Protein 7F82 (pdb70)

B-factor: mean 25.56, std 9.59, range [8.21, 98.14]

Secondary structure (DSSP, 8-state):
---HHHHHHHHHHB-TTS-B-BTTSTT-BEEHHHHHHHHHHHHHTT-HHHHHHHHHHHHHHHSTT-TTTSPPPSEEEEEETTEEEEEE----HHHHHHHHHHHHHHHHHTT-HHHHHHHHHHHHHHHHHHEEEETTTEEEE-SSSSSSB-SSEEEE-GGGS-HHHHHHHGGG-TTHHHHHHHHHHHHHHT-TTS---SSEEEETTTEE--S--TTSEESTTTHHHHHHHHTS-TTSTTHHHHHHHHHHHHHHHHHHS--EEEEETTT--EEEE--HHHHHHTTTT--SHHHHHHHHHHHHHS---TT-HHHHHHHHHHHHHHTTSEEE-TTS-EEE--/---HHHHHHHHHHB-TTS-B--TTSTT--EEHHHHHHHHHHHHHTT-HHHHHHHHHHHHHHHSTT-TTTSPPPSEEEESSTT-EEEEE----HHHHHHHHHHHHHHHHHHT-HHHHHHHHHHHHHHHHHHEEEETTTEEEE-SSSSSSB-SSEEEE-GGGS-HHHHHHHGGG-TTHHHHHHHHHHHHHHT-TTS---SSEEEETTTEE--S--TT-EESTTTHHHHHHHHTS-TTSTTHHHHHHHTHHHHHHHHHHTS-EEEEETTT--EEEE--HHHHHHHTTT--SHHHHHHHHHHHHHS---TT-HHHHHHHHHHHHHHTTSEEE-TTS-EEE--/---HHHHHHHHHHB-TTS-B--TTSTT--EEHHHHHHHHHHHHHTT-HHHHHHHHHHHHHHHSTT-TTTSPPPSEEEEEETTEEEEEE----HHHHHHHHHHHHHHHHHHT-HHHHHHHHHHHHHHHHHHEEEETTTEEEE-SSSSSSB-SSEEEE-GGGS-HHHHHHHGGG-TTHHHHHHHHHHHHHHT-TTS---SSEEEETTTEE--S--TTSEE-TTTHHHHHHHHTS-TTSTTHHHHHHHHHHHHHHHHHHTS-EEEEETTT--EEEE--HHHHHHHTTT--SHHHHHHHHHHHHHS---TT-HHHHHHHHHHHHHHTTSEEE-TTS-EEE--/---HHHHHHHHHHB-TTS-B-BTTSTT-BEEHHHHHHHHHHHHHTT-HHHHHHHHHHHHHHHSTT-TTTSPPPSEEEEETTTEEEEEE----HHHHHHHHHHHHHHHHHTT-HHHHHHHHHHHHHHHHHHEEEETTTEEEE-SSSSSSB-SSEEEE-GGGS-HHHHHHHGGG-TTHHHHHHHHHHHHHHT-TTS---SSEEEETTTEE--S--TTSEESTTTHHHHHHHHTS-TTSTTHHHHHHHHHHHHHHHHHHTS-EEEEETTT--EEEE--HHHHHHTTTT--SHHHHHHHHHHHHHT---TT-HHHHHHHHHHHHHHTTSEEE-TTS-EEE--

Radius of gyration: 39.7 Å; Cα contacts (8 Å, |Δi|>4): 2795; chains: 4; bounding box: 101×57×107 Å

Solvent-accessible surface area: 53797 Å² total; per-residue (Å²): 176,82,11,83,16,0,56,53,1,35,168,40,5,15,32,152,46,0,21,3,42,34,39,86,29,89,98,83,15,0,22,0,32,2,0,0,2,1,0,0,0,0,0,2,21,70,20,76,107,32,0,43,45,0,1,72,25,0,39,94,48,7,0,139,36,56,0,7,102,67,4,0,5,90,13,27,0,52,128,77,136,149,55,110,43,45,39,56,81,22,4,14,0,12,0,0,0,2,0,0,0,0,0,8,0,0,4,111,40,34,186,35,75,128,2,52,95,23,0,50,40,0,1,94,41,0,24,100,44,0,17,42,101,1,60,77,38,19,31,6,18,8,2,0,67,72,73,36,49,128,146,66,31,18,92,2,6,2,5,32,6,0,11,5,0,2,65,5,0,43,82,69,29,115,31,8,54,33,3,16,102,19,10,27,152,12,2,58,69,0,0,56,102,0,4,0,0,16,71,3,98,24,40,88,123,143,18,38,47,43,73,92,48,151,104,10,17,3,2,86,14,0,2,23,2,0,0,4,0,0,1,4,37,115,149,9,98,48,10,72,45,1,34,106,79,2,105,44,2,23,64,42,0,53,161,180,10,44,6,7,48,71,0,19,0,18,72,34,114,45,95,48,106,20,46,28,0,2,4,0,0,0,0,3,3,5,110,87,203,113,9,26,45,68,1,89,121,66,0,69,100,121,76,9,36,75,105,29,16,42,11,1,1,0,0,1,0,0,33,1,42,39,77,97,63,0,58,2,17,58,132,0,28,2,101,39,73,124,172,82,11,86,16,1,42,66,1,33,141,29,4,16,33,148,45,0,22,3,42,31,39,92,30,88,31,81,15,0,21,0,34,2,0,0,1,1,0,0,0,0,0,2,24,70,19,78,107,32,0,50,46,0,5,77,26,0,47,94,50,6,0,141,33,56,0,5,81,68,5,0,5,81,1,26,0,43,57,13,71,139,56,104,45,56,21,46,80,24,4,14,0,7,0,0,0,2,0,0,0,0,0,7,0,0,4,108,38,35,182,25,74,178,13,51,93,24,0,46,39,0,0,93,39,0,23,116,35,0,17,49,106,0,69,58,18,19,24,5,18,8,3,0,61,75,73,36,52,130,156,55,31,19,72,1,7,2,2,25,5,0,11,4,0,3,81,6,0,33,114,68,28,115,35,7,58,37,3,12,104,12,10,26,89,10,5,36,74,0,0,70,104,2,4,0,0,15,54,3,90,15,34,95,110,147,16,37,46,49,72,87,42,159,54,5,16,3,2,88,15,0,2,12,2,0,0,4,0,0,1,3,28,111,151,14,103,51,10,74,46,1,35,115,97,2,122,52,3,22,61,23,0,54,164,108,19,40,4,8,45,61,0,30,0,19,71,31,120,38,125,45,108,10,46,25,0,2,2,0,0,0,4,3,3,4,110,86,167,107,9,31,40,71,1,73,119,57,0,69,97,117,75,9,36,68,112,32,16,45,10,0,0,0,2,2,0,0,32,1,46,42,76,97,68,0,46,1,10,38,135,0,21,2,83,44,76,118,179,83,10,81,18,0,50,58,1,37,170,40,4,15,34,147,46,0,23,3,42,35,38,85,31,99,97,85,15,1,21,0,32,2,0,0,2,0,0,1,0,0,0,2,22,72,20,76,106,30,0,50,45,0,6,81,26,0,45,92,48,6,0,134,32,54,0,5,95,44,4,0,4,90,14,28,0,62,129,76,131,68,54,104,48,51,53,58,77,26,4,14,0,11,0,0,0,2,0,0,0,0,0,8,0,0,4,106,40,34,186,28,74,184,14,54,91,23,0,52,39,0,1,92,44,0,25,65,50,0,16,51,99,1,61,76,37,19,30,6,18,7,2,0,72,72,64,34,44,114,143,55,39,20,89,2,7,2,4,29,6,0,12,4,0,3,80,6,0,33,77,70,28,116,31,7,56,33,3,14,101,18,11,27,146,11,3,57,66,0,0,57,103,0,4,0,0,16,71,3,100,26,40,85,126,142,20,38,46,45,73,93,58,162,80,10,21,3,2,88,14,0,1,22,1,0,0,4,0,0,1,3,36,115,150,14,102,47,10,72,45,1,36,103,77,1,102,43,3,23,63,28,0,55,174,70,18,38,6,2,43,67,0,20,0,17,72,34,113,36,98,44,104,18,48,28,0,1,5,0,0,0,1,4,4,6,116,87,171,108,9,26,38,65,1,73,121,59,1,67,98,124,76,9,35,74,105,29,18,42,11,0,0,0,0,2,0,0,32,1,41,38,76,98,62,0,59,2,15,59,128,0,29,2,101,40,73,126,173,78,10,84,16,0,39,78,1,32,178,39,4,16,30,150,41,0,7,3,42,35,41,88,34,85,97,80,16,1,20,0,32,2,0,0,1,1,0,0,0,0,0,2,21,71,18,80,106,31,0,48,45,0,4,78,10,0,45,65,15,6,0,117,33,52,0,8,80,62,4,0,5,88,12,7,0,69,104,97,147,21,39,32,45,53,42,56,75,22,4,13,0,7,0,0,0,2,0,0,0,0,0,7,0,0,5,103,41,34,180,24,73,180,13,50,94,24,0,43,39,0,1,97,44,0,23,105,23,0,17,52,106,1,52,61,16,19,23,4,19,8,3,0,64,93,75,36,44,136,164,64,44,18,93,1,6,1,2,26,5,0,9,4,0,3,119,6,1,24,112,73,28,114,32,7,60,39,2,20,103,6,10,26,89,10,5,52,68,0,0,50,98,0,3,0,0,16,71,3,108,16,38,100,109,132,20,35,43,44,75,94,56,175,91,10,19,3,2,90,14,0,1,12,2,0,0,4,0,0,2,3,29,114,149,19,104,64,12,72,49,1,36,117,81,2,126,47,2,22,60,26,0,56,168,118,18,39,4,8,44,67,0,22,0,14,57,28,115,47,98,47,105,17,46,30,0,2,4,0,0,0,1,3,3,6,114,86,166,107,10,27,40,69,1,73,123,70,1,68,100,122,76,9,36,74,108,30,17,44,10,1,1,0,0,2,1,0,32,1,40,40,75,99,64,0,54,1,7,38,129,0,22,3,90,46,74,124

Nearest PDB structures (foldseek):
  7f82-assembly3_C  TM=1.003E+00  e=8.032E-61  Enterobacter sp. CJF-002
  7f81-assembly4_D  TM=1.002E+00  e=9.723E-59  Enterobacter sp. CJF-002
  3qxf-assembly3_C  TM=9.961E-01  e=6.510E-50  Escherichia coli K-12
  3qxq-assembly3_C  TM=9.960E-01  e=1.016E-49  Escherichia coli K-12
  4q2b-assembly3_E  TM=9.745E-01  e=7.410E-37  Pseudomonas putida KT2440

Sequence (1352 aa):
CTWPAWEHFKRAYISDGGRVIDPSDARKITTSEGQSYALFFALAADDRPMFDNVLEWTKDNLAQGDPGEHLPAWLWGKKDENNWTVLDSNSASDADIWIAWSLLEAGRLWKEARYTTLGNALLNRIAKEEVVTVPGLGPMLLPGKVGFAEETVWRLNPSYLPPQIARRYLTRFGEPWTTLQETNHRLLLETAPKGFSPDWVRYEKSKGWQLAPDKTLISGYAAIRRVYLWVGMMNDHDAQKASLLERRLKPMAALTAKKGVVPEKVDVATAQPRGDGPVGFAAALLPFLQDRRDAQQAVQRQKVADHFPGDDAYFSYVLTLFGQGWDEHRFRFTPRGELQQPDWCTWPAWEHFKRAYISDGGRVIDPSSDARKITTSEGQSYALFFALAADDRPMFDNVLEWTKDNLAQGDPGEHLPAWLWGKKDENNWTVLDSNSASDADIWIAWSLLEAGRLWKEARYTTLGNALLNRIAKEEVVTVPGLGPMLLPGKVGFAEETVWRLNPSYLPPQIARRYLTRFGEPWTTLQETNHRLLLETAPKGFSPDWVRYEKSKGWQLAPDKTLISGYAAIRVYLWVGMMNDHDAQKASLLERLKPMAALTAKKGVVPEKVDVATAQQPRGDGPVGFAAALLPFLQDRRDAQQAVQRQKVADHFPGDDAYFSYVLTLFGQGWDEHRFRFTPRGELQPDWCTWPAWEHFKRAYISDGGRVIDPSDARKITTSEGQSYALFFALAADDRPMFDNVLEWTKDNLAQGDPGEHLPAWLWGKKDENNWTVLDSNSASDADIWIAWSLLEAGRLWKEARYTTLGNALLNRIAKEEVVTVPGLGPMLLPGKVGFAEETVWRLNPSYLPPQIARYLTRFGEPWTTLQETNHRLLLETAPKGFSPDWVRYEKSKGWQLAPDKTLISGYAAIRRVYLWVGMMNDHDAQKASLLERRLKPMAALTAKKGVVPEKVDVATAQPRGDGPVGFAAALLPFLQDRRDAQQAVQRQKVADHFPGDDAYFSYVLTLFGQGWDEHRFRFTPRGELQPDWCTWPAWEHFKRAYISDGGRVIDPSSDARKITTSEGQSYALFFALAADDRPMFDNVLEWTKDNLAQGDPGEHLPAWLWGKKDENNWTVLDSNSASDADIWIAWSLLEAGRLWKEARYTTLGNALLNRIAKEEVVTVPGLGPMLLPGKVGFAEETVWRLNPSYLPPQIARRYLTRFGEPWTTLQETNHRLLLETAPKGFSPDWVRYEKSKGWQLAPDKTLISGYAAIRRVYLWVGMMNDHDAQKASLLERRLKPMAALTAKKGVVPEKVDVATAQPRGDGPVGFAAALLPFLQDRRDAQQAVQRQKVADHFPGDDAYFSYVLTLFGQGWDEHRFRFTPRGELQPDW

Structure (mmCIF, N/CA/C/O backbone):
data_7F82
#
_entry.id   7F82
#
_cell.length_a   89.280
_cell.length_b   92.860
_cell.length_c   90.500
_cell.angle_alpha   90.000
_cell.angle_beta   98.410
_cell.angle_gamma   90.000
#
_symmetry.space_group_name_H-M   'P 1 21 1'
#
loop_
_entity.id
_entity.type
_entity.pdbx_description
1 polymer Glucanase
2 branched beta-D-glucopyranose-(1-4)-beta-D-glucopyranose
3 branched beta-D-glucopyranose-(1-4)-beta-D-glucopyranose-(1-4)-beta-D-glucopyranose
4 branched beta-D-glucopyranose-(1-4)-beta-D-glucopyranose-(1-4)-beta-D-glucopyranose-(1-4)-beta-D-glucopyranose
5 non-polymer 'S,R MESO-TARTARIC ACID'
6 water water
#
loop_
_atom_site.group_PDB
_atom_site.id
_atom_site.type_symbol
_atom_site.label_atom_id
_atom_site.label_alt_id
_atom_site.label_comp_id
_atom_site.label_asym_id
_atom_site.label_entity_id
_atom_site.label_seq_id
_atom_site.pdbx_PDB_ins_code
_atom_site.Cartn_x
_atom_site.Cartn_y
_atom_site.Cartn_z
_atom_site.occupancy
_atom_site.B_iso_or_equiv
_atom_site.auth_seq_id
_atom_site.auth_comp_id
_atom_site.auth_asym_id
_atom_site.auth_atom_id
_atom_site.pdbx_PDB_model_num
ATOM 1 N N . CYS A 1 6 ? -8.42639 23.18928 -44.68461 1.000 68.98300 22 CYS A N 1
ATOM 2 C CA . CYS A 1 6 ? -9.59950 22.62426 -44.03048 1.000 66.04660 22 CYS A CA 1
ATOM 3 C C . CYS A 1 6 ? -9.26124 21.32753 -43.26525 1.000 54.40584 22 CYS A C 1
ATOM 4 O O . CYS A 1 6 ? -8.89318 21.40165 -42.09280 1.000 58.80682 22 CYS A O 1
ATOM 7 N N . THR A 1 7 ? -9.32673 20.15283 -43.89957 1.000 36.51550 23 THR A N 1
ATOM 8 C CA . THR A 1 7 ? -9.17598 18.92687 -43.12773 1.000 27.36271 23 THR A CA 1
ATOM 9 C C . THR A 1 7 ? -7.78870 18.31073 -43.27740 1.000 23.55615 23 THR A C 1
ATOM 10 O O . THR A 1 7 ? -7.06183 18.53293 -44.26029 1.000 24.70405 23 THR A O 1
ATOM 14 N N . TRP A 1 8 ? -7.44259 17.50332 -42.26130 1.000 21.10096 24 TRP A N 1
ATOM 15 C CA . TRP A 1 8 ? -6.22442 16.71041 -42.28602 1.000 18.75990 24 TRP A CA 1
ATOM 16 C C . TRP A 1 8 ? -6.62964 15.24580 -42.44601 1.000 18.97559 24 TRP A C 1
ATOM 17 O O . TRP A 1 8 ? -7.11050 14.61580 -41.48186 1.000 17.95565 24 TRP A O 1
ATOM 28 N N . PRO A 1 9 ? -6.52368 14.67112 -43.65525 1.000 17.89324 25 PRO A N 1
ATOM 29 C CA . PRO A 1 9 ? -7.12604 13.34921 -43.89223 1.000 17.28067 25 PRO A CA 1
ATOM 30 C C . PRO A 1 9 ? -6.67739 12.26370 -42.93824 1.000 17.56255 25 PRO A C 1
ATOM 31 O O . PRO A 1 9 ? -7.50230 11.46520 -42.49815 1.000 18.63365 25 PRO A O 1
ATOM 35 N N . ALA A 1 10 ? -5.38584 12.19000 -42.64072 1.000 16.22278 26 ALA A N 1
ATOM 36 C CA . ALA A 1 10 ? -4.92795 11.11674 -41.74180 1.000 16.74421 26 ALA A CA 1
ATOM 37 C C . ALA A 1 10 ? -5.50630 11.26567 -40.34958 1.000 15.80689 26 ALA A C 1
ATOM 38 O O . ALA A 1 10 ? -5.75563 10.26818 -39.67590 1.000 16.01382 26 ALA A O 1
ATOM 40 N N . TRP A 1 11 ? -5.74955 12.50695 -39.91475 1.000 16.52872 27 TRP A N 1
ATOM 41 C CA . TRP A 1 11 ? -6.36661 12.73695 -38.59772 1.000 16.14960 27 TRP A CA 1
ATOM 42 C C . TRP A 1 11 ? -7.84046 12.37693 -38.65965 1.000 16.78946 27 TRP A C 1
ATOM 43 O O . TRP A 1 11 ? -8.37696 11.75520 -37.73186 1.000 17.77783 27 TRP A O 1
ATOM 54 N N . GLU A 1 12 ? -8.51199 12.76527 -39.75817 1.000 17.40539 28 GLU A N 1
ATOM 55 C CA . GLU A 1 12 ? -9.91715 12.38508 -39.90087 1.000 17.61637 28 GLU A CA 1
ATOM 56 C C . GLU A 1 12 ? -10.07474 10.86828 -39.83034 1.000 17.32935 28 GLU A C 1
ATOM 57 O O . GLU A 1 12 ? -10.99139 10.33843 -39.16487 1.000 19.05537 28 GLU A O 1
ATOM 63 N N . HIS A 1 13 ? -9.17458 10.13774 -40.50040 1.000 17.32913 29 HIS A N 1
ATOM 64 C CA . HIS A 1 13 ? -9.25564 8.68861 -40.43141 1.000 17.93316 29 HIS A CA 1
ATOM 65 C C . HIS A 1 13 ? -8.95960 8.17017 -39.02344 1.000 18.80070 29 HIS A C 1
ATOM 66 O O . HIS A 1 13 ? -9.59348 7.22213 -38.54810 1.000 18.50894 29 HIS A O 1
ATOM 73 N N . PHE A 1 14 ? -7.96308 8.75979 -38.35906 1.000 17.66350 30 PHE A N 1
ATOM 74 C CA . PHE A 1 14 ? -7.64317 8.34863 -36.98554 1.000 16.25967 30 PHE A CA 1
ATOM 75 C C . PHE A 1 14 ? -8.85041 8.49932 -36.07631 1.000 16.64262 30 PHE A C 1
ATOM 76 O O . PHE A 1 14 ? -9.14497 7.60067 -35.27099 1.000 18.08415 30 PHE A O 1
ATOM 84 N N . LYS A 1 15 ? -9.54774 9.63562 -36.17655 1.000 17.64447 31 LYS A N 1
ATOM 85 C CA . LYS A 1 15 ? -10.77125 9.81017 -35.37741 1.000 19.21664 31 LYS A CA 1
ATOM 86 C C . LYS A 1 15 ? -11.74785 8.67650 -35.62387 1.000 19.97403 31 LYS A C 1
ATOM 87 O O . LYS A 1 15 ? -12.31779 8.10169 -34.68094 1.000 22.59890 31 LYS A O 1
ATOM 93 N N . ARG A 1 16 ? -11.96975 8.35534 -36.88221 1.000 20.35297 32 ARG A N 1
ATOM 94 C CA . ARG A 1 16 ? -12.96537 7.32836 -37.19878 1.000 21.07640 32 ARG A CA 1
ATOM 95 C C . ARG A 1 16 ? -12.53139 5.94482 -36.72092 1.000 21.17118 32 ARG A C 1
ATOM 96 O O . ARG A 1 16 ? -13.35684 5.18287 -36.19624 1.000 22.83717 32 ARG A O 1
ATOM 104 N N . ALA A 1 17 ? -11.24297 5.59364 -36.88199 1.000 19.40246 33 ALA A N 1
ATOM 105 C CA . ALA A 1 17 ? -10.81605 4.22246 -36.67322 1.000 18.84115 33 ALA A CA 1
ATOM 106 C C . ALA A 1 17 ? -10.33900 3.95103 -35.24586 1.000 19.84645 33 ALA A C 1
ATOM 107 O O . ALA A 1 17 ? -10.40332 2.80423 -34.79427 1.000 22.20597 33 ALA A O 1
ATOM 109 N N . TYR A 1 18 ? -9.90263 4.98677 -34.50263 1.000 19.24220 34 TYR A N 1
ATOM 110 C CA . TYR A 1 18 ? -9.28617 4.78923 -33.19467 1.000 16.89343 34 TYR A CA 1
ATOM 111 C C . TYR A 1 18 ? -9.96388 5.50988 -32.04691 1.000 18.53988 34 TYR A C 1
ATOM 112 O O . TYR A 1 18 ? -9.60157 5.23795 -30.90630 1.000 20.70490 34 TYR A O 1
ATOM 121 N N . ILE A 1 19 ? -10.86350 6.45892 -32.27268 1.000 18.20251 35 ILE A N 1
ATOM 122 C CA . ILE A 1 19 ? -11.41558 7.22011 -31.15310 1.000 19.26650 35 ILE A CA 1
ATOM 123 C C . ILE A 1 19 ? -12.86873 6.82288 -30.97846 1.000 19.76011 35 ILE A C 1
ATOM 124 O O . ILE A 1 19 ? -13.64148 6.81677 -31.94667 1.000 21.15560 35 ILE A O 1
ATOM 129 N N . SER A 1 20 ? -13.24063 6.45843 -29.75442 1.000 19.26388 36 SER A N 1
ATOM 130 C CA . SER A 1 20 ? -14.61806 6.06161 -29.51070 1.000 20.61348 36 SER A CA 1
ATOM 131 C C . SER A 1 20 ? -15.51685 7.28427 -29.62042 1.000 22.39046 36 SER A C 1
ATOM 132 O O . SER A 1 20 ? -15.07906 8.43367 -29.52368 1.000 21.72307 36 SER A O 1
ATOM 135 N N . ASP A 1 21 ? -16.82276 7.01935 -29.77367 1.000 22.75106 37 ASP A N 1
ATOM 136 C CA . ASP A 1 21 ? -17.80045 8.11112 -29.79569 1.000 24.63300 37 ASP A CA 1
ATOM 137 C C . ASP A 1 21 ? -17.66746 8.99567 -28.55546 1.000 23.36428 37 ASP A C 1
ATOM 138 O O . ASP A 1 21 ? -17.78802 10.23094 -28.64482 1.000 26.40107 37 ASP A O 1
ATOM 143 N N . GLY A 1 22 ? -17.36231 8.38458 -27.39729 1.000 22.43966 38 GLY A N 1
ATOM 144 C CA . GLY A 1 22 ? -17.21998 9.09302 -26.13424 1.000 24.42605 38 GLY A CA 1
ATOM 145 C C . GLY A 1 22 ? -15.91037 9.83717 -25.92150 1.000 23.71133 38 GLY A C 1
ATOM 146 O O . GLY A 1 22 ? -15.75219 10.49555 -24.88595 1.000 23.93771 38 GLY A O 1
ATOM 147 N N . GLY A 1 23 ? -14.95369 9.70448 -26.83529 1.000 23.09571 39 GLY A N 1
ATOM 148 C CA . GLY A 1 23 ? -13.72620 10.48306 -26.79070 1.000 21.88124 39 GLY A CA 1
ATOM 149 C C . GLY A 1 23 ? -12.47781 9.77833 -26.28963 1.000 21.05884 39 GLY A C 1
ATOM 150 O O . GLY A 1 23 ? -11.52023 10.47105 -25.89856 1.000 21.54766 39 GLY A O 1
ATOM 151 N N . ARG A 1 24 ? -12.44384 8.44030 -26.27685 1.000 18.67146 40 ARG A N 1
ATOM 152 C CA . ARG A 1 24 ? -11.27236 7.70865 -25.82015 1.000 19.78138 40 ARG A CA 1
ATOM 153 C C . ARG A 1 24 ? -10.53991 7.10628 -27.00751 1.000 18.64821 40 ARG A C 1
ATOM 154 O O . ARG A 1 24 ? -11.14195 6.51586 -27.89939 1.000 19.73562 40 ARG A O 1
ATOM 162 N N . VAL A 1 25 ? -9.22884 7.28194 -26.99359 1.000 17.53007 41 VAL A N 1
ATOM 163 C CA . VAL A 1 25 ? -8.35500 6.66224 -28.00095 1.000 18.02539 41 VAL A CA 1
ATOM 164 C C . VAL A 1 25 ? -8.11813 5.21118 -27.60842 1.000 17.30276 41 VAL A C 1
ATOM 165 O O . VAL A 1 25 ? -7.62163 4.93727 -26.51903 1.000 18.00449 41 VAL A O 1
ATOM 169 N N . ILE A 1 26 ? -8.46773 4.26677 -28.48182 1.000 18.48699 42 ILE A N 1
ATOM 170 C CA . ILE A 1 26 ? -8.38287 2.84798 -28.15458 1.000 19.83222 42 ILE A CA 1
ATOM 171 C C . ILE A 1 26 ? -7.22833 2.20032 -28.89254 1.000 19.46301 42 ILE A C 1
ATOM 172 O O . ILE A 1 26 ? -7.13918 2.30848 -30.11116 1.000 19.18875 42 ILE A O 1
ATOM 177 N N . ASP A 1 27 ? -6.33861 1.53436 -28.17141 1.000 18.02698 43 ASP A N 1
ATOM 178 C CA . ASP A 1 27 ? -5.31577 0.70289 -28.80633 1.000 18.62511 43 ASP A CA 1
ATOM 179 C C . ASP A 1 27 ? -5.91905 -0.67438 -29.04810 1.000 19.07557 43 ASP A C 1
ATOM 180 O O . ASP A 1 27 ? -6.19655 -1.40503 -28.08405 1.000 20.75295 43 ASP A O 1
ATOM 185 N N . PRO A 1 28 ? -6.21843 -1.04393 -30.28484 1.000 20.30162 44 PRO A N 1
ATOM 186 C CA . PRO A 1 28 ? -6.93313 -2.30253 -30.50692 1.000 21.12544 44 PRO A CA 1
ATOM 187 C C . PRO A 1 28 ? -6.06527 -3.50052 -30.30028 1.000 20.19425 44 PRO A C 1
ATOM 188 O O . PRO A 1 28 ? -6.60573 -4.60927 -30.24115 1.000 24.60288 44 PRO A O 1
ATOM 192 N N . SER A 1 29 ? -4.75812 -3.34793 -30.23289 1.000 20.97854 45 SER A N 1
ATOM 193 C CA . SER A 1 29 ? -3.89017 -4.51263 -30.15414 1.000 23.52687 45 SER A CA 1
ATOM 194 C C . SER A 1 29 ? -3.79117 -5.08593 -28.76162 1.000 25.11703 45 SER A C 1
ATOM 195 O O . SER A 1 29 ? -2.98966 -5.99785 -28.54230 1.000 27.04302 45 SER A O 1
ATOM 198 N N . ASP A 1 30 ? -4.48368 -4.50986 -27.79047 1.000 21.00591 46 ASP A N 1
ATOM 199 C CA . ASP A 1 30 ? -4.46071 -5.03235 -26.43472 1.000 21.23067 46 ASP A CA 1
ATOM 200 C C . ASP A 1 30 ? -5.82594 -5.65958 -26.20245 1.000 21.36993 46 ASP A C 1
ATOM 201 O O . ASP A 1 30 ? -6.85441 -5.06343 -26.53759 1.000 22.21560 46 ASP A O 1
ATOM 206 N N . ALA A 1 31 ? -5.83999 -6.85847 -25.62787 1.000 19.41521 47 ALA A N 1
ATOM 207 C CA . ALA A 1 31 ? -7.10467 -7.55295 -25.42547 1.000 22.26439 47 ALA A CA 1
ATOM 208 C C . ALA A 1 31 ? -8.02213 -6.80662 -24.46258 1.000 21.60041 47 ALA A C 1
ATOM 209 O O . ALA A 1 31 ? -9.23610 -7.04131 -24.44421 1.000 24.99684 47 ALA A O 1
ATOM 211 N N . ARG A 1 32 ? -7.47134 -5.92285 -23.65448 1.000 21.06609 48 ARG A N 1
ATOM 212 C CA . ARG A 1 32 ? -8.24089 -5.09112 -22.74446 1.000 21.65249 48 ARG A CA 1
ATOM 213 C C . ARG A 1 32 ? -8.72472 -3.82055 -23.40723 1.000 19.95775 48 ARG A C 1
ATOM 214 O O . ARG A 1 32 ? -9.36634 -3.01295 -22.73202 1.000 20.06080 48 ARG A O 1
ATOM 222 N N . LYS A 1 33 ? -8.42125 -3.63531 -24.70928 1.000 19.61747 49 LYS A N 1
ATOM 223 C CA . LYS A 1 33 ? -8.88822 -2.47844 -25.50710 1.000 20.45032 49 LYS A CA 1
ATOM 224 C C . LYS A 1 33 ? -8.65181 -1.17029 -24.74594 1.000 18.87569 49 LYS A C 1
ATOM 225 O O . LYS A 1 33 ? -9.55607 -0.39358 -24.41837 1.000 21.90291 49 LYS A O 1
ATOM 231 N N . ILE A 1 34 ? -7.38089 -0.93670 -24.49674 1.000 21.08441 50 ILE A N 1
ATOM 232 C CA . ILE A 1 34 ? -6.94708 0.07787 -23.54189 1.000 19.10044 50 ILE A CA 1
ATOM 233 C C . ILE A 1 34 ? -7.00579 1.48481 -24.12038 1.000 17.78694 50 ILE A C 1
ATOM 234 O O . ILE A 1 34 ? -6.87603 1.71261 -25.32924 1.000 18.09385 50 ILE A O 1
ATOM 239 N N . THR A 1 35 ? -7.13547 2.45133 -23.20107 1.000 18.47523 51 THR A N 1
ATOM 240 C CA . THR A 1 35 ? -6.78590 3.84557 -23.43485 1.000 17.46006 51 THR A CA 1
ATOM 241 C C . THR A 1 35 ? -5.63333 4.18847 -22.51806 1.000 18.42138 51 THR A C 1
ATOM 242 O O . THR A 1 35 ? -5.59893 3.76320 -21.34644 1.000 18.25477 51 THR A O 1
ATOM 246 N N . THR A 1 36 ? -4.65467 4.91756 -23.03387 1.000 16.93827 52 THR A N 1
ATOM 247 C CA . THR A 1 36 ? -3.58181 5.45926 -22.22093 1.000 14.73222 52 THR A CA 1
ATOM 248 C C . THR A 1 36 ? -3.69425 6.97087 -22.12728 1.000 15.77520 52 THR A C 1
ATOM 249 O O . THR A 1 36 ? -4.22117 7.65052 -23.00550 1.000 16.79130 52 THR A O 1
ATOM 253 N N . SER A 1 37 ? -3.13187 7.51972 -21.04128 1.000 16.32288 53 SER A N 1
ATOM 254 C CA . SER A 1 37 ? -3.04875 8.97850 -21.00630 1.000 17.04262 53 SER A CA 1
ATOM 255 C C . SER A 1 37 ? -2.22343 9.51381 -22.17812 1.000 15.72005 53 SER A C 1
ATOM 256 O O . SER A 1 37 ? -2.48885 10.61182 -22.66966 1.000 16.98181 53 SER A O 1
ATOM 259 N N . GLU A 1 38 ? -1.21009 8.76017 -22.62193 1.000 15.63396 54 GLU A N 1
ATOM 260 C CA . GLU A 1 38 ? -0.44405 9.15941 -23.80952 1.000 15.97302 54 GLU A CA 1
ATOM 261 C C . GLU A 1 38 ? -1.35959 9.33936 -25.02226 1.000 16.04346 54 GLU A C 1
ATOM 262 O O . GLU A 1 38 ? -1.28611 10.34812 -25.73359 1.000 16.04298 54 GLU A O 1
ATOM 268 N N . GLY A 1 39 ? -2.16940 8.32608 -25.30291 1.000 16.15056 55 GLY A N 1
ATOM 269 C CA . GLY A 1 39 ? -3.05520 8.40155 -26.44277 1.000 15.94130 55 GLY A CA 1
ATOM 270 C C . GLY A 1 39 ? -3.99323 9.59049 -26.35787 1.000 15.59312 55 GLY A C 1
ATOM 271 O O . GLY A 1 39 ? -4.18986 10.31158 -27.34171 1.00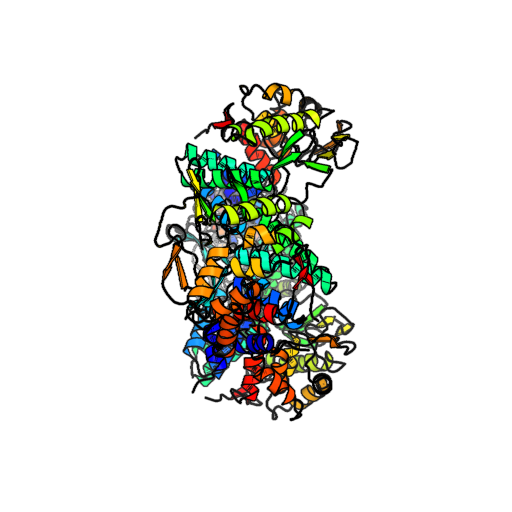0 16.43153 55 GLY A O 1
ATOM 272 N N . GLN A 1 40 ? -4.56605 9.82918 -25.17663 1.000 15.84352 56 GLN A N 1
ATOM 273 C CA . GLN A 1 40 ? -5.37446 11.01900 -25.00424 1.000 17.71967 56 GLN A CA 1
ATOM 274 C C . GLN A 1 40 ? -4.57371 12.28479 -25.29338 1.000 17.40578 56 GLN A C 1
ATOM 275 O O . GLN A 1 40 ? -5.08001 13.21117 -25.94266 1.000 17.06964 56 GLN A O 1
ATOM 281 N N . SER A 1 41 ? -3.33943 12.36250 -24.76185 1.000 15.69994 57 SER A N 1
ATOM 282 C CA . SER A 1 41 ? -2.54646 13.57840 -24.88403 1.000 16.04950 57 SER A CA 1
ATOM 283 C C . SER A 1 41 ? -2.20922 13.84096 -26.36141 1.000 15.14732 57 SER A C 1
ATOM 284 O O . SER A 1 41 ? -2.21613 14.99889 -26.81454 1.000 16.25188 57 SER A O 1
ATOM 287 N N . TYR A 1 42 ? -1.88970 12.78469 -27.11443 1.000 15.18949 58 TYR A N 1
ATOM 288 C CA . TYR A 1 42 ? -1.56457 12.96223 -28.53064 1.000 14.19072 58 TYR A CA 1
ATOM 289 C C . TYR A 1 42 ? -2.81084 13.37273 -29.30110 1.000 16.19959 58 TYR A C 1
ATOM 290 O O . TYR A 1 42 ? -2.73379 14.23641 -30.18520 1.000 15.82588 58 TYR A O 1
ATOM 299 N N . ALA A 1 43 ? -3.97297 12.78926 -28.97130 1.000 15.94730 59 ALA A N 1
ATOM 300 C CA . ALA A 1 43 ? -5.19018 13.24026 -29.62815 1.000 15.74453 59 ALA A CA 1
ATOM 301 C C . ALA A 1 43 ? -5.50320 14.69984 -29.34451 1.000 16.80403 59 ALA A C 1
ATOM 302 O O . ALA A 1 43 ? -6.01006 15.40741 -30.22757 1.000 18.00614 59 ALA A O 1
ATOM 304 N N . LEU A 1 44 ? -5.25610 15.18283 -28.11874 1.000 16.42212 60 LEU A N 1
ATOM 305 C CA . LEU A 1 44 ? -5.42612 16.61499 -27.89204 1.000 16.79068 60 LEU A CA 1
ATOM 306 C C . LEU A 1 44 ? -4.51355 17.42506 -28.79557 1.000 17.73065 60 LEU A C 1
ATOM 307 O O . LEU A 1 44 ? -4.91674 18.45353 -29.36644 1.000 18.10082 60 LEU A O 1
ATOM 312 N N . PHE A 1 45 ? -3.24202 17.02238 -28.86267 1.000 16.51138 61 PHE A N 1
ATOM 313 C CA . PHE A 1 45 ? -2.31419 17.75113 -29.70584 1.000 15.49794 61 PHE A CA 1
ATOM 314 C C . PHE A 1 45 ? -2.79064 17.76601 -31.14593 1.000 16.28837 61 PHE A C 1
ATOM 315 O O . PHE A 1 45 ? -2.80651 18.82426 -31.79197 1.000 16.91416 61 PHE A O 1
ATOM 323 N N . PHE A 1 46 ? -3.12524 16.59604 -31.68671 1.000 16.32405 62 PHE A N 1
ATOM 324 C CA . PHE A 1 46 ? -3.53942 16.55995 -33.09222 1.000 15.00233 62 PHE A CA 1
ATOM 325 C C . PHE A 1 46 ? -4.82823 17.34312 -33.32498 1.000 17.38797 62 PHE A C 1
ATOM 326 O O . PHE A 1 46 ? -4.96665 18.02287 -34.35268 1.000 17.73815 62 PHE A O 1
ATOM 334 N N . ALA A 1 47 ? -5.78810 17.25635 -32.39840 1.000 16.46414 63 ALA A N 1
ATOM 335 C CA . ALA A 1 47 ? -7.01669 18.01041 -32.56116 1.000 17.03990 63 ALA A CA 1
ATOM 336 C C . ALA A 1 47 ? -6.73833 19.50038 -32.57047 1.000 19.25037 63 ALA A C 1
ATOM 337 O O . ALA A 1 47 ? -7.30623 20.25543 -33.37244 1.000 19.55873 63 ALA A O 1
ATOM 339 N N . LEU A 1 48 ? -5.82662 19.95097 -31.70858 1.000 17.71082 64 LEU A N 1
ATOM 340 C CA . LEU A 1 48 ? -5.46373 21.35905 -31.73311 1.000 18.20813 64 LEU A CA 1
ATOM 341 C C . LEU A 1 48 ? -4.78190 21.70431 -33.05704 1.000 18.96865 64 LEU A C 1
ATOM 342 O O . LEU A 1 48 ? -5.11355 22.71593 -33.68338 1.000 19.87202 64 LEU A O 1
ATOM 347 N N . ALA A 1 49 ? -3.83946 20.87678 -33.49598 1.000 18.25983 65 ALA A N 1
ATOM 348 C CA . ALA A 1 49 ? -3.15089 21.17078 -34.74994 1.000 17.64934 65 ALA A CA 1
ATOM 349 C C . ALA A 1 49 ? -4.14270 21.25822 -35.90305 1.000 19.98844 65 ALA A C 1
ATOM 350 O O . ALA A 1 49 ? -3.99109 22.09873 -36.80868 1.000 19.21138 65 ALA A O 1
ATOM 352 N N . ALA A 1 50 ? -5.15133 20.39311 -35.88796 1.000 19.92272 66 ALA A N 1
ATOM 353 C CA . ALA A 1 50 ? -6.15836 20.35386 -36.95304 1.000 19.73540 66 ALA A CA 1
ATOM 354 C C . ALA A 1 50 ? -7.23788 21.41738 -36.78488 1.000 21.27123 66 ALA A C 1
ATOM 355 O O . ALA A 1 50 ? -8.15278 21.47173 -37.61896 1.000 21.63028 66 ALA A O 1
ATOM 357 N N . ASP A 1 51 ? -7.17160 22.28203 -35.77273 1.000 20.42192 67 ASP A N 1
ATOM 358 C CA . ASP A 1 51 ? -8.22259 23.25611 -35.50980 1.000 23.02282 67 ASP A CA 1
ATOM 359 C C . ASP A 1 51 ? -9.56713 22.55177 -35.34382 1.000 23.19764 67 ASP A C 1
ATOM 360 O O . ASP A 1 51 ? -10.59546 22.98406 -35.88144 1.000 24.51523 67 ASP A O 1
ATOM 365 N N . ASP A 1 52 ? -9.57279 21.47676 -34.55992 1.000 21.02693 68 ASP A N 1
ATOM 366 C CA . ASP A 1 52 ? -10.72638 20.58246 -34.37348 1.000 21.14881 68 ASP A CA 1
ATOM 367 C C . ASP A 1 52 ? -11.16900 20.67543 -32.91213 1.000 23.09843 68 ASP A C 1
ATOM 368 O O . ASP A 1 52 ? -10.93708 19.75415 -32.11358 1.000 22.13504 68 ASP A O 1
ATOM 373 N N . ARG A 1 53 ? -11.80932 21.79446 -32.55961 1.000 24.08532 69 ARG A N 1
ATOM 374 C CA . ARG A 1 53 ? -12.25282 21.98215 -31.18008 1.000 24.75626 69 ARG A CA 1
ATOM 375 C C . ARG A 1 53 ? -13.28170 20.94682 -30.73551 1.000 23.92072 69 ARG A C 1
ATOM 376 O O . ARG A 1 53 ? -13.20863 20.51462 -29.57208 1.000 22.35605 69 ARG A O 1
ATOM 384 N N . PRO A 1 54 ? -14.23142 20.49063 -31.56876 1.000 23.96536 70 PRO A N 1
ATOM 385 C CA . PRO A 1 54 ? -15.14762 19.43950 -31.07700 1.000 22.95270 70 PRO A CA 1
ATOM 386 C C . PRO A 1 54 ? -14.46057 18.16806 -30.61035 1.000 21.42824 70 PRO A C 1
ATOM 387 O O . PRO A 1 54 ? -14.74962 17.68151 -29.50452 1.000 24.24301 70 PRO A O 1
ATOM 391 N N . MET A 1 55 ? -13.50418 17.65154 -31.38351 1.000 21.80265 71 MET A N 1
ATOM 392 C CA . MET A 1 55 ? -12.80635 16.45445 -30.92408 1.000 21.57871 71 MET A CA 1
ATOM 393 C C . MET A 1 55 ? -11.87657 16.76456 -29.74989 1.000 20.53899 71 MET A C 1
ATOM 394 O O . MET A 1 55 ? -11.73982 15.94340 -28.84628 1.000 21.43157 71 MET A O 1
ATOM 399 N N . PHE A 1 56 ? -11.21274 17.93470 -29.75513 1.000 19.24776 72 PHE A N 1
ATOM 400 C CA . PHE A 1 56 ? -10.39819 18.34205 -28.59574 1.000 20.46234 72 PHE A CA 1
ATOM 401 C C . PHE A 1 56 ? -11.24212 18.24517 -27.33049 1.000 21.11639 72 PHE A C 1
ATOM 402 O O . PHE A 1 56 ? -10.84634 17.63249 -26.34114 1.000 20.58224 72 PHE A O 1
ATOM 410 N N . ASP A 1 57 ? -12.45340 18.82139 -27.36834 1.000 21.96039 73 ASP A N 1
ATOM 411 C CA . ASP A 1 57 ? -13.29201 18.80043 -26.16476 1.000 21.28462 73 ASP A CA 1
ATOM 412 C C . ASP A 1 57 ? -13.74788 17.38546 -25.82544 1.000 21.22798 73 ASP A C 1
ATOM 413 O O . ASP A 1 57 ? -13.83756 17.03809 -24.63516 1.000 21.77556 73 ASP A O 1
ATOM 418 N N . ASN A 1 58 ? -14.12361 16.58918 -26.83449 1.000 22.11856 74 ASN A N 1
ATOM 419 C CA . ASN A 1 58 ? -14.57455 15.21617 -26.60272 1.000 22.94428 74 ASN A CA 1
ATOM 420 C C . ASN A 1 58 ? -13.49699 14.39538 -25.89570 1.000 21.75779 74 ASN A C 1
ATOM 421 O O . ASN A 1 58 ? -13.74787 13.74516 -24.85948 1.000 22.34986 74 ASN A O 1
ATOM 426 N N . VAL A 1 59 ? -12.26824 14.47942 -26.40112 1.000 20.53904 75 VAL A N 1
ATOM 427 C CA . VAL A 1 59 ? -11.12092 13.79264 -25.79356 1.000 19.23021 75 VAL A CA 1
ATOM 428 C C . VAL A 1 59 ? -10.81806 14.35057 -24.39971 1.000 18.43204 75 VAL A C 1
ATOM 429 O O . VAL A 1 59 ? -10.56722 13.59543 -23.44784 1.000 20.21194 75 VAL A O 1
ATOM 433 N N . LEU A 1 60 ? -10.85066 15.68528 -24.24643 1.000 20.08314 76 LEU A N 1
ATOM 434 C CA . LEU A 1 60 ? -10.55918 16.29544 -22.94853 1.000 22.56266 76 LEU A CA 1
ATOM 435 C C . LEU A 1 60 ? -11.54123 15.83834 -21.88906 1.000 20.95953 76 LEU A C 1
ATOM 436 O O . LEU A 1 60 ? -11.14334 15.48935 -20.77312 1.000 20.89206 76 LEU A O 1
ATOM 441 N N . GLU A 1 61 ? -12.83458 15.86036 -22.21630 1.000 22.56708 77 GLU A N 1
ATOM 442 C CA . GLU A 1 61 ? -13.83356 15.47779 -21.23206 1.000 23.74264 77 GLU A CA 1
ATOM 443 C C . GLU A 1 61 ? -13.68288 14.01333 -20.86421 1.000 23.03606 77 GLU A C 1
ATOM 444 O O . GLU A 1 61 ? -13.82980 13.65237 -19.69459 1.000 22.75420 77 GLU A O 1
ATOM 450 N N . TRP A 1 62 ? -13.40961 13.14169 -21.84709 1.000 22.35446 78 TRP A N 1
ATOM 451 C CA . TRP A 1 62 ? -13.20695 11.73763 -21.48473 1.000 23.30795 78 TRP A CA 1
ATOM 452 C C . TRP A 1 62 ? -12.03200 11.57650 -20.52358 1.000 19.97679 78 TRP A C 1
ATOM 453 O O . TRP A 1 62 ? -12.10237 10.84088 -19.52284 1.000 20.96593 78 TRP A O 1
ATOM 464 N N . THR A 1 63 ? -10.93930 12.27268 -20.82931 1.000 21.07845 79 THR A N 1
ATOM 465 C CA . THR A 1 63 ? -9.73467 12.21703 -20.02370 1.000 20.81671 79 THR A CA 1
ATOM 466 C C . THR A 1 63 ? -10.02277 12.67783 -18.60168 1.000 21.16600 79 THR A C 1
ATOM 467 O O . THR A 1 63 ? -9.65480 12.01146 -17.61667 1.000 21.88309 79 THR A O 1
ATOM 471 N N . LYS A 1 64 ? -10.67287 13.83989 -18.47858 1.000 21.20506 80 LYS A N 1
ATOM 472 C CA . LYS A 1 64 ? -11.00276 14.36625 -17.15907 1.000 22.60706 80 LYS A CA 1
ATOM 473 C C . LYS A 1 64 ? -11.77977 13.33452 -16.36744 1.000 23.04441 80 LYS A C 1
ATOM 474 O O . LYS A 1 64 ? -11.43550 13.01635 -15.21229 1.000 25.41507 80 LYS A O 1
ATOM 480 N N . ASP A 1 65 ? -12.85585 12.81824 -16.96228 1.000 24.17430 81 ASP A N 1
ATOM 481 C CA . ASP A 1 65 ? -13.80522 12.03751 -16.17863 1.000 27.37808 81 ASP A CA 1
ATOM 482 C C . ASP A 1 65 ? -13.30558 10.64085 -15.87246 1.000 26.52776 81 ASP A C 1
ATOM 483 O O . ASP A 1 65 ? -13.60095 10.09962 -14.79359 1.000 26.71715 81 ASP A O 1
ATOM 488 N N . ASN A 1 66 ? -12.54127 10.04536 -16.78820 1.000 22.99393 82 ASN A N 1
ATOM 489 C CA . ASN A 1 66 ? -12.18850 8.64556 -16.65719 1.000 22.19802 82 ASN A CA 1
ATOM 490 C C . ASN A 1 66 ? -10.78390 8.42392 -16.14792 1.000 22.44333 82 ASN A C 1
ATOM 491 O O . ASN A 1 66 ? -10.51832 7.35829 -15.58273 1.000 23.47152 82 ASN A O 1
ATOM 496 N N . LEU A 1 67 ? -9.85715 9.36845 -16.36777 1.000 22.16753 83 LEU A N 1
ATOM 497 C CA . LEU A 1 67 ? -8.49292 9.22541 -15.87379 1.000 20.39693 83 LEU A CA 1
ATOM 498 C C . LEU A 1 67 ? -8.19407 10.12361 -14.68036 1.000 21.06211 83 LEU A C 1
ATOM 499 O O . LEU A 1 67 ? -7.26505 9.83335 -13.92151 1.000 22.22599 83 LEU A O 1
ATOM 504 N N . ALA A 1 68 ? -8.92276 11.22569 -14.51625 1.000 22.44412 84 ALA A N 1
ATOM 505 C CA . ALA A 1 68 ? -8.48876 12.22968 -13.54957 1.000 22.79960 84 ALA A CA 1
ATOM 506 C C . ALA A 1 68 ? -9.55035 12.55923 -12.51242 1.000 25.30875 84 ALA A C 1
ATOM 507 O O . ALA A 1 68 ? -9.53360 13.66004 -11.96419 1.000 24.76908 84 ALA A O 1
ATOM 509 N N . GLN A 1 69 ? -10.49392 11.65319 -12.28601 1.000 25.54905 85 GLN A N 1
ATOM 510 C CA . GLN A 1 69 ? -11.50233 11.83710 -11.23390 1.000 24.90233 85 GLN A CA 1
ATOM 511 C C . GLN A 1 69 ? -12.25520 13.14579 -11.40615 1.000 26.58563 85 GLN A C 1
ATOM 512 O O . GLN A 1 69 ? -12.70438 13.75459 -10.43223 1.000 27.76063 85 GLN A O 1
ATOM 518 N N . GLY A 1 70 ? -12.40817 13.57442 -12.64719 1.000 27.28883 86 GLY A N 1
ATOM 519 C CA . GLY A 1 70 ? -13.07969 14.80351 -13.01943 1.000 27.74887 86 GLY A CA 1
ATOM 520 C C . GLY A 1 70 ? -12.20748 16.02420 -13.20812 1.000 25.58480 86 GLY A C 1
ATOM 521 O O . GLY A 1 70 ? -12.69314 17.02042 -13.74720 1.000 28.41699 86 GLY A O 1
ATOM 522 N N . ASP A 1 71 ? -10.94067 16.00335 -12.77371 1.000 25.36409 87 ASP A N 1
ATOM 523 C CA . ASP A 1 71 ? -10.22093 17.27510 -12.77471 1.000 25.06623 87 ASP A CA 1
ATOM 524 C C . ASP A 1 71 ? -8.71370 17.03198 -12.75434 1.000 25.01296 87 ASP A C 1
ATOM 525 O O . ASP A 1 71 ? -8.14925 16.77655 -11.68083 1.000 23.49660 87 ASP A O 1
ATOM 530 N N . PRO A 1 72 ? -8.05257 17.07898 -13.91991 1.000 23.14089 88 PRO A N 1
ATOM 531 C CA . PRO A 1 72 ? -6.58566 16.90674 -13.97381 1.000 21.51248 88 PRO A CA 1
ATOM 532 C C . PRO A 1 72 ? -5.81582 17.91973 -13.16517 1.000 21.75358 88 PRO A C 1
ATOM 533 O O . PRO A 1 72 ? -4.64359 17.66433 -12.85508 1.000 23.64024 88 PRO A O 1
ATOM 537 N N . GLY A 1 73 ? -6.40090 19.06935 -12.81972 1.000 23.19544 89 GLY A N 1
ATOM 538 C CA . GLY A 1 73 ? -5.73943 19.99270 -11.92770 1.000 25.65357 89 GLY A CA 1
ATOM 539 C C . GLY A 1 73 ? -5.63020 19.48645 -10.50439 1.000 24.21011 89 GLY A C 1
ATOM 540 O O . GLY A 1 73 ? -4.67181 19.83230 -9.81758 1.000 25.93891 89 GLY A O 1
ATOM 541 N N . GLU A 1 74 ? -6.52456 18.58984 -10.09986 1.000 24.46797 90 GLU A N 1
ATOM 542 C CA . GLU A 1 74 ? -6.54051 18.00963 -8.75919 1.000 25.66143 90 GLU A CA 1
ATOM 543 C C . GLU A 1 74 ? -5.96602 16.60219 -8.70207 1.000 24.97003 90 GLU A C 1
ATOM 544 O O . GLU A 1 74 ? -5.58765 16.15305 -7.62695 1.000 27.11012 90 GLU A O 1
ATOM 550 N N . HIS A 1 75 ? -5.90645 15.88578 -9.83502 1.000 23.16730 91 HIS A N 1
ATOM 551 C CA . HIS A 1 75 ? -5.48314 14.48053 -9.87100 1.000 22.68574 91 HIS A CA 1
ATOM 552 C C . HIS A 1 75 ? -4.75117 14.27001 -11.18431 1.000 21.90660 91 HIS A C 1
ATOM 553 O O . HIS A 1 75 ? -5.35958 14.39830 -12.24780 1.000 22.38753 91 HIS A O 1
ATOM 560 N N . LEU A 1 76 ? -3.47517 13.90774 -11.12783 1.000 19.98660 92 LEU A N 1
ATOM 561 C CA . LEU A 1 76 ? -2.80965 13.60615 -12.38937 1.000 21.31132 92 LEU A CA 1
ATOM 562 C C . LEU A 1 76 ? -3.51931 12.43209 -13.05777 1.000 20.79813 92 LEU A C 1
ATOM 563 O O . LEU A 1 76 ? -3.91808 11.47734 -12.38631 1.000 21.89187 92 LEU A O 1
ATOM 568 N N . PRO A 1 77 ? -3.66628 12.45136 -14.37788 1.000 19.42796 93 PRO A N 1
ATOM 569 C CA . PRO A 1 77 ? -4.38204 11.35391 -15.03928 1.000 19.95378 93 PRO A CA 1
ATOM 570 C C . PRO A 1 77 ? -3.73156 10.00433 -14.81450 1.000 18.66658 93 PRO A C 1
ATOM 571 O O . PRO A 1 77 ? -2.51698 9.84890 -14.96481 1.000 20.21304 93 PRO A O 1
ATOM 575 N N . ALA A 1 78 ? -4.54641 9.01383 -14.45213 1.000 19.72283 94 ALA A N 1
ATOM 576 C CA . ALA A 1 78 ? -4.09235 7.63497 -14.47606 1.000 19.66523 94 ALA A CA 1
ATOM 577 C C . ALA A 1 78 ? -3.65156 7.29183 -15.89313 1.000 19.15836 94 ALA A C 1
ATOM 578 O O . ALA A 1 78 ? -4.27124 7.71862 -16.88021 1.000 19.29667 94 ALA A O 1
ATOM 580 N N . TRP A 1 79 ? -2.60597 6.48092 -16.00348 1.000 17.60454 95 TRP A N 1
ATOM 581 C CA . TRP A 1 79 ? -2.04175 6.28404 -17.33051 1.000 17.13698 95 TRP A CA 1
ATOM 582 C C . TRP A 1 79 ? -2.73376 5.19765 -18.15022 1.000 17.79691 95 TRP A C 1
ATOM 583 O O . TRP A 1 79 ? -2.56088 5.19913 -19.36691 1.000 17.35380 95 TRP A O 1
ATOM 594 N N . LEU A 1 80 ? -3.42743 4.26284 -17.50914 1.000 18.60610 96 LEU A N 1
ATOM 595 C CA . LEU A 1 80 ? -3.93266 3.08482 -18.19070 1.000 20.76227 96 LEU A CA 1
ATOM 596 C C . LEU A 1 80 ? -5.35890 2.76890 -17.77086 1.000 18.79974 96 LEU A C 1
ATOM 597 O O . LEU A 1 80 ? -5.64371 2.66046 -16.56592 1.000 19.70279 96 LEU A O 1
ATOM 602 N N . TRP A 1 81 ? -6.21833 2.58573 -18.77442 1.000 20.00131 97 TRP A N 1
ATOM 603 C CA . TRP A 1 81 ? -7.65263 2.34465 -18.58401 1.000 18.94943 97 TRP A CA 1
ATOM 604 C C . TRP A 1 81 ? -8.13081 1.28736 -19.57055 1.000 20.21749 97 TRP A C 1
ATOM 605 O O . TRP A 1 81 ? -7.63582 1.22441 -20.68903 1.000 19.96526 97 TRP A O 1
ATOM 616 N N . GLY A 1 82 ? -9.06277 0.42776 -19.16244 1.000 20.34561 98 GLY A N 1
ATOM 617 C CA . GLY A 1 82 ? -9.55027 -0.57820 -20.09953 1.000 22.21674 98 GLY A CA 1
ATOM 618 C C . GLY A 1 82 ? -10.35950 -1.64942 -19.38822 1.000 20.25631 98 GLY A C 1
ATOM 619 O O . GLY A 1 82 ? -10.86883 -1.42544 -18.29969 1.000 22.36644 98 GLY A O 1
ATOM 620 N N . LYS A 1 83 ? -10.43760 -2.82310 -20.02503 1.000 22.94491 99 LYS A N 1
ATOM 621 C CA . LYS A 1 83 ? -11.26774 -3.89656 -19.49085 1.000 23.20300 99 LYS A CA 1
ATOM 622 C C . LYS A 1 83 ? -10.49350 -4.60451 -18.38114 1.000 24.03076 99 LYS A C 1
ATOM 623 O O . LYS A 1 83 ? -9.59770 -5.40440 -18.65419 1.000 25.09609 99 LYS A O 1
ATOM 629 N N . LYS A 1 84 ? -10.93748 -4.43188 -17.15148 1.000 23.97905 100 LYS A N 1
ATOM 630 C CA . LYS A 1 84 ? -10.29433 -5.10561 -16.03942 1.000 25.04074 100 LYS A CA 1
ATOM 631 C C . LYS A 1 84 ? -10.86744 -6.49126 -15.84216 1.000 25.16941 100 LYS A C 1
ATOM 632 O O . LYS A 1 84 ? -10.11337 -7.45082 -15.62430 1.000 26.50147 100 LYS A O 1
ATOM 638 N N . ASP A 1 85 ? -12.18660 -6.62101 -15.98155 1.000 24.44492 101 ASP A N 1
ATOM 639 C CA . ASP A 1 85 ? -12.83765 -7.92818 -16.01660 1.000 27.81540 101 ASP A CA 1
ATOM 640 C C . ASP A 1 85 ? -14.04887 -7.80231 -16.93933 1.000 27.91513 101 ASP A C 1
ATOM 641 O O . ASP A 1 85 ? -14.38052 -6.70639 -17.39252 1.000 29.20901 101 ASP A O 1
ATOM 646 N N . GLU A 1 86 ? -14.73929 -8.92155 -17.19145 1.000 30.30578 102 GLU A N 1
ATOM 647 C CA . GLU A 1 86 ? -15.80776 -8.88189 -18.19149 1.000 35.66837 102 GLU A CA 1
ATOM 648 C C . GLU A 1 86 ? -16.92671 -7.89926 -17.85977 1.000 35.65049 102 GLU A C 1
ATOM 649 O O . GLU A 1 86 ? -17.65035 -7.47688 -18.77123 1.000 39.26260 102 GLU A O 1
ATOM 655 N N . ASN A 1 87 ? -17.07449 -7.49565 -16.60421 1.000 34.95297 103 ASN A N 1
ATOM 656 C CA . ASN A 1 87 ? -18.12416 -6.54911 -16.24789 1.000 40.76862 103 ASN A CA 1
ATOM 657 C C . ASN A 1 87 ? -17.57366 -5.23462 -15.71232 1.000 35.73345 103 ASN A C 1
ATOM 658 O O . ASN A 1 87 ? -18.30308 -4.48523 -15.05759 1.000 36.68094 103 ASN A O 1
ATOM 663 N N . ASN A 1 88 ? -16.30572 -4.91235 -15.99498 1.000 29.16256 104 ASN A N 1
ATOM 664 C CA . ASN A 1 88 ? -15.67391 -3.76529 -15.34889 1.000 28.00536 104 ASN A CA 1
ATOM 665 C C . ASN A 1 88 ? -14.63861 -3.10886 -16.26951 1.000 27.93603 104 ASN A C 1
ATOM 666 O O . ASN A 1 88 ? -13.53508 -3.63251 -16.39872 1.000 27.47761 104 ASN A O 1
ATOM 671 N N . TRP A 1 89 ? -14.99897 -1.98944 -16.89354 1.000 25.35432 105 TRP A N 1
ATOM 672 C CA . TRP A 1 89 ? -14.06797 -1.15438 -17.65126 1.000 24.28745 105 TRP A CA 1
ATOM 673 C C . TRP A 1 89 ? -13.70954 0.04073 -16.77053 1.000 24.37764 105 TRP A C 1
ATOM 674 O O . TRP A 1 89 ? -14.58775 0.80295 -16.34720 1.000 25.81582 105 TRP A O 1
ATOM 685 N N . THR A 1 90 ? -12.42506 0.19625 -16.45262 1.000 23.35536 106 THR A N 1
ATOM 686 C CA . THR A 1 90 ? -12.04771 1.11512 -15.38459 1.000 24.29398 106 THR A CA 1
ATOM 687 C C . THR A 1 90 ? -10.53996 1.37527 -15.46905 1.000 23.11788 106 THR A C 1
ATOM 688 O O . THR A 1 90 ? -9.84287 0.85913 -16.35492 1.000 23.08495 106 THR A O 1
ATOM 692 N N . VAL A 1 91 ? -10.04646 2.20356 -14.53668 1.000 23.89394 107 VAL A N 1
ATOM 693 C CA . VAL A 1 91 ? -8.61030 2.44649 -14.40834 1.000 21.94961 107 VAL A CA 1
ATOM 694 C C . VAL A 1 91 ? -7.88675 1.13984 -14.13262 1.000 22.20928 107 VAL A C 1
ATOM 695 O O . VAL A 1 91 ? -8.25877 0.39256 -13.21634 1.000 23.34780 107 VAL A O 1
ATOM 699 N N . LEU A 1 92 ? -6.85836 0.83912 -14.93159 1.000 21.20554 108 LEU A N 1
ATOM 700 C CA . LEU A 1 92 ? -6.06170 -0.34928 -14.70998 1.000 21.76482 108 LEU A CA 1
ATOM 701 C C . LEU A 1 92 ? -4.79275 -0.07005 -13.91470 1.000 23.68726 108 LEU A C 1
ATOM 702 O O . LEU A 1 92 ? -4.22964 -1.00129 -13.34508 1.000 24.52339 108 LEU A O 1
ATOM 707 N N . ASP A 1 93 ? -4.28724 1.16132 -13.96011 1.000 21.57841 109 ASP A N 1
ATOM 708 C CA . ASP A 1 93 ? -3.13754 1.55040 -13.14328 1.000 22.99354 109 ASP A CA 1
ATOM 709 C C . ASP A 1 93 ? -3.31734 3.03163 -12.87341 1.000 22.38810 109 ASP A C 1
ATOM 710 O O . ASP A 1 93 ? -3.39746 3.80886 -13.82520 1.000 22.02411 109 ASP A O 1
ATOM 715 N N . SER A 1 94 ? -3.44360 3.40628 -11.58826 1.000 22.37938 110 SER A N 1
ATOM 716 C CA . SER A 1 94 ? -3.71401 4.77684 -11.18833 1.000 22.97671 110 SER A CA 1
ATOM 717 C C . SER A 1 94 ? -2.48793 5.68296 -11.27759 1.000 20.94414 110 SER A C 1
ATOM 718 O O . SER A 1 94 ? -2.65480 6.90008 -11.24374 1.000 22.50397 110 SER A O 1
ATOM 721 N N . ASN A 1 95 ? -1.30593 5.12689 -11.48312 1.000 20.41552 111 ASN A N 1
ATOM 722 C CA . ASN A 1 95 ? -0.09596 5.93301 -11.55779 1.000 20.52809 111 ASN A CA 1
ATOM 723 C C . ASN A 1 95 ? -0.12421 6.78367 -12.83370 1.000 19.50159 111 ASN A C 1
ATOM 724 O O . ASN A 1 95 ? -0.80117 6.45221 -13.80897 1.000 19.16999 111 ASN A O 1
ATOM 729 N N . SER A 1 96 ? 0.58041 7.91448 -12.78289 1.000 19.12604 112 SER A N 1
ATOM 730 C CA . SER A 1 96 ? 0.66752 8.81849 -13.91907 1.000 18.90697 112 SER A CA 1
ATOM 731 C C . SER A 1 96 ? 1.84210 8.45950 -14.81719 1.000 18.70723 112 SER A C 1
ATOM 732 O O . SER A 1 96 ? 2.80149 7.82397 -14.39820 1.000 21.29204 112 SER A O 1
ATOM 735 N N . ALA A 1 97 ? 1.76256 8.93058 -16.06582 1.000 17.88091 113 ALA A N 1
ATOM 736 C CA . ALA A 1 97 ? 2.87621 8.95032 -17.01946 1.000 16.41063 113 ALA A CA 1
ATOM 737 C C . ALA A 1 97 ? 3.15666 10.41488 -17.35366 1.000 17.59909 113 ALA A C 1
ATOM 738 O O . ALA A 1 97 ? 2.31169 11.10335 -17.95687 1.000 17.24157 113 ALA A O 1
ATOM 740 N N . SER A 1 98 ? 4.33528 10.90995 -16.97982 1.000 16.08097 114 SER A N 1
ATOM 741 C CA . SER A 1 98 ? 4.50226 12.36499 -17.04126 1.000 17.93380 114 SER A CA 1
ATOM 742 C C . SER A 1 98 ? 4.63780 12.87822 -18.46473 1.000 16.49717 114 SER A C 1
ATOM 743 O O . SER A 1 98 ? 4.42140 14.07004 -18.69159 1.000 16.45399 114 SER A O 1
ATOM 746 N N . ASP A 1 99 ? 5.04024 12.04166 -19.42500 1.000 14.84957 115 ASP A N 1
ATOM 747 C CA . ASP A 1 99 ? 5.03886 12.52542 -20.80775 1.000 13.98291 115 ASP A CA 1
ATOM 748 C C . ASP A 1 99 ? 3.63785 12.93329 -21.24768 1.000 14.45724 115 ASP A C 1
ATOM 749 O O . ASP A 1 99 ? 3.45872 13.98340 -21.88608 1.000 14.80933 115 ASP A O 1
ATOM 754 N N . ALA A 1 100 ? 2.64137 12.12061 -20.88054 1.000 15.22153 116 ALA A N 1
ATOM 755 C CA . ALA A 1 100 ? 1.27113 12.44461 -21.21177 1.000 15.25583 116 ALA A CA 1
ATOM 756 C C . ALA A 1 100 ? 0.83037 13.67121 -20.44616 1.000 16.90636 116 ALA A C 1
ATOM 757 O O . ALA A 1 100 ? 0.14374 14.54859 -20.98775 1.000 16.17461 116 ALA A O 1
ATOM 759 N N . ASP A 1 101 ? 1.18215 13.73048 -19.14629 1.000 15.26867 117 ASP A N 1
ATOM 760 C CA . ASP A 1 101 ? 0.76850 14.88203 -18.34264 1.000 16.89065 117 ASP A CA 1
ATOM 761 C C . ASP A 1 101 ? 1.27836 16.17189 -18.96745 1.000 16.84695 117 ASP A C 1
ATOM 762 O O . ASP A 1 101 ? 0.54545 17.17002 -19.06395 1.000 17.15521 117 ASP A O 1
ATOM 767 N N . ILE A 1 102 ? 2.54470 16.15450 -19.39314 1.000 16.24510 118 ILE A N 1
ATOM 768 C CA . ILE A 1 102 ? 3.15753 17.32443 -20.03175 1.000 16.59857 118 ILE A CA 1
ATOM 769 C C . ILE A 1 102 ? 2.43771 17.66812 -21.34247 1.000 15.54765 118 ILE A C 1
ATOM 770 O O . ILE A 1 102 ? 2.14925 18.83556 -21.62830 1.000 17.11677 118 ILE A O 1
ATOM 775 N N . TRP A 1 103 ? 2.20798 16.66672 -22.21491 1.000 15.55191 119 TRP A N 1
ATOM 776 C CA . TRP A 1 103 ? 1.51225 16.97296 -23.48314 1.000 14.42337 119 TRP A CA 1
ATOM 777 C C . TRP A 1 103 ? 0.08968 17.49030 -23.26048 1.000 16.45338 119 TRP A C 1
ATOM 778 O O . TRP A 1 103 ? -0.38600 18.36465 -23.99376 1.000 17.86181 119 TRP A O 1
ATOM 789 N N . ILE A 1 104 ? -0.60245 16.97320 -22.23211 1.000 16.15737 120 ILE A N 1
ATOM 790 C CA . ILE A 1 104 ? -1.92792 17.49779 -21.90783 1.000 16.38393 120 ILE A CA 1
ATOM 791 C C . ILE A 1 104 ? -1.81097 18.94685 -21.45998 1.000 17.33328 120 ILE A C 1
ATOM 792 O O . ILE A 1 104 ? -2.58495 19.81069 -21.91109 1.000 18.19292 120 ILE A O 1
ATOM 797 N N . ALA A 1 105 ? -0.85261 19.23832 -20.54516 1.000 16.23470 121 ALA A N 1
ATOM 798 C CA . ALA A 1 105 ? -0.70522 20.61117 -20.04789 1.000 18.79396 121 ALA A CA 1
ATOM 799 C C . ALA A 1 105 ? -0.39095 21.57974 -21.18475 1.000 18.70724 121 ALA A C 1
ATOM 800 O O . ALA A 1 105 ? -1.02009 22.64387 -21.30354 1.000 18.44817 121 ALA A O 1
ATOM 802 N N . TRP A 1 106 ? 0.56951 21.20687 -22.04984 1.000 17.72231 122 TRP A N 1
ATOM 803 C CA . TRP A 1 106 ? 0.95163 22.08184 -23.14755 1.000 17.56171 122 TRP A CA 1
ATOM 804 C C . TRP A 1 106 ? -0.20560 22.29149 -24.09876 1.000 17.46875 122 TRP A C 1
ATOM 805 O O . TRP A 1 106 ? -0.47368 23.42788 -24.50437 1.000 18.69755 122 TRP A O 1
ATOM 816 N N . SER A 1 107 ? -0.93807 21.21933 -24.39208 1.000 18.51095 123 SER A N 1
ATOM 817 C CA . SER A 1 107 ? -2.04156 21.33912 -25.33225 1.000 19.16633 123 SER A CA 1
ATOM 818 C C . SER A 1 107 ? -3.15454 22.20873 -24.77045 1.000 20.10835 123 SER A C 1
ATOM 819 O O . SER A 1 107 ? -3.77464 22.98695 -25.50031 1.000 19.13427 123 SER A O 1
ATOM 822 N N . LEU A 1 108 ? -3.41089 22.11814 -23.45891 1.000 18.48538 124 LEU A N 1
ATOM 823 C CA . LEU A 1 108 ? -4.43204 22.97347 -22.83875 1.000 18.83166 124 LEU A CA 1
ATOM 824 C C . LEU A 1 108 ? -4.00215 24.42596 -22.86984 1.000 18.32290 124 LEU A C 1
ATOM 825 O O . LEU A 1 108 ? -4.81937 25.32415 -23.13108 1.000 22.15500 124 LEU A O 1
ATOM 830 N N . LEU A 1 109 ? -2.73365 24.67900 -22.56353 1.000 19.23774 125 LEU A N 1
ATOM 831 C CA . LEU A 1 109 ? -2.25718 26.04804 -22.53273 1.000 20.81063 125 LEU A CA 1
ATOM 832 C C . LEU A 1 109 ? -2.28672 26.67268 -23.92687 1.000 19.47674 125 LEU A C 1
ATOM 833 O O . LEU A 1 109 ? -2.72984 27.81749 -24.09449 1.000 22.20574 125 LEU A O 1
ATOM 838 N N . GLU A 1 110 ? -1.87395 25.91532 -24.94678 1.000 20.02162 126 GLU A N 1
ATOM 839 C CA . GLU A 1 110 ? -1.89933 26.43731 -26.31426 1.000 18.81139 126 GLU A CA 1
ATOM 840 C C . GLU A 1 110 ? -3.33403 26.52546 -26.84636 1.000 20.84083 126 GLU A C 1
ATOM 841 O O . GLU A 1 110 ? -3.66940 27.46414 -27.58083 1.000 20.83070 126 GLU A O 1
ATOM 847 N N . ALA A 1 111 ? -4.21200 25.57920 -26.49900 1.000 19.72847 127 ALA A N 1
ATOM 848 C CA . ALA A 1 111 ? -5.61698 25.73185 -26.87022 1.000 22.57452 127 ALA A CA 1
ATOM 849 C C . ALA A 1 111 ? -6.22383 26.96348 -26.21656 1.000 23.16090 127 ALA A C 1
ATOM 850 O O . ALA A 1 111 ? -7.01381 27.69856 -26.83622 1.000 24.35215 127 ALA A O 1
ATOM 852 N N . GLY A 1 112 ? -5.91415 27.20288 -24.94169 1.000 22.44981 128 GLY A N 1
ATOM 853 C CA . GLY A 1 112 ? -6.47862 28.37127 -24.29388 1.000 23.54697 128 GLY A CA 1
ATOM 854 C C . GLY A 1 112 ? -6.02223 29.65770 -24.95311 1.000 23.68107 128 GLY A C 1
ATOM 855 O O . GLY A 1 112 ? -6.82841 30.56735 -25.18791 1.000 25.75639 128 GLY A O 1
ATOM 856 N N . ARG A 1 113 ? -4.74254 29.71193 -25.33271 1.000 24.05586 129 ARG A N 1
ATOM 857 C CA . ARG A 1 113 ? -4.19232 30.89451 -25.99299 1.000 24.48991 129 ARG A CA 1
ATOM 858 C C . ARG A 1 113 ? -4.75901 31.08831 -27.40171 1.000 26.65837 129 ARG A C 1
ATOM 859 O O . ARG A 1 113 ? -5.17807 32.19970 -27.75181 1.000 27.52523 129 ARG A O 1
ATOM 867 N N . LEU A 1 114 ? -4.77693 30.02602 -28.22792 1.000 24.81814 130 LEU A N 1
ATOM 868 C CA . LEU A 1 114 ? -5.14842 30.14208 -29.63708 1.000 24.18271 130 LEU A CA 1
ATOM 869 C C . LEU A 1 114 ? -6.65081 30.18829 -29.84803 1.000 26.41467 130 LEU A C 1
ATOM 870 O O . LEU A 1 114 ? -7.11081 30.85947 -30.77537 1.000 29.65294 130 LEU A O 1
ATOM 875 N N . TRP A 1 115 ? -7.43119 29.48659 -29.03293 1.000 25.04013 131 TRP A N 1
ATOM 876 C CA . TRP A 1 115 ? -8.87823 29.53348 -29.15530 1.000 25.99819 131 TRP A CA 1
ATOM 877 C C . TRP A 1 115 ? -9.47706 30.56324 -28.21857 1.000 28.37388 131 TRP A C 1
ATOM 878 O O . TRP A 1 115 ? -10.71087 30.67479 -28.13088 1.000 31.02692 131 TRP A O 1
ATOM 889 N N . LYS A 1 116 ? -8.63172 31.28160 -27.48471 1.000 28.76287 132 LYS A N 1
ATOM 890 C CA . LYS A 1 116 ? -9.08708 32.32723 -26.57252 1.000 29.84649 132 LYS A CA 1
ATOM 891 C C . LYS A 1 116 ? -10.15340 31.79854 -25.60774 1.000 31.16046 132 LYS A C 1
ATOM 892 O O . LYS A 1 116 ? -11.26716 32.32790 -25.50090 1.000 33.30275 132 LYS A O 1
ATOM 898 N N . GLU A 1 117 ? -9.77442 30.74907 -24.87566 1.000 30.76249 133 GLU A N 1
ATOM 899 C CA . GLU A 1 117 ? -10.66256 30.04639 -23.95414 1.000 31.10118 133 GLU A CA 1
ATOM 900 C C . GLU A 1 117 ? -9.97364 29.92988 -22.60248 1.000 30.37342 133 GLU A C 1
ATOM 901 O O . GLU A 1 117 ? -9.18170 29.00769 -22.38059 1.000 26.96910 133 GLU A O 1
ATOM 907 N N . ALA A 1 118 ? -10.33142 30.83106 -21.67917 1.000 30.22278 134 ALA A N 1
ATOM 908 C CA . ALA A 1 118 ? -9.67247 30.86201 -20.37788 1.000 27.83533 134 ALA A CA 1
ATOM 909 C C . ALA A 1 118 ? -9.83358 29.55814 -19.60115 1.000 27.28286 134 ALA A C 1
ATOM 910 O O . ALA A 1 118 ? -8.98216 29.24505 -18.76023 1.000 27.89809 134 ALA A O 1
ATOM 912 N N . ARG A 1 119 ? -10.92483 28.81045 -19.81410 1.000 27.70473 135 ARG A N 1
ATOM 913 C CA . ARG A 1 119 ? -11.11452 27.54096 -19.10109 1.000 29.50721 135 ARG A CA 1
ATOM 914 C C . ARG A 1 119 ? -9.94322 26.58426 -19.35325 1.000 27.55029 135 ARG A C 1
ATOM 915 O O . ARG A 1 119 ? -9.47594 25.88972 -18.43245 1.000 25.87428 135 ARG A O 1
ATOM 923 N N . TYR A 1 120 ? -9.47516 26.51982 -20.60246 1.000 25.54243 136 TYR A N 1
ATOM 924 C CA . TYR A 1 120 ? -8.35641 25.64087 -20.92807 1.000 22.91087 136 TYR A CA 1
ATOM 925 C C . TYR A 1 120 ? -7.08691 26.13447 -20.26655 1.000 24.85526 136 TYR A C 1
ATOM 926 O O . TYR A 1 120 ? -6.28961 25.33166 -19.77184 1.000 22.75665 136 TYR A O 1
ATOM 935 N N . THR A 1 121 ? -6.85528 27.44718 -20.29671 1.000 25.30223 137 THR A N 1
ATOM 936 C CA . THR A 1 121 ? -5.67986 28.01718 -19.63214 1.000 23.46384 137 THR A CA 1
ATOM 937 C C . THR A 1 121 ? -5.68080 27.71224 -18.14388 1.000 23.74158 137 THR A C 1
ATOM 938 O O . THR A 1 121 ? -4.64967 27.33146 -17.57827 1.000 25.24817 137 THR A O 1
ATOM 942 N N . THR A 1 122 ? -6.82786 27.90605 -17.48558 1.000 24.12396 138 THR A N 1
ATOM 943 C CA . THR A 1 122 ? -6.88900 27.66088 -16.05222 1.000 25.68408 138 THR A CA 1
ATOM 944 C C . THR A 1 122 ? -6.59235 26.20066 -15.73151 1.000 25.08941 138 THR A C 1
ATOM 945 O O . THR A 1 122 ? -5.81932 25.89721 -14.80049 1.000 26.55900 138 THR A O 1
ATOM 949 N N . LEU A 1 123 ? -7.16633 25.27682 -16.51713 1.000 25.15959 139 LEU A N 1
ATOM 950 C CA . LEU A 1 123 ? -6.90761 23.86708 -16.26290 1.000 24.62208 139 LEU A CA 1
ATOM 951 C C . LEU A 1 123 ? -5.45506 23.50683 -16.56511 1.000 23.25581 139 LEU A C 1
ATOM 952 O O . LEU A 1 123 ? -4.81968 22.75539 -15.80416 1.000 22.20797 139 LEU A O 1
ATOM 957 N N . GLY A 1 124 ? -4.91019 24.04758 -17.64780 1.000 22.04249 140 GLY A N 1
ATOM 958 C CA . GLY A 1 124 ? -3.51771 23.77730 -17.96793 1.000 21.97898 140 GLY A CA 1
ATOM 959 C C . GLY A 1 124 ? -2.58387 24.25280 -16.87507 1.000 21.47480 140 GLY A C 1
ATOM 960 O O . GLY A 1 124 ? -1.62545 23.56163 -16.54384 1.000 22.73711 140 GLY A O 1
ATOM 961 N N . ASN A 1 125 ? -2.85535 25.42548 -16.30504 1.000 21.76409 141 ASN A N 1
ATOM 962 C CA . ASN A 1 125 ? -1.99442 25.93100 -15.26050 1.000 22.70639 141 ASN A CA 1
ATOM 963 C C . ASN A 1 125 ? -2.07296 25.04595 -14.02591 1.000 23.28179 141 ASN A C 1
ATOM 964 O O . ASN A 1 125 ? -1.03543 24.74024 -13.40497 1.000 22.60525 141 ASN A O 1
ATOM 969 N N . ALA A 1 126 ? -3.29627 24.61487 -13.65604 1.000 22.52645 142 ALA A N 1
ATOM 970 C CA . ALA A 1 126 ? -3.42434 23.78299 -12.46395 1.000 22.94953 142 ALA A CA 1
ATOM 971 C C . ALA A 1 126 ? -2.73960 22.43786 -12.67398 1.000 21.82454 142 ALA A C 1
ATOM 972 O O . ALA A 1 126 ? -2.02186 21.93879 -11.79456 1.000 21.90825 142 ALA A O 1
ATOM 974 N N . LEU A 1 127 ? -2.89210 21.86467 -13.86861 1.000 21.94260 143 LEU A N 1
ATOM 975 C CA . LEU A 1 127 ? -2.23592 20.59741 -14.14927 1.000 18.80187 143 LEU A CA 1
ATOM 976 C C . LEU A 1 127 ? -0.72127 20.76877 -14.15792 1.000 19.75454 143 LEU A C 1
ATOM 977 O O . LEU A 1 127 ? 0.00207 19.95872 -13.56097 1.000 20.54430 143 LEU A O 1
ATOM 982 N N . LEU A 1 128 ? -0.22169 21.84814 -14.76852 1.000 19.53968 144 LEU A N 1
ATOM 983 C CA . LEU A 1 128 ? 1.22634 22.06835 -14.76607 1.000 20.19207 144 LEU A CA 1
ATOM 984 C C . LEU A 1 128 ? 1.77139 22.16103 -13.35253 1.000 20.30923 144 LEU A C 1
ATOM 985 O O . LEU A 1 128 ? 2.81468 21.56059 -13.01315 1.000 20.85784 144 LEU A O 1
ATOM 990 N N . ASN A 1 129 ? 1.03212 22.86076 -12.49028 1.000 20.57201 145 ASN A N 1
ATOM 991 C CA . ASN A 1 129 ? 1.47702 23.00340 -11.10448 1.000 22.20075 145 ASN A CA 1
ATOM 992 C C . ASN A 1 129 ? 1.48338 21.66577 -10.39847 1.000 20.51926 145 ASN A C 1
ATOM 993 O O . ASN A 1 129 ? 2.38760 21.38441 -9.58616 1.000 22.84917 145 ASN A O 1
ATOM 998 N N . ARG A 1 130 ? 0.49518 20.82085 -10.68982 1.000 19.49498 146 ARG A N 1
ATOM 999 C CA . ARG A 1 130 ? 0.43914 19.49882 -10.08389 1.000 21.24859 146 ARG A CA 1
ATOM 1000 C C . ARG A 1 130 ? 1.55987 18.60038 -10.57609 1.000 19.56411 146 ARG A C 1
ATOM 1001 O O . ARG A 1 130 ? 2.09296 17.77785 -9.80162 1.000 21.79007 146 ARG A O 1
ATOM 1009 N N . ILE A 1 131 ? 1.92200 18.70569 -11.87368 1.000 18.28175 147 ILE A N 1
ATOM 1010 C CA . ILE A 1 131 ? 3.10536 17.99431 -12.37694 1.000 18.38717 147 ILE A CA 1
ATOM 1011 C C . ILE A 1 131 ? 4.34392 18.39076 -11.59972 1.000 18.95192 147 ILE A C 1
ATOM 1012 O O . ILE A 1 131 ? 5.10865 17.53571 -11.11947 1.000 19.88526 147 ILE A O 1
ATOM 1017 N N . ALA A 1 132 ? 4.55175 19.70027 -11.43602 1.000 19.49542 148 ALA A N 1
ATOM 1018 C CA . ALA A 1 132 ? 5.71103 20.15306 -10.65415 1.000 21.65462 148 ALA A CA 1
ATOM 1019 C C . ALA A 1 132 ? 5.68523 19.60435 -9.22549 1.000 22.32676 148 ALA A C 1
ATOM 1020 O O . ALA A 1 132 ? 6.72382 19.19900 -8.67318 1.000 23.60513 148 ALA A O 1
ATOM 1022 N N . LYS A 1 133 ? 4.49687 19.54727 -8.61493 1.000 21.74555 149 LYS A N 1
ATOM 1023 C CA . LYS A 1 133 ? 4.41821 19.13354 -7.20529 1.000 22.13533 149 LYS A CA 1
ATOM 1024 C C . LYS A 1 133 ? 4.66128 17.63635 -7.04822 1.000 22.13157 149 LYS A C 1
ATOM 1025 O O . LYS A 1 133 ? 5.33209 17.19063 -6.08784 1.000 24.04458 149 LYS A O 1
ATOM 1031 N N . GLU A 1 134 ? 4.14290 16.83707 -7.97950 1.000 20.66957 150 GLU A N 1
ATOM 1032 C CA . GLU A 1 134 ? 4.06377 15.40725 -7.76259 1.000 19.71527 150 GLU A CA 1
ATOM 1033 C C . GLU A 1 134 ? 5.04687 14.58313 -8.56033 1.000 20.53653 150 GLU A C 1
ATOM 1034 O O . GLU A 1 134 ? 5.22607 13.41159 -8.24521 1.000 21.76909 150 GLU A O 1
ATOM 1040 N N . GLU A 1 135 ? 5.59541 15.10796 -9.66667 1.000 19.35344 151 GLU A N 1
ATOM 1041 C CA . GLU A 1 135 ? 6.52453 14.28281 -10.43118 1.000 19.63899 151 GLU A CA 1
ATOM 1042 C C . GLU A 1 135 ? 7.74598 15.05838 -10.89625 1.000 19.72619 151 GLU A C 1
ATOM 1043 O O . GLU A 1 135 ? 8.44569 14.59605 -11.79685 1.000 20.43931 151 GLU A O 1
ATOM 1049 N N . VAL A 1 136 ? 8.07291 16.17592 -10.25698 1.000 21.55651 152 VAL A N 1
ATOM 1050 C CA . VAL A 1 136 ? 9.37007 16.83352 -10.40210 1.000 19.62210 152 VAL A CA 1
ATOM 1051 C C . VAL A 1 136 ? 10.05676 16.76029 -9.03708 1.000 21.78901 152 VAL A C 1
ATOM 1052 O O . VAL A 1 136 ? 9.45137 17.09456 -8.00328 1.000 22.76916 152 VAL A O 1
ATOM 1056 N N . VAL A 1 137 ? 11.31739 16.31550 -8.99471 1.000 22.80776 153 VAL A N 1
ATOM 1057 C CA . VAL A 1 137 ? 12.06422 16.25489 -7.74124 1.000 23.05706 153 VAL A CA 1
ATOM 1058 C C . VAL A 1 137 ? 13.47536 16.74450 -7.99906 1.000 22.44898 153 VAL A C 1
ATOM 1059 O O . VAL A 1 137 ? 14.00769 16.62820 -9.10231 1.000 22.84195 153 VAL A O 1
ATOM 1063 N N . THR A 1 138 ? 14.10963 17.25042 -6.94598 1.000 24.55968 154 THR A N 1
ATOM 1064 C CA . THR A 1 138 ? 15.51421 17.62137 -7.03254 1.000 24.98543 154 THR A CA 1
ATOM 1065 C C . THR A 1 138 ? 16.33758 16.37452 -6.72545 1.000 25.91063 154 THR A C 1
ATOM 1066 O O . THR A 1 138 ? 16.27857 15.83072 -5.61404 1.000 28.72292 154 THR A O 1
ATOM 1070 N N . VAL A 1 139 ? 17.09002 15.91763 -7.71379 1.000 24.64851 155 VAL A N 1
ATOM 1071 C CA . VAL A 1 139 ? 17.91761 14.72028 -7.59963 1.000 23.55312 155 VAL A CA 1
ATOM 1072 C C . VAL A 1 139 ? 19.31477 15.17894 -7.19947 1.000 25.08006 155 VAL A C 1
ATOM 1073 O O . VAL A 1 139 ? 19.89452 16.05189 -7.87645 1.000 25.84780 155 VAL A O 1
ATOM 1077 N N . PRO A 1 140 ? 19.89463 14.65150 -6.12391 1.000 25.22960 156 PRO A N 1
ATOM 1078 C CA . PRO A 1 140 ? 21.24738 15.08715 -5.74391 1.000 25.27963 156 PRO A CA 1
ATOM 1079 C C . PRO A 1 140 ? 22.24008 14.83389 -6.86654 1.000 27.58027 156 PRO A C 1
ATOM 1080 O O . PRO A 1 140 ? 22.32790 13.73342 -7.40100 1.000 27.35350 156 PRO A O 1
ATOM 1084 N N . GLY A 1 141 ? 23.00144 15.86938 -7.19962 1.000 25.76513 157 GLY A N 1
ATOM 1085 C CA . GLY A 1 141 ? 23.93074 15.81904 -8.31851 1.000 24.83264 157 GLY A CA 1
ATOM 1086 C C . GLY A 1 141 ? 23.40128 16.36617 -9.63273 1.000 28.55381 157 GLY A C 1
ATOM 1087 O O . GLY A 1 141 ? 24.16240 16.91856 -10.41436 1.000 27.81648 157 GLY A O 1
ATOM 1088 N N . LEU A 1 142 ? 22.09702 16.26763 -9.88318 1.000 25.91308 158 LEU A N 1
ATOM 1089 C CA . LEU A 1 142 ? 21.50030 16.70096 -11.13897 1.000 25.71503 158 LEU A CA 1
ATOM 1090 C C . LEU A 1 142 ? 20.72580 17.99776 -11.02206 1.000 28.79514 158 LEU A C 1
ATOM 1091 O O . LEU A 1 142 ? 20.65107 18.75403 -12.00458 1.000 29.83901 158 LEU A O 1
ATOM 1096 N N . GLY A 1 143 ? 20.03241 18.18917 -9.91791 1.000 27.75220 159 GLY A N 1
ATOM 1097 C CA . GLY A 1 143 ? 19.08993 19.27693 -9.79249 1.000 29.92228 159 GLY A CA 1
ATOM 1098 C C . GLY A 1 143 ? 17.68861 18.77767 -10.09760 1.000 24.87365 159 GLY A C 1
ATOM 1099 O O . GLY A 1 143 ? 17.43131 17.57273 -10.08691 1.000 24.07610 159 GLY A O 1
ATOM 1100 N N . PRO A 1 144 ? 16.76431 19.70737 -10.33764 1.000 26.31498 160 PRO A N 1
ATOM 1101 C CA . PRO A 1 144 ? 15.38636 19.32994 -10.68141 1.000 24.42379 160 PRO A CA 1
ATOM 1102 C C . PRO A 1 144 ? 15.35002 18.43851 -11.91292 1.000 21.18933 160 PRO A C 1
ATOM 1103 O O . PRO A 1 144 ? 16.01092 18.70341 -12.89974 1.000 22.54312 160 PRO A O 1
ATOM 1107 N N . MET A 1 145 ? 14.55148 17.36727 -11.82260 1.000 20.35198 161 MET A N 1
ATOM 1108 C CA . MET A 1 145 ? 14.33883 16.43672 -12.92409 1.000 18.92193 161 MET A CA 1
ATOM 1109 C C . MET A 1 145 ? 12.86418 16.02730 -12.95957 1.000 18.59710 161 MET A C 1
ATOM 1110 O O . MET A 1 145 ? 12.16782 16.01841 -11.93308 1.000 19.80106 161 MET A O 1
ATOM 1115 N N . LEU A 1 146 ? 12.40195 15.69716 -14.15023 1.000 18.14788 162 LEU A N 1
ATOM 1116 C CA . LEU A 1 146 ? 11.05510 15.17890 -14.35976 1.000 16.60691 162 LEU A CA 1
ATOM 1117 C C . LEU A 1 146 ? 11.06174 13.66282 -14.21980 1.000 18.45603 162 LEU A C 1
ATOM 1118 O O . LEU A 1 146 ? 11.66942 12.94470 -15.03223 1.000 18.42682 162 LEU A O 1
ATOM 1123 N N . LEU A 1 147 ? 10.36432 13.16111 -13.21519 1.000 18.43477 163 LEU A N 1
ATOM 1124 C CA . LEU A 1 147 ? 10.22357 11.71948 -13.08624 1.000 17.97275 163 LEU A CA 1
ATOM 1125 C C . LEU A 1 147 ? 9.22888 11.21271 -14.13360 1.000 16.55603 163 LEU A C 1
ATOM 1126 O O . LEU A 1 147 ? 8.27141 11.91908 -14.47055 1.000 17.48618 163 LEU A O 1
ATOM 1131 N N . PRO A 1 148 ? 9.38319 9.97063 -14.58634 1.000 17.02962 164 PRO A N 1
ATOM 1132 C CA . PRO A 1 148 ? 8.40593 9.39994 -15.54453 1.000 17.17651 164 PRO A CA 1
ATOM 1133 C C . PRO A 1 148 ? 7.01354 9.18459 -14.99187 1.000 17.03797 164 PRO A C 1
ATOM 1134 O O . PRO A 1 148 ? 6.08586 8.91682 -15.77684 1.000 17.44835 164 PRO A O 1
ATOM 1138 N N . GLY A 1 149 ? 6.83448 9.26479 -13.66971 1.000 18.58625 165 GLY A N 1
ATOM 1139 C CA . GLY A 1 149 ? 5.51446 9.05247 -13.10270 1.000 18.26654 165 GLY A CA 1
ATOM 1140 C C . GLY A 1 149 ? 5.60734 9.43190 -11.65001 1.000 19.43961 165 GLY A C 1
ATOM 1141 O O . GLY A 1 149 ? 6.70576 9.57556 -11.10786 1.000 19.42328 165 GLY A O 1
ATOM 1142 N N . LYS A 1 150 ? 4.43320 9.59385 -11.00746 1.000 19.90396 166 LYS A N 1
ATOM 1143 C CA . LYS A 1 150 ? 4.42718 10.09022 -9.63616 1.000 22.39231 166 LYS A CA 1
ATOM 1144 C C . LYS A 1 150 ? 4.87856 9.04711 -8.64478 1.000 20.84503 166 LYS A C 1
ATOM 1145 O O . LYS A 1 150 ? 5.35829 9.43655 -7.57717 1.000 23.54190 166 LYS A O 1
ATOM 1151 N N . VAL A 1 151 ? 4.79805 7.75851 -8.97234 1.000 20.56246 167 VAL A N 1
ATOM 1152 C CA . VAL A 1 151 ? 5.39908 6.69001 -8.17963 1.000 23.25445 167 VAL A CA 1
ATOM 1153 C C . VAL A 1 151 ? 6.20181 5.76814 -9.07486 1.000 23.16715 167 VAL A C 1
ATOM 1154 O O . VAL A 1 151 ? 5.94701 5.67637 -10.28411 1.000 22.02782 167 VAL A O 1
ATOM 1158 N N . GLY A 1 152 ? 7.18491 5.09920 -8.48569 1.000 24.37747 168 GLY A N 1
ATOM 1159 C CA . GLY A 1 152 ? 7.86123 3.98554 -9.10352 1.000 27.67826 168 GLY A CA 1
ATOM 1160 C C . GLY A 1 152 ? 9.18688 4.30355 -9.74489 1.000 26.51076 168 GLY A C 1
ATOM 1161 O O . GLY A 1 152 ? 9.84920 3.37999 -10.23459 1.000 30.19530 168 GLY A O 1
ATOM 1162 N N . PHE A 1 153 ? 9.61421 5.56403 -9.73128 1.000 22.66887 169 PHE A N 1
ATOM 1163 C CA . PHE A 1 153 ? 10.82832 5.90929 -10.46013 1.000 21.03835 169 PHE A CA 1
ATOM 1164 C C . PHE A 1 153 ? 11.88677 6.55648 -9.60536 1.000 23.75242 169 PHE A C 1
ATOM 1165 O O . PHE A 1 153 ? 12.95941 6.90464 -10.10508 1.000 23.03392 169 PHE A O 1
ATOM 1173 N N . ALA A 1 154 ? 11.62174 6.71494 -8.31658 1.000 22.43260 170 ALA A N 1
ATOM 1174 C CA . ALA A 1 154 ? 12.54087 7.37536 -7.39539 1.000 23.34689 170 ALA A CA 1
ATOM 1175 C C . ALA A 1 154 ? 12.72509 6.49730 -6.16824 1.000 25.04400 170 ALA A C 1
ATOM 1176 O O . ALA A 1 154 ? 11.73243 6.09895 -5.54465 1.000 28.22335 170 ALA A O 1
ATOM 1178 N N . GLU A 1 155 ? 13.97805 6.18612 -5.84654 1.000 24.45688 171 GLU A N 1
ATOM 1179 C CA . GLU A 1 155 ? 14.31988 5.54625 -4.56914 1.000 28.76120 171 GLU A CA 1
ATOM 1180 C C . GLU A 1 155 ? 15.39186 6.37698 -3.89520 1.000 29.18232 171 GLU A C 1
ATOM 1181 O O . GLU A 1 155 ? 15.81372 7.41525 -4.39739 1.000 28.29174 171 GLU A O 1
ATOM 1187 N N . GLU A 1 156 ? 15.80644 5.94867 -2.69748 1.000 29.30426 172 GLU A N 1
ATOM 1188 C CA . GLU A 1 156 ? 16.71767 6.79153 -1.93689 1.000 30.17362 172 GLU A CA 1
ATOM 1189 C C . GLU A 1 156 ? 17.99961 7.09391 -2.69925 1.000 29.10866 172 GLU A C 1
ATOM 1190 O O . GLU A 1 156 ? 18.50550 8.21566 -2.63654 1.000 29.99788 172 GLU A O 1
ATOM 1196 N N . THR A 1 157 ? 18.52990 6.11793 -3.45019 1.000 28.95717 173 THR A N 1
ATOM 1197 C CA . THR A 1 157 ? 19.82343 6.29572 -4.09269 1.000 27.25754 173 THR A CA 1
ATOM 1198 C C . THR A 1 157 ? 19.80230 6.12029 -5.60649 1.000 27.10985 173 THR A C 1
ATOM 1199 O O . THR A 1 157 ? 20.87646 6.10198 -6.20015 1.000 28.85772 173 THR A O 1
ATOM 1203 N N . VAL A 1 158 ? 18.64886 5.88039 -6.23298 1.000 24.06390 174 VAL A N 1
ATOM 1204 C CA . VAL A 1 158 ? 18.61627 5.65808 -7.67764 1.000 23.41730 174 VAL A CA 1
ATOM 1205 C C . VAL A 1 158 ? 17.32433 6.23517 -8.22307 1.000 24.01511 174 VAL A C 1
ATOM 1206 O O . VAL A 1 158 ? 16.26779 6.15617 -7.59073 1.000 25.49288 174 VAL A O 1
ATOM 1210 N N . TRP A 1 159 ? 17.40705 6.80134 -9.42525 1.000 21.62455 175 TRP A N 1
ATOM 1211 C CA . TRP A 1 159 ? 16.25654 7.34356 -10.15129 1.000 20.19602 175 TRP A CA 1
ATOM 1212 C C . TRP A 1 159 ? 16.30552 6.82715 -11.57747 1.000 21.54834 175 TRP A C 1
ATOM 1213 O O . TRP A 1 159 ? 17.38218 6.56213 -12.12401 1.000 20.83398 175 TRP A O 1
ATOM 1224 N N . ARG A 1 160 ? 15.13070 6.66080 -12.17217 1.000 19.13743 176 ARG A N 1
ATOM 1225 C CA . ARG A 1 160 ? 15.03144 6.21935 -13.56442 1.000 19.17290 176 ARG A CA 1
ATOM 1226 C C . ARG A 1 160 ? 14.25139 7.25136 -14.36754 1.000 18.81985 176 ARG A C 1
ATOM 1227 O O . ARG A 1 160 ? 13.17457 7.68847 -13.94505 1.000 19.56251 176 ARG A O 1
ATOM 1235 N N . LEU A 1 161 ? 14.82297 7.67733 -15.51781 1.000 18.11574 177 LEU A N 1
ATOM 1236 C CA . LEU A 1 161 ? 14.27776 8.72925 -16.37082 1.000 16.92347 177 LEU A CA 1
ATOM 1237 C C . LEU A 1 161 ? 14.07258 8.18678 -17.78281 1.000 17.54582 177 LEU A C 1
ATOM 1238 O O . LEU A 1 161 ? 14.59311 7.14154 -18.17393 1.000 17.63625 177 LEU A O 1
ATOM 1243 N N . ASN A 1 162 ? 13.23371 8.89877 -18.52784 1.000 16.45153 178 ASN A N 1
ATOM 1244 C CA . ASN A 1 162 ? 12.89819 8.54784 -19.90323 1.000 15.90768 178 ASN A CA 1
ATOM 1245 C C . ASN A 1 162 ? 13.14931 9.77813 -20.76215 1.000 15.35796 178 ASN A C 1
ATOM 1246 O O . ASN A 1 162 ? 12.35090 10.74424 -20.73586 1.000 16.30879 178 ASN A O 1
ATOM 1251 N N . PRO A 1 163 ? 14.25695 9.77336 -21.52245 1.000 16.05707 179 PRO A N 1
ATOM 1252 C CA . PRO A 1 163 ? 14.61644 10.94845 -22.31769 1.000 14.65560 179 PRO A CA 1
ATOM 1253 C C . PRO A 1 163 ? 13.56482 11.44097 -23.29543 1.000 14.51666 179 PRO A C 1
ATOM 1254 O O . PRO A 1 163 ? 13.60264 12.62290 -23.64152 1.000 15.72858 179 PRO A O 1
ATOM 1258 N N . SER A 1 164 ? 12.65439 10.59055 -23.74030 1.000 14.26629 180 SER A N 1
ATOM 1259 C CA . SER A 1 164 ? 11.57950 11.02277 -24.65538 1.000 15.03249 180 SER A CA 1
ATOM 1260 C C . SER A 1 164 ? 10.50085 11.86232 -23.95866 1.000 14.47954 180 SER A C 1
ATOM 1261 O O . SER A 1 164 ? 9.58960 12.34650 -24.64919 1.000 14.63529 180 SER A O 1
ATOM 1264 N N . TYR A 1 165 ? 10.51923 11.98253 -22.61643 1.000 14.46078 181 TYR A N 1
ATOM 1265 C CA . TYR A 1 165 ? 9.32637 12.48227 -21.92512 1.000 14.55667 181 TYR A CA 1
ATOM 1266 C C . TYR A 1 165 ? 9.19572 13.98612 -21.92661 1.000 16.03637 181 TYR A C 1
ATOM 1267 O O . TYR A 1 165 ? 8.06633 14.47487 -21.68167 1.000 18.31337 181 TYR A O 1
ATOM 1276 N N . LEU A 1 166 ? 10.26077 14.77243 -22.14229 1.000 14.99342 182 LEU A N 1
ATOM 1277 C CA . LEU A 1 166 ? 10.11684 16.22553 -22.18688 1.000 14.38037 182 LEU A CA 1
ATOM 1278 C C . LEU A 1 166 ? 10.69223 16.72828 -23.50461 1.000 15.75958 182 LEU A C 1
ATOM 1279 O O . LEU A 1 166 ? 11.92540 16.92765 -23.61291 1.000 15.69407 182 LEU A O 1
ATOM 1284 N N . PRO A 1 167 ? 9.85305 16.92532 -24.51815 1.000 14.58266 183 PRO A N 1
ATOM 1285 C CA . PRO A 1 167 ? 10.36360 17.39718 -25.81810 1.000 15.71600 183 PRO A CA 1
ATOM 1286 C C . PRO A 1 167 ? 11.07992 18.72175 -25.60615 1.000 16.31265 183 PRO A C 1
ATOM 1287 O O . PRO A 1 167 ? 10.58322 19.58952 -24.86293 1.000 15.64258 183 PRO A O 1
ATOM 1291 N N . PRO A 1 168 ? 12.23832 18.95190 -26.23631 1.000 15.14145 184 PRO A N 1
ATOM 1292 C CA . PRO A 1 168 ? 12.95436 20.21447 -25.98635 1.000 15.39955 184 PRO A CA 1
ATOM 1293 C C . PRO A 1 168 ? 12.15647 21.46989 -26.26631 1.000 16.67356 184 PRO A C 1
ATOM 1294 O O . PRO A 1 168 ? 12.29344 22.47176 -25.55455 1.000 16.95402 184 PRO A O 1
ATOM 1298 N N . GLN A 1 169 ? 11.29946 21.44738 -27.30189 1.000 15.66756 185 GLN A N 1
ATOM 1299 C CA . GLN A 1 169 ? 10.48475 22.62580 -27.59060 1.000 14.92382 185 GLN A CA 1
ATOM 1300 C C . GLN A 1 169 ? 9.44447 22.86221 -26.50828 1.000 16.11198 185 GLN A C 1
ATOM 1301 O O . GLN A 1 169 ? 9.08550 24.01635 -26.22989 1.000 16.86089 185 GLN A O 1
ATOM 1307 N N . ILE A 1 170 ? 8.91545 21.78543 -25.93334 1.000 15.59873 186 ILE A N 1
ATOM 1308 C CA . ILE A 1 170 ? 7.96560 21.94702 -24.83389 1.000 15.89423 186 ILE A CA 1
ATOM 1309 C C . ILE A 1 170 ? 8.67712 22.45200 -23.59350 1.000 16.65531 186 ILE A C 1
ATOM 1310 O O . ILE A 1 170 ? 8.15504 23.31402 -22.87787 1.000 17.74009 186 ILE A O 1
ATOM 1315 N N . ALA A 1 171 ? 9.87755 21.95002 -23.30583 1.000 15.41632 187 ALA A N 1
ATOM 1316 C CA . ALA A 1 171 ? 10.65079 22.49601 -22.19060 1.000 15.47885 187 ALA A CA 1
ATOM 1317 C C . ALA A 1 171 ? 10.90147 23.98580 -22.37942 1.000 16.90660 187 ALA A C 1
ATOM 1318 O O . ALA A 1 171 ? 10.70936 24.79437 -21.44959 1.000 18.34967 187 ALA A O 1
ATOM 1320 N N . ARG A 1 172 ? 11.22516 24.38678 -23.60027 1.000 17.77847 188 ARG A N 1
ATOM 1321 C CA A ARG A 1 172 ? 11.42664 25.80016 -23.90847 0.401 18.40585 188 ARG A CA 1
ATOM 1322 C CA B ARG A 1 172 ? 11.45423 25.80186 -23.84012 0.599 17.83032 188 ARG A CA 1
ATOM 1323 C C . ARG A 1 172 ? 10.16097 26.59646 -23.62606 1.000 19.64386 188 ARG A C 1
ATOM 1324 O O . ARG A 1 172 ? 10.18116 27.65068 -22.97677 1.000 20.17390 188 ARG A O 1
ATOM 1339 N N . TYR A 1 173 ? 9.02092 26.10735 -24.12139 1.000 18.25593 189 TYR A N 1
ATOM 1340 C CA . TYR A 1 173 ? 7.75228 26.79944 -23.91488 1.000 19.35891 189 TYR A CA 1
ATOM 1341 C C . TYR A 1 173 ? 7.47662 26.99212 -22.43759 1.000 19.25849 189 TYR A C 1
ATOM 1342 O O . TYR A 1 173 ? 7.07139 28.08420 -22.00833 1.000 20.40797 189 TYR A O 1
ATOM 1351 N N . LEU A 1 174 ? 7.70328 25.94238 -21.64296 1.000 18.28936 190 LEU A N 1
ATOM 1352 C CA . LEU A 1 174 ? 7.26420 25.96707 -20.24603 1.000 18.32504 190 LEU A CA 1
ATOM 1353 C C . LEU A 1 174 ? 8.11683 26.87606 -19.39266 1.000 19.00640 190 LEU A C 1
ATOM 1354 O O . LEU A 1 174 ? 7.66294 27.25156 -18.29235 1.000 20.80138 190 LEU A O 1
ATOM 1359 N N . THR A 1 175 ? 9.32899 27.24359 -19.83808 1.000 19.93756 191 THR A N 1
ATOM 1360 C CA . THR A 1 175 ? 10.09870 28.23772 -19.07781 1.000 21.75531 191 THR A CA 1
ATOM 1361 C C . THR A 1 175 ? 9.35082 29.55278 -18.85529 1.000 22.83834 191 THR A C 1
ATOM 1362 O O . THR A 1 175 ? 9.71183 30.27231 -17.90754 1.000 24.12756 191 THR A O 1
ATOM 1366 N N . ARG A 1 176 ? 8.32919 29.88183 -19.64228 1.000 21.95896 192 ARG A N 1
ATOM 1367 C CA . ARG A 1 176 ? 7.57417 31.10757 -19.40158 1.000 23.58687 192 ARG A CA 1
ATOM 1368 C C . ARG A 1 176 ? 6.88841 31.09086 -18.04272 1.000 25.29543 192 ARG A C 1
ATOM 1369 O O . ARG A 1 176 ? 6.51275 32.16331 -17.54392 1.000 27.67012 192 ARG A O 1
ATOM 1377 N N . PHE A 1 177 ? 6.72451 29.91588 -17.43134 1.000 22.15115 193 PHE A N 1
ATOM 1378 C CA . PHE A 1 177 ? 6.04760 29.74746 -16.14045 1.000 23.03217 193 PHE A CA 1
ATOM 1379 C C . PHE A 1 177 ? 7.00831 29.76144 -14.96498 1.000 23.51265 193 PHE A C 1
ATOM 1380 O O . PHE A 1 177 ? 6.56740 29.62257 -13.80479 1.000 25.96662 193 PHE A O 1
ATOM 1388 N N . GLY A 1 178 ? 8.26741 30.05945 -15.19778 1.000 23.81310 194 GLY A N 1
ATOM 1389 C CA . GLY A 1 178 ? 9.22641 30.18277 -14.08963 1.000 24.47167 194 GLY A CA 1
ATOM 1390 C C . GLY A 1 178 ? 9.65793 28.83175 -13.54871 1.000 26.31796 194 GLY A C 1
ATOM 1391 O O . GLY A 1 178 ? 9.56989 27.79807 -14.24014 1.000 27.28002 194 GLY A O 1
ATOM 1392 N N . GLU A 1 179 ? 10.18549 28.83871 -12.33091 1.000 25.35816 195 GLU A N 1
ATOM 1393 C CA . GLU A 1 179 ? 10.67401 27.59767 -11.75195 1.000 24.25838 195 GLU A CA 1
ATOM 1394 C C . GLU A 1 179 ? 9.51107 26.66377 -11.41023 1.000 24.40238 195 GLU A C 1
ATOM 1395 O O . GLU A 1 179 ? 8.39877 27.11889 -11.08525 1.000 26.34721 195 GLU A O 1
ATOM 1401 N N . PRO A 1 180 ? 9.71207 25.34244 -11.49360 1.000 23.10102 196 PRO A N 1
ATOM 1402 C CA . PRO A 1 180 ? 10.98172 24.68154 -11.81078 1.000 22.99038 196 PRO A CA 1
ATOM 1403 C C . PRO A 1 180 ? 11.25991 24.57702 -13.31687 1.000 20.94631 196 PRO A C 1
ATOM 1404 O O . PRO A 1 180 ? 12.30751 24.04967 -13.64713 1.000 21.00080 196 PRO A O 1
ATOM 1408 N N . TRP A 1 181 ? 10.35686 25.04968 -14.17770 1.000 20.23252 197 TRP A N 1
ATOM 1409 C CA . TRP A 1 181 ? 10.48526 24.84387 -15.63084 1.000 18.62858 197 TRP A CA 1
ATOM 1410 C C . TRP A 1 181 ? 11.73988 25.49783 -16.18907 1.000 20.61524 197 TRP A C 1
ATOM 1411 O O . TRP A 1 181 ? 12.37723 24.94652 -17.09594 1.000 19.21913 197 TRP A O 1
ATOM 1422 N N . THR A 1 182 ? 12.12053 26.66778 -15.67708 1.000 20.99246 198 THR A N 1
ATOM 1423 C CA . THR A 1 182 ? 13.35299 27.31836 -16.10755 1.000 20.50919 198 THR A CA 1
ATOM 1424 C C . THR A 1 182 ? 14.54123 26.39770 -15.93268 1.000 20.45093 198 THR A C 1
ATOM 1425 O O . THR A 1 182 ? 15.31282 26.18267 -16.87491 1.000 21.96034 198 THR A O 1
ATOM 1429 N N . THR A 1 183 ? 14.69561 25.80007 -14.76917 1.000 21.08048 199 THR A N 1
ATOM 1430 C CA . THR A 1 183 ? 15.83029 24.90578 -14.55761 1.000 20.71887 199 THR A CA 1
ATOM 1431 C C . THR A 1 183 ? 15.63699 23.55865 -15.24154 1.000 20.16246 199 THR A C 1
ATOM 1432 O O . THR A 1 183 ? 16.61274 22.98629 -15.76697 1.000 19.89788 199 THR A O 1
ATOM 1436 N N . LEU A 1 184 ? 14.38840 23.05888 -15.29145 1.000 19.37586 200 LEU A N 1
ATOM 1437 C CA . LEU A 1 184 ? 14.15594 21.78596 -15.96279 1.000 20.07197 200 LEU A CA 1
ATOM 1438 C C . LEU A 1 184 ? 14.56263 21.84106 -17.42666 1.000 19.25460 200 LEU A C 1
ATOM 1439 O O . LEU A 1 184 ? 14.97773 20.81682 -17.97730 1.000 19.78409 200 LEU A O 1
ATOM 1444 N N . GLN A 1 185 ? 14.39653 22.98770 -18.08008 1.000 18.07167 201 GLN A N 1
ATOM 1445 C CA . GLN A 1 185 ? 14.79018 23.05046 -19.49089 1.000 18.09913 201 GLN A CA 1
ATOM 1446 C C . GLN A 1 185 ? 16.29543 22.80856 -19.59428 1.000 18.06317 201 GLN A C 1
ATOM 1447 O O . GLN A 1 185 ? 16.77376 22.10868 -20.51495 1.000 19.27140 201 GLN A O 1
ATOM 1453 N N . GLU A 1 186 ? 17.06750 23.33894 -18.64275 1.000 19.76075 202 GLU A N 1
ATOM 1454 C CA . GLU A 1 186 ? 18.53309 23.13868 -18.66147 1.000 20.52079 202 GLU A CA 1
ATOM 1455 C C . GLU A 1 186 ? 18.91513 21.70693 -18.29912 1.000 19.10666 202 GLU A C 1
ATOM 1456 O O . GLU A 1 186 ? 19.78926 21.09584 -18.94607 1.000 21.11247 202 GLU A O 1
ATOM 1462 N N . THR A 1 187 ? 18.28308 21.14129 -17.26385 1.000 18.00850 203 THR A N 1
ATOM 1463 C CA . THR A 1 187 ? 18.62437 19.77558 -16.89929 1.000 18.06908 203 THR A CA 1
ATOM 1464 C C . THR A 1 187 ? 18.16841 18.79465 -17.96156 1.000 18.85334 203 THR A C 1
ATOM 1465 O O . THR A 1 187 ? 18.79762 17.74829 -18.14386 1.000 18.39277 203 THR A O 1
ATOM 1469 N N . ASN A 1 188 ? 17.05610 19.09164 -18.64832 1.000 16.93702 204 ASN A N 1
ATOM 1470 C CA . ASN A 1 188 ? 16.60372 18.21059 -19.71619 1.000 16.46150 204 ASN A CA 1
ATOM 1471 C C . ASN A 1 188 ? 17.58880 18.21035 -20.87318 1.000 16.56398 204 ASN A C 1
ATOM 1472 O O . ASN A 1 188 ? 17.85520 17.15244 -21.48451 1.000 16.34431 204 ASN A O 1
ATOM 1477 N N . HIS A 1 189 ? 18.06902 19.40877 -21.23661 1.000 17.44414 205 HIS A N 1
ATOM 1478 C CA . HIS A 1 189 ? 19.05472 19.49181 -22.32799 1.000 17.21063 205 HIS A CA 1
ATOM 1479 C C . HIS A 1 189 ? 20.30754 18.68980 -21.99559 1.000 18.40247 205 HIS A C 1
ATOM 1480 O O . HIS A 1 189 ? 20.83056 17.93965 -22.83667 1.000 17.81433 205 HIS A O 1
ATOM 1487 N N . ARG A 1 190 ? 20.77403 18.80812 -20.74790 1.000 18.29214 206 ARG A N 1
ATOM 1488 C CA . ARG A 1 190 ? 21.93823 18.01657 -20.34659 1.000 18.45895 206 ARG A CA 1
ATOM 1489 C C . ARG A 1 190 ? 21.63590 16.52729 -20.30545 1.000 18.84882 206 ARG A C 1
ATOM 1490 O O . ARG A 1 190 ? 22.49956 15.70560 -20.64020 1.000 20.47153 206 ARG A O 1
ATOM 1498 N N . LEU A 1 191 ? 20.43141 16.14368 -19.86015 1.000 18.03897 207 LEU A N 1
ATOM 1499 C CA . LEU A 1 191 ? 20.02711 14.73712 -19.88633 1.000 17.17086 207 LEU A CA 1
ATOM 1500 C C . LEU A 1 191 ? 20.19914 14.16015 -21.30228 1.000 18.10803 207 LEU A C 1
ATOM 1501 O O . LEU A 1 191 ? 20.78196 13.08512 -21.49294 1.000 17.55628 207 LEU A O 1
ATOM 1506 N N . LEU A 1 192 ? 19.68846 14.87803 -22.30035 1.000 15.78307 208 LEU A N 1
ATOM 1507 C CA . LEU A 1 192 ? 19.75281 14.38784 -23.67981 1.000 16.12377 208 LEU A CA 1
ATOM 1508 C C . LEU A 1 192 ? 21.19242 14.27771 -24.17501 1.000 16.63302 208 LEU A C 1
ATOM 1509 O O . LEU A 1 192 ? 21.54953 13.28851 -24.82072 1.000 17.80224 208 LEU A O 1
ATOM 1514 N N . LEU A 1 193 ? 22.03701 15.28410 -23.86162 1.000 16.60718 209 LEU A N 1
ATOM 1515 C CA . LEU A 1 193 ? 23.43271 15.25063 -24.34020 1.000 16.88480 209 LEU A CA 1
ATOM 1516 C C . LEU A 1 193 ? 24.24549 14.19141 -23.59250 1.000 19.34553 209 LEU A C 1
ATOM 1517 O O . LEU A 1 193 ? 25.06412 13.48051 -24.19270 1.000 19.84735 209 LEU A O 1
ATOM 1522 N N . GLU A 1 194 ? 24.05108 14.07215 -22.29949 1.000 18.07566 210 GLU A N 1
ATOM 1523 C CA . GLU A 1 194 ? 24.93994 13.24990 -21.47946 1.000 19.12509 210 GLU A CA 1
ATOM 1524 C C . GLU A 1 194 ? 24.61319 11.77444 -21.53420 1.000 17.50173 210 GLU A C 1
ATOM 1525 O O . GLU A 1 194 ? 25.45236 10.94232 -21.16562 1.000 20.66081 210 GLU A O 1
ATOM 1531 N N . THR A 1 195 ? 23.39911 11.39279 -21.95987 1.000 16.67278 211 THR A N 1
ATOM 1532 C CA . THR A 1 195 ? 23.03612 9.98601 -21.88603 1.000 17.15056 211 THR A CA 1
ATOM 1533 C C . THR A 1 195 ? 23.01897 9.31866 -23.25922 1.000 16.24902 211 THR A C 1
ATOM 1534 O O . THR A 1 195 ? 22.58113 8.17258 -23.35810 1.000 16.96391 211 THR A O 1
ATOM 1538 N N . ALA A 1 196 ? 23.58957 9.96724 -24.28200 1.000 17.05191 212 ALA A N 1
ATOM 1539 C CA . ALA A 1 196 ? 23.69899 9.40323 -25.63119 1.000 15.99074 212 ALA A CA 1
ATOM 1540 C C . ALA A 1 196 ? 25.18296 9.29885 -26.00618 1.000 18.66592 212 ALA A C 1
ATOM 1541 O O . ALA A 1 196 ? 25.64438 9.95987 -26.95307 1.000 18.57623 212 ALA A O 1
ATOM 1543 N N . PRO A 1 197 ? 25.96044 8.47245 -25.29953 1.000 17.83361 213 PRO A N 1
ATOM 1544 C CA . PRO A 1 197 ? 27.40708 8.46062 -25.53584 1.000 18.29099 213 PRO A CA 1
ATOM 1545 C C . PRO A 1 197 ? 27.84971 8.00755 -26.90897 1.000 20.06807 213 PRO A C 1
ATOM 1546 O O . PRO A 1 197 ? 28.99748 8.31671 -27.28500 1.000 21.54717 213 PRO A O 1
ATOM 1550 N N . LYS A 1 198 ? 27.01308 7.28318 -27.66151 1.000 17.42377 214 LYS A N 1
ATOM 1551 C CA . LYS A 1 198 ? 27.32118 6.88881 -29.01968 1.000 17.70677 214 LYS A CA 1
ATOM 1552 C C . LYS A 1 198 ? 26.37021 7.55661 -29.99104 1.000 17.41305 214 LYS A C 1
ATOM 1553 O O . LYS A 1 198 ? 26.32860 7.18547 -31.15966 1.000 18.42774 214 LYS A O 1
ATOM 1559 N N . GLY A 1 199 ? 25.62169 8.57125 -29.53098 1.000 17.47425 215 GLY A N 1
ATOM 1560 C CA . GLY A 1 199 ? 24.70703 9.26707 -30.42125 1.000 17.36811 215 GLY A CA 1
ATOM 1561 C C . GLY A 1 199 ? 23.33407 8.67794 -30.45115 1.000 16.87234 215 GLY A C 1
ATOM 1562 O O . GLY A 1 199 ? 22.51205 9.14481 -31.25151 1.000 17.16355 215 GLY A O 1
ATOM 1563 N N . PHE A 1 200 ? 23.04372 7.69541 -29.60658 1.000 15.85247 216 PHE A N 1
ATOM 1564 C CA . PHE A 1 200 ? 21.72554 7.07754 -29.52620 1.000 15.82023 216 PHE A CA 1
ATOM 1565 C C . PHE A 1 200 ? 21.17010 7.32064 -28.13291 1.000 15.34506 216 PHE A C 1
ATOM 1566 O O . PHE A 1 200 ? 21.83565 7.03160 -27.11671 1.000 16.25573 216 PHE A O 1
ATOM 1574 N N . SER A 1 201 ? 19.95778 7.84656 -28.05898 1.000 15.25748 217 SER A N 1
ATOM 1575 C CA . SER A 1 201 ? 19.33392 8.15683 -26.77074 1.000 15.22427 217 SER A CA 1
ATOM 1576 C C . SER A 1 201 ? 18.65632 6.90206 -26.20983 1.000 16.36015 217 SER A C 1
ATOM 1577 O O . SER A 1 201 ? 18.09210 6.12923 -26.97954 1.000 17.57943 217 SER A O 1
ATOM 1580 N N . PRO A 1 202 ? 18.73672 6.65123 -24.90354 1.000 15.39926 218 PRO A N 1
ATOM 1581 C CA . PRO A 1 202 ? 18.11431 5.43995 -24.35308 1.000 16.65197 218 PRO A CA 1
ATOM 1582 C C . PRO A 1 202 ? 16.60721 5.62235 -24.12355 1.000 16.26430 218 PRO A C 1
ATOM 1583 O O . PRO A 1 202 ? 16.12631 6.72729 -23.81324 1.000 16.67802 218 PRO A O 1
ATOM 1587 N N . ASP A 1 203 ? 15.88890 4.48470 -24.18074 1.000 16.36635 219 ASP A N 1
ATOM 1588 C CA . ASP A 1 203 ? 14.46554 4.47027 -23.76777 1.000 16.61570 219 ASP A CA 1
ATOM 1589 C C . ASP A 1 203 ? 14.33617 4.91512 -22.30876 1.000 16.47264 219 ASP A C 1
ATOM 1590 O O . ASP A 1 203 ? 13.49043 5.76096 -21.95562 1.000 17.76219 219 ASP A O 1
ATOM 1595 N N . TRP A 1 204 ? 15.19085 4.35586 -21.44928 1.000 17.00387 220 TRP A N 1
ATOM 1596 C CA . TRP A 1 204 ? 15.15251 4.57111 -20.01052 1.000 16.34549 220 TRP A CA 1
ATOM 1597 C C . TRP A 1 204 ? 16.60410 4.60686 -19.53324 1.000 17.39295 220 TRP A C 1
ATOM 1598 O O . TRP A 1 204 ? 17.45578 3.87952 -20.05339 1.000 19.37603 220 TRP A O 1
ATOM 1609 N N . VAL A 1 205 ? 16.89375 5.40900 -18.51824 1.000 17.42228 221 VAL A N 1
ATOM 1610 C CA . VAL A 1 205 ? 18.28518 5.50372 -18.04465 1.000 17.96282 221 VAL A CA 1
ATOM 1611 C C . VAL A 1 205 ? 18.25305 5.86277 -16.57833 1.000 19.76029 221 VAL A C 1
ATOM 1612 O O . VAL A 1 205 ? 17.43986 6.68416 -16.14373 1.000 20.31381 221 VAL A O 1
ATOM 1616 N N . ARG A 1 206 ? 19.15432 5.25463 -15.80962 1.000 19.35832 222 ARG A N 1
ATOM 1617 C CA . ARG A 1 206 ? 19.18140 5.44609 -14.36598 1.000 20.87295 222 ARG A CA 1
ATOM 1618 C C . ARG A 1 206 ? 20.32833 6.35631 -13.97058 1.000 21.78880 222 ARG A C 1
ATOM 1619 O O . ARG A 1 206 ? 21.41060 6.33941 -14.57157 1.000 21.19520 222 ARG A O 1
ATOM 1627 N N . TYR A 1 207 ? 20.10371 7.10744 -12.89720 1.000 21.07595 223 TYR A N 1
ATOM 1628 C CA . TYR A 1 207 ? 21.13245 7.91053 -12.24622 1.000 20.30925 223 TYR A CA 1
ATOM 1629 C C . TYR A 1 207 ? 21.25875 7.39688 -10.81424 1.000 21.75870 223 TYR A C 1
ATOM 1630 O O . TYR A 1 207 ? 20.24792 7.20989 -10.13073 1.000 22.64143 223 TYR A O 1
ATOM 1639 N N . GLU A 1 208 ? 22.48685 7.13288 -10.38028 1.000 23.02151 224 GLU A N 1
ATOM 1640 C CA . GLU A 1 208 ? 22.71990 6.57071 -9.05292 1.000 23.96172 224 GLU A CA 1
ATOM 1641 C C . GLU A 1 208 ? 23.51968 7.56242 -8.22833 1.000 24.16131 224 GLU A C 1
ATOM 1642 O O . GLU A 1 208 ? 24.54991 8.08033 -8.66796 1.000 24.58276 224 GLU A O 1
ATOM 1648 N N . LYS A 1 209 ? 23.07043 7.77020 -6.98891 1.000 27.01852 225 LYS A N 1
ATOM 1649 C CA . LYS A 1 209 ? 23.75234 8.67853 -6.08505 1.000 31.34361 225 LYS A CA 1
ATOM 1650 C C . LYS A 1 209 ? 25.21990 8.26104 -5.93543 1.000 29.57925 225 LYS A C 1
ATOM 1651 O O . LYS A 1 209 ? 25.53041 7.06705 -5.80428 1.000 30.91580 225 LYS A O 1
ATOM 1657 N N . SER A 1 210 ? 26.12739 9.23640 -6.01047 1.000 29.55456 226 SER A N 1
ATOM 1658 C CA . SER A 1 210 ? 27.57874 9.08540 -5.89458 1.000 29.79483 226 SER A CA 1
ATOM 1659 C C . SER A 1 210 ? 28.25421 8.39536 -7.06148 1.000 35.76024 226 SER A C 1
ATOM 1660 O O . SER A 1 210 ? 29.48262 8.24674 -7.07755 1.000 40.67937 226 SER A O 1
ATOM 1663 N N . LYS A 1 211 ? 27.49508 7.99596 -8.07064 1.000 26.72964 227 LYS A N 1
ATOM 1664 C CA . LYS A 1 211 ? 27.99854 7.22453 -9.17253 1.000 28.91929 227 LYS A CA 1
ATOM 1665 C C . LYS A 1 211 ? 27.67732 7.86860 -10.52512 1.000 28.31275 227 LYS A C 1
ATOM 1666 O O . LYS A 1 211 ? 28.43860 7.70017 -11.46704 1.000 32.67729 227 LYS A O 1
ATOM 1672 N N . GLY A 1 212 ? 26.57150 8.63099 -10.63124 1.000 25.82759 228 GLY A N 1
ATOM 1673 C CA . GLY A 1 212 ? 26.18849 9.27242 -11.89891 1.000 23.56188 228 GLY A CA 1
ATOM 1674 C C . GLY A 1 212 ? 25.34721 8.39185 -12.79997 1.000 23.20384 228 GLY A C 1
ATOM 1675 O O . GLY A 1 212 ? 24.72422 7.39746 -12.39771 1.000 22.94813 228 GLY A O 1
ATOM 1676 N N . TRP A 1 213 ? 25.33209 8.79459 -14.07808 1.000 22.44172 229 TRP A N 1
ATOM 1677 C CA . TRP A 1 213 ? 24.52084 8.09836 -15.07843 1.000 21.79552 229 TRP A CA 1
ATOM 1678 C C . TRP A 1 213 ? 25.00990 6.66955 -15.26619 1.000 22.27615 229 TRP A C 1
ATOM 1679 O O . TRP A 1 213 ? 26.21673 6.41637 -15.32369 1.000 26.66896 229 TRP A O 1
ATOM 1690 N N . GLN A 1 214 ? 24.08773 5.71803 -15.34308 1.000 21.63384 230 GLN A N 1
ATOM 1691 C CA . GLN A 1 214 ? 24.43376 4.30357 -15.45103 1.000 22.38618 230 GLN A CA 1
ATOM 1692 C C . GLN A 1 214 ? 24.37549 3.92698 -16.92209 1.000 23.09035 230 GLN A C 1
ATOM 1693 O O . GLN A 1 214 ? 23.34256 3.48752 -17.42037 1.000 23.77272 230 GLN A O 1
ATOM 1699 N N . LEU A 1 215 ? 25.49648 4.09099 -17.60752 1.000 22.03832 231 LEU A N 1
ATOM 1700 C CA . LEU A 1 215 ? 25.58251 3.92198 -19.05583 1.000 22.58326 231 LEU A CA 1
ATOM 1701 C C . LEU A 1 215 ? 26.37450 2.68319 -19.47009 1.000 22.98495 231 LEU A C 1
ATOM 1702 O O . LEU A 1 215 ? 26.70949 2.52962 -20.65258 1.000 23.67511 231 LEU A O 1
ATOM 1707 N N . ALA A 1 216 ? 26.65778 1.77429 -18.55193 1.000 23.90792 232 ALA A N 1
ATOM 1708 C CA . ALA A 1 216 ? 27.37681 0.60056 -18.97844 1.000 25.20386 232 ALA A CA 1
ATOM 1709 C C . ALA A 1 216 ? 26.53733 -0.24474 -19.93917 1.000 25.81094 232 ALA A C 1
ATOM 1710 O O . ALA A 1 216 ? 25.28991 -0.20708 -19.90985 1.000 24.68545 232 ALA A O 1
ATOM 1712 N N . PRO A 1 217 ? 27.18583 -0.98970 -20.83464 1.000 26.45984 233 PRO A N 1
ATOM 1713 C CA . PRO A 1 217 ? 26.42159 -1.79289 -21.78153 1.000 28.60223 233 PRO A CA 1
ATOM 1714 C C . PRO A 1 217 ? 25.44397 -2.68810 -21.05365 1.000 29.10841 233 PRO A C 1
ATOM 1715 O O . PRO A 1 217 ? 25.77767 -3.34432 -20.05734 1.000 30.43197 233 PRO A O 1
ATOM 1719 N N . ASP A 1 218 ? 24.22677 -2.71759 -21.57221 1.000 27.24042 234 ASP A N 1
ATOM 1720 C CA . ASP A 1 218 ? 23.14814 -3.48496 -20.99307 1.000 27.35550 234 ASP A CA 1
ATOM 1721 C C . ASP A 1 218 ? 22.12790 -3.70816 -22.09290 1.000 32.78915 234 ASP A C 1
ATOM 1722 O O . ASP A 1 218 ? 21.78002 -2.77961 -22.81833 1.000 29.69752 234 ASP A O 1
ATOM 1727 N N . LYS A 1 219 ? 21.60895 -4.93116 -22.18289 1.000 34.32787 235 LYS A N 1
ATOM 1728 C CA . LYS A 1 219 ? 20.65669 -5.24347 -23.24811 1.000 38.76766 235 LYS A CA 1
ATOM 1729 C C . LYS A 1 219 ? 19.38795 -4.40547 -23.13392 1.000 33.55957 235 LYS A C 1
ATOM 1730 O O . LYS A 1 219 ? 18.66232 -4.25931 -24.13820 1.000 33.76678 235 LYS A O 1
ATOM 1736 N N . THR A 1 220 ? 19.14086 -3.80769 -21.94661 1.000 31.80373 236 THR A N 1
ATOM 1737 C CA . THR A 1 220 ? 18.00560 -2.93148 -21.66107 1.000 31.76014 236 THR A CA 1
ATOM 1738 C C . THR A 1 220 ? 18.32879 -1.43732 -21.78618 1.000 30.88009 236 THR A C 1
ATOM 1739 O O . THR A 1 220 ? 17.42453 -0.61551 -21.62867 1.000 29.70350 236 THR A O 1
ATOM 1743 N N . LEU A 1 221 ? 19.58267 -1.05779 -22.05448 1.000 24.36488 237 LEU A N 1
ATOM 1744 C CA . LEU A 1 221 ? 19.94821 0.34159 -22.32345 1.000 19.75674 237 LEU A CA 1
ATOM 1745 C C . LEU A 1 221 ? 20.01191 0.47939 -23.85473 1.000 19.17925 237 LEU A C 1
ATOM 1746 O O . LEU A 1 221 ? 21.03763 0.24195 -24.49149 1.000 20.77525 237 LEU A O 1
ATOM 1751 N N . ILE A 1 222 ? 18.87249 0.81607 -24.44759 1.000 17.84265 238 ILE A N 1
ATOM 1752 C CA . ILE A 1 222 ? 18.69105 0.75247 -25.89586 1.000 18.84442 238 ILE A CA 1
ATOM 1753 C C . ILE A 1 222 ? 17.90185 1.96109 -26.34785 1.000 17.63758 238 ILE A C 1
ATOM 1754 O O . ILE A 1 222 ? 17.01038 2.44950 -25.63372 1.000 18.91899 238 ILE A O 1
ATOM 1759 N N . SER A 1 223 ? 18.16021 2.39543 -27.57457 1.000 17.11737 239 SER A N 1
ATOM 1760 C CA . SER A 1 223 ? 17.23064 3.28655 -28.25744 1.000 16.21611 239 SER A CA 1
ATOM 1761 C C . SER A 1 223 ? 16.20044 2.43396 -28.98674 1.000 16.05277 239 SER A C 1
ATOM 1762 O O . SER A 1 223 ? 16.53851 1.75218 -29.96638 1.000 17.11500 239 SER A O 1
ATOM 1765 N N . GLY A 1 224 ? 14.94918 2.47993 -28.52557 1.000 16.77205 240 GLY A N 1
ATOM 1766 C CA . GLY A 1 224 ? 13.87928 1.65996 -29.05207 1.000 16.93996 240 GLY A CA 1
ATOM 1767 C C . GLY A 1 224 ? 12.59978 2.45739 -29.24131 1.000 15.90498 240 GLY A C 1
ATOM 1768 O O . GLY A 1 224 ? 12.62104 3.58267 -29.75901 1.000 16.31078 240 GLY A O 1
ATOM 1769 N N . TYR A 1 225 ? 11.49425 1.88878 -28.73707 1.000 16.96807 241 TYR A N 1
ATOM 1770 C CA . TYR A 1 225 ? 10.15806 2.43991 -28.95990 1.000 16.70519 241 TYR A CA 1
ATOM 1771 C C . TYR A 1 225 ? 9.84816 3.66938 -28.11248 1.000 16.14335 241 TYR A C 1
ATOM 1772 O O . TYR A 1 225 ? 8.92116 4.40483 -28.47684 1.000 17.77161 241 TYR A O 1
ATOM 1781 N N . ALA A 1 226 ? 10.61707 3.92642 -27.03254 1.000 16.88727 242 ALA A N 1
ATOM 1782 C CA . ALA A 1 226 ? 10.45892 5.21679 -26.35284 1.000 15.71725 242 ALA A CA 1
ATOM 1783 C C . ALA A 1 226 ? 11.32993 6.27668 -27.02323 1.000 15.50773 242 ALA A C 1
ATOM 1784 O O . ALA A 1 226 ? 10.85417 7.35190 -27.42013 1.000 15.09527 242 ALA A O 1
ATOM 1786 N N . ALA A 1 227 ? 12.62725 5.95092 -27.16109 1.000 14.98108 243 ALA A N 1
ATOM 1787 C CA . ALA A 1 227 ? 13.61545 6.93488 -27.56733 1.000 14.23552 243 ALA A CA 1
ATOM 1788 C C . ALA A 1 227 ? 13.46973 7.33001 -29.01862 1.000 13.80126 243 ALA A C 1
ATOM 1789 O O . ALA A 1 227 ? 13.98872 8.39091 -29.40330 1.000 14.35544 243 ALA A O 1
ATOM 1791 N N . ILE A 1 228 ? 12.74570 6.54454 -29.85097 1.000 13.69158 244 ILE A N 1
ATOM 1792 C CA . ILE A 1 228 ? 12.55990 6.99602 -31.22550 1.000 13.89974 244 ILE A CA 1
ATOM 1793 C C . ILE A 1 228 ? 11.94149 8.39319 -31.23453 1.000 13.34112 244 ILE A C 1
ATOM 1794 O O . ILE A 1 228 ? 12.18410 9.20243 -32.14383 1.000 13.75289 244 ILE A O 1
ATOM 1799 N N A ARG A 1 229 ? 11.12484 8.70923 -30.21910 0.452 13.48090 245 ARG A N 1
ATOM 1800 N N B ARG A 1 229 ? 11.14336 8.69997 -30.20441 0.548 13.47813 245 ARG A N 1
ATOM 1801 C CA A ARG A 1 229 ? 10.52689 10.03556 -30.16381 0.452 14.21012 245 ARG A CA 1
ATOM 1802 C CA B ARG A 1 229 ? 10.51623 10.00419 -30.09315 0.548 14.17143 245 ARG A CA 1
ATOM 1803 C C A ARG A 1 229 ? 11.51010 11.14861 -29.83264 0.452 13.13546 245 ARG A C 1
ATOM 1804 C C B ARG A 1 229 ? 11.49511 11.13569 -29.81321 0.548 13.12151 245 ARG A C 1
ATOM 1805 O O A ARG A 1 229 ? 11.21851 12.30240 -30.15805 0.452 13.56016 245 ARG A O 1
ATOM 1806 O O B ARG A 1 229 ? 11.18926 12.28529 -30.13933 0.548 12.84382 245 ARG A O 1
ATOM 1821 N N . VAL A 1 230 ? 12.63967 10.85117 -29.17024 1.000 13.39205 246 VAL A N 1
ATOM 1822 C CA . VAL A 1 230 ? 13.64618 11.89826 -28.97748 1.000 14.16651 246 VAL A CA 1
ATOM 1823 C C . VAL A 1 230 ? 14.04677 12.51082 -30.32092 1.000 12.95819 246 VAL A C 1
ATOM 1824 O O . VAL A 1 230 ? 14.06641 13.75218 -30.47292 1.000 13.20546 246 VAL A O 1
ATOM 1828 N N . TYR A 1 231 ? 14.36138 11.63855 -31.30038 1.000 12.65090 247 TYR A N 1
ATOM 1829 C CA . TYR A 1 231 ? 14.81728 12.15894 -32.58614 1.000 13.56714 247 TYR A CA 1
ATOM 1830 C C . TYR A 1 231 ? 13.70748 12.95650 -33.26160 1.000 12.56580 247 TYR A C 1
ATOM 1831 O O . TYR A 1 231 ? 13.96489 14.02865 -33.85976 1.000 13.43579 247 TYR A O 1
ATOM 1840 N N . LEU A 1 232 ? 12.46022 12.48027 -33.09871 1.000 12.91190 248 LEU A N 1
ATOM 1841 C CA . LEU A 1 232 ? 11.30881 13.16251 -33.66395 1.000 13.45028 248 LEU A CA 1
ATOM 1842 C C . LEU A 1 232 ? 11.13507 14.54636 -33.04649 1.000 13.37997 248 LEU A C 1
ATOM 1843 O O . LEU A 1 232 ? 10.99798 15.56315 -33.75415 1.000 13.63939 248 LEU A O 1
ATOM 1848 N N . TRP A 1 233 ? 11.21293 14.63302 -31.71322 1.000 12.86662 249 TRP A N 1
ATOM 1849 C CA . TRP A 1 233 ? 11.03377 15.95525 -31.12240 1.000 13.41576 249 TRP A CA 1
ATOM 1850 C C . TRP A 1 233 ? 12.12953 16.89860 -31.59848 1.000 12.96172 249 TRP A C 1
ATOM 1851 O O . TRP A 1 233 ? 11.87872 18.07416 -31.89258 1.000 13.47614 249 TRP A O 1
ATOM 1862 N N . VAL A 1 234 ? 13.38818 16.41191 -31.60014 1.000 12.63581 250 VAL A N 1
ATOM 1863 C CA . VAL A 1 234 ? 14.49375 17.28552 -31.99698 1.000 13.73971 250 VAL A CA 1
ATOM 1864 C C . VAL A 1 234 ? 14.29041 17.76610 -33.43324 1.000 12.33012 250 VAL A C 1
ATOM 1865 O O . VAL A 1 234 ? 14.44571 18.96628 -33.72215 1.000 14.05940 250 VAL A O 1
ATOM 1869 N N . GLY A 1 235 ? 13.91229 16.85499 -34.31934 1.000 12.80265 251 GLY A N 1
ATOM 1870 C CA . GLY A 1 235 ? 13.67953 17.23891 -35.70467 1.000 13.53639 251 GLY A CA 1
ATOM 1871 C C . GLY A 1 235 ? 12.60766 18.28373 -35.87531 1.000 14.22960 251 GLY A C 1
ATOM 1872 O O . GLY A 1 235 ? 12.67430 19.10326 -36.80629 1.000 14.43091 251 GLY A O 1
ATOM 1873 N N . MET A 1 236 ? 11.60108 18.26297 -35.02881 1.000 13.74283 252 MET A N 1
ATOM 1874 C CA . MET A 1 236 ? 10.49362 19.21700 -35.10028 1.000 13.90706 252 MET A CA 1
ATOM 1875 C C . MET A 1 236 ? 10.74641 20.52228 -34.34966 1.000 13.23177 252 MET A C 1
ATOM 1876 O O . MET A 1 236 ? 9.89862 21.40741 -34.34675 1.000 15.12126 252 MET A O 1
ATOM 1881 N N . MET A 1 237 ? 11.91549 20.68539 -33.72188 1.000 13.92243 253 MET A N 1
ATOM 1882 C CA . MET A 1 237 ? 12.25997 21.97873 -33.13675 1.000 15.13825 253 MET A CA 1
ATOM 1883 C C . MET A 1 237 ? 12.37438 23.01235 -34.25119 1.000 14.84269 253 MET A C 1
ATOM 1884 O O . MET A 1 237 ? 12.77457 22.69858 -35.37225 1.000 15.55281 253 MET A O 1
ATOM 1889 N N . ASN A 1 238 ? 11.97603 24.23719 -33.96647 1.000 16.49816 254 ASN A N 1
ATOM 1890 C CA . ASN A 1 238 ? 12.22994 25.32759 -34.90800 1.000 17.44779 254 ASN A CA 1
ATOM 1891 C C . ASN A 1 238 ? 13.74690 25.53742 -35.10015 1.000 19.01651 254 ASN A C 1
ATOM 1892 O O . ASN A 1 238 ? 14.53557 25.46173 -34.13812 1.000 18.77663 254 ASN A O 1
ATOM 1897 N N . ASP A 1 239 ? 14.16952 25.77577 -36.36368 1.000 20.44262 255 ASP A N 1
ATOM 1898 C CA . ASP A 1 239 ? 15.59352 25.98845 -36.64302 1.000 21.97899 255 ASP A CA 1
ATOM 1899 C C . ASP A 1 239 ? 16.17919 27.16549 -35.86605 1.000 26.56084 255 ASP A C 1
ATOM 1900 O O . ASP A 1 239 ? 17.40441 27.20972 -35.66108 1.000 27.24734 255 ASP A O 1
ATOM 1905 N N . HIS A 1 240 ? 15.35674 28.12619 -35.45715 1.000 25.93912 256 HIS A N 1
ATOM 1906 C CA . HIS A 1 240 ? 15.84914 29.28341 -34.71817 1.000 30.14803 256 HIS A CA 1
ATOM 1907 C C . HIS A 1 240 ? 15.95002 29.02460 -33.23731 1.000 30.88228 256 HIS A C 1
ATOM 1908 O O . HIS A 1 240 ? 16.34787 29.93952 -32.49816 1.000 35.69203 256 HIS A O 1
ATOM 1915 N N . ASP A 1 241 ? 15.59247 27.82666 -32.76766 1.000 25.99681 257 ASP A N 1
ATOM 1916 C CA . ASP A 1 241 ? 15.90883 27.47575 -31.38553 1.000 26.24764 257 ASP A CA 1
ATOM 1917 C C . ASP A 1 241 ? 17.39121 27.19645 -31.34688 1.000 26.54572 257 ASP A C 1
ATOM 1918 O O . ASP A 1 241 ? 17.87178 26.26074 -32.00034 1.000 23.66775 257 ASP A O 1
ATOM 1923 N N . ALA A 1 242 ? 18.09053 27.99565 -30.53094 1.000 32.67260 258 ALA A N 1
ATOM 1924 C CA . ALA A 1 242 ? 19.54978 27.99404 -30.48844 1.000 34.26443 258 ALA A CA 1
ATOM 1925 C C . ALA A 1 242 ? 20.15411 26.65285 -30.08833 1.000 31.29562 258 ALA A C 1
ATOM 1926 O O . ALA A 1 242 ? 21.33156 26.41477 -30.37539 1.000 35.83002 258 ALA A O 1
ATOM 1928 N N . GLN A 1 243 ? 19.39932 25.78120 -29.44112 1.000 23.44696 259 GLN A N 1
ATOM 1929 C CA . GLN A 1 243 ? 19.88297 24.47920 -28.99547 1.000 24.20467 259 GLN A CA 1
ATOM 1930 C C . GLN A 1 243 ? 19.57261 23.32224 -29.93075 1.000 21.41412 259 GLN A C 1
ATOM 1931 O O . GLN A 1 243 ? 20.05998 22.21247 -29.71532 1.000 19.18934 259 GLN A O 1
ATOM 1937 N N . LYS A 1 244 ? 18.77262 23.53650 -30.98220 1.000 19.09917 260 LYS A N 1
ATOM 1938 C CA . LYS A 1 244 ? 18.47173 22.43325 -31.89575 1.000 17.83493 260 LYS A CA 1
ATOM 1939 C C . LYS A 1 244 ? 19.75682 21.88115 -32.50405 1.000 17.49556 260 LYS A C 1
ATOM 1940 O O . LYS A 1 244 ? 19.92798 20.66103 -32.60013 1.000 17.69826 260 LYS A O 1
ATOM 1946 N N . ALA A 1 245 ? 20.66302 22.76310 -32.93709 1.000 17.77055 261 ALA A N 1
ATOM 1947 C CA . ALA A 1 245 ? 21.86930 22.26750 -33.61090 1.000 18.27494 261 ALA A CA 1
ATOM 1948 C C . ALA A 1 245 ? 22.69554 21.33048 -32.70513 1.000 17.56523 261 ALA A C 1
ATOM 1949 O O . ALA A 1 245 ? 23.21553 20.30527 -33.18996 1.000 17.72338 261 ALA A O 1
ATOM 1951 N N . SER A 1 246 ? 22.80281 21.64706 -31.41755 1.000 17.29816 262 SER A N 1
ATOM 1952 C CA . SER A 1 246 ? 23.61995 20.82828 -30.51764 1.000 17.40770 262 SER A CA 1
ATOM 1953 C C . SER A 1 246 ? 23.00656 19.45718 -30.35365 1.000 16.10523 262 SER A C 1
ATOM 1954 O O . SER A 1 246 ? 23.71176 18.44582 -30.27346 1.000 16.19300 262 SER A O 1
ATOM 1957 N N . LEU A 1 247 ? 21.65043 19.38339 -30.36681 1.000 16.01180 263 LEU A N 1
ATOM 1958 C CA . LEU A 1 247 ? 21.00221 18.09193 -30.23494 1.000 16.23877 263 LEU A CA 1
ATOM 1959 C C . LEU A 1 247 ? 21.09078 17.28091 -31.51700 1.000 14.46205 263 LEU A C 1
ATOM 1960 O O . LEU A 1 247 ? 21.35365 16.07857 -31.46118 1.000 15.37642 263 LEU A O 1
ATOM 1965 N N . LEU A 1 248 ? 20.89418 17.91598 -32.67530 1.000 15.90758 264 LEU A N 1
ATOM 1966 C CA . LEU A 1 248 ? 21.12617 17.20733 -33.93139 1.000 16.30107 264 LEU A CA 1
ATOM 1967 C C . LEU A 1 248 ? 22.53876 16.67208 -34.00190 1.000 14.64061 264 LEU A C 1
ATOM 1968 O O . LEU A 1 248 ? 22.76507 15.55565 -34.49690 1.000 16.53363 264 LEU A O 1
ATOM 1973 N N . GLU A 1 249 ? 23.52464 17.46460 -33.55858 1.000 14.90658 265 GLU A N 1
ATOM 1974 C CA . GLU A 1 249 ? 24.89552 16.99872 -33.68377 1.000 16.65837 265 GLU A CA 1
ATOM 1975 C C . GLU A 1 249 ? 25.14045 15.80706 -32.78114 1.000 16.41808 265 GLU A C 1
ATOM 1976 O O . GLU A 1 249 ? 25.80465 14.84152 -33.20039 1.000 17.06455 265 GLU A O 1
ATOM 1982 N N . ARG A 1 250 ? 24.60972 15.83316 -31.55477 1.000 15.02951 266 ARG A N 1
ATOM 1983 C CA A ARG A 1 250 ? 24.85498 14.66783 -30.71824 0.590 16.40498 266 ARG A CA 1
ATOM 1984 C CA C ARG A 1 250 ? 24.77866 14.69140 -30.65336 0.410 16.09507 266 ARG A CA 1
ATOM 1985 C C . ARG A 1 250 ? 24.17715 13.42369 -31.24886 1.000 14.45126 266 ARG A C 1
ATOM 1986 O O . ARG A 1 250 ? 24.73303 12.32660 -31.13521 1.000 15.87373 266 ARG A O 1
ATOM 2001 N N . LEU A 1 251 ? 22.98453 13.56166 -31.85674 1.000 13.90031 267 LEU A N 1
ATOM 2002 C CA . LEU A 1 251 ? 22.19105 12.41408 -32.30122 1.000 14.49615 267 LEU A CA 1
ATOM 2003 C C . LEU A 1 251 ? 22.44701 12.03372 -33.75963 1.000 14.99731 267 LEU A C 1
ATOM 2004 O O . LEU A 1 251 ? 21.80125 11.10597 -34.24984 1.000 14.49216 267 LEU A O 1
ATOM 2009 N N . LYS A 1 252 ? 23.42787 12.68236 -34.40149 1.000 14.15252 268 LYS A N 1
ATOM 2010 C CA . LYS A 1 252 ? 23.70569 12.42251 -35.81395 1.000 15.11159 268 LYS A CA 1
ATOM 2011 C C . LYS A 1 252 ? 23.96613 10.96124 -36.11187 1.000 14.33390 268 LYS A C 1
ATOM 2012 O O . LYS A 1 252 ? 23.58759 10.52947 -37.22105 1.000 14.75920 268 LYS A O 1
ATOM 2018 N N . PRO A 1 253 ? 24.55624 10.14256 -35.24100 1.000 15.08597 269 PRO A N 1
ATOM 2019 C CA . PRO A 1 253 ? 24.75160 8.73708 -35.59837 1.000 14.28097 269 PRO A CA 1
ATOM 2020 C C . PRO A 1 253 ? 23.46200 7.99775 -35.96655 1.000 14.98090 269 PRO A C 1
ATOM 2021 O O . PRO A 1 253 ? 23.52582 7.07466 -36.77110 1.000 15.65007 269 PRO A O 1
ATOM 2025 N N . MET A 1 254 ? 22.31876 8.38244 -35.40458 1.000 15.03782 270 MET A N 1
ATOM 2026 C CA . MET A 1 254 ? 21.05463 7.74505 -35.79786 1.000 14.23409 270 MET A CA 1
ATOM 2027 C C . MET A 1 254 ? 20.70305 8.09414 -37.24341 1.000 14.70073 270 MET A C 1
ATOM 2028 O O . MET A 1 254 ? 20.19508 7.23729 -37.98147 1.000 15.22823 270 MET A O 1
ATOM 2033 N N . ALA A 1 255 ? 20.99843 9.32647 -37.65573 1.000 13.51690 271 ALA A N 1
ATOM 2034 C CA . ALA A 1 255 ? 20.75856 9.70849 -39.04707 1.000 13.50357 271 ALA A CA 1
ATOM 2035 C C . ALA A 1 255 ? 21.69669 8.96451 -39.96032 1.000 16.16636 271 ALA A C 1
ATOM 2036 O O . ALA A 1 255 ? 21.28753 8.51163 -41.04698 1.000 16.37871 271 ALA A O 1
ATOM 2038 N N . ALA A 1 256 ? 22.98933 8.86429 -39.57983 1.000 16.05589 272 ALA A N 1
ATOM 2039 C CA . ALA A 1 256 ? 23.95794 8.19100 -40.45472 1.000 16.13601 272 ALA A CA 1
ATOM 2040 C C . ALA A 1 256 ? 23.62733 6.70909 -40.60122 1.000 16.66587 272 ALA A C 1
ATOM 2041 O O . ALA A 1 256 ? 23.73131 6.13816 -41.70690 1.000 17.51245 272 ALA A O 1
ATOM 2043 N N . LEU A 1 257 ? 23.20253 6.06729 -39.50812 1.000 16.27605 273 LEU A N 1
ATOM 2044 C CA . LEU A 1 257 ? 22.88534 4.65056 -39.53668 1.000 16.91686 273 LEU A CA 1
ATOM 2045 C C . LEU A 1 257 ? 21.62809 4.39454 -40.35766 1.000 17.44452 273 LEU A C 1
ATOM 2046 O O . LEU A 1 257 ? 21.60525 3.46762 -41.17252 1.000 18.44049 273 LEU A O 1
ATOM 2051 N N . THR A 1 258 ? 20.56704 5.19789 -40.15622 1.000 15.80800 274 THR A N 1
ATOM 2052 C CA . THR A 1 258 ? 19.36544 5.05656 -40.98689 1.000 15.05105 274 THR A CA 1
ATOM 2053 C C . THR A 1 258 ? 19.70066 5.24807 -42.46788 1.000 16.55584 274 THR A C 1
ATOM 2054 O O . THR A 1 258 ? 19.22600 4.47479 -43.31954 1.000 16.93117 274 THR A O 1
ATOM 2058 N N . ALA A 1 259 ? 20.50288 6.27766 -42.80217 1.000 16.55426 275 ALA A N 1
ATOM 2059 C CA . ALA A 1 259 ? 20.80431 6.50290 -44.22571 1.000 17.10907 275 ALA A CA 1
ATOM 2060 C C . ALA A 1 259 ? 21.56527 5.34946 -44.81354 1.000 19.44491 275 ALA A C 1
ATOM 2061 O O . ALA A 1 259 ? 21.37936 5.05738 -46.01810 1.000 20.96075 275 ALA A O 1
ATOM 2063 N N . LYS A 1 260 ? 22.43109 4.70102 -44.03320 1.000 18.65981 276 LYS A N 1
ATOM 2064 C CA . LYS A 1 260 ? 23.31679 3.67827 -44.57666 1.000 19.84374 276 LYS A CA 1
ATOM 2065 C C . LYS A 1 260 ? 22.54613 2.53613 -45.21750 1.000 26.68154 276 LYS A C 1
ATOM 2066 O O . LYS A 1 260 ? 22.85084 2.17536 -46.34907 1.000 29.62448 276 LYS A O 1
ATOM 2072 N N . LYS A 1 261 ? 21.58327 1.89847 -44.52139 1.000 33.65993 277 LYS A N 1
ATOM 2073 C CA . LYS A 1 261 ? 20.92540 0.89129 -45.34422 1.000 39.81570 277 LYS A CA 1
ATOM 2074 C C . LYS A 1 261 ? 19.50671 1.36639 -45.71189 1.000 31.06990 277 LYS A C 1
ATOM 2075 O O . LYS A 1 261 ? 18.77079 0.64305 -46.40369 1.000 34.44182 277 LYS A O 1
ATOM 2081 N N . GLY A 1 262 ? 19.06873 2.53658 -45.22798 1.000 20.79420 278 GLY A N 1
ATOM 2082 C CA . GLY A 1 262 ? 17.71620 2.94269 -45.54737 1.000 20.04108 278 GLY A CA 1
ATOM 2083 C C . GLY A 1 262 ? 16.66425 2.37227 -44.64103 1.000 19.96523 278 GLY A C 1
ATOM 2084 O O . GLY A 1 262 ? 15.47871 2.42627 -44.99236 1.000 23.81522 278 GLY A O 1
ATOM 2085 N N . VAL A 1 263 ? 17.03820 1.86628 -43.46859 1.000 20.07263 279 VAL A N 1
ATOM 2086 C CA . VAL A 1 263 ? 16.13682 1.18517 -42.56420 1.000 23.51738 279 VAL A CA 1
ATOM 2087 C C . VAL A 1 263 ? 16.39063 1.79349 -41.18880 1.000 18.54223 279 VAL A C 1
ATOM 2088 O O . VAL A 1 263 ? 17.51587 1.71141 -40.67077 1.000 21.37881 279 VAL A O 1
ATOM 2092 N N . VAL A 1 264 ? 15.36327 2.37169 -40.58090 1.000 17.72578 280 VAL A N 1
ATOM 2093 C CA . VAL A 1 264 ? 15.51816 2.78424 -39.16601 1.000 17.19101 280 VAL A CA 1
ATOM 2094 C C . VAL A 1 264 ? 15.61150 1.53852 -38.29839 1.000 17.17370 280 VAL A C 1
ATOM 2095 O O . VAL A 1 264 ? 14.76145 0.65301 -38.37566 1.000 17.99689 280 VAL A O 1
ATOM 2099 N N . PRO A 1 265 ? 16.60669 1.43065 -37.43546 1.000 17.14030 281 PRO A N 1
ATOM 2100 C CA . PRO A 1 265 ? 16.72810 0.22002 -36.62379 1.000 18.49621 281 PRO A CA 1
ATOM 2101 C C . PRO A 1 265 ? 15.62040 0.13196 -35.58491 1.000 17.76123 281 PRO A C 1
ATOM 2102 O O . PRO A 1 265 ? 15.10882 1.14851 -35.11892 1.000 19.26530 281 PRO A O 1
ATOM 2106 N N . GLU A 1 266 ? 15.26143 -1.10333 -35.21874 1.000 18.90153 282 GLU A N 1
ATOM 2107 C CA . GLU A 1 266 ? 14.28425 -1.28765 -34.14411 1.000 20.55644 282 GLU A CA 1
ATOM 2108 C C . GLU A 1 266 ? 14.88317 -0.93732 -32.78641 1.000 19.22202 282 GLU A C 1
ATOM 2109 O O . GLU A 1 266 ? 14.25390 -0.25270 -31.97460 1.000 20.02291 282 GLU A O 1
ATOM 2115 N N . LYS A 1 267 ? 16.10052 -1.41139 -32.52514 1.000 18.91684 283 LYS A N 1
ATOM 2116 C CA . LYS A 1 267 ? 16.76920 -1.16906 -31.26080 1.000 19.29866 283 LYS A CA 1
ATOM 2117 C C . LYS A 1 267 ? 18.23766 -0.88091 -31.53206 1.000 18.13200 283 LYS A C 1
ATOM 2118 O O . LYS A 1 267 ? 18.84309 -1.50729 -32.41962 1.000 21.88499 283 LYS A O 1
ATOM 2124 N N . VAL A 1 268 ? 18.80889 0.07835 -30.83780 1.000 18.10009 284 VAL A N 1
ATOM 2125 C CA . VAL A 1 268 ? 20.24497 0.31189 -30.92006 1.000 18.03367 284 VAL A CA 1
ATOM 2126 C C . VAL A 1 268 ? 20.82323 0.27855 -29.50964 1.000 19.29677 284 VAL A C 1
ATOM 2127 O O . VAL A 1 268 ? 20.35644 0.99533 -28.61172 1.000 18.37419 284 VAL A O 1
ATOM 2131 N N . ASP A 1 269 ? 21.87692 -0.50040 -29.32657 1.000 18.13789 285 ASP A N 1
ATOM 2132 C CA . ASP A 1 269 ? 22.56247 -0.53035 -28.03277 1.000 17.85385 285 ASP A CA 1
ATOM 2133 C C . ASP A 1 269 ? 23.18483 0.84211 -27.76472 1.000 17.50646 285 ASP A C 1
ATOM 2134 O O . ASP A 1 269 ? 23.98018 1.33743 -28.56542 1.000 18.45594 285 ASP A O 1
ATOM 2139 N N . VAL A 1 270 ? 22.79678 1.46908 -26.65778 1.000 17.77468 286 VAL A N 1
ATOM 2140 C CA . VAL A 1 270 ? 23.23894 2.83070 -26.38729 1.000 17.10175 286 VAL A CA 1
ATOM 2141 C C . VAL A 1 270 ? 24.73889 2.89484 -26.12647 1.000 19.26496 286 VAL A C 1
ATOM 2142 O O . VAL A 1 270 ? 25.38694 3.89360 -26.44014 1.000 19.67514 286 VAL A O 1
ATOM 2146 N N . ALA A 1 271 ? 25.30723 1.86042 -25.48654 1.000 20.68333 287 ALA A N 1
ATOM 2147 C CA . ALA A 1 271 ? 26.72798 1.91445 -25.12786 1.000 19.99773 287 ALA A CA 1
ATOM 2148 C C . ALA A 1 271 ? 27.62504 1.52469 -26.27508 1.000 23.24839 287 ALA A C 1
ATOM 2149 O O . ALA A 1 271 ? 28.77306 1.97456 -26.31700 1.000 22.93916 287 ALA A O 1
ATOM 2151 N N . THR A 1 272 ? 27.15913 0.67805 -27.17966 1.000 20.69056 288 THR A N 1
ATOM 2152 C CA . THR A 1 272 ? 28.05229 0.16435 -28.22175 1.000 21.98141 288 THR A CA 1
ATOM 2153 C C . THR A 1 272 ? 27.68508 0.61462 -29.62891 1.000 20.74439 288 THR A C 1
ATOM 2154 O O . THR A 1 272 ? 28.46154 0.37911 -30.56074 1.000 22.34630 288 THR A O 1
ATOM 2158 N N . ALA A 1 273 ? 26.51115 1.20086 -29.81142 1.000 19.77602 289 ALA A N 1
ATOM 2159 C CA . ALA A 1 273 ? 25.94524 1.60627 -31.09942 1.000 20.27850 289 ALA A CA 1
ATOM 2160 C C . ALA A 1 273 ? 25.53402 0.44035 -31.98268 1.000 20.68703 289 ALA A C 1
ATOM 2161 O O . ALA A 1 273 ? 25.18699 0.67187 -33.13951 1.000 21.35941 289 ALA A O 1
ATOM 2163 N N . GLN A 1 274 ? 25.47105 -0.79401 -31.46727 1.000 22.58833 290 GLN A N 1
ATOM 2164 C CA . GLN A 1 274 ? 25.11399 -1.95212 -32.29763 1.000 21.15419 290 GLN A CA 1
ATOM 2165 C C . GLN A 1 274 ? 23.60395 -2.01770 -32.51914 1.000 20.71994 290 GLN A C 1
ATOM 2166 O O . GLN A 1 274 ? 22.84569 -2.08577 -31.54259 1.000 22.11909 290 GLN A O 1
ATOM 2172 N N . PRO A 1 275 ? 23.13225 -1.99787 -33.76398 1.000 19.87833 291 PRO A N 1
ATOM 2173 C CA . PRO A 1 275 ? 21.69224 -2.05196 -34.02974 1.000 20.95144 291 PRO A CA 1
ATOM 2174 C C . PRO A 1 275 ? 21.18407 -3.47602 -34.19099 1.000 24.20261 291 PRO A C 1
ATOM 2175 O O . PRO A 1 275 ? 21.91179 -4.39124 -34.59318 1.000 26.72762 291 PRO A O 1
ATOM 2179 N N . ARG A 1 276 ? 19.89214 -3.64341 -33.92322 1.000 24.63445 292 ARG A N 1
ATOM 2180 C CA . ARG A 1 276 ? 19.27040 -4.93701 -34.16925 1.000 27.51530 292 ARG A CA 1
ATOM 2181 C C . ARG A 1 276 ? 17.81621 -4.72022 -34.57028 1.000 29.78925 292 ARG A C 1
ATOM 2182 O O . ARG A 1 276 ? 17.10985 -3.94509 -33.90775 1.000 29.32726 292 ARG A O 1
ATOM 2190 N N . GLY A 1 277 ? 17.38420 -5.40539 -35.63653 1.000 29.28688 293 GLY A N 1
ATOM 2191 C CA . GLY A 1 277 ? 15.99809 -5.37631 -36.08291 1.000 29.05581 293 GLY A CA 1
ATOM 2192 C C . GLY A 1 277 ? 15.65375 -4.18039 -36.95708 1.000 29.48134 293 GLY A C 1
ATOM 2193 O O . GLY A 1 277 ? 16.39038 -3.20522 -37.06666 1.000 28.23745 293 GLY A O 1
ATOM 2194 N N . ASP A 1 278 ? 14.49434 -4.25951 -37.60152 1.000 26.95087 294 ASP A N 1
ATOM 2195 C CA . ASP A 1 278 ? 13.98671 -3.19494 -38.45833 1.000 26.55191 294 ASP A CA 1
ATOM 2196 C C . ASP A 1 278 ? 12.78580 -2.55419 -37.77108 1.000 23.52143 294 ASP A C 1
ATOM 2197 O O . ASP A 1 278 ? 11.85068 -3.25929 -37.36940 1.000 27.36640 294 ASP A O 1
ATOM 2202 N N . GLY A 1 279 ? 12.81150 -1.22944 -37.61619 1.000 21.94732 295 GLY A N 1
ATOM 2203 C CA . GLY A 1 279 ? 11.70210 -0.55777 -36.95372 1.000 19.89033 295 GLY A CA 1
ATOM 2204 C C . GLY A 1 279 ? 10.45171 -0.60110 -37.82101 1.000 18.62976 295 GLY A C 1
ATOM 2205 O O . GLY A 1 279 ? 10.52303 -0.75169 -39.04684 1.000 20.08512 295 GLY A O 1
ATOM 2206 N N . PRO A 1 280 ? 9.30750 -0.43473 -37.18533 1.000 18.42952 296 PRO A N 1
ATOM 2207 C CA . PRO A 1 280 ? 8.03318 -0.36456 -37.93148 1.000 18.02340 296 PRO A CA 1
ATOM 2208 C C . PRO A 1 280 ? 7.90646 0.93104 -38.71824 1.000 17.22465 296 PRO A C 1
ATOM 2209 O O . PRO A 1 280 ? 8.75784 1.83680 -38.60140 1.000 17.55047 296 PRO A O 1
ATOM 2213 N N . VAL A 1 281 ? 6.84150 1.05542 -39.50238 1.000 17.27430 297 VAL A N 1
ATOM 2214 C CA . VAL A 1 281 ? 6.67962 2.21907 -40.34449 1.000 16.45444 297 VAL A CA 1
ATOM 2215 C C . VAL A 1 281 ? 6.66491 3.49116 -39.51287 1.000 16.01352 297 VAL A C 1
ATOM 2216 O O . VAL A 1 281 ? 7.07932 4.56067 -39.97205 1.000 15.58059 297 VAL A O 1
ATOM 2220 N N . GLY A 1 282 ? 6.14214 3.41703 -38.27395 1.000 14.90125 298 GLY A N 1
ATOM 2221 C CA . GLY A 1 282 ? 6.12621 4.60931 -37.44917 1.000 16.26425 298 GLY A CA 1
ATOM 2222 C C . GLY A 1 282 ? 7.50949 5.16423 -37.17908 1.000 14.30852 298 GLY A C 1
ATOM 2223 O O . GLY A 1 282 ? 7.64329 6.36330 -37.00293 1.000 15.17844 298 GLY A O 1
ATOM 2224 N N . PHE A 1 283 ? 8.53302 4.29122 -37.12359 1.000 14.57393 299 PHE A N 1
ATOM 2225 C CA . PHE A 1 283 ? 9.90056 4.79188 -36.92178 1.000 13.95363 299 PHE A CA 1
ATOM 2226 C C . PHE A 1 283 ? 10.37666 5.55263 -38.16239 1.000 14.52911 299 PHE A C 1
ATOM 2227 O O . PHE A 1 283 ? 11.05851 6.57742 -38.03673 1.000 14.39917 299 PHE A O 1
ATOM 2235 N N . ALA A 1 284 ? 10.01516 5.07791 -39.36219 1.000 14.24427 300 ALA A N 1
ATOM 2236 C CA . ALA A 1 284 ? 10.31647 5.81691 -40.58962 1.000 14.54968 300 ALA A CA 1
ATOM 2237 C C . ALA A 1 284 ? 9.69137 7.19429 -40.54291 1.000 13.61274 300 ALA A C 1
ATOM 2238 O O . ALA A 1 284 ? 10.33857 8.20065 -40.87837 1.000 14.56146 300 ALA A O 1
ATOM 2240 N N . ALA A 1 285 ? 8.39294 7.27290 -40.15405 1.000 14.13314 301 ALA A N 1
ATOM 2241 C CA . ALA A 1 285 ? 7.77320 8.58668 -40.11577 1.000 14.38106 301 ALA A CA 1
ATOM 2242 C C . ALA A 1 285 ? 8.39297 9.46819 -39.03978 1.000 13.30027 301 ALA A C 1
ATOM 2243 O O . ALA A 1 285 ? 8.51330 10.67835 -39.20956 1.000 13.57123 301 ALA A O 1
ATOM 2245 N N . ALA A 1 286 ? 8.70389 8.87150 -37.87594 1.000 13.01804 302 ALA A N 1
ATOM 2246 C CA . ALA A 1 286 ? 9.23910 9.65431 -36.76046 1.000 13.59135 302 ALA A CA 1
ATOM 2247 C C . ALA A 1 286 ? 10.55331 10.32044 -37.13074 1.000 14.41962 302 ALA A C 1
ATOM 2248 O O . ALA A 1 286 ? 10.88006 11.38458 -36.59871 1.000 13.83647 302 ALA A O 1
ATOM 2250 N N . LEU A 1 287 ? 11.32193 9.69392 -38.05951 1.000 13.38078 303 LEU A N 1
ATOM 2251 C CA . LEU A 1 287 ? 12.56035 10.32538 -38.46497 1.000 13.71803 303 LEU A CA 1
ATOM 2252 C C . LEU A 1 287 ? 12.42283 11.31050 -39.61946 1.000 12.91284 303 LEU A C 1
ATOM 2253 O O . LEU A 1 287 ? 13.40834 11.99293 -39.92827 1.000 13.87923 303 LEU A O 1
ATOM 2258 N N . LEU A 1 288 ? 11.23003 11.48237 -40.16997 1.000 13.19327 304 LEU A N 1
ATOM 2259 C CA . LEU A 1 288 ? 11.12721 12.46958 -41.25009 1.000 13.76773 304 LEU A CA 1
ATOM 2260 C C . LEU A 1 288 ? 11.58861 13.84846 -40.82120 1.000 13.41974 304 LEU A C 1
ATOM 2261 O O . LEU A 1 288 ? 12.36420 14.47634 -41.54877 1.000 13.05581 304 LEU A O 1
ATOM 2266 N N . PRO A 1 289 ? 11.16223 14.38838 -39.69362 1.000 13.14711 305 PRO A N 1
ATOM 2267 C CA . PRO A 1 289 ? 11.62367 15.73393 -39.33889 1.000 12.62418 305 PRO A CA 1
ATOM 2268 C C . PRO A 1 289 ? 13.08181 15.76968 -38.93326 1.000 12.66972 305 PRO A C 1
ATOM 2269 O O . PRO A 1 289 ? 13.73701 16.81793 -39.05881 1.000 13.92148 305 PRO A O 1
ATOM 2273 N N . PHE A 1 290 ? 13.58008 14.64446 -38.41540 1.000 13.19051 306 PHE A N 1
ATOM 2274 C CA . PHE A 1 290 ? 14.94071 14.54878 -37.88720 1.000 12.88634 306 PHE A CA 1
ATOM 2275 C C . PHE A 1 290 ? 15.97207 14.53064 -39.00572 1.000 12.87994 306 PHE A C 1
ATOM 2276 O O . PHE A 1 290 ? 17.03454 15.17414 -38.88634 1.000 13.35067 306 PHE A O 1
ATOM 2284 N N . LEU A 1 291 ? 15.72584 13.75430 -40.08526 1.000 13.39180 307 LEU A N 1
ATOM 2285 C CA . LEU A 1 291 ? 16.72163 13.57866 -41.14921 1.000 14.05384 307 LEU A CA 1
ATOM 2286 C C . LEU A 1 291 ? 16.83254 14.86094 -41.96009 1.000 13.74660 307 LEU A C 1
ATOM 2287 O O . LEU A 1 291 ? 15.85345 15.31603 -42.56456 1.000 15.66629 307 LEU A O 1
ATOM 2292 N N . GLN A 1 292 ? 18.02413 15.44771 -41.97872 1.000 15.37942 308 GLN A N 1
ATOM 2293 C CA . GLN A 1 292 ? 18.26035 16.69734 -42.68214 1.000 16.50999 308 GLN A CA 1
ATOM 2294 C C . GLN A 1 292 ? 18.61650 16.47224 -44.14702 1.000 16.19040 308 GLN A C 1
ATOM 2295 O O . GLN A 1 292 ? 18.42880 17.38158 -44.97081 1.000 19.02080 308 GLN A O 1
ATOM 2301 N N . ASP A 1 293 ? 19.15169 15.30193 -44.49796 1.000 15.12084 309 ASP A N 1
ATOM 2302 C CA . ASP A 1 293 ? 19.56966 15.02607 -45.86457 1.000 14.86445 309 ASP A CA 1
ATOM 2303 C C . ASP A 1 293 ? 18.32838 14.71807 -46.70644 1.000 15.39634 309 ASP A C 1
ATOM 2304 O O . ASP A 1 293 ? 17.50579 13.87140 -46.32859 1.000 15.72133 309 ASP A O 1
ATOM 2309 N N . ARG A 1 294 ? 18.23389 15.35782 -47.87210 1.000 14.42020 310 ARG A N 1
ATOM 2310 C CA A ARG A 1 294 ? 17.00715 15.20337 -48.62972 0.532 15.18238 310 ARG A CA 1
ATOM 2311 C CA B ARG A 1 294 ? 17.05987 15.21703 -48.74903 0.468 14.86370 310 ARG A CA 1
ATOM 2312 C C . ARG A 1 294 ? 16.84323 13.77168 -49.14056 1.000 14.12153 310 ARG A C 1
ATOM 2313 O O . ARG A 1 294 ? 15.71269 13.25327 -49.12928 1.000 14.71356 310 ARG A O 1
ATOM 2328 N N . ASP A 1 295 ? 17.91235 13.10577 -49.58302 1.000 13.73901 311 ASP A N 1
ATOM 2329 C CA . ASP A 1 295 ? 17.74555 11.74558 -50.07979 1.000 16.49678 311 ASP A CA 1
ATOM 2330 C C . ASP A 1 295 ? 17.36665 10.79117 -48.96168 1.000 15.70671 311 ASP A C 1
ATOM 2331 O O . ASP A 1 295 ? 16.48716 9.94645 -49.12262 1.000 15.01038 311 ASP A O 1
ATOM 2336 N N . ALA A 1 296 ? 18.03209 10.88418 -47.79208 1.000 16.27601 312 ALA A N 1
ATOM 2337 C CA . ALA A 1 296 ? 17.68953 9.95290 -46.71449 1.000 15.07318 312 ALA A CA 1
ATOM 2338 C C . ALA A 1 296 ? 16.25217 10.14576 -46.24866 1.000 13.27471 312 ALA A C 1
ATOM 2339 O O . ALA A 1 296 ? 15.52754 9.17346 -45.96306 1.000 14.55886 312 ALA A O 1
ATOM 2341 N N A GLN A 1 297 ? 15.83340 11.36955 -46.19194 0.500 14.46275 313 GLN A N 1
ATOM 2342 N N B GLN A 1 297 ? 15.78475 11.41236 -46.14158 0.500 14.67597 313 GLN A N 1
ATOM 2343 C CA A GLN A 1 297 ? 14.48129 11.62208 -45.79537 0.500 16.02197 313 GLN A CA 1
ATOM 2344 C CA B GLN A 1 297 ? 14.36049 11.68102 -45.85510 0.500 15.99856 313 GLN A CA 1
ATOM 2345 C C A GLN A 1 297 ? 13.47714 11.12582 -46.84982 0.500 14.20098 313 GLN A C 1
ATOM 2346 C C B GLN A 1 297 ? 13.49087 10.99219 -46.87641 0.500 14.90819 313 GLN A C 1
ATOM 2347 O O A GLN A 1 297 ? 12.42172 10.59063 -46.50496 0.500 16.14080 313 GLN A O 1
ATOM 2348 O O B GLN A 1 297 ? 12.47227 10.37509 -46.55511 0.500 14.38225 313 GLN A O 1
ATOM 2359 N N . ALA A 1 298 ? 13.82622 11.18357 -48.14914 1.000 13.74668 314 ALA A N 1
ATOM 2360 C CA . ALA A 1 298 ? 12.92666 10.70528 -49.20254 1.000 14.16868 314 ALA A CA 1
ATOM 2361 C C . ALA A 1 298 ? 12.79558 9.18589 -49.18080 1.000 13.33670 314 ALA A C 1
ATOM 2362 O O . ALA A 1 298 ? 11.71678 8.64570 -49.45818 1.000 13.97682 314 ALA A O 1
ATOM 2364 N N . VAL A 1 299 ? 13.85815 8.46334 -48.77409 1.000 14.09885 315 VAL A N 1
ATOM 2365 C CA . VAL A 1 299 ? 13.77517 7.00847 -48.64141 1.000 13.41370 315 VAL A CA 1
ATOM 2366 C C . VAL A 1 299 ? 12.73956 6.65273 -47.58303 1.000 15.53986 315 VAL A C 1
ATOM 2367 O O . VAL A 1 299 ? 11.89001 5.74852 -47.74812 1.000 15.58451 315 VAL A O 1
ATOM 2371 N N . GLN A 1 300 ? 12.81817 7.34570 -46.43569 1.000 13.56143 316 GLN A N 1
ATOM 2372 C CA . GLN A 1 300 ? 11.82605 7.05408 -45.39277 1.000 14.24787 316 GLN A CA 1
ATOM 2373 C C . GLN A 1 300 ? 10.42032 7.48832 -45.82016 1.000 14.34731 316 GLN A C 1
ATOM 2374 O O . GLN A 1 300 ? 9.43658 6.80740 -45.48858 1.000 14.31643 316 GLN A O 1
ATOM 2380 N N . ARG A 1 301 ? 10.32874 8.59960 -46.55987 1.000 14.03963 317 ARG A N 1
ATOM 2381 C CA . ARG A 1 301 ? 9.01391 9.07432 -47.04122 1.000 13.61021 317 ARG A CA 1
ATOM 2382 C C . ARG A 1 301 ? 8.34286 8.02843 -47.90486 1.000 14.95735 317 ARG A C 1
ATOM 2383 O O . ARG A 1 301 ? 7.12391 7.82933 -47.81044 1.000 15.33775 317 ARG A O 1
ATOM 2391 N N . GLN A 1 302 ? 9.11341 7.33772 -48.73548 1.000 14.64163 318 GLN A N 1
ATOM 2392 C CA . GLN A 1 302 ? 8.54708 6.29002 -49.58092 1.000 15.48411 318 GLN A CA 1
ATOM 2393 C C . GLN A 1 302 ? 7.97449 5.18174 -48.72608 1.000 15.06857 318 GLN A C 1
ATOM 2394 O O . GLN A 1 302 ? 6.90983 4.62994 -49.04657 1.000 16.17254 318 GLN A O 1
ATOM 2400 N N . LYS A 1 303 ? 8.68942 4.82169 -47.63716 1.000 16.02128 319 LYS A N 1
ATOM 2401 C CA . LYS A 1 303 ? 8.18745 3.73853 -46.79201 1.000 17.33776 319 LYS A CA 1
ATOM 2402 C C . LYS A 1 303 ? 6.87663 4.11362 -46.14192 1.000 15.89538 319 LYS A C 1
ATOM 2403 O O . LYS A 1 303 ? 5.93894 3.28977 -46.07798 1.000 18.17921 319 LYS A O 1
ATOM 2409 N N . VAL A 1 304 ? 6.75660 5.35606 -45.67097 1.000 15.64388 320 VAL A N 1
ATOM 2410 C CA . VAL A 1 304 ? 5.51419 5.78316 -45.02965 1.000 17.26052 320 VAL A CA 1
ATOM 2411 C C . VAL A 1 304 ? 4.38856 5.81450 -46.04838 1.000 16.92592 320 VAL A C 1
ATOM 2412 O O . VAL A 1 304 ? 3.23464 5.43462 -45.76423 1.000 20.52249 320 VAL A O 1
ATOM 2416 N N . ALA A 1 305 ? 4.69179 6.23445 -47.26727 1.000 16.72029 321 ALA A N 1
ATOM 2417 C CA . ALA A 1 305 ? 3.69272 6.30538 -48.33100 1.000 18.24182 321 ALA A CA 1
ATOM 2418 C C . ALA A 1 305 ? 3.17069 4.91604 -48.66429 1.000 18.12387 321 ALA A C 1
ATOM 2419 O O . ALA A 1 305 ? 1.95368 4.73647 -48.87845 1.000 22.53198 321 ALA A O 1
ATOM 2421 N N . ASP A 1 306 ? 4.03797 3.92661 -48.74071 1.000 16.60033 322 ASP A N 1
ATOM 2422 C CA . ASP A 1 306 ? 3.65679 2.61438 -49.24404 1.000 19.64552 322 ASP A CA 1
ATOM 2423 C C . ASP A 1 306 ? 3.22541 1.65883 -48.15077 1.000 20.30521 322 ASP A C 1
ATOM 2424 O O . ASP A 1 306 ? 2.58437 0.65188 -48.43969 1.000 21.48004 322 ASP A O 1
ATOM 2429 N N . HIS A 1 307 ? 3.52369 1.95733 -46.89890 1.000 18.54776 323 HIS A N 1
ATOM 2430 C CA . HIS A 1 307 ? 3.19215 1.08553 -45.78574 1.000 19.99927 323 HIS A CA 1
ATOM 2431 C C . HIS A 1 307 ? 2.46460 1.87142 -44.72521 1.000 18.54564 323 HIS A C 1
ATOM 2432 O O . HIS A 1 307 ? 2.64845 1.63155 -43.52872 1.000 18.48341 323 HIS A O 1
ATOM 2439 N N . PHE A 1 308 ? 1.62384 2.80972 -45.13053 1.000 19.26031 324 PHE A N 1
ATOM 2440 C CA . PHE A 1 308 ? 0.92726 3.66349 -44.17459 1.000 18.51407 324 PHE A CA 1
ATOM 2441 C C . PHE A 1 308 ? 0.20134 2.80674 -43.13372 1.000 18.75377 324 PHE A C 1
ATOM 2442 O O . PHE A 1 308 ? -0.40380 1.78597 -43.47566 1.000 19.95723 324 PHE A O 1
ATOM 2450 N N . PRO A 1 309 ? 0.28530 3.15026 -41.85301 1.000 17.45943 325 PRO A N 1
ATOM 2451 C CA . PRO A 1 309 ? -0.28263 2.26244 -40.82980 1.000 17.88571 325 PRO A CA 1
ATOM 2452 C C . PRO A 1 309 ? -1.77453 2.03012 -40.99444 1.000 18.95964 325 PRO A C 1
ATOM 2453 O O . PRO A 1 309 ? -2.53632 2.92940 -41.33697 1.000 18.50301 325 PRO A O 1
ATOM 2457 N N . GLY A 1 310 ? -2.17002 0.78848 -40.71709 1.000 20.24285 326 GLY A N 1
ATOM 2458 C CA . GLY A 1 310 ? -3.55638 0.36955 -40.74409 1.000 21.25622 326 GLY A CA 1
ATOM 2459 C C . GLY A 1 310 ? -4.25910 0.75828 -39.45890 1.000 20.88925 326 GLY A C 1
ATOM 2460 O O . GLY A 1 310 ? -3.79428 1.59622 -38.67487 1.000 21.12179 326 GLY A O 1
ATOM 2461 N N . ASP A 1 311 ? -5.39349 0.10000 -39.24598 1.000 19.82205 327 ASP A N 1
ATOM 2462 C CA . ASP A 1 311 ? -6.25967 0.37915 -38.11547 1.000 18.97690 327 ASP A CA 1
ATOM 2463 C C . ASP A 1 311 ? -5.92672 -0.47360 -36.90099 1.000 18.74903 327 ASP A C 1
ATOM 2464 O O . ASP A 1 311 ? -6.61511 -0.35153 -35.87905 1.000 20.93122 327 ASP A O 1
ATOM 2469 N N . ASP A 1 312 ? -4.91156 -1.33350 -37.01144 1.000 19.47256 328 ASP A N 1
ATOM 2470 C CA . ASP A 1 312 ? -4.45021 -2.22985 -35.95848 1.000 20.73307 328 ASP A CA 1
ATOM 2471 C C . ASP A 1 312 ? -3.05769 -1.85813 -35.46761 1.000 18.69606 328 ASP A C 1
ATOM 2472 O O . ASP A 1 312 ? -2.27499 -2.72802 -35.09744 1.000 20.01726 328 ASP A O 1
ATOM 2477 N N . ALA A 1 313 ? -2.71152 -0.56887 -35.52776 1.000 18.38490 329 ALA A N 1
ATOM 2478 C CA . ALA A 1 313 ? -1.31627 -0.14199 -35.34951 1.000 18.12233 329 ALA A CA 1
ATOM 2479 C C . ALA A 1 313 ? -1.33895 1.25378 -34.74005 1.000 18.65538 329 ALA A C 1
ATOM 2480 O O . ALA A 1 313 ? -0.85955 2.22273 -35.32642 1.000 18.24905 329 ALA A O 1
ATOM 2482 N N . TYR A 1 314 ? -1.84367 1.34066 -33.49705 1.000 16.63967 330 TYR A N 1
ATOM 2483 C CA . TYR A 1 314 ? -1.96739 2.61808 -32.81050 1.000 15.18159 330 TYR A CA 1
ATOM 2484 C C . TYR A 1 314 ? -0.62242 3.36036 -32.76324 1.000 14.77541 330 TYR A C 1
ATOM 2485 O O . TYR A 1 314 ? -0.56165 4.56949 -33.03686 1.000 15.50724 330 TYR A O 1
ATOM 2494 N N . PHE A 1 315 ? 0.45440 2.68237 -32.34314 1.000 15.82837 331 PHE A N 1
ATOM 2495 C CA . PHE A 1 315 ? 1.67120 3.44811 -32.09507 1.000 15.58702 331 PHE A CA 1
ATOM 2496 C C . PHE A 1 315 ? 2.29810 3.95148 -33.39810 1.000 13.81706 331 PHE A C 1
ATOM 2497 O O . PHE A 1 315 ? 2.70414 5.12417 -33.48033 1.000 15.62177 331 PHE A O 1
ATOM 2505 N N . SER A 1 316 ? 2.35189 3.09237 -34.41451 1.000 14.63454 332 SER A N 1
ATOM 2506 C CA . SER A 1 316 ? 2.85619 3.61243 -35.68368 1.000 15.01166 332 SER A CA 1
ATOM 2507 C C . SER A 1 316 ? 1.95875 4.70198 -36.21607 1.000 16.01331 332 SER A C 1
ATOM 2508 O O . SER A 1 316 ? 2.43597 5.65638 -36.85664 1.000 15.29540 332 SER A O 1
ATOM 2511 N N . TYR A 1 317 ? 0.64269 4.61801 -35.95991 1.000 14.54774 333 TYR A N 1
ATOM 2512 C CA . TYR A 1 317 ? -0.23625 5.66827 -36.46793 1.000 14.97456 333 TYR A CA 1
ATOM 2513 C C . TYR A 1 317 ? 0.07252 7.00500 -35.80135 1.000 13.89512 333 TYR A C 1
ATOM 2514 O O . TYR A 1 317 ? 0.17867 8.03721 -36.46045 1.000 14.84094 333 TYR A O 1
ATOM 2523 N N . VAL A 1 318 ? 0.19886 7.02593 -34.46882 1.000 14.07730 334 VAL A N 1
ATOM 2524 C CA . VAL A 1 318 ? 0.46930 8.33915 -33.83537 1.000 14.64098 334 VAL A CA 1
ATOM 2525 C C . VAL A 1 318 ? 1.85898 8.87631 -34.21167 1.000 14.00038 334 VAL A C 1
ATOM 2526 O O . VAL A 1 318 ? 2.03133 10.09139 -34.37624 1.000 14.30974 334 VAL A O 1
ATOM 2530 N N . LEU A 1 319 ? 2.85886 7.98513 -34.31550 1.000 12.92259 335 LEU A N 1
ATOM 2531 C CA . LEU A 1 319 ? 4.18451 8.45640 -34.77708 1.000 14.36209 335 LEU A CA 1
ATOM 2532 C C . LEU A 1 319 ? 4.08869 9.03801 -36.17516 1.000 14.48770 335 LEU A C 1
ATOM 2533 O O . LEU A 1 319 ? 4.78302 10.00052 -36.50001 1.000 15.22119 335 LEU A O 1
ATOM 2538 N N . THR A 1 320 ? 3.20326 8.48078 -37.03051 1.000 13.40919 336 THR A N 1
ATOM 2539 C CA . THR A 1 320 ? 3.00219 8.97545 -38.39159 1.000 14.28673 336 THR A CA 1
ATOM 2540 C C . THR A 1 320 ? 2.27090 10.30057 -38.39041 1.000 15.04442 336 THR A C 1
ATOM 2541 O O . THR A 1 320 ? 2.63121 11.21591 -39.13964 1.000 13.97181 336 THR A O 1
ATOM 2545 N N . LEU A 1 321 ? 1.24317 10.46024 -37.54085 1.000 13.76937 337 LEU A N 1
ATOM 2546 C CA . LEU A 1 321 ? 0.60197 11.76672 -37.45978 1.000 14.26469 337 LEU A CA 1
ATOM 2547 C C . LEU A 1 321 ? 1.60310 12.84634 -37.06776 1.000 14.68593 337 LEU A C 1
ATOM 2548 O O . LEU A 1 321 ? 1.60960 13.93272 -37.64804 1.000 14.45013 337 LEU A O 1
ATOM 2553 N N . PHE A 1 322 ? 2.49137 12.57809 -36.09348 1.000 12.79050 338 PHE A N 1
ATOM 2554 C CA . PHE A 1 322 ? 3.54843 13.55831 -35.80304 1.000 13.63922 338 PHE A CA 1
ATOM 2555 C C . PHE A 1 322 ? 4.51293 13.74237 -36.98918 1.000 12.80989 338 PHE A C 1
ATOM 2556 O O . PHE A 1 322 ? 4.74434 14.88187 -37.42157 1.000 13.32755 338 PHE A O 1
ATOM 2564 N N . GLY A 1 323 ? 5.12732 12.65428 -37.45791 1.000 13.59485 339 GLY A N 1
ATOM 2565 C CA . GLY A 1 323 ? 6.26405 12.73631 -38.37782 1.000 12.91373 339 GLY A CA 1
ATOM 2566 C C . GLY A 1 323 ? 5.85617 13.06325 -39.81120 1.000 14.30785 339 GLY A C 1
ATOM 2567 O O . GLY A 1 323 ? 6.37876 14.03114 -40.41360 1.000 14.72610 339 GLY A O 1
ATOM 2568 N N . GLN A 1 324 ? 4.84681 12.34965 -40.32942 1.000 12.97097 340 GLN A N 1
ATOM 2569 C CA . GLN A 1 324 ? 4.28493 12.72813 -41.61811 1.000 14.15661 340 GLN A CA 1
ATOM 2570 C C . GLN A 1 324 ? 3.55086 14.03162 -41.50206 1.000 14.53564 340 GLN A C 1
ATOM 2571 O O . GLN A 1 324 ? 3.58622 14.84347 -42.42993 1.000 14.73184 340 GLN A O 1
ATOM 2577 N N . GLY A 1 325 ? 2.85533 14.28389 -40.36582 1.000 14.03813 341 GLY A N 1
ATOM 2578 C CA . GLY A 1 325 ? 2.21403 15.56188 -40.22894 1.000 15.63236 341 GLY A CA 1
ATOM 2579 C C . GLY A 1 325 ? 3.17352 16.71199 -40.36098 1.000 14.64239 341 GLY A C 1
ATOM 2580 O O . GLY A 1 325 ? 2.94823 17.64330 -41.13501 1.000 14.80151 341 GLY A O 1
ATOM 2581 N N . TRP A 1 326 ? 4.30625 16.63728 -39.66484 1.000 13.13825 342 TRP A N 1
ATOM 2582 C CA . TRP A 1 326 ? 5.26691 17.71184 -39.76799 1.000 12.53536 342 TRP A CA 1
ATOM 2583 C C . TRP A 1 326 ? 5.83961 17.78851 -41.19621 1.000 13.30123 342 TRP A C 1
ATOM 2584 O O . TRP A 1 326 ? 6.03772 18.89216 -41.73762 1.000 13.92703 342 TRP A O 1
ATOM 2595 N N . ASP A 1 327 ? 6.09580 16.61876 -41.79455 1.000 13.79815 343 ASP A N 1
ATOM 2596 C CA . ASP A 1 327 ? 6.60075 16.56008 -43.18252 1.000 12.82671 343 ASP A CA 1
ATOM 2597 C C . ASP A 1 327 ? 5.64822 17.23332 -44.16479 1.000 14.39978 343 ASP A C 1
ATOM 2598 O O . ASP A 1 327 ? 6.08426 17.67159 -45.24631 1.000 14.07644 343 ASP A O 1
ATOM 2603 N N . GLU A 1 328 ? 4.35048 17.30040 -43.83403 1.000 14.04933 344 GLU A N 1
ATOM 2604 C CA . GLU A 1 328 ? 3.31987 17.92100 -44.66656 1.000 13.47555 344 GLU A CA 1
ATOM 2605 C C . GLU A 1 328 ? 2.92492 19.29064 -44.13411 1.000 13.64668 344 GLU A C 1
ATOM 2606 O O . GLU A 1 328 ? 1.88546 19.80835 -44.51362 1.000 15.51250 344 GLU A O 1
ATOM 2612 N N . HIS A 1 329 ? 3.70425 19.88896 -43.23803 1.000 14.90494 345 HIS A N 1
ATOM 2613 C CA . HIS A 1 329 ? 3.38684 21.21767 -42.73721 1.000 14.98296 345 HIS A CA 1
ATOM 2614 C C . HIS A 1 329 ? 2.02815 21.27272 -42.07148 1.000 15.08093 345 HIS A C 1
ATOM 2615 O O . HIS A 1 329 ? 1.36955 22.30247 -42.16161 1.000 16.21997 345 HIS A O 1
ATOM 2622 N N . ARG A 1 330 ? 1.63187 20.18727 -41.38371 1.000 14.37185 346 ARG A N 1
ATOM 2623 C CA . ARG A 1 330 ? 0.31947 20.22552 -40.69385 1.000 15.26342 346 ARG A CA 1
ATOM 2624 C C . ARG A 1 330 ? 0.38590 21.06428 -39.42566 1.000 16.61946 346 ARG A C 1
ATOM 2625 O O . ARG A 1 330 ? -0.66430 21.49208 -38.92376 1.000 17.04728 346 ARG A O 1
ATOM 2633 N N . PHE A 1 331 ? 1.60717 21.32521 -38.94720 1.000 15.37833 347 PHE A N 1
ATOM 2634 C CA . PHE A 1 331 ? 1.81587 22.15462 -37.76144 1.000 14.47769 347 PHE A CA 1
ATOM 2635 C C . PHE A 1 331 ? 3.29755 22.48063 -37.74017 1.000 15.69118 347 PHE A C 1
ATOM 2636 O O . PHE A 1 331 ? 4.11025 21.78143 -38.37954 1.000 15.68513 347 PHE A O 1
ATOM 2644 N N . ARG A 1 332 ? 3.65863 23.54611 -37.00513 1.000 16.25012 348 ARG A N 1
ATOM 2645 C CA . ARG A 1 332 ? 5.05874 23.88828 -36.74337 1.000 15.99611 348 ARG A CA 1
ATOM 2646 C C . ARG A 1 332 ? 5.16072 24.35801 -35.30510 1.000 14.99788 348 ARG A C 1
ATOM 2647 O O . ARG A 1 332 ? 4.12458 24.68526 -34.69500 1.000 17.44937 348 ARG A O 1
ATOM 2655 N N . PHE A 1 333 ? 6.37994 24.37647 -34.78774 1.000 15.84460 349 PHE A N 1
ATOM 2656 C CA . PHE A 1 333 ? 6.63783 24.98383 -33.49095 1.000 15.95754 349 PHE A CA 1
ATOM 2657 C C . PHE A 1 333 ? 7.38390 26.28849 -33.70614 1.000 18.23607 349 PHE A C 1
ATOM 2658 O O . PHE A 1 333 ? 8.25552 26.38208 -34.58684 1.000 17.30703 349 PHE A O 1
ATOM 2666 N N . THR A 1 334 ? 7.04775 27.31532 -32.89818 1.000 18.40048 350 THR A N 1
ATOM 2667 C CA . THR A 1 334 ? 7.80985 28.55430 -32.96142 1.000 20.27217 350 THR A CA 1
ATOM 2668 C C . THR A 1 334 ? 9.14113 28.36295 -32.25378 1.000 19.59169 350 THR A C 1
ATOM 2669 O O . THR A 1 334 ? 9.38249 27.35149 -31.58771 1.000 18.04779 350 THR A O 1
ATOM 2673 N N . PRO A 1 335 ? 10.04940 29.33717 -32.35018 1.000 21.55131 351 PRO A N 1
ATOM 2674 C CA . PRO A 1 335 ? 11.30226 29.20690 -31.58777 1.000 22.27760 351 PRO A CA 1
ATOM 2675 C C . PRO A 1 335 ? 11.11087 29.09424 -30.07602 1.000 23.33461 351 PRO A C 1
ATOM 2676 O O . PRO A 1 335 ? 11.92953 28.46740 -29.41541 1.000 22.63513 351 PRO A O 1
ATOM 2680 N N . ARG A 1 336 ? 10.01968 29.61901 -29.52196 1.000 21.10877 352 ARG A N 1
ATOM 2681 C CA . ARG A 1 336 ? 9.73554 29.48427 -28.10050 1.000 20.88295 352 ARG A CA 1
ATOM 2682 C C . ARG A 1 336 ? 8.93586 28.22121 -27.76972 1.000 19.30539 352 ARG A C 1
ATOM 2683 O O . ARG A 1 336 ? 8.58646 28.00468 -26.60401 1.000 21.41354 352 ARG A O 1
ATOM 2691 N N . GLY A 1 337 ? 8.63174 27.36817 -28.75370 1.000 19.02751 353 GLY A N 1
ATOM 2692 C CA . GLY A 1 337 ? 7.88203 26.16482 -28.45791 1.000 19.03274 353 GLY A CA 1
ATOM 2693 C C . GLY A 1 337 ? 6.37744 26.32271 -28.45895 1.000 17.57148 353 GLY A C 1
ATOM 2694 O O . GLY A 1 337 ? 5.68405 25.39958 -28.00004 1.000 18.63028 353 GLY A O 1
ATOM 2695 N N . GLU A 1 338 ? 5.86375 27.44759 -28.96098 1.000 20.53082 354 GLU A N 1
ATOM 2696 C CA . GLU A 1 338 ? 4.43426 27.61487 -29.16253 1.000 20.57946 354 GLU A CA 1
ATOM 2697 C C . GLU A 1 338 ? 4.02191 26.84989 -30.41421 1.000 17.43184 354 GLU A C 1
ATOM 2698 O O . GLU A 1 338 ? 4.82781 26.60724 -31.32415 1.000 18.84673 354 GLU A O 1
ATOM 2704 N N . LEU A 1 339 ? 2.75296 26.50704 -30.50258 1.000 18.46729 355 LEU A N 1
ATOM 2705 C CA . LEU A 1 339 ? 2.21881 26.03714 -31.77571 1.000 19.14095 355 LEU A CA 1
ATOM 2706 C C . LEU A 1 339 ? 2.18569 27.20148 -32.74694 1.000 20.07692 355 LEU A C 1
ATOM 2707 O O . LEU A 1 339 ? 1.66204 28.28341 -32.43576 1.000 22.59812 355 LEU A O 1
ATOM 2712 N N . GLN A 1 340 ? 2.74775 26.99368 -33.93653 1.000 17.81198 356 GLN A N 1
ATOM 2713 C CA A GLN A 1 340 ? 2.54198 27.87410 -35.07136 0.537 20.40879 356 GLN A CA 1
ATOM 2714 C CA B GLN A 1 340 ? 2.56920 27.86891 -35.09198 0.463 20.40124 356 GLN A CA 1
ATOM 2715 C C . GLN A 1 340 ? 1.55182 27.15124 -35.98259 1.000 21.33773 356 GLN A C 1
ATOM 2716 O O . GLN A 1 340 ? 1.95100 26.24079 -36.74764 1.000 19.58712 356 GLN A O 1
ATOM 2727 N N . PRO A 1 341 ? 0.24797 27.45161 -35.90452 1.000 20.15383 357 PRO A N 1
ATOM 2728 C CA . PRO A 1 341 ? -0.74860 26.58472 -36.53824 1.000 19.67552 357 PRO A CA 1
ATOM 2729 C C . PRO A 1 341 ? -0.78382 26.76256 -38.04645 1.000 21.20947 357 PRO A C 1
ATOM 2730 O O . PRO A 1 341 ? -0.44630 27.81560 -38.58190 1.000 24.34620 357 PRO A O 1
ATOM 2734 N N . ASP A 1 342 ? -1.15777 25.68943 -38.72782 1.000 20.80617 358 ASP A N 1
ATOM 2735 C CA . ASP A 1 342 ? -1.43615 25.70463 -40.17993 1.000 22.62784 358 ASP A CA 1
ATOM 2736 C C . ASP A 1 342 ? -2.94021 25.54906 -40.28437 1.000 28.32934 358 ASP A C 1
ATOM 2737 O O . ASP A 1 342 ? -3.44888 24.44859 -40.52070 1.000 35.54755 358 ASP A O 1
ATOM 2742 N N . TRP A 1 343 ? -3.64062 26.62143 -39.95364 1.000 29.07998 359 TRP A N 1
ATOM 2743 C CA . TRP A 1 343 ? -5.09968 26.59172 -39.99066 1.000 33.21769 359 TRP A CA 1
ATOM 2744 C C . TRP A 1 343 ? -5.60141 27.30294 -41.24696 1.000 42.28097 359 TRP A C 1
ATOM 2745 O O . TRP A 1 343 ? -5.26048 28.46724 -41.45649 1.000 46.06522 359 TRP A O 1
ATOM 2756 N N . CYS B 1 6 ? -4.20073 -3.05783 35.17302 1.000 57.45578 22 CYS B N 1
ATOM 2757 C CA . CYS B 1 6 ? -5.22556 -3.80759 34.46083 1.000 54.49174 22 CYS B CA 1
ATOM 2758 C C . CYS B 1 6 ? -5.84591 -2.96145 33.33690 1.000 46.68177 22 CYS B C 1
ATOM 2759 O O . CYS B 1 6 ? -5.28702 -2.86994 32.24353 1.000 48.24040 22 CYS B O 1
ATOM 2762 N N . THR B 1 7 ? -6.99021 -2.34313 33.59961 1.000 37.85498 23 THR B N 1
ATOM 2763 C CA . THR B 1 7 ? -7.64787 -1.50980 32.60616 1.000 27.87215 23 THR B CA 1
ATOM 2764 C C . THR B 1 7 ? -7.64661 -0.04589 33.04300 1.000 24.82861 23 THR B C 1
ATOM 2765 O O . THR B 1 7 ? -7.37692 0.30486 34.21036 1.000 25.34245 23 THR B O 1
ATOM 2769 N N . TRP B 1 8 ? -7.97815 0.80354 32.07393 1.000 21.52339 24 TRP B N 1
ATOM 2770 C CA . TRP B 1 8 ? -8.11301 2.24061 32.27987 1.000 20.13867 24 TRP B CA 1
ATOM 2771 C C . TRP B 1 8 ? -9.60298 2.50651 32.11303 1.000 19.14778 24 TRP B C 1
ATOM 2772 O O . TRP B 1 8 ? -10.12705 2.49311 30.98063 1.000 19.79457 24 TRP B O 1
ATOM 2783 N N . PRO B 1 9 ? -10.33659 2.72754 33.19884 1.000 19.55075 25 PRO B N 1
ATOM 2784 C CA . PRO B 1 9 ? -11.81471 2.73534 33.09279 1.000 20.05122 25 PRO B CA 1
ATOM 2785 C C . PRO B 1 9 ? -12.39171 3.77510 32.13462 1.000 20.42142 25 PRO B C 1
ATOM 2786 O O . PRO B 1 9 ? -13.31498 3.45369 31.36470 1.000 20.41584 25 PRO B O 1
ATOM 2790 N N . ALA B 1 10 ? -11.83119 4.99315 32.09963 1.000 19.46271 26 ALA B N 1
ATOM 2791 C CA . ALA B 1 10 ? -12.36311 6.01301 31.21030 1.000 19.53671 26 ALA B CA 1
ATOM 2792 C C . ALA B 1 10 ? -12.13776 5.61570 29.75906 1.000 19.91225 26 ALA B C 1
ATOM 2793 O O . ALA B 1 10 ? -12.92629 5.97462 28.87786 1.000 19.50905 26 ALA B O 1
ATOM 2795 N N . TRP B 1 11 ? -11.02945 4.94610 29.45376 1.000 18.02073 27 TRP B N 1
ATOM 2796 C CA . TRP B 1 11 ? -10.80636 4.46825 28.08377 1.000 18.32320 27 TRP B CA 1
ATOM 2797 C C . TRP B 1 11 ? -11.78037 3.35013 27.75049 1.000 20.72276 27 TRP B C 1
ATOM 2798 O O . TRP B 1 11 ? -12.30902 3.29108 26.63028 1.000 19.55386 27 TRP B O 1
ATOM 2809 N N . GLU B 1 12 ? -11.95573 2.40000 28.66849 1.000 20.77654 28 GLU B N 1
ATOM 2810 C CA . GLU B 1 12 ? -12.92596 1.32940 28.40498 1.000 21.11476 28 GLU B CA 1
ATOM 2811 C C . GLU B 1 12 ? -14.30293 1.92187 28.07557 1.000 22.20218 28 GLU B C 1
ATOM 2812 O O . GLU B 1 12 ? -15.01517 1.46933 27.15136 1.000 21.59867 28 GLU B O 1
ATOM 2818 N N . HIS B 1 13 ? -14.70362 2.95308 28.82530 1.000 21.62348 29 HIS B N 1
ATOM 2819 C CA . HIS B 1 13 ? -16.01078 3.52458 28.55088 1.000 22.84787 29 HIS B CA 1
ATOM 2820 C C . HIS B 1 13 ? -16.01193 4.24628 27.19983 1.000 20.35300 29 HIS B C 1
ATOM 2821 O O . HIS B 1 13 ? -17.00213 4.18313 26.46250 1.000 21.60359 29 HIS B O 1
ATOM 2828 N N . PHE B 1 14 ? -14.91335 4.96270 26.89010 1.000 19.66888 30 PHE B N 1
ATOM 2829 C CA . PHE B 1 14 ? -14.82856 5.65655 25.59951 1.000 20.12271 30 PHE B CA 1
ATOM 2830 C C . PHE B 1 14 ? -14.97078 4.68831 24.43546 1.000 20.58141 30 PHE B C 1
ATOM 2831 O O . PHE B 1 14 ? -15.67115 4.98910 23.45380 1.000 21.39473 30 PHE B O 1
ATOM 2839 N N . LYS B 1 15 ? -14.31013 3.52641 24.50703 1.000 20.94566 31 LYS B N 1
ATOM 2840 C CA . LYS B 1 15 ? -14.46476 2.50361 23.45783 1.000 23.16072 31 LYS B CA 1
ATOM 2841 C C . LYS B 1 15 ? -15.92812 2.11882 23.28560 1.000 22.27084 31 LYS B C 1
ATOM 2842 O O . LYS B 1 15 ? -16.41446 1.98320 22.14601 1.000 22.92846 31 LYS B O 1
ATOM 2848 N N . ARG B 1 16 ? -16.63007 1.88862 24.40448 1.000 23.14036 32 ARG B N 1
ATOM 2849 C CA . ARG B 1 16 ? -18.02037 1.44131 24.28606 1.000 24.24365 32 ARG B CA 1
ATOM 2850 C C . ARG B 1 16 ? -18.93474 2.53850 23.76962 1.000 23.35293 32 ARG B C 1
ATOM 2851 O O . ARG B 1 16 ? -19.92231 2.23892 23.06441 1.000 24.90490 32 ARG B O 1
ATOM 2859 N N . ALA B 1 17 ? -18.70023 3.78971 24.15232 1.000 23.34707 33 ALA B N 1
ATOM 2860 C CA . ALA B 1 17 ? -19.65175 4.85826 23.87385 1.000 24.22185 33 ALA B CA 1
ATOM 2861 C C . ALA B 1 17 ? -19.33435 5.64862 22.60926 1.000 24.75166 33 ALA B C 1
ATOM 2862 O O . ALA B 1 17 ? -20.23864 6.26116 22.04711 1.000 25.54083 33 ALA B O 1
ATOM 2864 N N . TYR B 1 18 ? -18.06964 5.67392 22.16105 1.000 22.86979 34 TYR B N 1
ATOM 2865 C CA . TYR B 1 18 ? -17.67621 6.50846 21.04597 1.000 23.88711 34 TYR B CA 1
ATOM 2866 C C . TYR B 1 18 ? -17.04112 5.78397 19.87690 1.000 26.02434 34 TYR B C 1
ATOM 2867 O O . TYR B 1 18 ? -16.87987 6.41913 18.83981 1.000 26.32137 34 TYR B O 1
ATOM 2876 N N . ILE B 1 19 ? -16.69781 4.50467 19.97799 1.000 21.72885 35 ILE B N 1
ATOM 2877 C CA . ILE B 1 19 ? -16.02693 3.81857 18.86330 1.000 21.54218 35 ILE B CA 1
ATOM 2878 C C . ILE B 1 19 ? -16.97501 2.75598 18.31544 1.000 23.93742 35 ILE B C 1
ATOM 2879 O O . ILE B 1 19 ? -17.49342 1.91879 19.06132 1.000 25.68035 35 ILE B O 1
ATOM 2884 N N . SER B 1 20 ? -17.18730 2.77732 16.99356 1.000 23.09166 36 SER B N 1
ATOM 2885 C CA . SER B 1 20 ? -18.02028 1.77215 16.35089 1.000 24.75058 36 SER B CA 1
ATOM 2886 C C . SER B 1 20 ? -17.33846 0.40379 16.39760 1.000 24.55521 36 SER B C 1
ATOM 2887 O O . SER B 1 20 ? -16.12327 0.27829 16.59258 1.000 26.62832 36 SER B O 1
ATOM 2890 N N . ASP B 1 21 ? -18.14472 -0.65326 16.19947 1.000 28.45144 37 ASP B N 1
ATOM 2891 C CA . ASP B 1 21 ? -17.55482 -1.99620 16.17090 1.000 30.99623 37 ASP B CA 1
ATOM 2892 C C . ASP B 1 21 ? -16.46450 -2.09322 15.11080 1.000 30.28164 37 ASP B C 1
ATOM 2893 O O . ASP B 1 21 ? -15.45829 -2.78622 15.31012 1.000 32.33591 37 ASP B O 1
ATOM 2898 N N . GLY B 1 22 ? -16.61950 -1.36824 14.00567 1.000 29.69068 38 GLY B N 1
ATOM 2899 C CA . GLY B 1 22 ? -15.63995 -1.39498 12.93513 1.000 30.48709 38 GLY B CA 1
ATOM 2900 C C . GLY B 1 22 ? -14.44972 -0.48013 13.11725 1.000 29.03164 38 GLY B C 1
ATOM 2901 O O . GLY B 1 22 ? -13.57034 -0.44263 12.25526 1.000 31.08447 38 GLY B O 1
ATOM 2902 N N . GLY B 1 23 ? -14.36469 0.24450 14.23280 1.000 27.53573 39 GLY B N 1
ATOM 2903 C CA . GLY B 1 23 ? -13.13199 0.94274 14.59587 1.000 26.42202 39 GLY B CA 1
ATOM 2904 C C . GLY B 1 23 ? -13.10031 2.42539 14.27707 1.000 24.92165 39 GLY B C 1
ATOM 2905 O O . GLY B 1 23 ? -12.01895 3.00153 14.24749 1.000 24.14835 39 GLY B O 1
ATOM 2906 N N . ARG B 1 24 ? -14.24865 3.06299 14.05290 1.000 23.46948 40 ARG B N 1
ATOM 2907 C CA . ARG B 1 24 ? -14.27807 4.50245 13.80015 1.000 23.34534 40 ARG B CA 1
ATOM 2908 C C . ARG B 1 24 ? -14.75779 5.26393 15.03534 1.000 23.74019 40 ARG B C 1
ATOM 2909 O O . ARG B 1 24 ? -15.77506 4.88887 15.65175 1.000 23.69318 40 ARG B O 1
ATOM 2917 N N . VAL B 1 25 ? -14.01779 6.31828 15.38130 1.000 21.51254 41 VAL B N 1
ATOM 2918 C CA . VAL B 1 25 ? -14.41077 7.20550 16.48209 1.000 21.06137 41 VAL B CA 1
ATOM 2919 C C . VAL B 1 25 ? -15.50584 8.12764 15.95895 1.000 22.79496 41 VAL B C 1
ATOM 2920 O O . VAL B 1 25 ? -15.30367 8.83821 14.96247 1.000 22.20421 41 VAL B O 1
ATOM 2924 N N . ILE B 1 26 ? -16.67221 8.12821 16.61787 1.000 21.91251 42 ILE B N 1
ATOM 2925 C CA . ILE B 1 26 ? -17.83018 8.89044 16.15192 1.000 23.91264 42 ILE B CA 1
ATOM 2926 C C . ILE B 1 26 ? -18.04680 10.10765 17.03872 1.000 23.05938 42 ILE B C 1
ATOM 2927 O O . ILE B 1 26 ? -18.19767 9.98658 18.26610 1.000 24.59207 42 ILE B O 1
ATOM 2932 N N . ASP B 1 27 ? -18.06576 11.27651 16.41839 1.000 24.32113 43 ASP B N 1
ATOM 2933 C CA . ASP B 1 27 ? -18.48645 12.48509 17.10619 1.000 25.75223 43 ASP B CA 1
ATOM 2934 C C . ASP B 1 27 ? -20.00766 12.55799 17.02038 1.000 26.22747 43 ASP B C 1
ATOM 2935 O O . ASP B 1 27 ? -20.57414 12.76929 15.93169 1.000 27.01409 43 ASP B O 1
ATOM 2940 N N . PRO B 1 28 ? -20.72512 12.38138 18.12916 1.000 23.73367 44 PRO B N 1
ATOM 2941 C CA . PRO B 1 28 ? -22.17891 12.21875 18.07464 1.000 25.87828 44 PRO B CA 1
ATOM 2942 C C . PRO B 1 28 ? -22.88406 13.53775 18.00578 1.000 28.29753 44 PRO B C 1
ATOM 2943 O O . PRO B 1 28 ? -24.11585 13.54411 17.85506 1.000 32.35441 44 PRO B O 1
ATOM 2947 N N . SER B 1 29 ? -22.19951 14.65510 18.06474 1.000 28.93283 45 SER B N 1
ATOM 2948 C CA A SER B 1 29 ? -22.87231 15.94203 18.16970 0.401 32.61174 45 SER B CA 1
ATOM 2949 C CA B SER B 1 29 ? -22.94126 15.89786 18.17651 0.599 32.85725 45 SER B CA 1
ATOM 2950 C C . SER B 1 29 ? -23.24436 16.47808 16.81209 1.000 32.69865 45 SER B C 1
ATOM 2951 O O . SER B 1 29 ? -24.03930 17.42677 16.73018 1.000 33.38092 45 SER B O 1
ATOM 2956 N N . ASP B 1 30 ? -22.66135 15.87550 15.78099 1.000 37.32436 46 ASP B N 1
ATOM 2957 C CA . ASP B 1 30 ? -22.80073 16.23558 14.38901 1.000 37.97797 46 ASP B CA 1
ATOM 2958 C C . ASP B 1 30 ? -23.86452 15.33431 13.75359 1.000 39.43434 46 ASP B C 1
ATOM 2959 O O . ASP B 1 30 ? -23.82798 14.10833 13.90067 1.000 36.46372 46 ASP B O 1
ATOM 2964 N N . ALA B 1 31 ? -24.83055 15.94375 13.07339 1.000 40.00986 47 ALA B N 1
ATOM 2965 C CA . ALA B 1 31 ? -25.88673 15.15185 12.44365 1.000 35.80855 47 ALA B CA 1
ATOM 2966 C C . ALA B 1 31 ? -25.32618 14.20572 11.37558 1.000 33.11035 47 ALA B C 1
ATOM 2967 O O . ALA B 1 31 ? -25.93141 13.16531 11.08818 1.000 34.36403 47 ALA B O 1
ATOM 2969 N N . ARG B 1 32 ? -24.13874 14.50531 10.84649 1.000 31.31412 48 ARG B N 1
ATOM 2970 C CA . ARG B 1 32 ? -23.43526 13.62751 9.92741 1.000 33.20822 48 ARG B CA 1
ATOM 2971 C C . ARG B 1 32 ? -22.69482 12.48767 10.61509 1.000 29.07257 48 ARG B C 1
ATOM 2972 O O . ARG B 1 32 ? -22.12774 11.63927 9.89287 1.000 29.94336 48 ARG B O 1
ATOM 2980 N N . LYS B 1 33 ? -22.71921 12.43403 11.95041 1.000 26.15564 49 LYS B N 1
ATOM 2981 C CA . LYS B 1 33 ? -22.03283 11.38593 12.72571 1.000 29.34639 49 LYS B CA 1
ATOM 2982 C C . LYS B 1 33 ? -20.60929 11.13402 12.20437 1.000 28.73816 49 LYS B C 1
ATOM 2983 O O . LYS B 1 33 ? -20.25645 10.03807 11.76961 1.000 29.16515 49 LYS B O 1
ATOM 2989 N N . ILE B 1 34 ? -19.83808 12.21462 12.20792 1.000 26.02096 50 ILE B N 1
ATOM 2990 C CA . ILE B 1 34 ? -18.52800 12.25349 11.54958 1.000 25.34438 50 ILE B CA 1
ATOM 2991 C C . ILE B 1 34 ? -17.46249 11.46510 12.30853 1.000 22.95421 50 ILE B C 1
ATOM 2992 O O . ILE B 1 34 ? -17.50646 11.30114 13.53210 1.000 24.58162 50 ILE B O 1
ATOM 2997 N N . THR B 1 35 ? -16.51829 10.96139 11.54383 1.000 22.92791 51 THR B N 1
ATOM 2998 C CA . THR B 1 35 ? -15.19064 10.60388 12.03945 1.000 21.78578 51 THR B CA 1
ATOM 2999 C C . THR B 1 35 ? -14.17903 11.58248 11.45771 1.000 21.51720 51 THR B C 1
ATOM 3000 O O . THR B 1 35 ? -14.23885 11.92135 10.25833 1.000 22.25585 51 THR B O 1
ATOM 3004 N N . THR B 1 36 ? -13.19053 11.96216 12.27041 1.000 22.12218 52 THR B N 1
ATOM 3005 C CA . THR B 1 36 ? -12.07230 12.77165 11.78778 1.000 21.08556 52 THR B CA 1
ATOM 3006 C C . THR B 1 36 ? -10.78979 11.97113 11.87308 1.000 20.10519 52 THR B C 1
ATOM 3007 O O . THR B 1 36 ? -10.64020 11.06772 12.71580 1.000 20.21634 52 THR B O 1
ATOM 3011 N N . SER B 1 37 ? -9.81953 12.33047 11.04234 1.000 20.34947 53 SER B N 1
ATOM 3012 C CA . SER B 1 37 ? -8.49937 11.72422 11.24680 1.000 19.72241 53 SER B CA 1
ATOM 3013 C C . SER B 1 37 ? -7.96980 12.01946 12.65822 1.000 20.02382 53 SER B C 1
ATOM 3014 O O . SER B 1 37 ? -7.22312 11.19205 13.18686 1.000 20.02007 53 SER B O 1
ATOM 3017 N N . GLU B 1 38 ? -8.29248 13.19743 13.21846 1.000 18.54937 54 GLU B N 1
ATOM 3018 C CA . GLU B 1 38 ? -7.86811 13.53361 14.58456 1.000 17.96765 54 GLU B CA 1
ATOM 3019 C C . GLU B 1 38 ? -8.40207 12.51140 15.57519 1.000 19.18335 54 GLU B C 1
ATOM 3020 O O . GLU B 1 38 ? -7.65197 12.00824 16.42383 1.000 18.18353 54 GLU B O 1
ATOM 3026 N N . GLY B 1 39 ? -9.71961 12.22318 15.50690 1.000 19.45049 55 GLY B N 1
ATOM 3027 C CA . GLY B 1 39 ? -10.32200 11.22159 16.38742 1.000 19.72530 55 GLY B CA 1
ATOM 3028 C C . GLY B 1 39 ? -9.68380 9.84680 16.29154 1.000 18.69825 55 GLY B C 1
ATOM 3029 O O . GLY B 1 39 ? -9.36900 9.22298 17.32460 1.000 19.04379 55 GLY B O 1
ATOM 3030 N N . GLN B 1 40 ? -9.39381 9.40059 15.06149 1.000 18.84095 56 GLN B N 1
ATOM 3031 C CA . GLN B 1 40 ? -8.70257 8.14245 14.87945 1.000 17.74999 56 GLN B CA 1
ATOM 3032 C C . GLN B 1 40 ? -7.31014 8.21053 15.52782 1.000 19.20405 56 GLN B C 1
ATOM 3033 O O . GLN B 1 40 ? -6.87033 7.25160 16.17996 1.000 19.19364 56 GLN B O 1
ATOM 3039 N N . SER B 1 41 ? -6.59241 9.33488 15.35574 1.000 18.14956 57 SER B N 1
ATOM 3040 C CA . SER B 1 41 ? -5.22437 9.44524 15.86406 1.000 16.65935 57 SER B CA 1
ATOM 3041 C C . SER B 1 41 ? -5.21584 9.37095 17.38276 1.000 17.62995 57 SER B C 1
ATOM 3042 O O . SER B 1 41 ? -4.31205 8.74774 17.98031 1.000 17.93181 57 SER B O 1
ATOM 3045 N N . TYR B 1 42 ? -6.19734 10.02424 18.02200 1.000 16.88380 58 TYR B N 1
ATOM 3046 C CA . TYR B 1 42 ? -6.22086 10.01691 19.48324 1.000 17.14892 58 TYR B CA 1
ATOM 3047 C C . TYR B 1 42 ? -6.55313 8.61697 19.97468 1.000 17.89145 58 TYR B C 1
ATOM 3048 O O . TYR B 1 42 ? -6.01133 8.15198 20.98053 1.000 17.44367 58 TYR B O 1
ATOM 3057 N N . ALA B 1 43 ? -7.48369 7.93987 19.31856 1.000 19.00153 59 ALA B N 1
ATOM 3058 C CA . ALA B 1 43 ? -7.78147 6.57312 19.72245 1.000 17.58559 59 ALA B CA 1
ATOM 3059 C C . ALA B 1 43 ? -6.59091 5.63926 19.58324 1.000 19.01959 59 ALA B C 1
ATOM 3060 O O . ALA B 1 43 ? -6.40927 4.73683 20.42640 1.000 18.99738 59 ALA B O 1
ATOM 3062 N N . LEU B 1 44 ? -5.77334 5.81951 18.53498 1.000 19.57294 60 LEU B N 1
ATOM 3063 C CA . LEU B 1 44 ? -4.54074 5.05263 18.42826 1.000 20.06479 60 LEU B CA 1
ATOM 3064 C C . LEU B 1 44 ? -3.65151 5.32311 19.62337 1.000 18.39773 60 LEU B C 1
ATOM 3065 O O . LEU B 1 44 ? -3.14287 4.38611 20.23076 1.000 19.15675 60 LEU B O 1
ATOM 3070 N N . PHE B 1 45 ? -3.45598 6.60415 19.96110 1.000 17.11116 61 PHE B N 1
ATOM 3071 C CA . PHE B 1 45 ? -2.61985 6.92882 21.11177 1.000 16.71891 61 PHE B CA 1
ATOM 3072 C C . PHE B 1 45 ? -3.16635 6.28507 22.38480 1.000 17.29406 61 PHE B C 1
ATOM 3073 O O . PHE B 1 45 ? -2.41668 5.66488 23.16232 1.000 17.01932 61 PHE B O 1
ATOM 3081 N N . PHE B 1 46 ? -4.45420 6.50457 22.68764 1.000 17.24869 62 PHE B N 1
ATOM 3082 C CA . PHE B 1 46 ? -4.97769 5.95891 23.95502 1.000 16.81402 62 PHE B CA 1
ATOM 3083 C C . PHE B 1 46 ? -4.95540 4.43171 23.97217 1.000 18.50539 62 PHE B C 1
ATOM 3084 O O . PHE B 1 46 ? -4.65526 3.83397 25.03578 1.000 18.62832 62 PHE B O 1
ATOM 3092 N N . ALA B 1 47 ? -5.22507 3.77291 22.82113 1.000 18.07626 63 ALA B N 1
ATOM 3093 C CA . ALA B 1 47 ? -5.12105 2.32977 22.78635 1.000 17.71741 63 ALA B CA 1
ATOM 3094 C C . ALA B 1 47 ? -3.70964 1.85936 23.10731 1.000 20.49920 63 ALA B C 1
ATOM 3095 O O . ALA B 1 47 ? -3.52022 0.88718 23.86380 1.000 19.58471 63 ALA B O 1
ATOM 3097 N N . LEU B 1 48 ? -2.69853 2.55040 22.56189 1.000 18.41573 64 LEU B N 1
ATOM 3098 C CA . LEU B 1 48 ? -1.32017 2.18565 22.88412 1.000 18.51756 64 LEU B CA 1
ATOM 3099 C C . LEU B 1 48 ? -1.05304 2.40272 24.37012 1.000 18.72682 64 LEU B C 1
ATOM 3100 O O . LEU B 1 48 ? -0.44513 1.54968 25.04798 1.000 18.95099 64 LEU B O 1
ATOM 3105 N N . ALA B 1 49 ? -1.43156 3.57161 24.87067 1.000 17.24284 65 ALA B N 1
ATOM 3106 C CA . ALA B 1 49 ? -1.23724 3.85967 26.27926 1.000 16.08549 65 ALA B CA 1
ATOM 3107 C C . ALA B 1 49 ? -1.85735 2.78244 27.13718 1.000 19.80683 65 ALA B C 1
ATOM 3108 O O . ALA B 1 49 ? -1.28728 2.41374 28.19430 1.000 19.42674 65 ALA B O 1
ATOM 3110 N N . ALA B 1 50 ? -3.04877 2.32425 26.76792 1.000 18.64118 66 ALA B N 1
ATOM 3111 C CA . ALA B 1 50 ? -3.74425 1.31869 27.54475 1.000 18.71006 66 ALA B CA 1
ATOM 3112 C C . ALA B 1 50 ? -3.25406 -0.09416 27.30810 1.000 20.67080 66 ALA B C 1
ATOM 3113 O O . ALA B 1 50 ? -3.82096 -1.04030 27.88590 1.000 23.17201 66 ALA B O 1
ATOM 3115 N N . ASP B 1 51 ? -2.22692 -0.29503 26.46589 1.000 19.71607 67 ASP B N 1
ATOM 3116 C CA . ASP B 1 51 ? -1.78120 -1.64345 26.12352 1.000 22.55068 67 ASP B CA 1
ATOM 3117 C C . ASP B 1 51 ? -2.94363 -2.44056 25.55156 1.000 21.11290 67 ASP B C 1
ATOM 3118 O O . ASP B 1 51 ? -3.14509 -3.61234 25.88073 1.000 24.33508 67 ASP B O 1
ATOM 3123 N N . ASP B 1 52 ? -3.69327 -1.80343 24.64994 1.000 21.50052 68 ASP B N 1
ATOM 3124 C CA . ASP B 1 52 ? -4.90513 -2.37056 24.05663 1.000 21.70602 68 ASP B CA 1
ATOM 3125 C C . ASP B 1 52 ? -4.66376 -2.58557 22.56576 1.000 23.15209 68 ASP B C 1
ATOM 3126 O O . ASP B 1 52 ? -5.12815 -1.82404 21.71418 1.000 23.57290 68 ASP B O 1
ATOM 3131 N N . ARG B 1 53 ? -3.91069 -3.62945 22.26079 1.000 22.94100 69 ARG B N 1
ATOM 3132 C CA . ARG B 1 53 ? -3.57767 -3.91018 20.87467 1.000 24.15672 69 ARG B CA 1
ATOM 3133 C C . ARG B 1 53 ? -4.80852 -4.21913 20.02773 1.000 23.19021 69 ARG B C 1
ATOM 3134 O O . ARG B 1 53 ? -4.83863 -3.79381 18.85892 1.000 23.51032 69 ARG B O 1
ATOM 3142 N N . PRO B 1 54 ? -5.81004 -4.97140 20.49654 1.000 24.67386 70 PRO B N 1
ATOM 3143 C CA . PRO B 1 54 ? -6.97725 -5.21571 19.61624 1.000 26.92456 70 PRO B CA 1
ATOM 3144 C C . PRO B 1 54 ? -7.66774 -3.93147 19.18653 1.000 24.75378 70 PRO B C 1
ATOM 3145 O O . PRO B 1 54 ? -8.01183 -3.76927 18.00724 1.000 25.64726 70 PRO B O 1
ATOM 3149 N N . MET B 1 55 ? -7.84973 -2.97216 20.09123 1.000 24.40341 71 MET B N 1
ATOM 3150 C CA . MET B 1 55 ? -8.49304 -1.74288 19.64690 1.000 23.16871 71 MET B CA 1
ATOM 3151 C C . MET B 1 55 ? -7.56433 -0.89671 18.77755 1.000 23.03153 71 MET B C 1
ATOM 3152 O O . MET B 1 55 ? -8.01447 -0.27577 17.80295 1.000 23.85936 71 MET B O 1
ATOM 3157 N N . PHE B 1 56 ? -6.26684 -0.85219 19.09798 1.000 23.87085 72 PHE B N 1
ATOM 3158 C CA . PHE B 1 56 ? -5.31652 -0.18581 18.21335 1.000 21.70932 72 PHE B CA 1
ATOM 3159 C C . PHE B 1 56 ? -5.47602 -0.67803 16.77300 1.000 21.59359 72 PHE B C 1
ATOM 3160 O O . PHE B 1 56 ? -5.59121 0.11870 15.83938 1.000 22.10742 72 PHE B O 1
ATOM 3168 N N . ASP B 1 57 ? -5.45928 -1.99886 16.58667 1.000 23.00796 73 ASP B N 1
ATOM 3169 C CA . ASP B 1 57 ? -5.55241 -2.58978 15.25113 1.000 23.59194 73 ASP B CA 1
ATOM 3170 C C . ASP B 1 57 ? -6.89174 -2.28247 14.60298 1.000 23.43804 73 ASP B C 1
ATOM 3171 O O . ASP B 1 57 ? -6.95998 -2.01160 13.39582 1.000 24.93512 73 ASP B O 1
ATOM 3176 N N . ASN B 1 58 ? -7.97084 -2.30000 15.38226 1.000 25.43573 74 ASN B N 1
ATOM 3177 C CA . ASN B 1 58 ? -9.29850 -2.01743 14.82789 1.000 23.90664 74 ASN B CA 1
ATOM 3178 C C . ASN B 1 58 ? -9.38856 -0.57967 14.28791 1.000 26.54711 74 ASN B C 1
ATOM 3179 O O . ASN B 1 58 ? -9.82638 -0.31562 13.14497 1.000 25.69228 74 ASN B O 1
ATOM 3184 N N . VAL B 1 59 ? -8.96281 0.37195 15.09918 1.000 23.25205 75 VAL B N 1
ATOM 3185 C CA . VAL B 1 59 ? -8.90710 1.77249 14.70485 1.000 22.86496 75 VAL B CA 1
ATOM 3186 C C . VAL B 1 59 ? -7.96257 1.98555 13.52398 1.000 23.06371 75 VAL B C 1
ATOM 3187 O O . VAL B 1 59 ? -8.29231 2.70503 12.55626 1.000 22.86041 75 VAL B O 1
ATOM 3191 N N . LEU B 1 60 ? -6.77777 1.35320 13.55829 1.000 22.60652 76 LEU B N 1
ATOM 3192 C CA . LEU B 1 60 ? -5.82808 1.51317 12.47017 1.000 21.51582 76 LEU B CA 1
ATOM 3193 C C . LEU B 1 60 ? -6.40388 1.01962 11.15565 1.000 24.08399 76 LEU B C 1
ATOM 3194 O O . LEU B 1 60 ? -6.25718 1.68003 10.13112 1.000 23.51808 76 LEU B O 1
ATOM 3199 N N . GLU B 1 61 ? -6.98188 -0.18229 11.15632 1.000 24.09302 77 GLU B N 1
ATOM 3200 C CA . GLU B 1 61 ? -7.52051 -0.72281 9.91752 1.000 25.27993 77 GLU B CA 1
ATOM 3201 C C . GLU B 1 61 ? -8.63308 0.16541 9.37819 1.000 23.62036 77 GLU B C 1
ATOM 3202 O O . GLU B 1 61 ? -8.70480 0.39531 8.16380 1.000 25.63439 77 GLU B O 1
ATOM 3208 N N . TRP B 1 62 ? -9.51342 0.68226 10.24269 1.000 24.55463 78 TRP B N 1
ATOM 3209 C CA . TRP B 1 62 ? -10.57677 1.55299 9.72252 1.000 25.31027 78 TRP B CA 1
ATOM 3210 C C . TRP B 1 62 ? -9.97148 2.80160 9.09041 1.000 23.62267 78 TRP B C 1
ATOM 3211 O O . TRP B 1 62 ? -10.36699 3.22627 7.99368 1.000 24.65348 78 TRP B O 1
ATOM 3222 N N . THR B 1 63 ? -8.96575 3.37804 9.75319 1.000 23.44789 79 THR B N 1
ATOM 3223 C CA . THR B 1 63 ? -8.29149 4.56659 9.25712 1.000 24.29333 79 THR B CA 1
ATOM 3224 C C . THR B 1 63 ? -7.66559 4.30142 7.89401 1.000 23.46850 79 THR B C 1
ATOM 3225 O O . THR B 1 63 ? -7.85405 5.06826 6.93456 1.000 25.15331 79 THR B O 1
ATOM 3229 N N . LYS B 1 64 ? -6.93341 3.19215 7.78107 1.000 26.78227 80 LYS B N 1
ATOM 3230 C CA . LYS B 1 64 ? -6.28821 2.86068 6.51425 1.000 25.80938 80 LYS B CA 1
ATOM 3231 C C . LYS B 1 64 ? -7.32003 2.77236 5.40751 1.000 27.98928 80 LYS B C 1
ATOM 3232 O O . LYS B 1 64 ? -7.16987 3.39075 4.34300 1.000 28.04293 80 LYS B O 1
ATOM 3238 N N . ASP B 1 65 ? -8.37942 1.99001 5.64098 1.000 26.52351 81 ASP B N 1
ATOM 3239 C CA . ASP B 1 65 ? -9.30896 1.64336 4.56920 1.000 28.69322 81 ASP B CA 1
ATOM 3240 C C . ASP B 1 65 ? -10.24296 2.79240 4.20346 1.000 28.50607 81 ASP B C 1
ATOM 3241 O O . ASP B 1 65 ? -10.70317 2.88333 3.05783 1.000 30.52411 81 ASP B O 1
ATOM 3246 N N . ASN B 1 66 ? -10.59828 3.64905 5.13880 1.000 26.23271 82 ASN B N 1
ATOM 3247 C CA . ASN B 1 66 ? -11.62407 4.64097 4.84703 1.000 25.43346 82 ASN B CA 1
ATOM 3248 C C . ASN B 1 66 ? -11.07730 6.04344 4.67917 1.000 26.18315 82 ASN B C 1
ATOM 3249 O O . ASN B 1 66 ? -11.72203 6.87105 4.01877 1.000 27.15117 82 ASN B O 1
ATOM 3254 N N . LEU B 1 67 ? -9.91068 6.36597 5.26072 1.000 25.63575 83 LEU B N 1
ATOM 3255 C CA . LEU B 1 67 ? -9.36179 7.69824 5.08424 1.000 24.64439 83 LEU B CA 1
ATOM 3256 C C . LEU B 1 67 ? -8.14052 7.73840 4.18403 1.000 24.36430 83 LEU B C 1
ATOM 3257 O O . LEU B 1 67 ? -7.82411 8.80565 3.65553 1.000 25.70680 83 LEU B O 1
ATOM 3262 N N . ALA B 1 68 ? -7.44437 6.62153 4.01636 1.000 24.39883 84 ALA B N 1
ATOM 3263 C CA . ALA B 1 68 ? -6.13502 6.64558 3.36025 1.000 25.37803 84 ALA B CA 1
ATOM 3264 C C . ALA B 1 68 ? -6.02709 5.71745 2.16857 1.000 27.36636 84 ALA B C 1
ATOM 3265 O O . ALA B 1 68 ? -4.90048 5.36812 1.77885 1.000 27.95946 84 ALA B O 1
ATOM 3267 N N . GLN B 1 69 ? -7.15455 5.29735 1.61016 1.000 26.42715 85 GLN B N 1
ATOM 3268 C CA . GLN B 1 69 ? -7.14236 4.49628 0.39012 1.000 28.65910 85 GLN B CA 1
ATOM 3269 C C . GLN B 1 69 ? -6.37510 3.19875 0.58171 1.000 29.78941 85 GLN B C 1
ATOM 3270 O O . GLN B 1 69 ? -5.77765 2.67548 -0.37785 1.000 34.68595 85 GLN B O 1
ATOM 3276 N N . GLY B 1 70 ? -6.37764 2.65921 1.79812 1.000 30.70804 86 GLY B N 1
ATOM 3277 C CA . GLY B 1 70 ? -5.70220 1.42378 2.10266 1.000 31.73714 86 GLY B CA 1
ATOM 3278 C C . GLY B 1 70 ? -4.29772 1.57196 2.66041 1.000 32.88712 86 GLY B C 1
ATOM 3279 O O . GLY B 1 70 ? -3.76570 0.60521 3.20937 1.000 35.32012 86 GLY B O 1
ATOM 3280 N N . ASP B 1 71 ? -3.66795 2.74061 2.51919 1.000 29.66266 87 ASP B N 1
ATOM 3281 C CA . ASP B 1 71 ? -2.25234 2.82877 2.87012 1.000 28.53281 87 ASP B CA 1
ATOM 3282 C C . ASP B 1 71 ? -1.83262 4.26150 3.19195 1.000 28.65517 87 ASP B C 1
ATOM 3283 O O . ASP B 1 71 ? -1.54574 5.05133 2.26822 1.000 27.22935 87 ASP B O 1
ATOM 3288 N N . PRO B 1 72 ? -1.78913 4.62161 4.49216 1.000 26.78485 88 PRO B N 1
ATOM 3289 C CA . PRO B 1 72 ? -1.34730 5.97270 4.88871 1.000 26.72544 88 PRO B CA 1
ATOM 3290 C C . PRO B 1 72 ? 0.08746 6.29564 4.50112 1.000 27.24815 88 PRO B C 1
ATOM 3291 O O . PRO B 1 72 ? 0.44321 7.47665 4.44240 1.000 28.26561 88 PRO B O 1
ATOM 3295 N N . GLY B 1 73 ? 0.91891 5.29138 4.22263 1.000 28.00662 89 GLY B N 1
ATOM 3296 C CA . GLY B 1 73 ? 2.25688 5.54646 3.67253 1.000 29.75161 89 GLY B CA 1
ATOM 3297 C C . GLY B 1 73 ? 2.22882 6.14935 2.28044 1.000 28.35829 89 GLY B C 1
ATOM 3298 O O . GLY B 1 73 ? 3.13961 6.89367 1.90918 1.000 30.86700 89 GLY B O 1
ATOM 3299 N N . GLU B 1 74 ? 1.16380 5.90985 1.52839 1.000 27.55223 90 GLU B N 1
ATOM 3300 C CA . GLU B 1 74 ? 1.05067 6.40538 0.16465 1.000 28.53868 90 GLU B CA 1
ATOM 3301 C C . GLU B 1 74 ? 0.07524 7.56780 0.02909 1.000 27.58168 90 GLU B C 1
ATOM 3302 O O . GLU B 1 74 ? 0.14444 8.31100 -0.95445 1.000 30.93545 90 GLU B O 1
ATOM 3308 N N . HIS B 1 75 ? -0.82314 7.74800 1.00727 1.000 26.36723 91 HIS B N 1
ATOM 3309 C CA . HIS B 1 75 ? -1.87685 8.75315 0.92454 1.000 27.22929 91 HIS B CA 1
ATOM 3310 C C . HIS B 1 75 ? -2.12769 9.30818 2.30689 1.000 26.50462 91 HIS B C 1
ATOM 3311 O O . HIS B 1 75 ? -2.50242 8.55499 3.21114 1.000 26.38846 91 HIS B O 1
ATOM 3318 N N . LEU B 1 76 ? -1.94141 10.60632 2.48752 1.000 25.58375 92 LEU B N 1
ATOM 3319 C CA . LEU B 1 76 ? -2.20800 11.14931 3.82411 1.000 23.84023 92 LEU B CA 1
ATOM 3320 C C . LEU B 1 76 ? -3.70142 11.00188 4.12241 1.000 23.00935 92 LEU B C 1
ATOM 3321 O O . LEU B 1 76 ? -4.52712 11.18113 3.23373 1.000 24.71347 92 LEU B O 1
ATOM 3326 N N . PRO B 1 77 ? -4.09099 10.62897 5.33042 1.000 21.66495 93 PRO B N 1
ATOM 3327 C CA . PRO B 1 77 ? -5.51932 10.40358 5.61188 1.000 24.02169 93 PRO B CA 1
ATOM 3328 C C . PRO B 1 77 ? -6.36250 11.63797 5.32489 1.000 23.53580 93 PRO B C 1
ATOM 3329 O O . PRO B 1 77 ? -6.03460 12.75041 5.72906 1.000 23.57442 93 PRO B O 1
ATOM 3333 N N . ALA B 1 78 ? -7.48906 11.43703 4.61871 1.000 22.66895 94 ALA B N 1
ATOM 3334 C CA . ALA B 1 78 ? -8.54196 12.45485 4.58294 1.000 23.12764 94 ALA B CA 1
ATOM 3335 C C . ALA B 1 78 ? -8.97107 12.80791 5.99278 1.000 22.26694 94 ALA B C 1
ATOM 3336 O O . ALA B 1 78 ? -9.11149 11.93378 6.84819 1.000 24.04576 94 ALA B O 1
ATOM 3338 N N . TRP B 1 79 ? -9.26075 14.09199 6.21556 1.000 22.69218 95 TRP B N 1
ATOM 3339 C CA . TRP B 1 79 ? -9.50534 14.48191 7.60015 1.000 22.01024 95 TRP B CA 1
ATOM 3340 C C . TRP B 1 79 ? -10.93238 14.26596 8.04281 1.000 21.30173 95 TRP B C 1
ATOM 3341 O O . TRP B 1 79 ? -11.17829 14.22591 9.26195 1.000 20.85925 95 TRP B O 1
ATOM 3352 N N . LEU B 1 80 ? -11.88010 14.18395 7.09374 1.000 21.97406 96 LEU B N 1
ATOM 3353 C CA . LEU B 1 80 ? -13.28127 14.23191 7.46194 1.000 23.87839 96 LEU B CA 1
ATOM 3354 C C . LEU B 1 80 ? -14.07319 13.20788 6.67764 1.000 23.40963 96 LEU B C 1
ATOM 3355 O O . LEU B 1 80 ? -14.03838 13.23183 5.43240 1.000 24.11157 96 LEU B O 1
ATOM 3360 N N . TRP B 1 81 ? -14.84810 12.37791 7.41917 1.000 23.02861 97 TRP B N 1
ATOM 3361 C CA . TRP B 1 81 ? -15.66443 11.28792 6.87394 1.000 25.80409 97 TRP B CA 1
ATOM 3362 C C . TRP B 1 81 ? -17.01339 11.23245 7.57310 1.000 23.80188 97 TRP B C 1
ATOM 3363 O O . TRP B 1 81 ? -17.10741 11.46709 8.76923 1.000 23.67879 97 TRP B O 1
ATOM 3374 N N . GLY B 1 82 ? -18.07831 10.95777 6.81634 1.000 26.09092 98 GLY B N 1
ATOM 3375 C CA . GLY B 1 82 ? -19.37983 10.85937 7.45634 1.000 25.37215 98 GLY B CA 1
ATOM 3376 C C . GLY B 1 82 ? -20.49451 10.82038 6.42191 1.000 25.98941 98 GLY B C 1
ATOM 3377 O O . GLY B 1 82 ? -20.25448 10.54691 5.25650 1.000 26.82429 98 GLY B O 1
ATOM 3378 N N . LYS B 1 83 ? -21.71143 11.12186 6.87186 1.000 28.07690 99 LYS B N 1
ATOM 3379 C CA . LYS B 1 83 ? -22.89036 11.03556 5.99905 1.000 28.59370 99 LYS B CA 1
ATOM 3380 C C . LYS B 1 83 ? -22.92557 12.23171 5.06258 1.000 28.71393 99 LYS B C 1
ATOM 3381 O O . LYS B 1 83 ? -22.80793 13.37915 5.51642 1.000 29.77024 99 LYS B O 1
ATOM 3387 N N . LYS B 1 84 ? -23.15066 11.96208 3.76098 1.000 28.85618 100 LYS B N 1
ATOM 3388 C CA . LYS B 1 84 ? -23.52770 12.99238 2.80294 1.000 33.90064 100 LYS B CA 1
ATOM 3389 C C . LYS B 1 84 ? -25.03757 12.89892 2.65737 1.000 33.18001 100 LYS B C 1
ATOM 3390 O O . LYS B 1 84 ? -25.74522 13.33656 3.57608 1.000 33.64260 100 LYS B O 1
ATOM 3396 N N . ASP B 1 85 ? -25.55887 12.34182 1.54638 1.000 36.01489 101 ASP B N 1
ATOM 3397 C CA . ASP B 1 85 ? -26.99005 12.02995 1.60782 1.000 35.79381 101 ASP B CA 1
ATOM 3398 C C . ASP B 1 85 ? -27.22378 10.74578 2.40306 1.000 31.94329 101 ASP B C 1
ATOM 3399 O O . ASP B 1 85 ? -26.27050 10.04736 2.81196 1.000 32.68937 101 ASP B O 1
ATOM 3404 N N . GLU B 1 86 ? -28.49550 10.46428 2.69001 1.000 34.70846 102 GLU B N 1
ATOM 3405 C CA . GLU B 1 86 ? -28.84728 9.29914 3.49628 1.000 36.32878 102 GLU B CA 1
ATOM 3406 C C . GLU B 1 86 ? -28.23246 8.04020 2.90129 1.000 36.53862 102 GLU B C 1
ATOM 3407 O O . GLU B 1 86 ? -28.16835 7.87389 1.68544 1.000 39.17173 102 GLU B O 1
ATOM 3413 N N . ASN B 1 87 ? -27.63844 7.22116 3.77384 1.000 38.31308 103 ASN B N 1
ATOM 3414 C CA . ASN B 1 87 ? -26.99964 5.95854 3.40887 1.000 44.61022 103 ASN B CA 1
ATOM 3415 C C . ASN B 1 87 ? -25.78143 6.11546 2.49922 1.000 40.63572 103 ASN B C 1
ATOM 3416 O O . ASN B 1 87 ? -25.36938 5.14299 1.85952 1.000 46.79018 103 ASN B O 1
ATOM 3421 N N . ASN B 1 88 ? -25.21139 7.31344 2.40183 1.000 34.06619 104 ASN B N 1
ATOM 3422 C CA . ASN B 1 88 ? -23.98433 7.54862 1.63579 1.000 34.95613 104 ASN B CA 1
ATOM 3423 C C . ASN B 1 88 ? -22.96852 8.05273 2.63911 1.000 34.57010 104 ASN B C 1
ATOM 3424 O O . ASN B 1 88 ? -22.91803 9.24209 2.97059 1.000 34.42044 104 ASN B O 1
ATOM 3429 N N . TRP B 1 89 ? -22.17648 7.12177 3.14328 1.000 33.21615 105 TRP B N 1
ATOM 3430 C CA . TRP B 1 89 ? -21.16286 7.41371 4.14499 1.000 31.07387 105 TRP B CA 1
ATOM 3431 C C . TRP B 1 89 ? -19.80982 7.40040 3.45760 1.000 31.15006 105 TRP B C 1
ATOM 3432 O O . TRP B 1 89 ? -19.43616 6.38202 2.87331 1.000 34.92801 105 TRP B O 1
ATOM 3443 N N . THR B 1 90 ? -19.09762 8.53577 3.48785 1.000 29.41101 106 THR B N 1
ATOM 3444 C CA . THR B 1 90 ? -17.99598 8.73609 2.54050 1.000 28.07012 106 THR B CA 1
ATOM 3445 C C . THR B 1 90 ? -17.02989 9.79693 3.09176 1.000 26.95370 106 THR B C 1
ATOM 3446 O O . THR B 1 90 ? -17.36186 10.53796 4.00110 1.000 27.30925 106 THR B O 1
ATOM 3450 N N . VAL B 1 91 ? -15.88706 9.94271 2.42218 1.000 28.12138 107 VAL B N 1
ATOM 3451 C CA . VAL B 1 91 ? -15.00566 11.08173 2.65826 1.000 26.31978 107 VAL B CA 1
ATOM 3452 C C . VAL B 1 91 ? -15.70954 12.37402 2.27590 1.000 26.75782 107 VAL B C 1
ATOM 3453 O O . VAL B 1 91 ? -16.24237 12.50966 1.16345 1.000 28.28449 107 VAL B O 1
ATOM 3457 N N . LEU B 1 92 ? -15.77938 13.30225 3.19153 1.000 25.31172 108 LEU B N 1
ATOM 3458 C CA . LEU B 1 92 ? -16.38645 14.60644 3.00839 1.000 27.69733 108 LEU B CA 1
ATOM 3459 C C . LEU B 1 92 ? -15.38592 15.67821 2.66367 1.000 29.00325 108 LEU B C 1
ATOM 3460 O O . LEU B 1 92 ? -15.76706 16.72650 2.11474 1.000 28.55184 108 LEU B O 1
ATOM 3465 N N . ASP B 1 93 ? -14.11454 15.45556 3.00788 1.000 27.43848 109 ASP B N 1
ATOM 3466 C CA . ASP B 1 93 ? -13.06084 16.37964 2.58349 1.000 28.42946 109 ASP B CA 1
ATOM 3467 C C . ASP B 1 93 ? -11.77961 15.56661 2.48588 1.000 25.60474 109 ASP B C 1
ATOM 3468 O O . ASP B 1 93 ? -11.33759 14.98664 3.49153 1.000 26.17737 109 ASP B O 1
ATOM 3473 N N . SER B 1 94 ? -11.18744 15.52460 1.29095 1.000 27.56367 110 SER B N 1
ATOM 3474 C CA . SER B 1 94 ? -10.00962 14.70615 1.05798 1.000 27.37109 110 SER B CA 1
ATOM 3475 C C . SER B 1 94 ? -8.71795 15.30872 1.61804 1.000 27.68447 110 SER B C 1
ATOM 3476 O O . SER B 1 94 ? -7.69264 14.61584 1.63199 1.000 27.90444 110 SER B O 1
ATOM 3479 N N . ASN B 1 95 ? -8.71930 16.58723 1.98317 1.000 24.33162 111 ASN B N 1
ATOM 3480 C CA . ASN B 1 95 ? -7.52501 17.23217 2.52675 1.000 23.74188 111 ASN B CA 1
ATOM 3481 C C . ASN B 1 95 ? -7.14476 16.61556 3.86544 1.000 21.65496 111 ASN B C 1
ATOM 3482 O O . ASN B 1 95 ? -7.97867 16.05945 4.59837 1.000 23.29059 111 ASN B O 1
ATOM 3487 N N . SER B 1 96 ? -5.85427 16.67048 4.15575 1.000 22.00745 112 SER B N 1
ATOM 3488 C CA . SER B 1 96 ? -5.34397 16.13114 5.40875 1.000 20.21762 112 SER B CA 1
ATOM 3489 C C . SER B 1 96 ? -5.34685 17.19466 6.48225 1.000 21.08031 112 SER B C 1
ATOM 3490 O O . SER B 1 96 ? -5.38527 18.39971 6.21410 1.000 22.34753 112 SER B O 1
ATOM 3493 N N . ALA B 1 97 ? -5.29835 16.72010 7.75735 1.000 19.96997 113 ALA B N 1
ATOM 3494 C CA . ALA B 1 97 ? -5.05724 17.54214 8.93532 1.000 19.09922 113 ALA B CA 1
ATOM 3495 C C . ALA B 1 97 ? -3.74157 17.06889 9.53988 1.000 19.00544 113 ALA B C 1
ATOM 3496 O O . ALA B 1 97 ? -3.63652 15.91798 9.98038 1.000 19.88299 113 ALA B O 1
ATOM 3498 N N . SER B 1 98 ? -2.72469 17.91922 9.51278 1.000 18.71102 114 SER B N 1
ATOM 3499 C CA . SER B 1 98 ? -1.39013 17.38672 9.83115 1.000 18.02038 114 SER B CA 1
ATOM 3500 C C . SER B 1 98 ? -1.21305 16.99919 11.29727 1.000 18.31320 114 SER B C 1
ATOM 3501 O O . SER B 1 98 ? -0.33150 16.18730 11.59010 1.000 18.85402 114 SER B O 1
ATOM 3504 N N . ASP B 1 99 ? -2.00480 17.54792 12.23002 1.000 18.11057 115 ASP B N 1
ATOM 3505 C CA . ASP B 1 99 ? -1.88125 17.09889 13.61208 1.000 16.82898 115 ASP B CA 1
ATOM 3506 C C . ASP B 1 99 ? -2.24969 15.62672 13.71765 1.000 18.37599 115 ASP B C 1
ATOM 3507 O O . ASP B 1 99 ? -1.58193 14.85451 14.43864 1.000 18.26744 115 ASP B O 1
ATOM 3512 N N . ALA B 1 100 ? -3.31381 15.21492 13.00228 1.000 18.33690 116 ALA B N 1
ATOM 3513 C CA . ALA B 1 100 ? -3.68798 13.81029 13.01718 1.000 18.06416 116 ALA B CA 1
ATOM 3514 C C . ALA B 1 100 ? -2.61047 12.98253 12.36733 1.000 19.06571 116 ALA B C 1
ATOM 3515 O O . ALA B 1 100 ? -2.27204 11.89282 12.84924 1.000 19.39225 116 ALA B O 1
ATOM 3517 N N . ASP B 1 101 ? -2.07412 13.45893 11.23443 1.000 18.56920 117 ASP B N 1
ATOM 3518 C CA . ASP B 1 101 ? -1.03925 12.69977 10.53414 1.000 18.72249 117 ASP B CA 1
ATOM 3519 C C . ASP B 1 101 ? 0.15294 12.43999 11.46371 1.000 19.20544 117 ASP B C 1
ATOM 3520 O O . ASP B 1 101 ? 0.67130 11.31687 11.52530 1.000 18.97057 117 ASP B O 1
ATOM 3525 N N . ILE B 1 102 ? 0.55492 13.46970 12.20898 1.000 18.24085 118 ILE B N 1
ATOM 3526 C CA . ILE B 1 102 ? 1.66806 13.36413 13.15367 1.000 16.98253 118 ILE B CA 1
ATOM 3527 C C . ILE B 1 102 ? 1.33107 12.37983 14.28381 1.000 18.03737 118 ILE B C 1
ATOM 3528 O O . ILE B 1 102 ? 2.14308 11.52349 14.64260 1.000 17.45323 118 ILE B O 1
ATOM 3533 N N . TRP B 1 103 ? 0.15358 12.50193 14.90277 1.000 17.38321 119 TRP B N 1
ATOM 3534 C CA . TRP B 1 103 ? -0.18449 11.57633 15.98013 1.000 17.02490 119 TRP B CA 1
ATOM 3535 C C . TRP B 1 103 ? -0.28184 10.14463 15.48955 1.000 19.01958 119 TRP B C 1
ATOM 3536 O O . TRP B 1 103 ? 0.10452 9.22075 16.21366 1.000 17.38803 119 TRP B O 1
ATOM 3547 N N . ILE B 1 104 ? -0.79319 9.92407 14.25423 1.000 17.69693 120 ILE B N 1
ATOM 3548 C CA . ILE B 1 104 ? -0.81583 8.56834 13.73308 1.000 18.27719 120 ILE B CA 1
ATOM 3549 C C . ILE B 1 104 ? 0.60769 8.05009 13.54028 1.000 19.09929 120 ILE B C 1
ATOM 3550 O O . ILE B 1 104 ? 0.92447 6.91134 13.89048 1.000 19.37762 120 ILE B O 1
ATOM 3555 N N . ALA B 1 105 ? 1.46379 8.85744 12.91542 1.000 18.39865 121 ALA B N 1
ATOM 3556 C CA . ALA B 1 105 ? 2.83573 8.41117 12.65943 1.000 19.60575 121 ALA B CA 1
ATOM 3557 C C . ALA B 1 105 ? 3.56055 8.07189 13.96274 1.000 18.24250 121 ALA B C 1
ATOM 3558 O O . ALA B 1 105 ? 4.16495 6.99350 14.07598 1.000 18.39709 121 ALA B O 1
ATOM 3560 N N . TRP B 1 106 ? 3.49138 8.97436 14.95088 1.000 17.51454 122 TRP B N 1
ATOM 3561 C CA . TRP B 1 106 ? 4.17858 8.73816 16.21296 1.000 16.58380 122 TRP B CA 1
ATOM 3562 C C . TRP B 1 106 ? 3.60228 7.52515 16.91496 1.000 18.80905 122 TRP B C 1
ATOM 3563 O O . TRP B 1 106 ? 4.35521 6.69986 17.45848 1.000 18.07530 122 TRP B O 1
ATOM 3574 N N . SER B 1 107 ? 2.26673 7.38164 16.91534 1.000 17.74281 123 SER B N 1
ATOM 3575 C CA . SER B 1 107 ? 1.69269 6.23281 17.58323 1.000 19.25488 123 SER B CA 1
ATOM 3576 C C . SER B 1 107 ? 2.09435 4.94487 16.90693 1.000 18.32493 123 SER B C 1
ATOM 3577 O O . SER B 1 107 ? 2.33253 3.94624 17.58920 1.000 19.48225 123 SER B O 1
ATOM 3580 N N . LEU B 1 108 ? 2.19115 4.94841 15.56936 1.000 18.29348 124 LEU B N 1
ATOM 3581 C CA . LEU B 1 108 ? 2.65392 3.76388 14.86232 1.000 19.17128 124 LEU B CA 1
ATOM 3582 C C . LEU B 1 108 ? 4.10804 3.43424 15.18726 1.000 20.09434 124 LEU B C 1
ATOM 3583 O O . LEU B 1 108 ? 4.46772 2.26880 15.39103 1.000 20.57300 124 LEU B O 1
ATOM 3588 N N . LEU B 1 109 ? 4.96814 4.44684 15.20617 1.000 18.40880 125 LEU B N 1
ATOM 3589 C CA . LEU B 1 109 ? 6.37893 4.22855 15.52046 1.000 19.46448 125 LEU B CA 1
ATOM 3590 C C . LEU B 1 109 ? 6.55821 3.68698 16.95104 1.000 18.92509 125 LEU B C 1
ATOM 3591 O O . LEU B 1 109 ? 7.34916 2.74962 17.18319 1.000 20.15174 125 LEU B O 1
ATOM 3596 N N . GLU B 1 110 ? 5.81321 4.22844 17.92052 1.000 17.82286 126 GLU B N 1
ATOM 3597 C CA . GLU B 1 110 ? 5.92285 3.77529 19.30584 1.000 17.21012 126 GLU B CA 1
ATOM 3598 C C . GLU B 1 110 ? 5.24546 2.42596 19.49260 1.000 21.75967 126 GLU B C 1
ATOM 3599 O O . GLU B 1 110 ? 5.76530 1.61194 20.25820 1.000 21.06519 126 GLU B O 1
ATOM 3605 N N . ALA B 1 111 ? 4.15743 2.14463 18.76491 1.000 20.02271 127 ALA B N 1
ATOM 3606 C CA . ALA B 1 111 ? 3.57109 0.81345 18.82249 1.000 20.33759 127 ALA B CA 1
ATOM 3607 C C . ALA B 1 111 ? 4.53366 -0.20593 18.25261 1.000 23.72927 127 ALA B C 1
ATOM 3608 O O . ALA B 1 111 ? 4.70150 -1.29685 18.80684 1.000 23.75098 127 ALA B O 1
ATOM 3610 N N . GLY B 1 112 ? 5.15583 0.11995 17.11763 1.000 20.54840 128 GLY B N 1
ATOM 3611 C CA . GLY B 1 112 ? 6.13913 -0.78636 16.54996 1.000 22.56330 128 GLY B CA 1
ATOM 3612 C C . GLY B 1 112 ? 7.29053 -1.06422 17.50873 1.000 22.51704 128 GLY B C 1
ATOM 3613 O O . GLY B 1 112 ? 7.72790 -2.21177 17.65890 1.000 23.84716 128 GLY B O 1
ATOM 3614 N N . ARG B 1 113 ? 7.78249 -0.02801 18.18476 1.000 21.32758 129 ARG B N 1
ATOM 3615 C CA . ARG B 1 113 ? 8.87879 -0.21224 19.13692 1.000 22.27526 129 ARG B CA 1
ATOM 3616 C C . ARG B 1 113 ? 8.43686 -1.01883 20.36112 1.000 23.85187 129 ARG B C 1
ATOM 3617 O O . ARG B 1 113 ? 9.09340 -1.99948 20.73957 1.000 25.45445 129 ARG B O 1
ATOM 3625 N N . LEU B 1 114 ? 7.30271 -0.64726 20.97090 1.000 22.77726 130 LEU B N 1
ATOM 3626 C CA . LEU B 1 114 ? 6.91243 -1.22471 22.25860 1.000 21.54681 130 LEU B CA 1
ATOM 3627 C C . LEU B 1 114 ? 6.27053 -2.59778 22.13517 1.000 25.75463 130 LEU B C 1
ATOM 3628 O O . LEU B 1 114 ? 6.50243 -3.45312 22.99402 1.000 26.92719 130 LEU B O 1
ATOM 3633 N N . TRP B 1 115 ? 5.51164 -2.86176 21.06401 1.000 23.75232 131 TRP B N 1
ATOM 3634 C CA . TRP B 1 115 ? 4.93332 -4.17909 20.85528 1.000 24.15764 131 TRP B CA 1
ATOM 3635 C C . TRP B 1 115 ? 5.80184 -5.04870 19.96467 1.000 25.35231 131 TRP B C 1
ATOM 3636 O O . TRP B 1 115 ? 5.41782 -6.18276 19.68525 1.000 29.32745 131 TRP B O 1
ATOM 3647 N N . LYS B 1 116 ? 6.93903 -4.51542 19.51412 1.000 25.08629 132 LYS B N 1
ATOM 3648 C CA . LYS B 1 116 ? 7.90929 -5.27274 18.72992 1.000 26.72566 132 LYS B CA 1
ATOM 3649 C C . LYS B 1 116 ? 7.28815 -5.76835 17.43825 1.000 28.16507 132 LYS B C 1
ATOM 3650 O O . LYS B 1 116 ? 7.30928 -6.95906 17.12584 1.000 33.15603 132 LYS B O 1
ATOM 3656 N N . GLU B 1 117 ? 6.68940 -4.84335 16.69873 1.000 27.16713 133 GLU B N 1
ATOM 3657 C CA . GLU B 1 117 ? 5.93146 -5.17953 15.49128 1.000 30.03652 133 GLU B CA 1
ATOM 3658 C C . GLU B 1 117 ? 6.44575 -4.29863 14.36286 1.000 28.17678 133 GLU B C 1
ATOM 3659 O O . GLU B 1 117 ? 6.04934 -3.13524 14.26359 1.000 27.17273 133 GLU B O 1
ATOM 3665 N N . ALA B 1 118 ? 7.28148 -4.88832 13.49055 1.000 30.05263 134 ALA B N 1
ATOM 3666 C CA . ALA B 1 118 ? 7.92107 -4.13945 12.41346 1.000 28.21993 134 ALA B CA 1
ATOM 3667 C C . ALA B 1 118 ? 6.90177 -3.56645 11.43621 1.000 27.05543 134 ALA B C 1
ATOM 3668 O O . ALA B 1 118 ? 7.16941 -2.54517 10.80067 1.000 29.20581 134 ALA B O 1
ATOM 3670 N N . ARG B 1 119 ? 5.73929 -4.18741 11.30478 1.000 26.83584 135 ARG B N 1
ATOM 3671 C CA . ARG B 1 119 ? 4.74696 -3.66109 10.36420 1.000 30.86512 135 ARG B CA 1
ATOM 3672 C C . ARG B 1 119 ? 4.29526 -2.25112 10.75019 1.000 27.45711 135 ARG B C 1
ATOM 3673 O O . ARG B 1 119 ? 4.08629 -1.38910 9.87753 1.000 27.61755 135 ARG B O 1
ATOM 3681 N N . TYR B 1 120 ? 4.14816 -1.98394 12.05964 1.000 25.43176 136 TYR B N 1
ATOM 3682 C CA . TYR B 1 120 ? 3.76598 -0.64786 12.49269 1.000 23.72131 136 TYR B CA 1
ATOM 3683 C C . TYR B 1 120 ? 4.89605 0.32441 12.23774 1.000 22.40880 136 TYR B C 1
ATOM 3684 O O . TYR B 1 120 ? 4.65529 1.44317 11.78905 1.000 25.05582 136 TYR B O 1
ATOM 3693 N N . THR B 1 121 ? 6.14606 -0.10165 12.47599 1.000 23.79677 137 THR B N 1
ATOM 3694 C CA . THR B 1 121 ? 7.28751 0.77876 12.25025 1.000 23.62988 137 THR B CA 1
ATOM 3695 C C . THR B 1 121 ? 7.40732 1.13870 10.77136 1.000 24.83633 137 THR B C 1
ATOM 3696 O O . THR B 1 121 ? 7.60085 2.30927 10.41082 1.000 25.36564 137 THR B O 1
ATOM 3700 N N . THR B 1 122 ? 7.24788 0.14901 9.90786 1.000 24.94440 138 THR B N 1
ATOM 3701 C CA . THR B 1 122 ? 7.31980 0.39553 8.46630 1.000 24.92511 138 THR B CA 1
ATOM 3702 C C . THR B 1 122 ? 6.25230 1.38953 8.02044 1.000 25.18751 138 THR B C 1
ATOM 3703 O O . THR B 1 122 ? 6.53446 2.35662 7.27412 1.000 26.28935 138 THR B O 1
ATOM 3707 N N . LEU B 1 123 ? 5.00824 1.18742 8.49251 1.000 25.18965 139 LEU B N 1
ATOM 3708 C CA . LEU B 1 123 ? 3.94598 2.11545 8.10837 1.000 25.41151 139 LEU B CA 1
ATOM 3709 C C . LEU B 1 123 ? 4.19175 3.50512 8.68921 1.000 23.92350 139 LEU B C 1
ATOM 3710 O O . LEU B 1 123 ? 4.00842 4.52319 8.01250 1.000 24.03813 139 LEU B O 1
ATOM 3715 N N . GLY B 1 124 ? 4.59825 3.57749 9.95842 1.000 22.31373 140 GLY B N 1
ATOM 3716 C CA . GLY B 1 124 ? 4.83932 4.87511 10.55888 1.000 23.64833 140 GLY B CA 1
ATOM 3717 C C . GLY B 1 124 ? 5.94109 5.64186 9.85732 1.000 21.34672 140 GLY B C 1
ATOM 3718 O O . GLY B 1 124 ? 5.83681 6.85373 9.67501 1.000 23.18763 140 GLY B O 1
ATOM 3719 N N . ASN B 1 125 ? 7.01908 4.94999 9.43940 1.000 23.14599 141 ASN B N 1
ATOM 3720 C CA . ASN B 1 125 ? 8.07545 5.65757 8.75745 1.000 24.58339 141 ASN B CA 1
ATOM 3721 C C . ASN B 1 125 ? 7.62112 6.14701 7.38465 1.000 25.19070 141 ASN B C 1
ATOM 3722 O O . ASN B 1 125 ? 7.95962 7.26717 6.97121 1.000 26.19161 141 ASN B O 1
ATOM 3727 N N . ALA B 1 126 ? 6.86091 5.32074 6.64940 1.000 24.54937 142 ALA B N 1
ATOM 3728 C CA . ALA B 1 126 ? 6.36537 5.78162 5.35460 1.000 26.40509 142 ALA B CA 1
ATOM 3729 C C . ALA B 1 126 ? 5.40256 6.96601 5.50389 1.000 25.04471 142 ALA B C 1
ATOM 3730 O O . ALA B 1 126 ? 5.49911 7.94807 4.75248 1.000 23.32706 142 ALA B O 1
ATOM 3732 N N . LEU B 1 127 ? 4.49928 6.92359 6.50029 1.000 22.59907 143 LEU B N 1
ATOM 3733 C CA . LEU B 1 127 ? 3.61360 8.06669 6.71059 1.000 21.92008 143 LEU B CA 1
ATOM 3734 C C . LEU B 1 127 ? 4.44211 9.30732 7.06048 1.000 20.90218 143 LEU B C 1
ATOM 3735 O O . LEU B 1 127 ? 4.18689 10.39113 6.53311 1.000 22.23751 143 LEU B O 1
ATOM 3740 N N . LEU B 1 128 ? 5.43146 9.17994 7.96980 1.000 20.81195 144 LEU B N 1
ATOM 3741 C CA . LEU B 1 128 ? 6.20056 10.36136 8.37275 1.000 21.87917 144 LEU B CA 1
ATOM 3742 C C . LEU B 1 128 ? 6.91982 10.97801 7.17644 1.000 20.65456 144 LEU B C 1
ATOM 3743 O O . LEU B 1 128 ? 6.95784 12.21303 6.99949 1.000 21.61478 144 LEU B O 1
ATOM 3748 N N . ASN B 1 129 ? 7.47071 10.12897 6.31446 1.000 22.09871 145 ASN B N 1
ATOM 3749 C CA . ASN B 1 129 ? 8.12639 10.65928 5.12067 1.000 23.48814 145 ASN B CA 1
ATOM 3750 C C . ASN B 1 129 ? 7.13722 11.36759 4.20559 1.000 25.51090 145 ASN B C 1
ATOM 3751 O O . ASN B 1 129 ? 7.46171 12.39899 3.60217 1.000 25.29106 145 ASN B O 1
ATOM 3756 N N . ARG B 1 130 ? 5.92458 10.83963 4.10061 1.000 23.62645 146 ARG B N 1
ATOM 3757 C CA . ARG B 1 130 ? 4.91964 11.52894 3.29303 1.000 25.84133 146 ARG B CA 1
ATOM 3758 C C . ARG B 1 130 ? 4.47723 12.86290 3.92327 1.000 23.88748 146 ARG B C 1
ATOM 3759 O O . ARG B 1 130 ? 4.17095 13.83252 3.20105 1.000 23.92194 146 ARG B O 1
ATOM 3767 N N . ILE B 1 131 ? 4.42234 12.95367 5.25621 1.000 21.79499 147 ILE B N 1
ATOM 3768 C CA . ILE B 1 131 ? 4.15071 14.24537 5.86991 1.000 21.11169 147 ILE B CA 1
ATOM 3769 C C . ILE B 1 131 ? 5.23112 15.24965 5.48246 1.000 22.52344 147 ILE B C 1
ATOM 3770 O O . ILE B 1 131 ? 4.93513 16.40191 5.12369 1.000 23.20947 147 ILE B O 1
ATOM 3775 N N . ALA B 1 132 ? 6.50812 14.85663 5.60390 1.000 21.79904 148 ALA B N 1
ATOM 3776 C CA . ALA B 1 132 ? 7.54880 15.80472 5.23599 1.000 21.82610 148 ALA B CA 1
ATOM 3777 C C . ALA B 1 132 ? 7.45678 16.19899 3.75569 1.000 25.38626 148 ALA B C 1
ATOM 3778 O O . ALA B 1 132 ? 7.72245 17.35541 3.39742 1.000 26.32299 148 ALA B O 1
ATOM 3780 N N . LYS B 1 133 ? 7.05428 15.26217 2.90209 1.000 23.73023 149 LYS B N 1
ATOM 3781 C CA . LYS B 1 133 ? 7.00627 15.56206 1.47840 1.000 24.24737 149 LYS B CA 1
ATOM 3782 C C . LYS B 1 133 ? 5.85294 16.49237 1.13825 1.000 27.30526 149 LYS B C 1
ATOM 3783 O O . LYS B 1 133 ? 6.02116 17.43452 0.36847 1.000 30.45792 149 LYS B O 1
ATOM 3789 N N . GLU B 1 134 ? 4.67642 16.27491 1.74012 1.000 23.81453 150 GLU B N 1
ATOM 3790 C CA . GLU B 1 134 ? 3.45310 16.89703 1.27602 1.000 27.73790 150 GLU B CA 1
ATOM 3791 C C . GLU B 1 134 ? 2.98561 18.04173 2.15559 1.000 26.18119 150 GLU B C 1
ATOM 3792 O O . GLU B 1 134 ? 2.19485 18.86693 1.69653 1.000 26.99389 150 GLU B O 1
ATOM 3798 N N . GLU B 1 135 ? 3.42205 18.10995 3.41048 1.000 24.54950 151 GLU B N 1
ATOM 3799 C CA . GLU B 1 135 ? 2.88270 19.17473 4.25595 1.000 24.19202 151 GLU B CA 1
ATOM 3800 C C . GLU B 1 135 ? 3.93691 19.86225 5.12107 1.000 23.29686 151 GLU B C 1
ATOM 3801 O O . GLU B 1 135 ? 3.60194 20.48707 6.13849 1.000 25.25529 151 GLU B O 1
ATOM 3807 N N . VAL B 1 136 ? 5.20841 19.78175 4.74404 1.000 25.70857 152 VAL B N 1
ATOM 3808 C CA . VAL B 1 136 ? 6.26898 20.57365 5.34638 1.000 24.75384 152 VAL B CA 1
ATOM 3809 C C . VAL B 1 136 ? 6.86103 21.39196 4.21607 1.000 26.02150 152 VAL B C 1
ATOM 3810 O O . VAL B 1 136 ? 7.14425 20.84586 3.13519 1.000 28.47173 152 VAL B O 1
ATOM 3814 N N . VAL B 1 137 ? 7.01638 22.69426 4.42301 1.000 25.52566 153 VAL B N 1
ATOM 3815 C CA . VAL B 1 137 ? 7.57417 23.55358 3.38398 1.000 27.09468 153 VAL B CA 1
ATOM 3816 C C . VAL B 1 137 ? 8.57571 24.50683 4.01114 1.000 27.62581 153 VAL B C 1
ATOM 3817 O O . VAL B 1 137 ? 8.52516 24.78331 5.21680 1.000 26.19950 153 VAL B O 1
ATOM 3821 N N . THR B 1 138 ? 9.50812 24.99912 3.18974 1.000 26.86338 154 THR B N 1
ATOM 3822 C CA . THR B 1 138 ? 10.47784 25.96988 3.66755 1.000 26.76125 154 THR B CA 1
ATOM 3823 C C . THR B 1 138 ? 9.89391 27.35827 3.47962 1.000 29.58203 154 THR B C 1
ATOM 3824 O O . THR B 1 138 ? 9.49969 27.73220 2.36125 1.000 32.34712 154 THR B O 1
ATOM 3828 N N . VAL B 1 139 ? 9.78230 28.09710 4.57485 1.000 28.18571 155 VAL B N 1
ATOM 3829 C CA . VAL B 1 139 ? 9.17496 29.42081 4.58520 1.000 29.15955 155 VAL B CA 1
ATOM 3830 C C . VAL B 1 139 ? 10.29383 30.43629 4.75120 1.000 29.27716 155 VAL B C 1
ATOM 3831 O O . VAL B 1 139 ? 11.03562 30.37001 5.74266 1.000 28.63686 155 VAL B O 1
ATOM 3835 N N . PRO B 1 140 ? 10.47545 31.36671 3.81443 1.000 32.42499 156 PRO B N 1
ATOM 3836 C CA . PRO B 1 140 ? 11.59192 32.30635 3.94509 1.000 34.65999 156 PRO B CA 1
ATOM 3837 C C . PRO B 1 140 ? 11.43997 33.13465 5.20996 1.000 35.23335 156 PRO B C 1
ATOM 3838 O O . PRO B 1 140 ? 10.36327 33.68339 5.49153 1.000 35.92315 156 PRO B O 1
ATOM 3842 N N . GLY B 1 141 ? 12.51730 33.17845 5.99734 1.000 31.86624 157 GLY B N 1
ATOM 3843 C CA . GLY B 1 141 ? 12.52814 33.86542 7.26181 1.000 29.63564 157 GLY B CA 1
ATOM 3844 C C . GLY B 1 141 ? 12.36569 32.95345 8.45945 1.000 29.98701 157 GLY B C 1
ATOM 3845 O O . GLY B 1 141 ? 12.68550 33.36258 9.58812 1.000 29.08731 157 GLY B O 1
ATOM 3846 N N . LEU B 1 142 ? 11.86773 31.73405 8.23868 1.000 29.13226 158 LEU B N 1
ATOM 3847 C CA . LEU B 1 142 ? 11.63342 30.75188 9.28958 1.000 27.26989 158 LEU B CA 1
ATOM 3848 C C . LEU B 1 142 ? 12.40012 29.46077 9.06051 1.000 27.59108 158 LEU B C 1
ATOM 3849 O O . LEU B 1 142 ? 13.03874 28.95408 9.98995 1.000 28.03675 158 LEU B O 1
ATOM 3854 N N . GLY B 1 143 ? 12.39336 28.93961 7.83085 1.000 28.66142 159 GLY B N 1
ATOM 3855 C CA . GLY B 1 143 ? 12.89887 27.60584 7.60995 1.000 29.61936 159 GLY B CA 1
ATOM 3856 C C . GLY B 1 143 ? 11.75223 26.63897 7.41539 1.000 26.98239 159 GLY B C 1
ATOM 3857 O O . GLY B 1 143 ? 10.63422 27.05162 7.07973 1.000 26.72891 159 GLY B O 1
ATOM 3858 N N . PRO B 1 144 ? 11.99484 25.34374 7.63624 1.000 28.37789 160 PRO B N 1
ATOM 3859 C CA . PRO B 1 144 ? 10.92660 24.35312 7.46618 1.000 28.41712 160 PRO B CA 1
ATOM 3860 C C . PRO B 1 144 ? 9.83260 24.61166 8.47853 1.000 24.38182 160 PRO B C 1
ATOM 3861 O O . PRO B 1 144 ? 10.08741 24.91765 9.64658 1.000 24.63349 160 PRO B O 1
ATOM 3865 N N . MET B 1 145 ? 8.58918 24.50325 7.98364 1.000 22.88012 161 MET B N 1
ATOM 3866 C CA . MET B 1 145 ? 7.41218 24.60853 8.84790 1.000 22.04039 161 MET B CA 1
ATOM 3867 C C . MET B 1 145 ? 6.41967 23.51121 8.48160 1.000 20.83299 161 MET B C 1
ATOM 3868 O O . MET B 1 145 ? 6.29576 23.11993 7.32867 1.000 22.75283 161 MET B O 1
ATOM 3873 N N . LEU B 1 146 ? 5.64442 23.08890 9.46594 1.000 21.91694 162 LEU B N 1
ATOM 3874 C CA . LEU B 1 146 ? 4.56290 22.13166 9.29040 1.000 20.33952 162 LEU B CA 1
ATOM 3875 C C . LEU B 1 146 ? 3.28770 22.88614 8.92002 1.000 19.96902 162 LEU B C 1
ATOM 3876 O O . LEU B 1 146 ? 2.79320 23.69802 9.71244 1.000 20.96697 162 LEU B O 1
ATOM 3881 N N . LEU B 1 147 ? 2.74463 22.64633 7.72994 1.000 20.82509 163 LEU B N 1
ATOM 3882 C CA . LEU B 1 147 ? 1.45887 23.23219 7.36850 1.000 19.97573 163 LEU B CA 1
ATOM 3883 C C . LEU B 1 147 ? 0.35233 22.43079 8.01819 1.000 19.91388 163 LEU B C 1
ATOM 3884 O O . LEU B 1 147 ? 0.48192 21.21248 8.18700 1.000 21.56393 163 LEU B O 1
ATOM 3889 N N . PRO B 1 148 ? -0.77901 23.08266 8.30513 1.000 20.36009 164 PRO B N 1
ATOM 3890 C CA . PRO B 1 148 ? -1.90983 22.37566 8.88952 1.000 19.50495 164 PRO B CA 1
ATOM 3891 C C . PRO B 1 148 ? -2.55672 21.37749 7.98586 1.000 19.56789 164 PRO B C 1
ATOM 3892 O O . PRO B 1 148 ? -3.37904 20.58736 8.46776 1.000 20.04732 164 PRO B O 1
ATOM 3896 N N . GLY B 1 149 ? -2.21580 21.36346 6.70803 1.000 21.42980 165 GLY B N 1
ATOM 3897 C CA . GLY B 1 149 ? -2.78617 20.37632 5.81294 1.000 22.40573 165 GLY B CA 1
ATOM 3898 C C . GLY B 1 149 ? -2.09142 20.52211 4.47932 1.000 21.58513 165 GLY B C 1
ATOM 3899 O O . GLY B 1 149 ? -1.35792 21.48961 4.23195 1.000 23.72057 165 GLY B O 1
ATOM 3900 N N . LYS B 1 150 ? -2.26908 19.50860 3.63273 1.000 22.88225 166 LYS B N 1
ATOM 3901 C CA . LYS B 1 150 ? -1.47429 19.48303 2.40303 1.000 25.65774 166 LYS B CA 1
ATOM 3902 C C . LYS B 1 150 ? -1.93910 20.52605 1.38300 1.000 25.59643 166 LYS B C 1
ATOM 3903 O O . LYS B 1 150 ? -1.14813 20.91102 0.49295 1.000 27.61439 166 LYS B O 1
ATOM 3909 N N . VAL B 1 151 ? -3.17539 21.01948 1.50510 1.000 25.12279 167 VAL B N 1
ATOM 3910 C CA . VAL B 1 151 ? -3.60856 22.16338 0.70875 1.000 27.04098 167 VAL B CA 1
ATOM 3911 C C . VAL B 1 151 ? -4.33975 23.15907 1.57691 1.000 26.01381 167 VAL B C 1
ATOM 3912 O O . VAL B 1 151 ? -4.86468 22.82623 2.64882 1.000 26.54717 167 VAL B O 1
ATOM 3916 N N . GLY B 1 152 ? -4.31839 24.40172 1.13239 1.000 26.69171 168 GLY B N 1
ATOM 3917 C CA . GLY B 1 152 ? -5.18371 25.40670 1.70338 1.000 30.39454 168 GLY B CA 1
ATOM 3918 C C . GLY B 1 152 ? -4.53385 26.30836 2.71888 1.000 27.91609 168 GLY B C 1
ATOM 3919 O O . GLY B 1 152 ? -5.20285 27.20862 3.22919 1.000 29.99041 168 GLY B O 1
ATOM 3920 N N . PHE B 1 153 ? -3.24362 26.09801 3.03429 1.000 25.59687 169 PHE B N 1
ATOM 3921 C CA . PHE B 1 153 ? -2.58785 26.88318 4.08436 1.000 24.57723 169 PHE B CA 1
ATOM 3922 C C . PHE B 1 153 ? -1.33794 27.60172 3.61252 1.000 26.61767 169 PHE B C 1
ATOM 3923 O O . PHE B 1 153 ? -0.66234 28.22017 4.43757 1.000 27.37401 169 PHE B O 1
ATOM 3931 N N . ALA B 1 154 ? -0.99735 27.54730 2.32186 1.000 26.56501 170 ALA B N 1
ATOM 3932 C CA . ALA B 1 154 ? 0.19647 28.20907 1.81871 1.000 29.59776 170 ALA B CA 1
ATOM 3933 C C . ALA B 1 154 ? -0.20787 29.00608 0.58938 1.000 33.17114 170 ALA B C 1
ATOM 3934 O O . ALA B 1 154 ? -0.85203 28.46689 -0.32333 1.000 34.23938 170 ALA B O 1
ATOM 3936 N N . GLU B 1 155 ? 0.16220 30.28289 0.57108 1.000 31.49524 171 GLU B N 1
ATOM 3937 C CA . GLU B 1 155 ? 0.08521 31.12137 -0.63127 1.000 33.64091 171 GLU B CA 1
ATOM 3938 C C . GLU B 1 155 ? 1.48558 31.60831 -0.93132 1.000 31.91744 171 GLU B C 1
ATOM 3939 O O . GLU B 1 155 ? 2.45127 31.21338 -0.27165 1.000 34.32138 171 GLU B O 1
ATOM 3945 N N . GLU B 1 156 ? 1.63143 32.43770 -1.98266 1.000 33.02244 172 GLU B N 1
ATOM 3946 C CA . GLU B 1 156 ? 2.99011 32.79628 -2.37138 1.000 35.66278 172 GLU B CA 1
ATOM 3947 C C . GLU B 1 156 ? 3.75253 33.55309 -1.27988 1.000 35.12710 172 GLU B C 1
ATOM 3948 O O . GLU B 1 156 ? 4.96525 33.36403 -1.13131 1.000 35.51436 172 GLU B O 1
ATOM 3954 N N . THR B 1 157 ? 3.08097 34.44376 -0.53609 1.000 34.71331 173 THR B N 1
ATOM 3955 C CA . THR B 1 157 ? 3.78053 35.26395 0.44316 1.000 36.43957 173 THR B CA 1
ATOM 3956 C C . THR B 1 157 ? 3.22858 35.14181 1.85956 1.000 31.44095 173 THR B C 1
ATOM 3957 O O . THR B 1 157 ? 3.71410 35.85274 2.74143 1.000 32.47498 173 THR B O 1
ATOM 3961 N N . VAL B 1 158 ? 2.18893 34.33392 2.07287 1.000 27.62309 174 VAL B N 1
ATOM 3962 C CA . VAL B 1 158 ? 1.57709 34.16719 3.39236 1.000 26.35555 174 VAL B CA 1
ATOM 3963 C C . VAL B 1 158 ? 1.32365 32.68509 3.63440 1.000 27.50065 174 VAL B C 1
ATOM 3964 O O . VAL B 1 158 ? 0.88812 31.95028 2.73713 1.000 27.28088 174 VAL B O 1
ATOM 3968 N N . TRP B 1 159 ? 1.52184 32.26612 4.88793 1.000 24.79634 175 TRP B N 1
ATOM 3969 C CA . TRP B 1 159 ? 1.28194 30.90413 5.35865 1.000 24.75964 175 TRP B CA 1
ATOM 3970 C C . TRP B 1 159 ? 0.46050 30.98056 6.63423 1.000 24.28016 175 TRP B C 1
ATOM 3971 O O . TRP B 1 159 ? 0.55432 31.95702 7.38354 1.000 26.89436 175 TRP B O 1
ATOM 3982 N N . ARG B 1 160 ? -0.37380 29.97895 6.85136 1.000 22.47802 176 ARG B N 1
ATOM 3983 C CA . ARG B 1 160 ? -1.15374 29.89609 8.09448 1.000 21.36245 176 ARG B CA 1
ATOM 3984 C C . ARG B 1 160 ? -0.83459 28.61188 8.83565 1.000 21.73060 176 ARG B C 1
ATOM 3985 O O . ARG B 1 160 ? -0.79770 27.53148 8.23230 1.000 22.55796 176 ARG B O 1
ATOM 3993 N N . LEU B 1 161 ? -0.56004 28.72751 10.15459 1.000 19.80602 177 LEU B N 1
ATOM 3994 C CA . LEU B 1 161 ? -0.11812 27.60616 10.99774 1.000 20.78425 177 LEU B CA 1
ATOM 3995 C C . LEU B 1 161 ? -1.08610 27.43034 12.15367 1.000 18.66342 177 LEU B C 1
ATOM 3996 O O . LEU B 1 161 ? -1.85521 28.32605 12.50174 1.000 19.54396 177 LEU B O 1
ATOM 4001 N N . ASN B 1 162 ? -0.94969 26.28114 12.80850 1.000 19.38685 178 ASN B N 1
ATOM 4002 C CA . ASN B 1 162 ? -1.80414 25.92857 13.94214 1.000 18.77819 178 ASN B CA 1
ATOM 4003 C C . ASN B 1 162 ? -0.85836 25.46865 15.06142 1.000 18.35139 178 ASN B C 1
ATOM 4004 O O . ASN B 1 162 ? -0.35042 24.33320 15.02081 1.000 17.48900 178 ASN B O 1
ATOM 4009 N N . PRO B 1 163 ? -0.58688 26.32968 16.06210 1.000 17.02194 179 PRO B N 1
ATOM 4010 C CA . PRO B 1 163 ? 0.38055 25.98715 17.10835 1.000 17.86278 179 PRO B CA 1
ATOM 4011 C C . PRO B 1 163 ? 0.12603 24.68298 17.86259 1.000 16.15598 179 PRO B C 1
ATOM 4012 O O . PRO B 1 163 ? 1.09168 24.10743 18.38928 1.000 17.36953 179 PRO B O 1
ATOM 4016 N N . SER B 1 164 ? -1.10777 24.23246 17.96735 1.000 16.13934 180 SER B N 1
ATOM 4017 C CA . SER B 1 164 ? -1.43051 22.96969 18.63074 1.000 17.13032 180 SER B CA 1
ATOM 4018 C C . SER B 1 164 ? -0.97819 21.74295 17.86367 1.000 16.70292 180 SER B C 1
ATOM 4019 O O . SER B 1 164 ? -1.12025 20.62291 18.36584 1.000 16.35643 180 SER B O 1
ATOM 4022 N N . TYR B 1 165 ? -0.53053 21.86627 16.59973 1.000 16.88884 181 TYR B N 1
ATOM 4023 C CA . TYR B 1 165 ? -0.41856 20.69274 15.75695 1.000 17.11049 181 TYR B CA 1
ATOM 4024 C C . TYR B 1 165 ? 0.79928 19.80417 15.99028 1.000 18.71420 181 TYR B C 1
ATOM 4025 O O . TYR B 1 165 ? 0.74152 18.60070 15.68342 1.000 20.94218 181 TYR B O 1
ATOM 4034 N N . LEU B 1 166 ? 1.92852 20.33482 16.50138 1.000 16.55451 182 LEU B N 1
ATOM 4035 C CA . LEU B 1 166 ? 3.12595 19.51602 16.70438 1.000 16.92328 182 LEU B CA 1
ATOM 4036 C C . LEU B 1 166 ? 3.46477 19.60082 18.18571 1.000 16.89934 182 LEU B C 1
ATOM 4037 O O . LEU B 1 166 ? 4.10045 20.57340 18.62436 1.000 17.46680 182 LEU B O 1
ATOM 4042 N N . PRO B 1 167 ? 3.06700 18.62888 18.98548 1.000 15.85498 183 PRO B N 1
ATOM 4043 C CA . PRO B 1 167 ? 3.44310 18.64280 20.43916 1.000 14.77458 183 PRO B CA 1
ATOM 4044 C C . PRO B 1 167 ? 4.94480 18.67113 20.56613 1.000 15.92565 183 PRO B C 1
ATOM 4045 O O . PRO B 1 167 ? 5.63934 17.92971 19.85475 1.000 15.97757 183 PRO B O 1
ATOM 4049 N N . PRO B 1 168 ? 5.51423 19.47881 21.48006 1.000 14.71089 184 PRO B N 1
ATOM 4050 C CA . PRO B 1 168 ? 6.98058 19.54976 21.57090 1.000 15.44992 184 PRO B CA 1
ATOM 4051 C C . PRO B 1 168 ? 7.61506 18.20655 21.84583 1.000 15.18356 184 PRO B C 1
ATOM 4052 O O . PRO B 1 168 ? 8.72444 17.92881 21.35058 1.000 16.53684 184 PRO B O 1
ATOM 4056 N N . GLN B 1 169 ? 6.99183 17.33937 22.64174 1.000 14.73151 185 GLN B N 1
ATOM 4057 C CA . GLN B 1 169 ? 7.57604 16.02846 22.90244 1.000 15.91397 185 GLN B CA 1
ATOM 4058 C C . GLN B 1 169 ? 7.60643 15.12981 21.65674 1.000 15.03204 185 GLN B C 1
ATOM 4059 O O . GLN B 1 169 ? 8.57570 14.36166 21.46978 1.000 15.91084 185 GLN B O 1
ATOM 4065 N N . ILE B 1 170 ? 6.55971 15.19791 20.83033 1.000 15.38413 186 ILE B N 1
ATOM 4066 C CA . ILE B 1 170 ? 6.62275 14.48375 19.54829 1.000 15.09998 186 ILE B CA 1
ATOM 4067 C C . ILE B 1 170 ? 7.69020 15.07048 18.64403 1.000 16.28393 186 ILE B C 1
ATOM 4068 O O . ILE B 1 170 ? 8.43982 14.31138 18.00274 1.000 16.36693 186 ILE B O 1
ATOM 4073 N N . ALA B 1 171 ? 7.77426 16.40170 18.56067 1.000 15.51164 187 ALA B N 1
ATOM 4074 C CA . ALA B 1 171 ? 8.83742 16.98991 17.75424 1.000 16.74492 187 ALA B CA 1
ATOM 4075 C C . ALA B 1 171 ? 10.20447 16.49312 18.19092 1.000 17.52563 187 ALA B C 1
ATOM 4076 O O . ALA B 1 171 ? 11.05788 16.16693 17.34292 1.000 17.87940 187 ALA B O 1
ATOM 4078 N N . ARG B 1 172 ? 10.44784 16.43233 19.51277 1.000 16.78326 188 ARG B N 1
ATOM 4079 C CA A ARG B 1 172 ? 11.73736 15.91662 19.96944 0.552 15.49248 188 ARG B CA 1
ATOM 4080 C CA B ARG B 1 172 ? 11.74418 15.90512 19.96996 0.448 15.59690 188 ARG B CA 1
ATOM 4081 C C . ARG B 1 172 ? 11.92215 14.46349 19.53616 1.000 17.01330 188 ARG B C 1
ATOM 4082 O O . ARG B 1 172 ? 13.00763 14.06926 19.07126 1.000 17.19967 188 ARG B O 1
ATOM 4097 N N . TYR B 1 173 ? 10.88494 13.63795 19.66514 1.000 16.58700 189 TYR B N 1
ATOM 4098 C CA . TYR B 1 173 ? 11.03966 12.24890 19.27099 1.000 16.45375 189 TYR B CA 1
ATOM 4099 C C . TYR B 1 173 ? 11.43793 12.13644 17.80285 1.000 18.06119 189 TYR B C 1
ATOM 4100 O O . TYR B 1 173 ? 12.34492 11.36191 17.44743 1.000 17.28760 189 TYR B O 1
ATOM 4109 N N . LEU B 1 174 ? 10.76336 12.90669 16.94188 1.000 16.60122 190 LEU B N 1
ATOM 4110 C CA . LEU B 1 174 ? 10.92907 12.75435 15.49620 1.000 16.21787 190 LEU B CA 1
ATOM 4111 C C . LEU B 1 174 ? 12.29710 13.21179 15.03583 1.000 17.45676 190 LEU B C 1
ATOM 4112 O O . LEU B 1 174 ? 12.70821 12.83286 13.91233 1.000 17.62881 190 LEU B O 1
ATOM 4117 N N . THR B 1 175 ? 13.03975 13.97832 15.83398 1.000 16.81635 191 THR B N 1
ATOM 4118 C CA . THR B 1 175 ? 14.38755 14.36261 15.42800 1.000 17.74472 191 THR B CA 1
ATOM 4119 C C . THR B 1 175 ? 15.27724 13.14643 15.16303 1.000 18.66317 191 THR B C 1
ATOM 4120 O O . THR B 1 175 ? 16.23056 13.25753 14.38806 1.000 19.12520 191 THR B O 1
ATOM 4124 N N . ARG B 1 176 ? 14.94484 11.97015 15.68324 1.000 18.65504 192 ARG B N 1
ATOM 4125 C CA . ARG B 1 176 ? 15.74978 10.78569 15.41238 1.000 19.49000 192 ARG B CA 1
ATOM 4126 C C . ARG B 1 176 ? 15.78426 10.44715 13.92173 1.000 19.92017 192 ARG B C 1
ATOM 4127 O O . ARG B 1 176 ? 16.69553 9.72103 13.48675 1.000 20.42910 192 ARG B O 1
ATOM 4135 N N . PHE B 1 177 ? 14.80996 10.92710 13.14025 1.000 18.48938 193 PHE B N 1
ATOM 4136 C CA . PHE B 1 177 ? 14.74721 10.67121 11.70243 1.000 19.78263 193 PHE B CA 1
ATOM 4137 C C . PHE B 1 177 ? 15.45761 11.73191 10.91709 1.000 20.09298 193 PHE B C 1
ATOM 4138 O O . PHE B 1 177 ? 15.46351 11.65307 9.67190 1.000 22.24712 193 PHE B O 1
ATOM 4146 N N . GLY B 1 178 ? 16.14682 12.63668 11.54703 1.000 21.92224 194 GLY B N 1
ATOM 4147 C CA . GLY B 1 178 ? 16.92380 13.61620 10.80806 1.000 21.34033 194 GLY B CA 1
ATOM 4148 C C . GLY B 1 178 ? 16.07806 14.71396 10.19541 1.000 20.22779 194 GLY B C 1
ATOM 4149 O O . GLY B 1 178 ? 14.92053 14.92963 10.57449 1.000 20.68157 194 GLY B O 1
ATOM 4150 N N . GLU B 1 179 ? 16.63952 15.40396 9.21578 1.000 22.57247 195 GLU B N 1
ATOM 4151 C CA . GLU B 1 179 ? 15.91591 16.49824 8.58170 1.000 23.95056 195 GLU B CA 1
ATOM 4152 C C . GLU B 1 179 ? 14.71466 15.96230 7.79030 1.000 23.38438 195 GLU B C 1
ATOM 4153 O O . GLU B 1 179 ? 14.76474 14.85375 7.23884 1.000 24.22025 195 GLU B O 1
ATOM 4159 N N . PRO B 1 180 ? 13.59512 16.71074 7.74388 1.000 21.88370 196 PRO B N 1
ATOM 4160 C CA . PRO B 1 180 ? 13.42138 18.07005 8.28022 1.000 22.79403 196 PRO B CA 1
ATOM 4161 C C . PRO B 1 180 ? 13.05091 18.13067 9.75463 1.000 20.85500 196 PRO B C 1
ATOM 4162 O O . PRO B 1 180 ? 12.95470 19.23751 10.28104 1.000 21.97622 196 PRO B O 1
ATOM 4166 N N . TRP B 1 181 ? 12.95728 16.97514 10.39831 1.000 19.92088 197 TRP B N 1
ATOM 4167 C CA . TRP B 1 181 ? 12.45477 16.94184 11.77614 1.000 19.86653 197 TRP B CA 1
ATOM 4168 C C . TRP B 1 181 ? 13.40766 17.62184 12.73994 1.000 20.33932 197 TRP B C 1
ATOM 4169 O O . TRP B 1 181 ? 12.97157 18.28732 13.68450 1.000 19.91087 197 TRP B O 1
ATOM 4180 N N . THR B 1 182 ? 14.72220 17.50267 12.50717 1.000 20.73248 198 THR B N 1
ATOM 4181 C CA . THR B 1 182 ? 15.68262 18.16979 13.38213 1.000 21.05458 198 THR B CA 1
ATOM 4182 C C . THR B 1 182 ? 15.39393 19.66021 13.46117 1.000 21.33456 198 THR B C 1
ATOM 4183 O O . THR B 1 182 ? 15.28432 20.23019 14.56377 1.000 23.04728 198 THR B O 1
ATOM 4187 N N . THR B 1 183 ? 15.27865 20.31487 12.31317 1.000 21.17666 199 THR B N 1
ATOM 4188 C CA . THR B 1 183 ? 15.05523 21.75225 12.35424 1.000 23.73294 199 THR B CA 1
ATOM 4189 C C . THR B 1 183 ? 13.58930 22.11387 12.63766 1.000 24.13127 199 THR B C 1
ATOM 4190 O O . THR B 1 183 ? 13.34563 23.13706 13.27536 1.000 24.60211 199 THR B O 1
ATOM 4194 N N . LEU B 1 184 ? 12.63349 21.30984 12.16983 1.000 21.98751 200 LEU B N 1
ATOM 4195 C CA . LEU B 1 184 ? 11.23896 21.53161 12.57862 1.000 22.14048 200 LEU B CA 1
ATOM 4196 C C . LEU B 1 184 ? 11.08868 21.61203 14.08833 1.000 24.14032 200 LEU B C 1
ATOM 4197 O O . LEU B 1 184 ? 10.26270 22.38624 14.58246 1.000 23.15102 200 LEU B O 1
ATOM 4202 N N . GLN B 1 185 ? 11.83566 20.83515 14.86170 1.000 23.08375 201 GLN B N 1
ATOM 4203 C CA . GLN B 1 185 ? 11.71634 20.98773 16.29926 1.000 20.86848 201 GLN B CA 1
ATOM 4204 C C . GLN B 1 185 ? 12.03781 22.42670 16.72508 1.000 21.64403 201 GLN B C 1
ATOM 4205 O O . GLN B 1 185 ? 11.36530 23.01541 17.59817 1.000 21.70315 201 GLN B O 1
ATOM 4211 N N . GLU B 1 186 ? 13.02295 23.05065 16.05287 1.000 21.78849 202 GLU B N 1
ATOM 4212 C CA . GLU B 1 186 ? 13.41197 24.40064 16.43349 1.000 22.59497 202 GLU B CA 1
ATOM 4213 C C . GLU B 1 186 ? 12.39007 25.41102 15.92703 1.000 20.47876 202 GLU B C 1
ATOM 4214 O O . GLU B 1 186 ? 12.04773 26.35368 16.64710 1.000 21.03806 202 GLU B O 1
ATOM 4220 N N . THR B 1 187 ? 11.93311 25.24292 14.70889 1.000 20.51298 203 THR B N 1
ATOM 4221 C CA . THR B 1 187 ? 10.99087 26.23686 14.19993 1.000 20.08673 203 THR B CA 1
ATOM 4222 C C . THR B 1 187 ? 9.63872 26.11101 14.88613 1.000 19.57103 203 THR B C 1
ATOM 4223 O O . THR B 1 187 ? 8.93686 27.11253 15.03328 1.000 20.12444 203 THR B O 1
ATOM 4227 N N . ASN B 1 188 ? 9.30293 24.90296 15.35168 1.000 19.37657 204 ASN B N 1
ATOM 4228 C CA . ASN B 1 188 ? 8.08463 24.71475 16.13730 1.000 19.60305 204 ASN B CA 1
ATOM 4229 C C . ASN B 1 188 ? 8.21490 25.42483 17.46510 1.000 18.98967 204 ASN B C 1
ATOM 4230 O O . ASN B 1 188 ? 7.28554 26.10785 17.89069 1.000 18.19560 204 ASN B O 1
ATOM 4235 N N . HIS B 1 189 ? 9.39104 25.31587 18.12006 1.000 19.12501 205 HIS B N 1
ATOM 4236 C CA . HIS B 1 189 ? 9.58576 26.02270 19.37184 1.000 18.53507 205 HIS B CA 1
ATOM 4237 C C . HIS B 1 189 ? 9.48937 27.53623 19.16288 1.000 17.95063 205 HIS B C 1
ATOM 4238 O O . HIS B 1 189 ? 8.87387 28.25951 19.97536 1.000 18.75590 205 HIS B O 1
ATOM 4245 N N . ARG B 1 190 ? 10.07116 28.03375 18.04779 1.000 19.30378 206 ARG B N 1
ATOM 4246 C CA . ARG B 1 190 ? 9.95428 29.44895 17.73119 1.000 19.67398 206 ARG B CA 1
ATOM 4247 C C . ARG B 1 190 ? 8.48789 29.85737 17.54316 1.000 19.25813 206 ARG B C 1
ATOM 4248 O O . ARG B 1 190 ? 8.06397 30.92001 18.02044 1.000 19.16811 206 ARG B O 1
ATOM 4256 N N . LEU B 1 191 ? 7.72535 29.06570 16.79862 1.000 18.52476 207 LEU B N 1
ATOM 4257 C CA . LEU B 1 191 ? 6.30252 29.35017 16.57284 1.000 18.26192 207 LEU B CA 1
ATOM 4258 C C . LEU B 1 191 ? 5.58886 29.47311 17.90798 1.000 18.28256 207 LEU B C 1
ATOM 4259 O O . LEU B 1 191 ? 4.82623 30.41496 18.13164 1.000 18.30250 207 LEU B O 1
ATOM 4264 N N . LEU B 1 192 ? 5.80092 28.50221 18.79243 1.000 16.88812 208 LEU B N 1
ATOM 4265 C CA . LEU B 1 192 ? 5.10353 28.51117 20.07199 1.000 18.04486 208 LEU B CA 1
ATOM 4266 C C . LEU B 1 192 ? 5.44483 29.74884 20.88155 1.000 18.30859 208 LEU B C 1
ATOM 4267 O O . LEU B 1 192 ? 4.56147 30.38126 21.47112 1.000 18.95836 208 LEU B O 1
ATOM 4272 N N . LEU B 1 193 ? 6.73804 30.07336 20.97836 1.000 18.48366 209 LEU B N 1
ATOM 4273 C CA . LEU B 1 193 ? 7.14557 31.20880 21.82098 1.000 19.31418 209 LEU B CA 1
ATOM 4274 C C . LEU B 1 193 ? 6.73745 32.54757 21.23084 1.000 19.51926 209 LEU B C 1
ATOM 4275 O O . LEU B 1 193 ? 6.20226 33.41735 21.92988 1.000 20.48847 209 LEU B O 1
ATOM 4280 N N . GLU B 1 194 ? 6.93486 32.73529 19.93021 1.000 18.95404 210 GLU B N 1
ATOM 4281 C CA . GLU B 1 194 ? 6.82383 34.06650 19.35999 1.000 19.45860 210 GLU B CA 1
ATOM 4282 C C . GLU B 1 194 ? 5.39784 34.46354 19.05223 1.000 20.80121 210 GLU B C 1
ATOM 4283 O O . GLU B 1 194 ? 5.11931 35.66105 18.99135 1.000 21.53468 210 GLU B O 1
ATOM 4289 N N . THR B 1 195 ? 4.47474 33.51048 18.94533 1.000 18.89433 211 THR B N 1
ATOM 4290 C CA . THR B 1 195 ? 3.08843 33.85224 18.61800 1.000 19.27729 211 THR B CA 1
ATOM 4291 C C . THR B 1 195 ? 2.20045 33.91057 19.84303 1.000 18.97551 211 THR B C 1
ATOM 4292 O O . THR B 1 195 ? 0.98020 34.05717 19.67974 1.000 19.34793 211 THR B O 1
ATOM 4296 N N . ALA B 1 196 ? 2.78714 33.85223 21.05618 1.000 18.25205 212 ALA B N 1
ATOM 4297 C CA . ALA B 1 196 ? 2.05832 34.01670 22.30995 1.000 19.09198 212 ALA B CA 1
ATOM 4298 C C . ALA B 1 196 ? 2.58483 35.24825 23.04694 1.000 19.46170 212 ALA B C 1
ATOM 4299 O O . ALA B 1 196 ? 3.02999 35.14727 24.18740 1.000 19.45389 212 ALA B O 1
ATOM 4301 N N . PRO B 1 197 ? 2.46598 36.44127 22.46279 1.000 20.25766 213 PRO B N 1
ATOM 4302 C CA . PRO B 1 197 ? 3.09773 37.61388 23.08914 1.000 21.67872 213 PRO B CA 1
ATOM 4303 C C . PRO B 1 197 ? 2.52647 37.98853 24.44795 1.000 20.53566 213 PRO B C 1
ATOM 4304 O O . PRO B 1 197 ? 3.29882 38.50321 25.26748 1.000 21.08157 213 PRO B O 1
ATOM 4308 N N . LYS B 1 198 ? 1.24584 37.73994 24.67781 1.000 19.70668 214 LYS B N 1
ATOM 4309 C CA . LYS B 1 198 ? 0.63197 38.00558 25.97206 1.000 18.89334 214 LYS B CA 1
ATOM 4310 C C . LYS B 1 198 ? 0.50920 36.73754 26.81107 1.000 21.06213 214 LYS B C 1
ATOM 4311 O O . LYS B 1 198 ? -0.13800 36.75687 27.86767 1.000 20.38836 214 LYS B O 1
ATOM 4317 N N . GLY B 1 199 ? 1.20382 35.65505 26.42144 1.000 19.37058 215 GLY B N 1
ATOM 4318 C CA . GLY B 1 199 ? 1.15982 34.41599 27.16804 1.000 19.28261 215 GLY B CA 1
ATOM 4319 C C . GLY B 1 199 ? 0.05357 33.47284 26.75358 1.000 17.10008 215 GLY B C 1
ATOM 4320 O O . GLY B 1 199 ? -0.11087 32.43448 27.39520 1.000 17.65704 215 GLY B O 1
ATOM 4321 N N . PHE B 1 200 ? -0.66361 33.78069 25.66859 1.000 17.35565 216 PHE B N 1
ATOM 4322 C CA . PHE B 1 200 ? -1.77107 32.97012 25.15916 1.000 16.91487 216 PHE B CA 1
ATOM 4323 C C . PHE B 1 200 ? -1.45452 32.57408 23.72615 1.000 17.20822 216 PHE B C 1
ATOM 4324 O O . PHE B 1 200 ? -1.12167 33.43220 22.90750 1.000 17.94287 216 PHE B O 1
ATOM 4332 N N . SER B 1 201 ? -1.51985 31.26790 23.45141 1.000 15.81160 217 SER B N 1
ATOM 4333 C CA . SER B 1 201 ? -1.19399 30.76401 22.09628 1.000 16.04504 217 SER B CA 1
ATOM 4334 C C . SER B 1 201 ? -2.44946 30.82969 21.21364 1.000 17.66656 217 SER B C 1
ATOM 4335 O O . SER B 1 201 ? -3.56122 30.56089 21.68946 1.000 18.49032 217 SER B O 1
ATOM 4338 N N . PRO B 1 202 ? -2.30572 31.16908 19.93383 1.000 17.69867 218 PRO B N 1
ATOM 4339 C CA . PRO B 1 202 ? -3.49156 31.27473 19.07421 1.000 18.40903 218 PRO B CA 1
ATOM 4340 C C . PRO B 1 202 ? -3.87661 29.92749 18.48779 1.000 18.27154 218 PRO B C 1
ATOM 4341 O O . PRO B 1 202 ? -3.04157 29.06602 18.23912 1.000 18.52866 218 PRO B O 1
ATOM 4345 N N . ASP B 1 203 ? -5.17315 29.76926 18.21932 1.000 18.97154 219 ASP B N 1
ATOM 4346 C CA . ASP B 1 203 ? -5.65499 28.61606 17.45285 1.000 20.10595 219 ASP B CA 1
ATOM 4347 C C . ASP B 1 203 ? -4.97301 28.53790 16.09418 1.000 19.51418 219 ASP B C 1
ATOM 4348 O O . ASP B 1 203 ? -4.53549 27.46692 15.67588 1.000 18.98921 219 ASP B O 1
ATOM 4353 N N . TRP B 1 204 ? -4.90360 29.67065 15.40598 1.000 19.21255 220 TRP B N 1
ATOM 4354 C CA . TRP B 1 204 ? -4.33897 29.80041 14.07379 1.000 19.86172 220 TRP B CA 1
ATOM 4355 C C . TRP B 1 204 ? -3.53794 31.09024 14.01718 1.000 20.52096 220 TRP B C 1
ATOM 4356 O O . TRP B 1 204 ? -3.91460 32.09952 14.63060 1.000 21.62178 220 TRP B O 1
ATOM 4367 N N . VAL B 1 205 ? -2.47653 31.09947 13.21454 1.000 20.58917 221 VAL B N 1
ATOM 4368 C CA . VAL B 1 205 ? -1.68689 32.31721 13.08979 1.000 19.65876 221 VAL B CA 1
ATOM 4369 C C . VAL B 1 205 ? -1.02395 32.33669 11.72853 1.000 22.87087 221 VAL B C 1
ATOM 4370 O O . VAL B 1 205 ? -0.51267 31.31717 11.25842 1.000 22.39088 221 VAL B O 1
ATOM 4374 N N . ARG B 1 206 ? -0.97116 33.51862 11.12150 1.000 22.24764 222 ARG B N 1
ATOM 4375 C CA . ARG B 1 206 ? -0.33912 33.69149 9.81784 1.000 23.99881 222 ARG B CA 1
ATOM 4376 C C . ARG B 1 206 ? 1.05527 34.27582 9.95768 1.000 23.92005 222 ARG B C 1
ATOM 4377 O O . ARG B 1 206 ? 1.35606 35.03152 10.89341 1.000 24.45321 222 ARG B O 1
ATOM 4385 N N . TYR B 1 207 ? 1.87980 33.96102 8.96018 1.000 24.68509 223 TYR B N 1
ATOM 4386 C CA . TYR B 1 207 ? 3.19269 34.54199 8.77434 1.000 23.91806 223 TYR B CA 1
ATOM 4387 C C . TYR B 1 207 ? 3.23031 35.06797 7.35121 1.000 27.30383 223 TYR B C 1
ATOM 4388 O O . TYR B 1 207 ? 2.83286 34.36164 6.40841 1.000 25.87871 223 TYR B O 1
ATOM 4397 N N . GLU B 1 208 ? 3.66541 36.30338 7.18841 1.000 25.48422 224 GLU B N 1
ATOM 4398 C CA . GLU B 1 208 ? 3.78379 36.89743 5.86338 1.000 26.75981 224 GLU B CA 1
ATOM 4399 C C . GLU B 1 208 ? 5.24806 37.16396 5.56236 1.000 28.82004 224 GLU B C 1
ATOM 4400 O O . GLU B 1 208 ? 5.99011 37.67451 6.40460 1.000 29.51230 224 GLU B O 1
ATOM 4406 N N . LYS B 1 209 ? 5.65323 36.83868 4.32587 1.000 30.73875 225 LYS B N 1
ATOM 4407 C CA . LYS B 1 209 ? 7.02908 37.04302 3.90836 1.000 34.56561 225 LYS B CA 1
ATOM 4408 C C . LYS B 1 209 ? 7.44857 38.47953 4.18074 1.000 34.97453 225 LYS B C 1
ATOM 4409 O O . LYS B 1 209 ? 6.71337 39.42198 3.86910 1.000 37.27174 225 LYS B O 1
ATOM 4415 N N . SER B 1 210 ? 8.60498 38.62451 4.82671 1.000 36.43216 226 SER B N 1
ATOM 4416 C CA . SER B 1 210 ? 9.19689 39.91346 5.18120 1.000 45.56668 226 SER B CA 1
ATOM 4417 C C . SER B 1 210 ? 8.47799 40.63092 6.32231 1.000 46.67114 226 SER B C 1
ATOM 4418 O O . SER B 1 210 ? 9.12656 41.26088 7.16446 1.000 51.86531 226 SER B O 1
ATOM 4421 N N . LYS B 1 211 ? 7.15238 40.53103 6.39138 1.000 39.14760 227 LYS B N 1
ATOM 4422 C CA . LYS B 1 211 ? 6.44400 41.27889 7.42615 1.000 34.82892 227 LYS B CA 1
ATOM 4423 C C . LYS B 1 211 ? 6.41616 40.54719 8.76110 1.000 31.80482 227 LYS B C 1
ATOM 4424 O O . LYS B 1 211 ? 6.42442 41.19250 9.80930 1.000 32.03836 227 LYS B O 1
ATOM 4430 N N . GLY B 1 212 ? 6.37160 39.23012 8.74620 1.000 29.85458 228 GLY B N 1
ATOM 4431 C CA . GLY B 1 212 ? 6.46960 38.46353 9.95088 1.000 26.94553 228 GLY B CA 1
ATOM 4432 C C . GLY B 1 212 ? 5.14325 37.90698 10.41905 1.000 27.20482 228 GLY B C 1
ATOM 4433 O O . GLY B 1 212 ? 4.16737 37.79471 9.67569 1.000 26.39527 228 GLY B O 1
ATOM 4434 N N . TRP B 1 213 ? 5.13197 37.52238 11.69356 1.000 25.73672 229 TRP B N 1
ATOM 4435 C CA . TRP B 1 213 ? 3.91508 37.01741 12.31459 1.000 23.41310 229 TRP B CA 1
ATOM 4436 C C . TRP B 1 213 ? 2.83636 38.09106 12.27794 1.000 26.47488 229 TRP B C 1
ATOM 4437 O O . TRP B 1 213 ? 3.09984 39.27411 12.49222 1.000 27.14927 229 TRP B O 1
ATOM 4448 N N . GLN B 1 214 ? 1.60880 37.67389 12.05344 1.000 23.95898 230 GLN B N 1
ATOM 4449 C CA . GLN B 1 214 ? 0.47772 38.59694 11.95306 1.000 24.93344 230 GLN B CA 1
ATOM 4450 C C . GLN B 1 214 ? -0.27471 38.51786 13.26982 1.000 26.42093 230 GLN B C 1
ATOM 4451 O O . GLN B 1 214 ? -1.18734 37.71434 13.45752 1.000 27.13509 230 GLN B O 1
ATOM 4457 N N . LEU B 1 215 ? 0.13251 39.37215 14.19684 1.000 25.27103 231 LEU B N 1
ATOM 4458 C CA . LEU B 1 215 ? -0.35182 39.29230 15.56386 1.000 24.65686 231 LEU B CA 1
ATOM 4459 C C . LEU B 1 215 ? -1.38369 40.37500 15.90583 1.000 27.59441 231 LEU B C 1
ATOM 4460 O O . LEU B 1 215 ? -1.68021 40.58814 17.07937 1.000 26.97413 231 LEU B O 1
ATOM 4465 N N . ALA B 1 216 ? -1.96606 41.04653 14.90295 1.000 29.64918 232 ALA B N 1
ATOM 4466 C CA . ALA B 1 216 ? -3.06246 41.95565 15.18951 1.000 30.43619 232 ALA B CA 1
ATOM 4467 C C . ALA B 1 216 ? -4.32570 41.16364 15.57235 1.000 29.93596 232 ALA B C 1
ATOM 4468 O O . ALA B 1 216 ? -4.49149 40.01708 15.15491 1.000 34.19815 232 ALA B O 1
ATOM 4470 N N . PRO B 1 217 ? -5.28303 41.79033 16.26641 1.000 33.43987 233 PRO B N 1
ATOM 4471 C CA . PRO B 1 217 ? -6.54862 41.09890 16.57993 1.000 34.98837 233 PRO B CA 1
ATOM 4472 C C . PRO B 1 217 ? -7.23787 40.50582 15.34928 1.000 36.94716 233 PRO B C 1
ATOM 4473 O O . PRO B 1 217 ? -7.27123 41.10805 14.26984 1.000 36.58258 233 PRO B O 1
ATOM 4477 N N . ASP B 1 218 ? -7.78133 39.30189 15.51447 1.000 40.78767 234 ASP B N 1
ATOM 4478 C CA . ASP B 1 218 ? -8.43972 38.59592 14.42307 1.000 44.89622 234 ASP B CA 1
ATOM 4479 C C . ASP B 1 218 ? -9.24560 37.42327 14.97838 1.000 44.29390 234 ASP B C 1
ATOM 4480 O O . ASP B 1 218 ? -8.91851 36.85026 16.02303 1.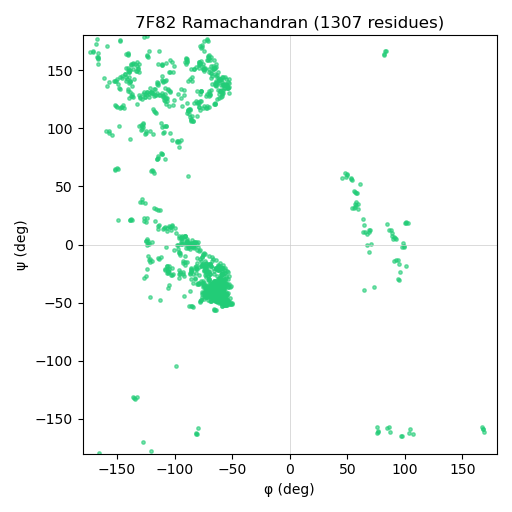000 39.32538 234 ASP B O 1
ATOM 4485 N N . LYS B 1 219 ? -10.26491 37.04357 14.19999 1.000 43.51909 235 LYS B N 1
ATOM 4486 C CA . LYS B 1 219 ? -11.27671 36.06802 14.59796 1.000 43.18176 235 LYS B CA 1
ATOM 4487 C C . LYS B 1 219 ? -10.67866 34.74124 15.03741 1.000 32.60273 235 LYS B C 1
ATOM 4488 O O . LYS B 1 219 ? -11.21263 34.09975 15.95469 1.000 31.98984 235 LYS B O 1
ATOM 4494 N N . THR B 1 220 ? -9.65238 34.26678 14.33796 1.000 33.41457 236 THR B N 1
ATOM 4495 C CA . THR B 1 220 ? -8.98181 33.02690 14.69670 1.000 32.14741 236 THR B CA 1
ATOM 4496 C C . THR B 1 220 ? -7.70191 33.24199 15.52256 1.000 27.84514 236 THR B C 1
ATOM 4497 O O . THR B 1 220 ? -7.04489 32.24756 15.90155 1.000 29.58466 236 THR B O 1
ATOM 4501 N N . LEU B 1 221 ? -7.33613 34.50540 15.82250 1.000 28.69419 237 LEU B N 1
ATOM 4502 C CA . LEU B 1 221 ? -6.17407 34.78196 16.70920 1.000 25.40971 237 LEU B CA 1
ATOM 4503 C C . LEU B 1 221 ? -6.58646 34.82021 18.18309 1.000 22.44314 237 LEU B C 1
ATOM 4504 O O . LEU B 1 221 ? -6.54326 35.84170 18.85274 1.000 23.56804 237 LEU B O 1
ATOM 4509 N N . ILE B 1 222 ? -7.13166 33.70450 18.60912 1.000 21.80520 238 ILE B N 1
ATOM 4510 C CA . ILE B 1 222 ? -7.64573 33.53279 19.95545 1.000 20.76411 238 ILE B CA 1
ATOM 4511 C C . ILE B 1 222 ? -7.13065 32.20255 20.45008 1.000 22.16756 238 ILE B C 1
ATOM 4512 O O . ILE B 1 222 ? -6.94010 31.26677 19.66143 1.000 19.96142 238 ILE B O 1
ATOM 4517 N N . SER B 1 223 ? -6.93076 32.11655 21.77007 1.000 18.80822 239 SER B N 1
ATOM 4518 C CA . SER B 1 223 ? -6.64962 30.83498 22.37536 1.000 19.07773 239 SER B CA 1
ATOM 4519 C C . SER B 1 223 ? -8.01268 30.21132 22.65645 1.000 17.71563 239 SER B C 1
ATOM 4520 O O . SER B 1 223 ? -8.73869 30.66451 23.57869 1.000 18.86584 239 SER B O 1
ATOM 4523 N N . GLY B 1 224 ? -8.38451 29.20206 21.86839 1.000 18.87218 240 GLY B N 1
ATOM 4524 C CA . GLY B 1 224 ? -9.69315 28.58436 21.96154 1.000 19.34875 240 GLY B CA 1
ATOM 4525 C C . GLY B 1 224 ? -9.59222 27.08087 21.94778 1.000 17.33820 240 GLY B C 1
ATOM 4526 O O . GLY B 1 224 ? -8.74377 26.50495 22.67233 1.000 17.59245 240 GLY B O 1
ATOM 4527 N N . TYR B 1 225 ? -10.41558 26.42278 21.13284 1.000 18.43943 241 TYR B N 1
ATOM 4528 C CA . TYR B 1 225 ? -10.56846 24.98053 21.14168 1.000 17.94089 241 TYR B CA 1
ATOM 4529 C C . TYR B 1 225 ? -9.41586 24.25462 20.44212 1.000 19.09736 241 TYR B C 1
ATOM 4530 O O . TYR B 1 225 ? -9.31126 23.04363 20.59127 1.000 20.24178 241 TYR B O 1
ATOM 4539 N N . ALA B 1 226 ? -8.63460 24.94372 19.60610 1.000 17.41096 242 ALA B N 1
ATOM 4540 C CA . ALA B 1 226 ? -7.39738 24.33837 19.12243 1.000 16.35636 242 ALA B CA 1
ATOM 4541 C C . ALA B 1 226 ? -6.25588 24.54360 20.12219 1.000 16.82369 242 ALA B C 1
ATOM 4542 O O . ALA B 1 226 ? -5.60848 23.57647 20.56337 1.000 16.96570 242 ALA B O 1
ATOM 4544 N N . ALA B 1 227 ? -6.03656 25.81236 20.49881 1.000 16.87269 243 ALA B N 1
ATOM 4545 C CA . ALA B 1 227 ? -4.87990 26.18912 21.29746 1.000 16.53967 243 ALA B CA 1
ATOM 4546 C C . ALA B 1 227 ? -4.93369 25.65152 22.71260 1.000 14.92224 243 ALA B C 1
ATOM 4547 O O . ALA B 1 227 ? -3.88109 25.57226 23.34460 1.000 15.37980 243 ALA B O 1
ATOM 4549 N N . ILE B 1 228 ? -6.09199 25.24534 23.24333 1.000 15.87710 244 ILE B N 1
ATOM 4550 C CA . ILE B 1 228 ? -6.13419 24.64657 24.57352 1.000 14.30296 244 ILE B CA 1
ATOM 4551 C C . ILE B 1 228 ? -5.16315 23.48331 24.63350 1.000 14.77858 244 ILE B C 1
ATOM 4552 O O . ILE B 1 228 ? -4.53831 23.23249 25.67849 1.000 14.82438 244 ILE B O 1
ATOM 4557 N N . ARG B 1 229 ? -4.92244 22.82206 23.51574 1.000 15.51231 245 ARG B N 1
ATOM 4558 C CA . ARG B 1 229 ? -4.03025 21.68692 23.49821 1.000 15.11465 245 ARG B CA 1
ATOM 4559 C C . ARG B 1 229 ? -2.56625 22.07212 23.60068 1.000 14.37641 245 ARG B C 1
ATOM 4560 O O . ARG B 1 229 ? -1.78791 21.20395 24.01697 1.000 14.97996 245 ARG B O 1
ATOM 4568 N N . VAL B 1 230 ? -2.17923 23.30969 23.24271 1.000 14.96981 246 VAL B N 1
ATOM 4569 C CA . VAL B 1 230 ? -0.77782 23.71654 23.42234 1.000 14.94306 246 VAL B CA 1
ATOM 4570 C C . VAL B 1 230 ? -0.39079 23.58394 24.88185 1.000 14.79921 246 VAL B C 1
ATOM 4571 O O . VAL B 1 230 ? 0.65873 23.00814 25.21619 1.000 14.89946 246 VAL B O 1
ATOM 4575 N N . TYR B 1 231 ? -1.23274 24.11084 25.77532 1.000 14.80434 247 TYR B N 1
ATOM 4576 C CA . TYR B 1 231 ? -0.90365 24.09483 27.20902 1.000 14.10173 247 TYR B CA 1
ATOM 4577 C C . TYR B 1 231 ? -0.83800 22.66668 27.68108 1.000 14.10610 247 TYR B C 1
ATOM 4578 O O . TYR B 1 231 ? 0.03484 22.29888 28.47673 1.000 14.29324 247 TYR B O 1
ATOM 4587 N N . LEU B 1 232 ? -1.77315 21.84468 27.21320 1.000 14.43291 248 LEU B N 1
ATOM 4588 C CA . LEU B 1 232 ? -1.78345 20.42090 27.52090 1.000 14.30625 248 LEU B CA 1
ATOM 4589 C C . LEU B 1 232 ? -0.48310 19.74426 27.11264 1.000 13.92573 248 LEU B C 1
ATOM 4590 O O . LEU B 1 232 ? 0.13121 19.01709 27.92364 1.000 14.32257 248 LEU B O 1
ATOM 4595 N N . TRP B 1 233 ? -0.05411 19.93573 25.85712 1.000 13.41970 249 TRP B N 1
ATOM 4596 C CA . TRP B 1 233 ? 1.17409 19.24775 25.46000 1.000 13.11918 249 TRP B CA 1
ATOM 4597 C C . TRP B 1 233 ? 2.35046 19.71028 26.30336 1.000 13.43044 249 TRP B C 1
ATOM 4598 O O . TRP B 1 233 ? 3.18894 18.88424 26.70978 1.000 14.66950 249 TRP B O 1
ATOM 4609 N N . VAL B 1 234 ? 2.43138 21.03653 26.55023 1.000 14.07960 250 VAL B N 1
ATOM 4610 C CA . VAL B 1 234 ? 3.59020 21.53910 27.31634 1.000 13.81400 250 VAL B CA 1
ATOM 4611 C C . VAL B 1 234 ? 3.56923 20.94433 28.72231 1.000 13.83185 250 VAL B C 1
ATOM 4612 O O . VAL B 1 234 ? 4.60437 20.51004 29.24456 1.000 14.76877 250 VAL B O 1
ATOM 4616 N N . GLY B 1 235 ? 2.38057 20.88806 29.34143 1.000 14.52801 251 GLY B N 1
ATOM 4617 C CA . GLY B 1 235 ? 2.31405 20.32517 30.69219 1.000 14.48330 251 GLY B CA 1
ATOM 4618 C C . GLY B 1 235 ? 2.72731 18.86118 30.76982 1.000 14.13074 251 GLY B C 1
ATOM 4619 O O . GLY B 1 235 ? 3.25687 18.39877 31.79060 1.000 14.68758 251 GLY B O 1
ATOM 4620 N N . MET B 1 236 ? 2.50747 18.09164 29.69492 1.000 13.92560 252 MET B N 1
ATOM 4621 C CA . MET B 1 236 ? 2.86797 16.68824 29.64956 1.000 13.19508 252 MET B CA 1
ATOM 4622 C C . MET B 1 236 ? 4.30400 16.44620 29.16572 1.000 14.66802 252 MET B C 1
ATOM 4623 O O . MET B 1 236 ? 4.70687 15.29153 29.08218 1.000 14.30084 252 MET B O 1
ATOM 4628 N N . MET B 1 237 ? 5.04193 17.49072 28.82749 1.000 13.31850 253 MET B N 1
ATOM 4629 C CA . MET B 1 237 ? 6.47436 17.26113 28.55324 1.000 13.97238 253 MET B CA 1
ATOM 4630 C C . MET B 1 237 ? 7.14913 16.74109 29.81309 1.000 13.85611 253 MET B C 1
ATOM 4631 O O . MET B 1 237 ? 6.77337 17.07831 30.95472 1.000 14.73957 253 MET B O 1
ATOM 4636 N N . ASN B 1 238 ? 8.16472 15.92060 29.63377 1.000 13.94177 254 ASN B N 1
ATOM 4637 C CA . ASN B 1 238 ? 8.92031 15.48302 30.79959 1.000 14.03393 254 ASN B CA 1
ATOM 4638 C C . ASN B 1 238 ? 9.69313 16.67442 31.37539 1.000 14.29047 254 ASN B C 1
ATOM 4639 O O . ASN B 1 238 ? 10.19322 17.54129 30.66321 1.000 15.00651 254 ASN B O 1
ATOM 4644 N N . ASP B 1 239 ? 9.79335 16.71546 32.70762 1.000 14.20301 255 ASP B N 1
ATOM 4645 C CA . ASP B 1 239 ? 10.54547 17.81533 33.35671 1.000 14.53334 255 ASP B CA 1
ATOM 4646 C C . ASP B 1 239 ? 12.02569 17.84648 32.94593 1.000 15.32453 255 ASP B C 1
ATOM 4647 O O . ASP B 1 239 ? 12.62228 18.92192 32.98886 1.000 17.61226 255 ASP B O 1
ATOM 4652 N N . HIS B 1 240 ? 12.55667 16.72603 32.46889 1.000 14.90428 256 HIS B N 1
ATOM 4653 C CA . HIS B 1 240 ? 13.95509 16.67755 32.04702 1.000 15.45603 256 HIS B CA 1
ATOM 4654 C C . HIS B 1 240 ? 14.12019 17.00388 30.58020 1.000 16.75132 256 HIS B C 1
ATOM 4655 O O . HIS B 1 240 ? 15.26540 16.88819 30.07153 1.000 17.54151 256 HIS B O 1
ATOM 4662 N N . ASP B 1 241 ? 13.05739 17.43471 29.89355 1.000 16.57415 257 ASP B N 1
ATOM 4663 C CA . ASP B 1 241 ? 13.24342 18.10718 28.60409 1.000 17.00379 257 ASP B CA 1
ATOM 4664 C C . ASP B 1 241 ? 13.66041 19.54242 28.91522 1.000 16.46292 257 ASP B C 1
ATOM 4665 O O . ASP B 1 241 ? 12.86912 20.31376 29.50301 1.000 17.29461 257 ASP B O 1
ATOM 4670 N N . ALA B 1 242 ? 14.88058 19.93308 28.47077 1.000 16.94544 258 ALA B N 1
ATOM 4671 C CA . ALA B 1 242 ? 15.43474 21.24226 28.76800 1.000 19.45387 258 ALA B CA 1
ATOM 4672 C C . ALA B 1 242 ? 14.61510 22.40755 28.24411 1.000 19.68560 258 ALA B C 1
ATOM 4673 O O . ALA B 1 242 ? 14.81275 23.52820 28.72116 1.000 22.18166 258 ALA B O 1
ATOM 4675 N N . GLN B 1 243 ? 13.69577 22.16422 27.33655 1.000 17.67239 259 GLN B N 1
ATOM 4676 C CA . GLN B 1 243 ? 12.88342 23.24776 26.77627 1.000 20.38658 259 GLN B CA 1
ATOM 4677 C C . GLN B 1 243 ? 11.54100 23.43696 27.45035 1.000 19.08696 259 GLN B C 1
ATOM 4678 O O . GLN B 1 243 ? 10.88876 24.46703 27.21447 1.000 21.16679 259 GLN B O 1
ATOM 4684 N N . LYS B 1 244 ? 11.14907 22.53410 28.32784 1.000 16.45726 260 LYS B N 1
ATOM 4685 C CA . LYS B 1 244 ? 9.83169 22.67430 28.94374 1.000 16.36194 260 LYS B CA 1
ATOM 4686 C C . LYS B 1 244 ? 9.72404 23.97319 29.71926 1.000 16.57729 260 LYS B C 1
ATOM 4687 O O . LYS B 1 244 ? 8.69224 24.67035 29.67775 1.000 16.65286 260 LYS B O 1
ATOM 4693 N N . ALA B 1 245 ? 10.75425 24.31712 30.49098 1.000 18.07152 261 ALA B N 1
ATOM 4694 C CA . ALA B 1 245 ? 10.62472 25.46908 31.37573 1.000 17.78154 261 ALA B CA 1
ATOM 4695 C C . ALA B 1 245 ? 10.30663 26.74537 30.59483 1.000 17.10764 261 ALA B C 1
ATOM 4696 O O . ALA B 1 245 ? 9.51124 27.57448 31.05018 1.000 17.72182 261 ALA B O 1
ATOM 4698 N N . SER B 1 246 ? 10.94043 26.93707 29.45509 1.000 17.99588 262 SER B N 1
ATOM 4699 C CA . SER B 1 246 ? 10.75313 28.14943 28.67064 1.000 17.93721 262 SER B CA 1
ATOM 4700 C C . SER B 1 246 ? 9.32268 28.24894 28.15069 1.000 17.16533 262 SER B C 1
ATOM 4701 O O . SER B 1 246 ? 8.75927 29.34398 28.09398 1.000 17.12313 262 SER B O 1
ATOM 4704 N N . LEU B 1 247 ? 8.72488 27.10897 27.81178 1.000 16.55573 263 LEU B N 1
ATOM 4705 C CA . LEU B 1 247 ? 7.35060 27.11657 27.30836 1.000 16.59879 263 LEU B CA 1
ATOM 4706 C C . LEU B 1 247 ? 6.35743 27.35917 28.44772 1.000 16.28010 263 LEU B C 1
ATOM 4707 O O . LEU B 1 247 ? 5.41007 28.14425 28.30181 1.000 16.29962 263 LEU B O 1
ATOM 4712 N N . LEU B 1 248 ? 6.58348 26.73372 29.61601 1.000 16.26829 264 LEU B N 1
ATOM 4713 C CA . LEU B 1 248 ? 5.76095 27.04320 30.78020 1.000 15.81913 264 LEU B CA 1
ATOM 4714 C C . LEU B 1 248 ? 5.85171 28.51496 31.13621 1.000 16.39892 264 LEU B C 1
ATOM 4715 O O . LEU B 1 248 ? 4.85177 29.14469 31.50336 1.000 17.17031 264 LEU B O 1
ATOM 4720 N N . GLU B 1 249 ? 7.05004 29.07935 31.08429 1.000 16.13312 265 GLU B N 1
ATOM 4721 C CA . GLU B 1 249 ? 7.19900 30.47751 31.43392 1.000 16.93491 265 GLU B CA 1
ATOM 4722 C C . GLU B 1 249 ? 6.44551 31.37580 30.47183 1.000 17.40557 265 GLU B C 1
ATOM 4723 O O . GLU B 1 249 ? 5.73126 32.29775 30.88801 1.000 17.63268 265 GLU B O 1
ATOM 4729 N N . ARG B 1 250 ? 6.60125 31.12815 29.17861 1.000 16.29184 266 ARG B N 1
ATOM 4730 C CA . ARG B 1 250 ? 5.89838 31.95566 28.20033 1.000 17.15566 266 ARG B CA 1
ATOM 4731 C C . ARG B 1 250 ? 4.38934 31.90879 28.39558 1.000 16.08245 266 ARG B C 1
ATOM 4732 O O . ARG B 1 250 ? 3.70658 32.92893 28.25218 1.000 17.79725 266 ARG B O 1
ATOM 4740 N N . LEU B 1 251 ? 3.83875 30.73295 28.71218 1.000 16.20704 267 LEU B N 1
ATOM 4741 C CA . LEU B 1 251 ? 2.38235 30.55513 28.73729 1.000 15.92842 267 LEU B CA 1
ATOM 4742 C C . LEU B 1 251 ? 1.83603 30.71055 30.15832 1.000 16.00121 267 LEU B C 1
ATOM 4743 O O . LEU B 1 251 ? 0.64955 30.45023 30.37103 1.000 16.69955 267 LEU B O 1
ATOM 4748 N N . LYS B 1 252 ? 2.68436 31.12378 31.09752 1.000 16.07836 268 LYS B N 1
ATOM 4749 C CA . LYS B 1 252 ? 2.23852 31.30361 32.48526 1.000 15.55041 268 LYS B CA 1
ATOM 4750 C C . LYS B 1 252 ? 0.97848 32.16196 32.60105 1.000 17.23191 268 LYS B C 1
ATOM 4751 O O . LYS B 1 252 ? 0.15758 31.89268 33.50895 1.000 15.90956 268 LYS B O 1
ATOM 4757 N N . PRO B 1 253 ? 0.76134 33.19227 31.78322 1.000 16.31538 269 PRO B N 1
ATOM 4758 C CA . PRO B 1 253 ? -0.48337 33.95293 31.93906 1.000 16.75327 269 PRO B CA 1
ATOM 4759 C C . PRO B 1 253 ? -1.75058 33.12415 31.84868 1.000 17.45842 269 PRO B C 1
ATOM 4760 O O . PRO B 1 253 ? -2.73127 33.48134 32.50254 1.000 18.38319 269 PRO B O 1
ATOM 4764 N N . MET B 1 254 ? -1.75283 32.02891 31.08165 1.000 16.53809 270 MET B N 1
ATOM 4765 C CA . MET B 1 254 ? -2.94147 31.19079 31.09877 1.000 16.99975 270 MET B CA 1
ATOM 4766 C C . MET B 1 254 ? -3.13233 30.50541 32.44915 1.000 16.62913 270 MET B C 1
ATOM 4767 O O . MET B 1 254 ? -4.26607 30.35236 32.91740 1.000 17.87403 270 MET B O 1
ATOM 4772 N N . ALA B 1 255 ? -2.04084 30.07351 33.08878 1.000 16.56154 271 ALA B N 1
ATOM 4773 C CA . ALA B 1 255 ? -2.13467 29.49034 34.42363 1.000 15.55185 271 ALA B CA 1
ATOM 4774 C C . ALA B 1 255 ? -2.59673 30.51997 35.42580 1.000 17.00918 271 ALA B C 1
ATOM 4775 O O . ALA B 1 255 ? -3.39689 30.19785 36.31447 1.000 17.96710 271 ALA B O 1
ATOM 4777 N N . ALA B 1 256 ? -2.06434 31.74050 35.35758 1.000 17.45384 272 ALA B N 1
ATOM 4778 C CA . ALA B 1 256 ? -2.44132 32.77082 36.32678 1.000 18.03786 272 ALA B CA 1
ATOM 4779 C C . ALA B 1 256 ? -3.89693 33.15898 36.15153 1.000 19.19144 272 ALA B C 1
ATOM 4780 O O . ALA B 1 256 ? -4.62617 33.33281 37.13780 1.000 20.29228 272 ALA B O 1
ATOM 4782 N N . LEU B 1 257 ? -4.35579 33.28522 34.90798 1.000 19.51539 273 LEU B N 1
ATOM 4783 C CA . LEU B 1 257 ? -5.75850 33.63861 34.67954 1.000 19.29676 273 LEU B CA 1
ATOM 4784 C C . LEU B 1 257 ? -6.68328 32.53088 35.17841 1.000 20.52264 273 LEU B C 1
ATOM 4785 O O . LEU B 1 257 ? -7.69616 32.80999 35.84903 1.000 20.61571 273 LEU B O 1
ATOM 4790 N N . THR B 1 258 ? -6.38364 31.27182 34.85009 1.000 19.34125 274 THR B N 1
ATOM 4791 C CA . THR B 1 258 ? -7.21138 30.16362 35.30911 1.000 17.37967 274 THR B CA 1
ATOM 4792 C C . THR B 1 258 ? -7.25630 30.14051 36.82563 1.000 19.20793 274 THR B C 1
ATOM 4793 O O . THR B 1 258 ? -8.34002 30.00890 37.41131 1.000 19.23201 274 THR B O 1
ATOM 4797 N N . ALA B 1 259 ? -6.10830 30.30838 37.49056 1.000 19.31024 275 ALA B N 1
ATOM 4798 C CA . ALA B 1 259 ? -6.10548 30.24546 38.95296 1.000 20.88854 275 ALA B CA 1
ATOM 4799 C C . ALA B 1 259 ? -6.85072 31.40774 39.57653 1.000 23.36315 275 ALA B C 1
ATOM 4800 O O . ALA B 1 259 ? -7.46869 31.23990 40.64799 1.000 22.31040 275 ALA B O 1
ATOM 4802 N N . LYS B 1 260 ? -6.79199 32.58544 38.95599 1.000 24.37438 276 LYS B N 1
ATOM 4803 C CA . LYS B 1 260 ? -7.45687 33.76338 39.51360 1.000 25.65435 276 LYS B CA 1
ATOM 4804 C C . LYS B 1 260 ? -8.94105 33.54346 39.51633 1.000 27.07787 276 LYS B C 1
ATOM 4805 O O . LYS B 1 260 ? -9.61830 33.80767 40.52993 1.000 30.34512 276 LYS B O 1
ATOM 4811 N N . LYS B 1 261 ? -9.45568 33.04753 38.37567 1.000 27.89335 277 LYS B N 1
ATOM 4812 C CA . LYS B 1 261 ? -10.87593 32.83494 38.15140 1.000 29.37700 277 LYS B CA 1
ATOM 4813 C C . LYS B 1 261 ? -11.39822 31.52978 38.75606 1.000 30.39732 277 LYS B C 1
ATOM 4814 O O . LYS B 1 261 ? -12.59637 31.43608 39.05683 1.000 32.70449 277 LYS B O 1
ATOM 4820 N N . GLY B 1 262 ? -10.54445 30.53799 38.95855 1.000 21.96851 278 GLY B N 1
ATOM 4821 C CA . GLY B 1 262 ? -10.92820 29.16360 39.13544 1.000 20.96922 278 GLY B CA 1
ATOM 4822 C C . GLY B 1 262 ? -11.57229 28.49917 37.93847 1.000 22.59553 278 GLY B C 1
ATOM 4823 O O . GLY B 1 262 ? -12.14740 27.41979 38.07164 1.000 25.28445 278 GLY B O 1
ATOM 4824 N N . VAL B 1 263 ? -11.52119 29.15103 36.78739 1.000 21.51495 279 VAL B N 1
ATOM 4825 C CA . VAL B 1 263 ? -12.20137 28.67968 35.59427 1.000 22.54482 279 VAL B CA 1
ATOM 4826 C C . VAL B 1 263 ? -11.27499 28.87854 34.40342 1.000 21.59299 279 VAL B C 1
ATOM 4827 O O . VAL B 1 263 ? -10.72808 29.97403 34.21451 1.000 23.49691 279 VAL B O 1
ATOM 4831 N N . VAL B 1 264 ? -11.11994 27.84117 33.60567 1.000 18.95066 280 VAL B N 1
ATOM 4832 C CA . VAL B 1 264 ? -10.36085 28.03864 32.35609 1.000 19.97911 280 VAL B CA 1
ATOM 4833 C C . VAL B 1 264 ? -11.21635 28.86075 31.38879 1.000 19.15768 280 VAL B C 1
ATOM 4834 O O . VAL B 1 264 ? -12.39449 28.49667 31.12805 1.000 20.92255 280 VAL B O 1
ATOM 4838 N N . PRO B 1 265 ? -10.70586 29.94480 30.80355 1.000 18.20317 281 PRO B N 1
ATOM 4839 C CA . PRO B 1 265 ? -11.51887 30.71380 29.84625 1.000 20.69177 281 PRO B CA 1
ATOM 4840 C C . PRO B 1 265 ? -11.80008 29.91355 28.57861 1.000 20.11122 281 PRO B C 1
ATOM 4841 O O . PRO B 1 265 ? -11.02630 29.02893 28.16224 1.000 19.75449 281 PRO B O 1
ATOM 4845 N N . GLU B 1 266 ? -12.91214 30.25559 27.92843 1.000 21.55361 282 GLU B N 1
ATOM 4846 C CA . GLU B 1 266 ? -13.21618 29.58717 26.67795 1.000 19.15469 282 GLU B CA 1
ATOM 4847 C C . GLU B 1 266 ? -12.34572 30.10602 25.53732 1.000 20.21791 282 GLU B C 1
ATOM 4848 O O . GLU B 1 266 ? -11.84021 29.32088 24.74032 1.000 20.65745 282 GLU B O 1
ATOM 4854 N N . LYS B 1 267 ? -12.19549 31.42408 25.44133 1.000 20.66522 283 LYS B N 1
ATOM 4855 C CA . LYS B 1 267 ? -11.51571 32.09645 24.35329 1.000 21.05872 283 LYS B CA 1
ATOM 4856 C C . LYS B 1 267 ? -10.72079 33.24317 24.95173 1.000 22.45223 283 LYS B C 1
ATOM 4857 O O . LYS B 1 267 ? -11.23951 34.00449 25.77533 1.000 25.28483 283 LYS B O 1
ATOM 4863 N N . VAL B 1 268 ? -9.44817 33.37002 24.57282 1.000 22.36440 284 VAL B N 1
ATOM 4864 C CA . VAL B 1 268 ? -8.65143 34.50429 25.01196 1.000 20.51454 284 VAL B CA 1
ATOM 4865 C C . VAL B 1 268 ? -8.06512 35.18358 23.79254 1.000 21.68923 284 VAL B C 1
ATOM 4866 O O . VAL B 1 268 ? -7.46150 34.52580 22.94031 1.000 20.61704 284 VAL B O 1
ATOM 4870 N N . ASP B 1 269 ? -8.28491 36.49541 23.68573 1.000 22.18483 285 ASP B N 1
ATOM 4871 C CA . ASP B 1 269 ? -7.73000 37.27697 22.58444 1.000 22.01523 285 ASP B CA 1
ATOM 4872 C C . ASP B 1 269 ? -6.19579 37.28009 22.71885 1.000 20.37283 285 ASP B C 1
ATOM 4873 O O . ASP B 1 269 ? -5.66552 37.73309 23.73819 1.000 23.00013 285 ASP B O 1
ATOM 4878 N N . VAL B 1 270 ? -5.49925 36.79035 21.69873 1.000 20.23042 286 VAL B N 1
ATOM 4879 C CA . VAL B 1 270 ? -4.05077 36.62061 21.79934 1.000 19.61813 286 VAL B CA 1
ATOM 4880 C C . VAL B 1 270 ? -3.35514 37.96388 21.75492 1.000 24.01126 286 VAL B C 1
ATOM 4881 O O . VAL B 1 270 ? -2.25340 38.12383 22.28624 1.000 23.82039 286 VAL B O 1
ATOM 4885 N N . ALA B 1 271 ? -3.97165 38.95175 21.09929 1.000 24.94600 287 ALA B N 1
ATOM 4886 C CA . ALA B 1 271 ? -3.32849 40.24331 20.95354 1.000 27.75475 287 ALA B CA 1
ATOM 4887 C C . ALA B 1 271 ? -3.52785 41.14984 22.15459 1.000 26.20099 287 ALA B C 1
ATOM 4888 O O . ALA B 1 271 ? -2.69319 42.02452 22.38909 1.000 29.36823 287 ALA B O 1
ATOM 4890 N N . THR B 1 272 ? -4.61197 40.96121 22.92552 1.000 24.90516 288 THR B N 1
ATOM 4891 C CA . THR B 1 272 ? -4.92765 41.81939 24.06115 1.000 26.57148 288 THR B CA 1
ATOM 4892 C C . THR B 1 272 ? -4.97920 41.08757 25.39008 1.000 27.93787 288 THR B C 1
ATOM 4893 O O . THR B 1 272 ? -5.07598 41.75189 26.43594 1.000 30.80246 288 THR B O 1
ATOM 4897 N N . ALA B 1 273 ? -5.02269 39.75161 25.38405 1.000 24.98842 289 ALA B N 1
ATOM 4898 C CA . ALA B 1 273 ? -5.17107 38.91414 26.57107 1.000 23.13378 289 ALA B CA 1
ATOM 4899 C C . ALA B 1 273 ? -6.57097 38.96068 27.17489 1.000 24.05738 289 ALA B C 1
ATOM 4900 O O . ALA B 1 273 ? -6.77632 38.45216 28.27338 1.000 24.02035 289 ALA B O 1
ATOM 4902 N N A GLN B 1 274 ? -7.53337 39.53395 26.48214 0.449 23.72294 290 GLN B N 1
ATOM 4903 N N B GLN B 1 274 ? -7.52917 39.55522 26.49347 0.551 23.54432 290 GLN B N 1
ATOM 4904 C CA A GLN B 1 274 ? -8.86708 39.63444 27.06044 0.449 25.58626 290 GLN B CA 1
ATOM 4905 C CA B GLN B 1 274 ? -8.86621 39.65203 27.07475 0.551 25.57706 290 GLN B CA 1
ATOM 4906 C C A GLN B 1 274 ? -9.61402 38.31293 26.92812 0.449 23.11503 290 GLN B C 1
ATOM 4907 C C B GLN B 1 274 ? -9.61528 38.32791 26.93039 0.551 23.03065 290 GLN B C 1
ATOM 4908 O O A GLN B 1 274 ? -9.77848 37.81588 25.81421 0.449 22.87307 290 GLN B O 1
ATOM 4909 O O B GLN B 1 274 ? -9.77495 37.83869 25.81409 0.551 22.86291 290 GLN B O 1
ATOM 4920 N N . PRO B 1 275 ? -10.09533 37.72610 28.02435 1.000 23.46320 291 PRO B N 1
ATOM 4921 C CA . PRO B 1 275 ? -10.82298 36.45647 27.92955 1.000 23.84004 291 PRO B CA 1
ATOM 4922 C C . PRO B 1 275 ? -12.33044 36.62036 27.81566 1.000 22.86822 291 PRO B C 1
ATOM 4923 O O . PRO B 1 275 ? -12.91927 37.61369 28.27020 1.000 27.74804 291 PRO B O 1
ATOM 4927 N N . ARG B 1 276 ? -12.96323 35.58197 27.27568 1.000 24.50349 292 ARG B N 1
ATOM 4928 C CA . ARG B 1 276 ? -14.42478 35.53149 27.31584 1.000 27.44612 292 ARG B CA 1
ATOM 4929 C C . ARG B 1 276 ? -14.90722 34.08363 27.41664 1.000 30.13538 292 ARG B C 1
ATOM 4930 O O . ARG B 1 276 ? -14.32940 33.16332 26.81955 1.000 28.42773 292 ARG B O 1
ATOM 4938 N N . GLY B 1 277 ? -15.98047 33.88885 28.15317 1.000 27.56341 293 GLY B N 1
ATOM 4939 C CA . GLY B 1 277 ? -16.61178 32.59631 28.21838 1.000 26.87215 293 GLY B CA 1
ATOM 4940 C C . GLY B 1 277 ? -15.92614 31.67844 29.20960 1.000 24.81868 293 GLY B C 1
ATOM 4941 O O . GLY B 1 277 ? -14.77970 31.88679 29.61258 1.000 25.58619 293 GLY B O 1
ATOM 4942 N N . ASP B 1 278 ? -16.62870 30.62102 29.58774 1.000 25.57788 294 ASP B N 1
ATOM 4943 C CA . ASP B 1 278 ? -16.08906 29.58309 30.45407 1.000 26.90861 294 ASP B CA 1
ATOM 4944 C C . ASP B 1 278 ? -15.83947 28.35959 29.59479 1.000 24.24011 294 ASP B C 1
ATOM 4945 O O . ASP B 1 278 ? -16.75204 27.87022 28.93846 1.000 25.89330 294 ASP B O 1
ATOM 4950 N N . GLY B 1 279 ? -14.61764 27.82296 29.62533 1.000 21.46523 295 GLY B N 1
ATOM 4951 C CA . GLY B 1 279 ? -14.37375 26.61690 28.86114 1.000 23.51621 295 GLY B CA 1
ATOM 4952 C C . GLY B 1 279 ? -15.16468 25.41121 29.37786 1.000 20.35086 295 GLY B C 1
ATOM 4953 O O . GLY B 1 279 ? -15.51863 25.34021 30.54871 1.000 21.92757 295 GLY B O 1
ATOM 4954 N N . PRO B 1 280 ? -15.35693 24.40941 28.52375 1.000 19.94985 296 PRO B N 1
ATOM 4955 C CA . PRO B 1 280 ? -16.04140 23.18203 28.96186 1.000 21.03685 296 PRO B CA 1
ATOM 4956 C C . PRO B 1 280 ? -15.11685 22.36117 29.83641 1.000 18.91836 296 PRO B C 1
ATOM 4957 O O . PRO B 1 280 ? -13.93562 22.70220 30.01603 1.000 19.66229 296 PRO B O 1
ATOM 4961 N N . VAL B 1 281 ? -15.63516 21.26195 30.38394 1.000 18.54035 297 VAL B N 1
ATOM 4962 C CA . VAL B 1 281 ? -14.86895 20.43511 31.30426 1.000 18.42601 297 VAL B CA 1
ATOM 4963 C C . VAL B 1 281 ? -13.58726 19.92503 30.67258 1.000 17.03452 297 VAL B C 1
ATOM 4964 O O . VAL B 1 281 ? -12.57365 19.78431 31.36769 1.000 17.43453 297 VAL B O 1
ATOM 4968 N N . GLY B 1 282 ? -13.58441 19.66630 29.37588 1.000 17.24730 298 GLY B N 1
ATOM 4969 C CA . GLY B 1 282 ? -12.34134 19.23613 28.76456 1.000 17.65919 298 GLY B CA 1
ATOM 4970 C C . GLY B 1 282 ? -11.21808 20.24664 28.92062 1.000 16.04566 298 GLY B C 1
ATOM 4971 O O . GLY B 1 282 ? -10.04398 19.86352 28.92492 1.000 15.69043 298 GLY B O 1
ATOM 4972 N N . PHE B 1 283 ? -11.54291 21.54723 28.98639 1.000 16.74302 299 PHE B N 1
ATOM 4973 C CA . PHE B 1 283 ? -10.49715 22.53956 29.16074 1.000 16.41767 299 PHE B CA 1
ATOM 4974 C C . PHE B 1 283 ? -9.90485 22.44372 30.56295 1.000 15.97749 299 PHE B C 1
ATOM 4975 O O . PHE B 1 283 ? -8.66738 22.59634 30.75052 1.000 16.31015 299 PHE B O 1
ATOM 4983 N N . ALA B 1 284 ? -10.72968 22.20269 31.57715 1.000 16.14660 300 ALA B N 1
ATOM 4984 C CA . ALA B 1 284 ? -10.21153 21.97385 32.93187 1.000 15.23558 300 ALA B CA 1
ATOM 4985 C C . ALA B 1 284 ? -9.28040 20.77861 32.94123 1.000 15.47678 300 ALA B C 1
ATOM 4986 O O . ALA B 1 284 ? -8.17248 20.84265 33.52314 1.000 15.96077 300 ALA B O 1
ATOM 4988 N N . ALA B 1 285 ? -9.66392 19.69571 32.26837 1.000 15.18406 301 ALA B N 1
ATOM 4989 C CA . ALA B 1 285 ? -8.81199 18.51070 32.22516 1.000 15.91275 301 ALA B CA 1
ATOM 4990 C C . ALA B 1 285 ? -7.53929 18.79928 31.47091 1.000 13.88387 301 ALA B C 1
ATOM 4991 O O . ALA B 1 285 ? -6.45734 18.33885 31.87714 1.000 14.96527 301 ALA B O 1
ATOM 4993 N N . ALA B 1 286 ? -7.62948 19.51043 30.35839 1.000 14.71118 302 ALA B N 1
ATOM 4994 C CA . ALA B 1 286 ? -6.45668 19.79390 29.53616 1.000 15.19100 302 ALA B CA 1
ATOM 4995 C C . ALA B 1 286 ? -5.40368 20.58458 30.27730 1.000 14.93705 302 ALA B C 1
ATOM 4996 O O . ALA B 1 286 ? -4.18842 20.40685 30.02554 1.000 14.74929 302 ALA B O 1
ATOM 4998 N N . LEU B 1 287 ? -5.82521 21.39856 31.25825 1.000 14.37724 303 LEU B N 1
ATOM 4999 C CA . LEU B 1 287 ? -4.82915 22.14050 32.01453 1.000 14.65354 303 LEU B CA 1
ATOM 5000 C C . LEU B 1 287 ? -4.32382 21.39297 33.23984 1.000 13.67417 303 LEU B C 1
ATOM 5001 O O . LEU B 1 287 ? -3.37049 21.87819 33.85399 1.000 14.87854 303 LEU B O 1
ATOM 5006 N N . LEU B 1 288 ? -4.84869 20.19458 33.55909 1.000 14.50016 304 LEU B N 1
ATOM 5007 C CA . LEU B 1 288 ? -4.26367 19.45883 34.70250 1.000 14.60542 304 LEU B CA 1
ATOM 5008 C C . LEU B 1 288 ? -2.75749 19.27612 34.59840 1.000 13.45953 304 LEU B C 1
ATOM 5009 O O . LEU B 1 288 ? -2.05206 19.57306 35.57926 1.000 14.20071 304 LEU B O 1
ATOM 5014 N N . PRO B 1 289 ? -2.19214 18.80226 33.47731 1.000 12.91535 305 PRO B N 1
ATOM 5015 C CA . PRO B 1 289 ? -0.72008 18.66613 33.44393 1.000 13.21674 305 PRO B CA 1
ATOM 5016 C C . PRO B 1 289 ? -0.01178 20.01600 33.41703 1.000 13.05365 305 PRO B C 1
ATOM 5017 O O . PRO B 1 289 ? 1.14627 20.10630 33.84772 1.000 13.72282 305 PRO B O 1
ATOM 5021 N N . PHE B 1 290 ? -0.64555 21.04064 32.84539 1.000 14.82826 306 PHE B N 1
ATOM 5022 C CA . PHE B 1 290 ? -0.03368 22.35622 32.67702 1.000 13.92765 306 PHE B CA 1
ATOM 5023 C C . PHE B 1 290 ? 0.10040 23.11478 33.97710 1.000 14.58483 306 PHE B C 1
ATOM 5024 O O . PHE B 1 290 ? 1.12509 23.77264 34.21427 1.000 14.62114 306 PHE B O 1
ATOM 5032 N N . LEU B 1 291 ? -0.94010 23.07807 34.80987 1.000 14.89505 307 LEU B N 1
ATOM 5033 C CA . LEU B 1 291 ? -0.93618 23.87439 36.04766 1.000 14.50128 307 LEU B CA 1
ATOM 5034 C C . LEU B 1 291 ? 0.06433 23.28718 37.03029 1.000 15.04392 307 LEU B C 1
ATOM 5035 O O . LEU B 1 291 ? -0.10968 22.15467 37.48899 1.000 16.14483 307 LEU B O 1
ATOM 5040 N N . GLN B 1 292 ? 1.07207 24.07594 37.38555 1.000 14.83865 308 GLN B N 1
ATOM 5041 C CA . GLN B 1 292 ? 2.11748 23.61109 38.29967 1.000 15.03239 308 GLN B CA 1
ATOM 5042 C C . GLN B 1 292 ? 1.74151 23.81744 39.75471 1.000 16.01659 308 GLN B C 1
ATOM 5043 O O . GLN B 1 292 ? 2.29969 23.12533 40.62836 1.000 18.15686 308 GLN B O 1
ATOM 5049 N N . ASP B 1 293 ? 0.88488 24.77127 40.07794 1.000 15.10758 309 ASP B N 1
ATOM 5050 C CA . ASP B 1 293 ? 0.50746 25.04513 41.45987 1.000 15.86167 309 ASP B CA 1
ATOM 5051 C C . ASP B 1 293 ? -0.48460 23.99116 41.92397 1.000 15.86886 309 ASP B C 1
ATOM 5052 O O . ASP B 1 293 ? -1.50272 23.72957 41.26734 1.000 16.59874 309 ASP B O 1
ATOM 5057 N N . ARG B 1 294 ? -0.23205 23.43061 43.10523 1.000 15.77178 310 ARG B N 1
ATOM 5058 C CA A ARG B 1 294 ? -1.04834 22.33845 43.63829 0.500 15.86406 310 ARG B CA 1
ATOM 5059 C CA B ARG B 1 294 ? -1.06198 22.32172 43.54030 0.500 15.67844 310 ARG B CA 1
ATOM 5060 C C . ARG B 1 294 ? -2.49519 22.76554 43.78632 1.000 15.54299 310 ARG B C 1
ATOM 5061 O O . ARG B 1 294 ? -3.42641 22.02342 43.42889 1.000 15.34537 310 ARG B O 1
ATOM 5076 N N . ASP B 1 295 ? -2.71294 23.94476 44.38200 1.000 14.65104 311 ASP B N 1
ATOM 5077 C CA . ASP B 1 295 ? -4.09399 24.36822 44.62027 1.000 16.36032 311 ASP B CA 1
ATOM 5078 C C . ASP B 1 295 ? -4.85647 24.63920 43.32227 1.000 16.39719 311 ASP B C 1
ATOM 5079 O O . ASP B 1 295 ? -6.03116 24.23974 43.17177 1.000 17.03751 311 ASP B O 1
ATOM 5084 N N . ALA B 1 296 ? -4.22885 25.35976 42.38382 1.000 16.20381 312 ALA B N 1
ATOM 5085 C CA . ALA B 1 296 ? -4.90958 25.65340 41.11931 1.000 17.14492 312 ALA B CA 1
ATOM 5086 C C . ALA B 1 296 ? -5.24790 24.36719 40.39241 1.000 16.42622 312 ALA B C 1
ATOM 5087 O O . ALA B 1 296 ? -6.35618 24.22010 39.81753 1.000 16.67481 312 ALA B O 1
ATOM 5089 N N A GLN B 1 297 ? -4.29674 23.41977 40.36354 0.413 15.43249 313 GLN B N 1
ATOM 5090 N N B GLN B 1 297 ? -4.34449 23.42536 40.39937 0.587 14.68209 313 GLN B N 1
ATOM 5091 C CA A GLN B 1 297 ? -4.54517 22.08371 39.81651 0.413 15.29411 313 GLN B CA 1
ATOM 5092 C CA B GLN B 1 297 ? -4.63445 22.18361 39.72185 0.587 15.24823 313 GLN B CA 1
ATOM 5093 C C A GLN B 1 297 ? -5.78110 21.48032 40.44709 0.413 15.23076 313 GLN B C 1
ATOM 5094 C C B GLN B 1 297 ? -5.74449 21.40343 40.43921 0.587 15.07507 313 GLN B C 1
ATOM 5095 O O A GLN B 1 297 ? -6.65594 20.95167 39.74709 0.413 15.13232 313 GLN B O 1
ATOM 5096 O O B GLN B 1 297 ? -6.58193 20.76644 39.76101 0.587 14.46609 313 GLN B O 1
ATOM 5107 N N . ALA B 1 298 ? -5.84094 21.50943 41.78318 1.000 14.97424 314 ALA B N 1
ATOM 5108 C CA . ALA B 1 298 ? -6.86337 20.78547 42.50597 1.000 14.76268 314 ALA B CA 1
ATOM 5109 C C . ALA B 1 298 ? -8.23539 21.36586 42.23325 1.000 15.05235 314 ALA B C 1
ATOM 5110 O O . ALA B 1 298 ? -9.21566 20.61275 42.22527 1.000 15.14284 314 ALA B O 1
ATOM 5112 N N . VAL B 1 299 ? -8.33800 22.69442 42.05271 1.000 15.57818 315 VAL B N 1
ATOM 5113 C CA . VAL B 1 299 ? -9.62947 23.30917 41.67504 1.000 15.76813 315 VAL B CA 1
ATOM 5114 C C . VAL B 1 299 ? -10.11465 22.71535 40.35157 1.000 15.80976 315 VAL B C 1
ATOM 5115 O O . VAL B 1 299 ? -11.30113 22.34439 40.18969 1.000 16.04075 315 VAL B O 1
ATOM 5119 N N . GLN B 1 300 ? -9.20953 22.62290 39.36535 1.000 15.22960 316 GLN B N 1
ATOM 5120 C CA . GLN B 1 300 ? -9.60486 22.00944 38.08204 1.000 15.10037 316 GLN B CA 1
ATOM 5121 C C . GLN B 1 300 ? -9.91370 20.52443 38.21334 1.000 15.83902 316 GLN B C 1
ATOM 5122 O O . GLN B 1 300 ? -10.85454 20.00581 37.55907 1.000 16.11320 316 GLN B O 1
ATOM 5128 N N . ARG B 1 301 ? -9.16334 19.81583 39.08648 1.000 14.73893 317 ARG B N 1
ATOM 5129 C CA . ARG B 1 301 ? -9.41420 18.39051 39.27052 1.000 14.13538 317 ARG B CA 1
ATOM 5130 C C . ARG B 1 301 ? -10.83011 18.16437 39.79750 1.000 15.04734 317 ARG B C 1
ATOM 5131 O O . ARG B 1 301 ? -11.50134 17.18713 39.42317 1.000 15.96347 317 ARG B O 1
ATOM 5139 N N . GLN B 1 302 ? -11.27745 19.03939 40.70354 1.000 15.28114 318 GLN B N 1
ATOM 5140 C CA . GLN B 1 302 ? -12.64292 18.94727 41.21167 1.000 15.67926 318 GLN B CA 1
ATOM 5141 C C . GLN B 1 302 ? -13.66082 19.07807 40.09421 1.000 15.92880 318 GLN B C 1
ATOM 5142 O O . GLN B 1 302 ? -14.66423 18.35066 40.10375 1.000 17.64181 318 GLN B O 1
ATOM 5148 N N . LYS B 1 303 ? -13.42857 20.02044 39.16581 1.000 15.59937 319 LYS B N 1
ATOM 5149 C CA . LYS B 1 303 ? -14.38799 20.18361 38.06876 1.000 17.84005 319 LYS B CA 1
ATOM 5150 C C . LYS B 1 303 ? -14.46601 18.94285 37.21138 1.000 16.69892 319 LYS B C 1
ATOM 5151 O O . LYS B 1 303 ? -15.57605 18.52601 36.80545 1.000 18.61985 319 LYS B O 1
ATOM 5157 N N . VAL B 1 304 ? -13.31757 18.34164 36.91131 1.000 16.26550 320 VAL B N 1
ATOM 5158 C CA . VAL B 1 304 ? -13.31077 17.13540 36.08153 1.000 17.01864 320 VAL B CA 1
ATOM 5159 C C . VAL B 1 304 ? -13.97415 15.98057 36.82015 1.000 18.24256 320 VAL B C 1
ATOM 5160 O O . VAL B 1 304 ? -14.73789 15.20653 36.21963 1.000 20.81050 320 VAL B O 1
ATOM 5164 N N . ALA B 1 305 ? -13.78998 15.90208 38.14220 1.000 17.35762 321 ALA B N 1
ATOM 5165 C CA . ALA B 1 305 ? -14.39095 14.81478 38.89055 1.000 19.40900 321 ALA B CA 1
ATOM 5166 C C . ALA B 1 305 ? -15.90862 14.94417 38.92352 1.000 20.54687 321 ALA B C 1
ATOM 5167 O O . ALA B 1 305 ? -16.62308 13.94388 38.81253 1.000 25.76088 321 ALA B O 1
ATOM 5169 N N . ASP B 1 306 ? -16.41573 16.15607 39.08238 1.000 16.93885 322 ASP B N 1
ATOM 5170 C CA . ASP B 1 306 ? -17.86059 16.35128 39.28515 1.000 17.46967 322 ASP B CA 1
ATOM 5171 C C . ASP B 1 306 ? -18.62175 16.56249 37.98516 1.000 18.73694 322 ASP B C 1
ATOM 5172 O O . ASP B 1 306 ? -19.85496 16.39549 37.97466 1.000 20.04097 322 ASP B O 1
ATOM 5177 N N . HIS B 1 307 ? -17.93378 16.89979 36.89270 1.000 18.65388 323 HIS B N 1
ATOM 5178 C CA . HIS B 1 307 ? -18.55345 17.17069 35.59631 1.000 18.42462 323 HIS B CA 1
ATOM 5179 C C . HIS B 1 307 ? -17.93626 16.32220 34.51969 1.000 17.10243 323 HIS B C 1
ATOM 5180 O O . HIS B 1 307 ? -17.81555 16.74912 33.36154 1.000 20.53647 323 HIS B O 1
ATOM 5187 N N . PHE B 1 308 ? -17.56354 15.08123 34.82299 1.000 18.60947 324 PHE B N 1
ATOM 5188 C CA . PHE B 1 308 ? -16.88032 14.22902 33.85895 1.000 17.93111 324 PHE B CA 1
ATOM 5189 C C . PHE B 1 308 ? -17.69274 14.13101 32.56727 1.000 19.31567 324 PHE B C 1
ATOM 5190 O O . PHE B 1 308 ? -18.92617 14.01424 32.62241 1.000 20.26795 324 PHE B O 1
ATOM 5198 N N . PRO B 1 309 ? -17.07197 14.21316 31.39409 1.000 17.86005 325 PRO B N 1
ATOM 5199 C CA . PRO B 1 309 ? -17.87575 14.30568 30.15978 1.000 20.25007 325 PRO B CA 1
ATOM 5200 C C . PRO B 1 309 ? -18.76288 13.09828 29.94442 1.000 20.59964 325 PRO B C 1
ATOM 5201 O O . PRO B 1 309 ? -18.39311 11.95467 30.19144 1.000 20.23784 325 PRO B O 1
ATOM 5205 N N . GLY B 1 310 ? -19.97590 13.36949 29.44313 1.000 20.18606 326 GLY B N 1
ATOM 5206 C CA . GLY B 1 310 ? -20.90798 12.31106 29.07664 1.000 22.10419 326 GLY B CA 1
ATOM 5207 C C . GLY B 1 310 ? -20.60886 11.69327 27.72765 1.000 20.12253 326 GLY B C 1
ATOM 5208 O O . GLY B 1 310 ? -19.49148 11.75986 27.21374 1.000 21.19396 326 GLY B O 1
ATOM 5209 N N . ASP B 1 311 ? -21.63545 11.08039 27.14687 1.000 21.41442 327 ASP B N 1
ATOM 5210 C CA . ASP B 1 311 ? -21.54845 10.38815 25.88328 1.000 21.93520 327 ASP B CA 1
ATOM 5211 C C . ASP B 1 311 ? -21.90838 11.29195 24.71444 1.000 20.75056 327 ASP B C 1
ATOM 5212 O O . ASP B 1 311 ? -21.94832 10.83272 23.57067 1.000 24.51180 327 ASP B O 1
ATOM 5217 N N . ASP B 1 312 ? -22.13194 12.57550 24.98533 1.000 22.65955 328 ASP B N 1
ATOM 5218 C CA . ASP B 1 312 ? -22.49347 13.56153 23.98884 1.000 23.61759 328 ASP B CA 1
ATOM 5219 C C . ASP B 1 312 ? -21.44525 14.65902 23.89307 1.000 23.55132 328 ASP B C 1
ATOM 5220 O O . ASP B 1 312 ? -21.76841 15.81618 23.66177 1.000 25.71738 328 ASP B O 1
ATOM 5225 N N . ALA B 1 313 ? -20.16790 14.33698 24.14759 1.000 21.62955 329 ALA B N 1
ATOM 5226 C CA . ALA B 1 313 ? -19.15397 15.38244 24.35333 1.000 22.68019 329 ALA B CA 1
ATOM 5227 C C . ALA B 1 313 ? -17.79837 14.82720 23.93086 1.000 21.34327 329 ALA B C 1
ATOM 5228 O O . ALA B 1 313 ? -16.87460 14.67335 24.76329 1.000 19.57607 329 ALA B O 1
ATOM 5230 N N . TYR B 1 314 ? -17.63205 14.53642 22.65731 1.000 20.16622 330 TYR B N 1
ATOM 5231 C CA . TYR B 1 314 ? -16.44471 13.90516 22.11266 1.000 20.95037 330 TYR B CA 1
ATOM 5232 C C . TYR B 1 314 ? -15.18374 14.69339 22.46565 1.000 18.41947 330 TYR B C 1
ATOM 5233 O O . TYR B 1 314 ? -14.20099 14.11936 22.95040 1.000 18.65876 330 TYR B O 1
ATOM 5242 N N . PHE B 1 315 ? -15.20008 16.01178 22.24693 1.000 18.85755 331 PHE B N 1
ATOM 5243 C CA . PHE B 1 315 ? -13.94370 16.74430 22.37314 1.000 18.99245 331 PHE B CA 1
ATOM 5244 C C . PHE B 1 315 ? -13.55736 16.87226 23.83575 1.000 17.28609 331 PHE B C 1
ATOM 5245 O O . PHE B 1 315 ? -12.38157 16.70912 24.17108 1.000 17.90130 331 PHE B O 1
ATOM 5253 N N . SER B 1 316 ? -14.49040 17.16414 24.71593 1.000 17.31023 332 SER B N 1
ATOM 5254 C CA . SER B 1 316 ? -14.11656 17.17598 26.12184 1.000 16.66947 332 SER B CA 1
ATOM 5255 C C . SER B 1 316 ? -13.69194 15.80332 26.55957 1.000 16.85357 332 SER B C 1
ATOM 5256 O O . SER B 1 316 ? -12.80247 15.70525 27.42234 1.000 16.58332 332 SER B O 1
ATOM 5259 N N . TYR B 1 317 ? -14.25199 14.73716 26.01056 1.000 18.45912 333 TYR B N 1
ATOM 5260 C CA . TYR B 1 317 ? -13.82664 13.39119 26.39265 1.000 17.12988 333 TYR B CA 1
ATOM 5261 C C . TYR B 1 317 ? -12.37150 13.14992 26.01533 1.000 16.70043 333 TYR B C 1
ATOM 5262 O O . TYR B 1 317 ? -11.57756 12.68610 26.85348 1.000 16.10198 333 TYR B O 1
ATOM 5271 N N . VAL B 1 318 ? -11.97687 13.45897 24.78373 1.000 17.14342 334 VAL B N 1
ATOM 5272 C CA . VAL B 1 318 ? -10.58600 13.15419 24.45408 1.000 16.86035 334 VAL B CA 1
ATOM 5273 C C . VAL B 1 318 ? -9.63064 14.07938 25.18284 1.000 16.27382 334 VAL B C 1
ATOM 5274 O O . VAL B 1 318 ? -8.53984 13.64085 25.57983 1.000 16.37987 334 VAL B O 1
ATOM 5278 N N . LEU B 1 319 ? -9.99863 15.35508 25.40033 1.000 16.18845 335 LEU B N 1
ATOM 5279 C CA . LEU B 1 319 ? -9.12904 16.20525 26.22605 1.000 15.66587 335 LEU B CA 1
ATOM 5280 C C . LEU B 1 319 ? -9.01993 15.64959 27.65059 1.000 14.95444 335 LEU B C 1
ATOM 5281 O O . LEU B 1 319 ? -7.94968 15.76146 28.28014 1.000 16.18229 335 LEU B O 1
ATOM 5286 N N . THR B 1 320 ? -10.08458 15.03870 28.17565 1.000 14.92619 336 THR B N 1
ATOM 5287 C CA . THR B 1 320 ? -10.02615 14.42513 29.50327 1.000 15.19369 336 THR B CA 1
ATOM 5288 C C . THR B 1 320 ? -9.21467 13.14598 29.51329 1.000 16.18116 336 THR B C 1
ATOM 5289 O O . THR B 1 320 ? -8.40322 12.94001 30.43442 1.000 15.46104 336 THR B O 1
ATOM 5293 N N . LEU B 1 321 ? -9.27582 12.32093 28.48387 1.000 16.60346 337 LEU B N 1
ATOM 5294 C CA . LEU B 1 321 ? -8.40351 11.16214 28.42610 1.000 14.98516 337 LEU B CA 1
ATOM 5295 C C . LEU B 1 321 ? -6.94354 11.60056 28.44795 1.000 14.91818 337 LEU B C 1
ATOM 5296 O O . LEU B 1 321 ? -6.14223 11.02496 29.21164 1.000 15.50996 337 LEU B O 1
ATOM 5301 N N . PHE B 1 322 ? -6.58134 12.66787 27.71403 1.000 15.12014 338 PHE B N 1
ATOM 5302 C CA . PHE B 1 322 ? -5.20474 13.17059 27.82749 1.000 15.13350 338 PHE B CA 1
ATOM 5303 C C . PHE B 1 322 ? -4.94158 13.72694 29.21429 1.000 14.39811 338 PHE B C 1
ATOM 5304 O O . PHE B 1 322 ? -3.95306 13.33139 29.85751 1.000 14.18827 338 PHE B O 1
ATOM 5312 N N . GLY B 1 323 ? -5.73962 14.68820 29.66360 1.000 14.72521 339 GLY B N 1
ATOM 5313 C CA . GLY B 1 323 ? -5.36416 15.49980 30.82175 1.000 14.95798 339 GLY B CA 1
ATOM 5314 C C . GLY B 1 323 ? -5.56489 14.79092 32.14949 1.000 14.37102 339 GLY B C 1
ATOM 5315 O O . GLY B 1 323 ? -4.66679 14.74401 32.99677 1.000 14.96803 339 GLY B O 1
ATOM 5316 N N . GLN B 1 324 ? -6.76308 14.22016 32.31500 1.000 14.92944 340 GLN B N 1
ATOM 5317 C CA . GLN B 1 324 ? -6.98555 13.36716 33.47744 1.000 15.16752 340 GLN B CA 1
ATOM 5318 C C . GLN B 1 324 ? -6.17543 12.07338 33.37340 1.000 14.89380 340 GLN B C 1
ATOM 5319 O O . GLN B 1 324 ? -5.60447 11.59646 34.38125 1.000 15.42313 340 GLN B O 1
ATOM 5325 N N . GLY B 1 325 ? -5.97659 11.50845 32.17387 1.000 16.04852 341 GLY B N 1
ATOM 5326 C CA . GLY B 1 325 ? -5.10085 10.36419 32.09769 1.000 14.99684 341 GLY B CA 1
ATOM 5327 C C . GLY B 1 325 ? -3.70738 10.68171 32.61054 1.000 15.27686 341 GLY B C 1
ATOM 5328 O O . GLY B 1 325 ? -3.13987 9.92810 33.40541 1.000 15.71347 341 GLY B O 1
ATOM 5329 N N . TRP B 1 326 ? -3.13648 11.80528 32.15716 1.000 13.30987 342 TRP B N 1
ATOM 5330 C CA . TRP B 1 326 ? -1.80824 12.15887 32.63653 1.000 13.01964 342 TRP B CA 1
ATOM 5331 C C . TRP B 1 326 ? -1.83416 12.41629 34.15381 1.000 12.88837 342 TRP B C 1
ATOM 5332 O O . TRP B 1 326 ? -0.90949 12.03597 34.88657 1.000 13.57044 342 TRP B O 1
ATOM 5343 N N . ASP B 1 327 ? -2.87624 13.09474 34.63286 1.000 14.00572 343 ASP B N 1
ATOM 5344 C CA . ASP B 1 327 ? -3.03044 13.36763 36.06331 1.000 13.86202 343 ASP B CA 1
ATOM 5345 C C . ASP B 1 327 ? -3.06930 12.08158 36.87349 1.000 13.67877 343 ASP B C 1
ATOM 5346 O O . ASP B 1 327 ? -2.74961 12.10506 38.09311 1.000 13.80279 343 ASP B O 1
ATOM 5351 N N . GLU B 1 328 ? -3.48211 10.96605 36.27975 1.000 14.28345 344 GLU B N 1
ATOM 5352 C CA . GLU B 1 328 ? -3.57751 9.66540 36.90377 1.000 14.61273 344 GLU B CA 1
ATOM 5353 C C . GLU B 1 328 ? -2.44434 8.75592 36.52584 1.000 13.90620 344 GLU B C 1
ATOM 5354 O O . GLU B 1 328 ? -2.52514 7.54663 36.73889 1.000 15.00037 344 GLU B O 1
ATOM 5360 N N . HIS B 1 329 ? -1.36571 9.30330 35.96653 1.000 13.39761 345 HIS B N 1
ATOM 5361 C CA . HIS B 1 329 ? -0.22130 8.46227 35.58484 1.000 13.77674 345 HIS B CA 1
ATOM 5362 C C . HIS B 1 329 ? -0.59886 7.32467 34.62680 1.000 15.19125 345 HIS B C 1
ATOM 5363 O O . HIS B 1 329 ? -0.06752 6.20807 34.70593 1.000 16.29000 345 HIS B O 1
ATOM 5370 N N . ARG B 1 330 ? -1.57121 7.57191 33.72336 1.000 14.07921 346 ARG B N 1
ATOM 5371 C CA . ARG B 1 330 ? -1.93557 6.53335 32.76936 1.000 16.34733 346 ARG B CA 1
ATOM 5372 C C . ARG B 1 330 ? -0.86281 6.35319 31.70132 1.000 16.42010 346 ARG B C 1
ATOM 5373 O O . ARG B 1 330 ? -0.86455 5.32254 31.01901 1.000 18.40173 346 ARG B O 1
ATOM 5381 N N . PHE B 1 331 ? -0.01437 7.36414 31.52999 1.000 14.83807 347 PHE B N 1
ATOM 5382 C CA . PHE B 1 331 ? 1.07399 7.35534 30.55406 1.000 14.52660 347 PHE B CA 1
ATOM 5383 C C . PHE B 1 331 ? 1.98021 8.52552 30.92079 1.000 15.98791 347 PHE B C 1
ATOM 5384 O O . PHE B 1 331 ? 1.55869 9.45249 31.64288 1.000 14.91041 347 PHE B O 1
ATOM 5392 N N . ARG B 1 332 ? 3.22877 8.47485 30.43897 1.000 15.15722 348 ARG B N 1
ATOM 5393 C CA . ARG B 1 332 ? 4.18986 9.57993 30.54177 1.000 15.26201 348 ARG B CA 1
ATOM 5394 C C . ARG B 1 332 ? 4.95214 9.63957 29.23174 1.000 14.41854 348 ARG B C 1
ATOM 5395 O O . ARG B 1 332 ? 4.92072 8.68745 28.43681 1.000 15.86714 348 ARG B O 1
ATOM 5403 N N . PHE B 1 333 ? 5.61657 10.77025 29.01843 1.000 14.16473 349 PHE B N 1
ATOM 5404 C CA . PHE B 1 333 ? 6.59377 10.91439 27.93405 1.000 15.21279 349 PHE B CA 1
ATOM 5405 C C . PHE B 1 333 ? 7.98380 11.00023 28.55935 1.000 14.58502 349 PHE B C 1
ATOM 5406 O O . PHE B 1 333 ? 8.16683 11.69817 29.57358 1.000 15.60067 349 PHE B O 1
ATOM 5414 N N . THR B 1 334 ? 8.94037 10.35092 27.93004 1.000 14.83474 350 THR B N 1
ATOM 5415 C CA . THR B 1 334 ? 10.34514 10.52537 28.31070 1.000 14.79866 350 THR B CA 1
ATOM 5416 C C . THR B 1 334 ? 10.83685 11.88051 27.81277 1.000 14.09727 350 THR B C 1
ATOM 5417 O O . THR B 1 334 ? 10.23180 12.48975 26.91187 1.000 15.02145 350 THR B O 1
ATOM 5421 N N . PRO B 1 335 ? 12.00046 12.35634 28.29057 1.000 14.51204 351 PRO B N 1
ATOM 5422 C CA . PRO B 1 335 ? 12.47292 13.64118 27.73944 1.000 13.98349 351 PRO B CA 1
ATOM 5423 C C . PRO B 1 335 ? 12.90446 13.51491 26.28539 1.000 15.23873 351 PRO B C 1
ATOM 5424 O O . PRO B 1 335 ? 13.02555 14.53083 25.61332 1.000 17.33395 351 PRO B O 1
ATOM 5428 N N . ARG B 1 336 ? 13.13648 12.29727 25.82073 1.000 14.01847 352 ARG B N 1
ATOM 5429 C CA . ARG B 1 336 ? 13.48329 12.06629 24.40932 1.000 15.81749 352 ARG B CA 1
ATOM 5430 C C . ARG B 1 336 ? 12.24358 11.99252 23.53147 1.000 16.09166 352 ARG B C 1
ATOM 5431 O O . ARG B 1 336 ? 12.36904 11.83102 22.29699 1.000 17.09209 352 ARG B O 1
ATOM 5439 N N . GLY B 1 337 ? 11.04640 12.08533 24.10654 1.000 14.89812 353 GLY B N 1
ATOM 5440 C CA . GLY B 1 337 ? 9.77557 12.05837 23.36603 1.000 15.49762 353 GLY B CA 1
ATOM 5441 C C . GLY B 1 337 ? 9.14396 10.71479 23.19612 1.000 16.35979 353 GLY B C 1
ATOM 5442 O O . GLY B 1 337 ? 8.15169 10.64654 22.42995 1.000 16.48745 353 GLY B O 1
ATOM 5443 N N . GLU B 1 338 ? 9.66243 9.65091 23.79280 1.000 15.87785 354 GLU B N 1
ATOM 5444 C CA . GLU B 1 338 ? 9.03597 8.35183 23.71221 1.000 16.44066 354 GLU B CA 1
ATOM 5445 C C . GLU B 1 338 ? 7.87110 8.26019 24.67331 1.000 16.13638 354 GLU B C 1
ATOM 5446 O O . GLU B 1 338 ? 7.80125 8.96175 25.70325 1.000 15.75541 354 GLU B O 1
ATOM 5452 N N . LEU B 1 339 ? 6.94611 7.34218 24.36845 1.000 15.61894 355 LEU B N 1
ATOM 5453 C CA . LEU B 1 339 ? 6.00050 6.92526 25.40130 1.000 15.42408 355 LEU B CA 1
ATOM 5454 C C . LEU B 1 339 ? 6.72517 6.14494 26.47467 1.000 15.84601 355 LEU B C 1
ATOM 5455 O O . LEU B 1 339 ? 7.50410 5.23399 26.16321 1.000 17.69770 355 LEU B O 1
ATOM 5460 N N . GLN B 1 340 ? 6.44620 6.48722 27.72285 1.000 16.63857 356 GLN B N 1
ATOM 5461 C CA . GLN B 1 340 ? 6.87202 5.70760 28.87163 1.000 18.74403 356 GLN B CA 1
ATOM 5462 C C . GLN B 1 340 ? 5.59687 5.07957 29.42304 1.000 17.12717 356 GLN B C 1
ATOM 5463 O O . GLN B 1 340 ? 4.85173 5.74001 30.16122 1.000 18.26995 356 GLN B O 1
ATOM 5469 N N . PRO B 1 341 ? 5.29330 3.84460 29.06595 1.000 17.98159 357 PRO B N 1
ATOM 5470 C CA . PRO B 1 341 ? 3.95980 3.30630 29.35541 1.000 19.82114 357 PRO B CA 1
ATOM 5471 C C . PRO B 1 341 ? 3.80281 2.94672 30.82245 1.000 18.00800 357 PRO B C 1
ATOM 5472 O O . PRO B 1 341 ? 4.77288 2.69455 31.54031 1.000 22.10440 357 PRO B O 1
ATOM 5476 N N . ASP B 1 342 ? 2.55249 2.95964 31.26616 1.000 19.48190 358 ASP B N 1
ATOM 5477 C CA . ASP B 1 342 ? 2.17237 2.47273 32.59960 1.000 20.64774 358 ASP B CA 1
ATOM 5478 C C . ASP B 1 342 ? 1.35233 1.22494 32.31312 1.000 27.14414 358 ASP B C 1
ATOM 5479 O O . ASP B 1 342 ? 0.11617 1.26849 32.25084 1.000 33.24337 358 ASP B O 1
ATOM 5484 N N . TRP B 1 343 ? 2.04587 0.13966 32.01512 1.000 27.18771 359 TRP B N 1
ATOM 5485 C CA . TRP B 1 343 ? 1.37014 -1.09279 31.63976 1.000 33.56663 359 TRP B CA 1
ATOM 5486 C C . TRP B 1 343 ? 1.32789 -2.11805 32.77823 1.000 43.58024 359 TRP B C 1
ATOM 5487 O O . TRP B 1 343 ? 0.28582 -2.72823 33.04214 1.000 47.55056 359 TRP B O 1
ATOM 5498 N N . CYS C 1 6 ? -39.20609 31.07573 50.27991 1.000 75.50021 22 CYS C N 1
ATOM 5499 C CA . CYS C 1 6 ? -38.66133 29.72540 50.04904 1.000 73.33468 22 CYS C CA 1
ATOM 5500 C C . CYS C 1 6 ? -38.87090 28.65051 49.02772 1.000 62.89542 22 CYS C C 1
ATOM 5501 O O . CYS C 1 6 ? -38.83870 28.86976 47.82349 1.000 64.62165 22 CYS C O 1
ATOM 5504 N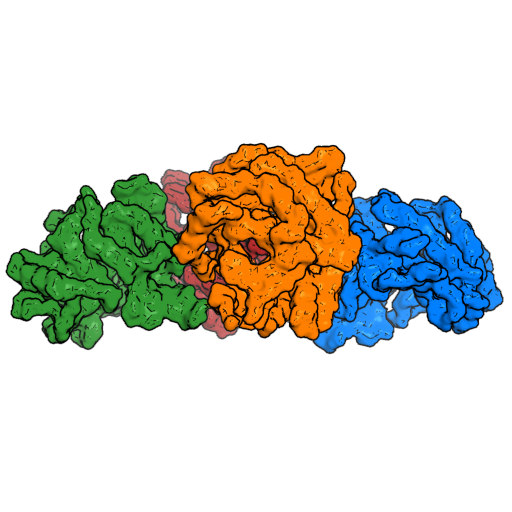 N . THR C 1 7 ? -38.65158 27.47387 49.58737 1.000 50.07004 23 THR C N 1
ATOM 5505 C CA . THR C 1 7 ? -38.52888 26.22513 48.88263 1.000 39.50025 23 THR C CA 1
ATOM 5506 C C . THR C 1 7 ? -39.77602 25.42966 49.16154 1.000 34.16354 23 THR C C 1
ATOM 5507 O O . THR C 1 7 ? -40.48111 25.63197 50.16162 1.000 31.54966 23 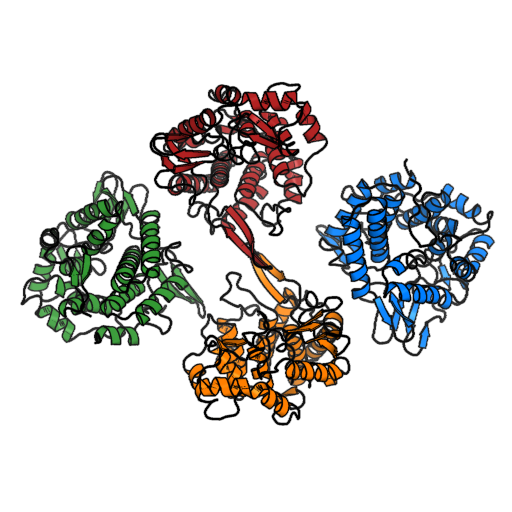THR C O 1
ATOM 5511 N N . TRP C 1 8 ? -40.03278 24.53885 48.23302 1.000 26.26988 24 TRP C N 1
ATOM 5512 C CA . TRP C 1 8 ? -41.09392 23.56140 48.33485 1.000 24.29699 24 TRP C CA 1
ATOM 5513 C C . TRP C 1 8 ? -40.37152 22.25226 48.58905 1.000 23.58461 24 TRP C C 1
ATOM 5514 O O . TRP C 1 8 ? -39.76993 21.68968 47.66572 1.000 24.01593 24 TRP C O 1
ATOM 5525 N N . PRO C 1 9 ? -40.33481 21.76075 49.83372 1.000 23.31087 25 PRO C N 1
ATOM 5526 C CA . PRO C 1 9 ? -39.49786 20.60093 50.15512 1.000 23.46984 25 PRO C CA 1
ATOM 5527 C C . PRO C 1 9 ? -39.72602 19.37652 49.29642 1.000 22.72101 25 PRO C C 1
ATOM 5528 O O . PRO C 1 9 ? -38.74419 18.75840 48.85248 1.000 22.37065 25 PRO C O 1
ATOM 5532 N N . ALA C 1 10 ? -40.98725 19.02747 49.01350 1.000 24.47376 26 ALA C N 1
ATOM 5533 C CA . ALA C 1 10 ? -41.23129 17.82356 48.22455 1.000 23.41706 26 ALA C CA 1
ATOM 5534 C C . ALA C 1 10 ? -40.69667 17.96811 46.80621 1.000 22.17040 26 ALA C C 1
ATOM 5535 O O . ALA C 1 10 ? -40.22489 16.97548 46.21987 1.000 22.29551 26 ALA C O 1
ATOM 5537 N N . TRP C 1 11 ? -40.69859 19.20006 46.27818 1.000 21.87262 27 TRP C N 1
ATOM 5538 C CA . TRP C 1 11 ? -40.11881 19.45130 44.95822 1.000 24.16523 27 TRP C CA 1
ATOM 5539 C C . TRP C 1 11 ? -38.59715 19.39008 45.02626 1.000 23.51298 27 TRP C C 1
ATOM 5540 O O . TRP C 1 11 ? -37.95604 18.79588 44.13281 1.000 23.99796 27 TRP C O 1
ATOM 5551 N N . GLU C 1 12 ? -38.00188 19.95164 46.09723 1.000 23.43347 28 GLU C N 1
ATOM 5552 C CA . GLU C 1 12 ? -36.55579 19.84658 46.27023 1.000 23.31210 28 GLU C CA 1
ATOM 5553 C C . GLU C 1 12 ? -36.11339 18.39425 46.28068 1.000 25.14111 28 GLU C C 1
ATOM 5554 O O . GLU C 1 12 ? -35.11674 18.01311 45.61320 1.000 25.52895 28 GLU C O 1
ATOM 5560 N N . HIS C 1 13 ? -36.87071 17.55249 46.99430 1.000 24.03791 29 HIS C N 1
ATOM 5561 C CA . HIS C 1 13 ? -36.48822 16.14727 47.03147 1.000 25.56382 29 HIS C CA 1
ATOM 5562 C C . HIS C 1 13 ? -36.68801 15.47340 45.67033 1.000 23.62691 29 HIS C C 1
ATOM 5563 O O . HIS C 1 13 ? -35.86350 14.63325 45.27194 1.000 24.17889 29 HIS C O 1
ATOM 5570 N N . PHE C 1 14 ? -37.79248 15.79619 44.95916 1.000 23.09197 30 PHE C N 1
ATOM 5571 C CA . PHE C 1 14 ? -38.03367 15.21565 43.63978 1.000 22.01022 30 PHE C CA 1
ATOM 5572 C C . PHE C 1 14 ? -36.89157 15.52170 42.68754 1.000 23.57297 30 PHE C C 1
ATOM 5573 O O . PHE C 1 14 ? -36.42796 14.63921 41.95705 1.000 22.94221 30 PHE C O 1
ATOM 5581 N N . LYS C 1 15 ? -36.43303 16.78010 42.66254 1.000 23.56808 31 LYS C N 1
ATOM 5582 C CA . LYS C 1 15 ? -35.27252 17.10360 41.82491 1.000 25.99025 31 LYS C CA 1
ATOM 5583 C C . LYS C 1 15 ? -34.09639 16.20645 42.16476 1.000 24.91114 31 LYS C C 1
ATOM 5584 O O . LYS C 1 15 ? -33.42320 15.66641 41.26482 1.000 27.43851 31 LYS C O 1
ATOM 5590 N N . ARG C 1 16 ? -33.80528 16.05004 43.46424 1.000 25.46073 32 ARG C N 1
ATOM 5591 C CA . ARG C 1 16 ? -32.59787 15.28835 43.79271 1.000 28.77343 32 ARG C CA 1
ATOM 5592 C C . ARG C 1 16 ? -32.75574 13.81957 43.41261 1.000 26.03390 32 ARG C C 1
ATOM 5593 O O . ARG C 1 16 ? -31.79299 13.18270 42.96329 1.000 28.30147 32 ARG C O 1
ATOM 5601 N N . ALA C 1 17 ? -33.95555 13.25275 43.61545 1.000 24.95356 33 ALA C N 1
ATOM 5602 C CA . ALA C 1 17 ? -34.13198 11.81043 43.52205 1.000 25.63068 33 ALA C CA 1
ATOM 5603 C C . ALA C 1 17 ? -34.55320 11.32491 42.13642 1.000 24.71716 33 ALA C C 1
ATOM 5604 O O . ALA C 1 17 ? -34.26029 10.17914 41.79249 1.000 26.89270 33 ALA C O 1
ATOM 5606 N N . TYR C 1 18 ? -35.19294 12.16476 41.32396 1.000 23.32966 34 TYR C N 1
ATOM 5607 C CA . TYR C 1 18 ? -35.77077 11.72843 40.06767 1.000 23.31819 34 TYR C CA 1
ATOM 5608 C C . TYR C 1 18 ? -35.23439 12.44614 38.84324 1.000 25.06375 34 TYR C C 1
ATOM 5609 O O . TYR C 1 18 ? -35.49256 11.97213 37.73386 1.000 26.28102 34 TYR C O 1
ATOM 5618 N N . ILE C 1 19 ? -34.54318 13.57804 38.97346 1.000 24.92447 35 ILE C N 1
ATOM 5619 C CA . ILE C 1 19 ? -34.12926 14.34917 37.79280 1.000 26.63051 35 ILE C CA 1
ATOM 5620 C C . ILE C 1 19 ? -32.62607 14.24959 37.62925 1.000 23.88602 35 ILE C C 1
ATOM 5621 O O . ILE C 1 19 ? -31.89515 14.55541 38.56169 1.000 25.62620 35 ILE C O 1
ATOM 5626 N N . SER C 1 20 ? -32.17481 13.87032 36.43608 1.000 24.45961 36 SER C N 1
ATOM 5627 C CA . SER C 1 20 ? -30.73876 13.74093 36.19295 1.000 25.74846 36 SER C CA 1
ATOM 5628 C C . SER C 1 20 ? -30.10374 15.11850 36.16069 1.000 25.12690 36 SER C C 1
ATOM 5629 O O . SER C 1 20 ? -30.74855 16.12888 36.00380 1.000 26.56668 36 SER C O 1
ATOM 5632 N N . ASP C 1 21 ? -28.78050 15.15479 36.30719 1.000 27.69423 37 ASP C N 1
ATOM 5633 C CA . ASP C 1 21 ? -28.05739 16.43006 36.20466 1.000 27.96272 37 ASP C CA 1
ATOM 5634 C C . ASP C 1 21 ? -28.33659 17.16291 34.90565 1.000 30.04821 37 ASP C C 1
ATOM 5635 O O . ASP C 1 21 ? -28.42342 18.39972 34.88586 1.000 30.08569 37 ASP C O 1
ATOM 5640 N N . GLY C 1 22 ? -28.53450 16.41303 33.82726 1.000 27.49003 38 GLY C N 1
ATOM 5641 C CA . GLY C 1 22 ? -28.80201 16.96377 32.52886 1.000 26.85727 38 GLY C CA 1
ATOM 5642 C C . GLY C 1 22 ? -30.23355 17.39900 32.30168 1.000 27.55051 38 GLY C C 1
ATOM 5643 O O . GLY C 1 22 ? -30.53786 17.96645 31.24853 1.000 31.23129 38 GLY C O 1
ATOM 5644 N N . GLY C 1 23 ? -31.13717 17.15563 33.24847 1.000 26.83664 39 GLY C N 1
ATOM 5645 C CA . GLY C 1 23 ? -32.50978 17.63793 33.12383 1.000 24.79695 39 GLY C CA 1
ATOM 5646 C C . GLY C 1 23 ? -33.56859 16.66697 32.68021 1.000 22.79294 39 GLY C C 1
ATOM 5647 O O . GLY C 1 23 ? -34.63511 17.13250 32.31928 1.000 24.52713 39 GLY C O 1
ATOM 5648 N N . ARG C 1 24 ? -33.33844 15.35361 32.77273 1.000 23.41298 40 ARG C N 1
ATOM 5649 C CA . ARG C 1 24 ? -34.34486 14.35404 32.43432 1.000 22.68036 40 ARG C CA 1
ATOM 5650 C C . ARG C 1 24 ? -34.96694 13.72081 33.68560 1.000 22.57373 40 ARG C C 1
ATOM 5651 O O . ARG C 1 24 ? -34.23444 13.33649 34.61081 1.000 23.00834 40 ARG C O 1
ATOM 5659 N N . VAL C 1 25 ? -36.29318 13.65251 33.72727 1.000 22.02629 41 VAL C N 1
ATOM 5660 C CA . VAL C 1 25 ? -37.00794 12.97164 34.80114 1.000 21.87005 41 VAL C CA 1
ATOM 5661 C C . VAL C 1 25 ? -36.96800 11.47854 34.51459 1.000 23.17279 41 VAL C C 1
ATOM 5662 O O . VAL C 1 25 ? -37.38459 11.04056 33.43623 1.000 22.50130 41 VAL C O 1
ATOM 5666 N N . ILE C 1 26 ? -36.44085 10.68650 35.45156 1.000 22.57154 42 ILE C N 1
ATOM 5667 C CA . ILE C 1 26 ? -36.20548 9.26557 35.20783 1.000 22.94603 42 ILE C CA 1
ATOM 5668 C C . ILE C 1 26 ? -37.21340 8.44421 35.99621 1.000 23.50017 42 ILE C C 1
ATOM 5669 O O . ILE C 1 26 ? -37.34611 8.62501 37.21751 1.000 25.51175 42 ILE C O 1
ATOM 5674 N N . ASP C 1 27 ? -37.94074 7.55728 35.31834 1.000 23.66343 43 ASP C N 1
ATOM 5675 C CA . ASP C 1 27 ? -38.80919 6.62132 36.03049 1.000 23.69703 43 ASP C CA 1
ATOM 5676 C C . ASP C 1 27 ? -37.93508 5.43401 36.41332 1.000 24.45168 43 ASP C C 1
ATOM 5677 O O . ASP C 1 27 ? -37.57540 4.62758 35.53597 1.000 27.71313 43 ASP C O 1
ATOM 5682 N N . PRO C 1 28 ? -37.56899 5.27927 37.68682 1.000 24.31801 44 PRO C N 1
ATOM 5683 C CA . PRO C 1 28 ? -36.60900 4.23731 38.06444 1.000 27.45190 44 PRO C CA 1
ATOM 5684 C C . PRO C 1 28 ? -37.19212 2.83521 38.01317 1.000 26.80410 44 PRO C C 1
ATOM 5685 O O . PRO C 1 28 ? -36.41390 1.86825 38.05148 1.000 29.15225 44 PRO C O 1
ATOM 5689 N N . SER C 1 29 ? -38.51599 2.68529 37.96035 1.000 28.87122 45 SER C N 1
ATOM 5690 C CA . SER C 1 29 ? -39.11304 1.35761 38.03241 1.000 31.90387 45 SER C CA 1
ATOM 5691 C C . SER C 1 29 ? -39.07250 0.63918 36.70516 1.000 36.08721 45 SER C C 1
ATOM 5692 O O . SER C 1 29 ? -39.36067 -0.56298 36.65707 1.000 41.07475 45 SER C O 1
ATOM 5695 N N . ASP C 1 30 ? -38.74860 1.36037 35.63888 1.000 29.84643 46 ASP C N 1
ATOM 5696 C CA . ASP C 1 30 ? -38.67602 0.78846 34.30817 1.000 28.92847 46 ASP C CA 1
ATOM 5697 C C . ASP C 1 30 ? -37.23561 0.33822 34.09176 1.000 29.36894 46 ASP C C 1
ATOM 5698 O O . ASP C 1 30 ? -36.28261 1.07527 34.39524 1.000 31.29087 46 ASP C O 1
ATOM 5703 N N . ALA C 1 31 ? -37.06762 -0.88414 33.59741 1.000 30.49974 47 ALA C N 1
ATOM 5704 C CA . ALA C 1 31 ? -35.71112 -1.40026 33.41901 1.000 33.72016 47 ALA C CA 1
ATOM 5705 C C . ALA C 1 31 ? -34.90981 -0.60036 32.38731 1.000 32.87046 47 ALA C C 1
ATOM 5706 O O . ALA C 1 31 ? -33.68156 -0.65424 32.39071 1.000 31.59467 47 ALA C O 1
ATOM 5708 N N . ARG C 1 32 ? -35.56723 0.11910 31.49845 1.000 27.69947 48 ARG C N 1
ATOM 5709 C CA . ARG C 1 32 ? -34.88531 0.97162 30.51876 1.000 25.21545 48 ARG C CA 1
ATOM 5710 C C . ARG C 1 32 ? -34.62789 2.38119 31.02853 1.000 25.71091 48 ARG C C 1
ATOM 5711 O O . ARG C 1 32 ? -34.16856 3.23341 30.25855 1.000 24.12687 48 ARG C O 1
ATOM 5719 N N . LYS C 1 33 ? -34.94268 2.64572 32.29335 1.000 23.76769 49 LYS C N 1
ATOM 5720 C CA . LYS C 1 33 ? -34.70102 3.93498 32.96611 1.000 24.91441 49 LYS C CA 1
ATOM 5721 C C . LYS C 1 33 ? -35.20517 5.09524 32.10750 1.000 23.33343 49 LYS C C 1
ATOM 5722 O O . LYS C 1 33 ? -34.46624 6.01536 31.75946 1.000 23.69201 49 LYS C O 1
ATOM 5728 N N . ILE C 1 34 ? -36.49838 5.02909 31.81695 1.000 22.77079 50 ILE C N 1
ATOM 5729 C CA . ILE C 1 34 ? -37.09986 5.86691 30.77550 1.000 22.33820 50 ILE C CA 1
ATOM 5730 C C . ILE C 1 34 ? -37.32398 7.29819 31.25620 1.000 24.68575 50 ILE C C 1
ATOM 5731 O O . ILE C 1 34 ? -37.49186 7.59450 32.45183 1.000 22.55034 50 ILE C O 1
ATOM 5736 N N . THR C 1 35 ? -37.38194 8.20346 30.27550 1.000 21.90190 51 THR C N 1
ATOM 5737 C CA . THR C 1 35 ? -37.99751 9.51027 30.44583 1.000 21.50216 51 THR C CA 1
ATOM 5738 C C . THR C 1 35 ? -39.19682 9.55997 29.53147 1.000 20.93182 51 THR C C 1
ATOM 5739 O O . THR C 1 35 ? -39.13107 9.04278 28.40506 1.000 20.94486 51 THR C O 1
ATOM 5743 N N . THR C 1 36 ? -40.30097 10.14750 30.00322 1.000 20.43725 52 THR C N 1
ATOM 5744 C CA . THR C 1 36 ? -41.45925 10.41415 29.15937 1.000 19.87238 52 THR C CA 1
ATOM 5745 C C . THR C 1 36 ? -41.62212 11.92074 28.93412 1.000 19.79190 52 THR C C 1
ATOM 5746 O O . THR C 1 36 ? -41.20697 12.74621 29.74838 1.000 20.28463 52 THR C O 1
ATOM 5750 N N . SER C 1 37 ? -42.26066 12.28949 27.80460 1.000 20.60622 53 SER C N 1
ATOM 5751 C CA . SER C 1 37 ? -42.64288 13.68378 27.66437 1.000 21.52153 53 SER C CA 1
ATOM 5752 C C . SER C 1 37 ? -43.53974 14.13542 28.80951 1.000 21.72713 53 SER C C 1
ATOM 5753 O O . SER C 1 37 ? -43.50072 15.30914 29.18796 1.000 20.48114 53 SER C O 1
ATOM 5756 N N . GLU C 1 38 ? -44.37935 13.22708 29.33416 1.000 19.20030 54 GLU C N 1
ATOM 5757 C CA . GLU C 1 38 ? -45.21421 13.55456 30.49229 1.000 20.01580 54 GLU C CA 1
ATOM 5758 C C . GLU C 1 38 ? -44.35638 13.98962 31.68414 1.000 19.83739 54 GLU C C 1
ATOM 5759 O O . GLU C 1 38 ? -44.63597 15.00600 32.33580 1.000 19.47490 54 GLU C O 1
ATOM 5765 N N . GLY C 1 39 ? -43.33150 13.19658 32.02614 1.000 18.69316 55 GLY C N 1
ATOM 5766 C CA . GLY C 1 39 ? -42.48679 13.55384 33.14369 1.000 19.87065 55 GLY C CA 1
ATOM 5767 C C . GLY C 1 39 ? -41.82020 14.90965 32.96136 1.000 20.06970 55 GLY C C 1
ATOM 5768 O O . GLY C 1 39 ? -41.75411 15.71556 33.90227 1.000 20.64793 55 GLY C O 1
ATOM 5769 N N . GLN C 1 40 ? -41.29424 15.17662 31.76173 1.000 20.94037 56 GLN C N 1
ATOM 5770 C CA . GLN C 1 40 ? -40.72374 16.49916 31.47708 1.000 19.95390 56 GLN C CA 1
ATOM 5771 C C . GLN C 1 40 ? -41.76707 17.58431 31.68131 1.000 20.07279 56 GLN C C 1
ATOM 5772 O O . GLN C 1 40 ? -41.48457 18.65052 32.26791 1.000 19.92969 56 GLN C O 1
ATOM 5778 N N . SER C 1 41 ? -42.98036 17.34956 31.16831 1.000 19.18599 57 SER C N 1
ATOM 5779 C CA . SER C 1 41 ? -44.01927 18.38177 31.23805 1.000 18.85360 57 SER C CA 1
ATOM 5780 C C . SER C 1 41 ? -44.38763 18.69370 32.68156 1.000 20.11014 57 SER C C 1
ATOM 5781 O O . SER C 1 41 ? -44.57680 19.85878 33.04396 1.000 20.15677 57 SER C O 1
ATOM 5784 N N . TYR C 1 42 ? -44.49777 17.65977 33.50173 1.000 19.13222 58 TYR C N 1
ATOM 5785 C CA . TYR C 1 42 ? -44.83266 17.87695 34.90999 1.000 19.80413 58 TYR C CA 1
ATOM 5786 C C . TYR C 1 42 ? -43.70696 18.60055 35.62670 1.000 20.44040 58 TYR C C 1
ATOM 5787 O O . TYR C 1 42 ? -43.96006 19.47773 36.46725 1.000 19.85419 58 TYR C O 1
ATOM 5796 N N . ALA C 1 43 ? -42.44939 18.22518 35.34923 1.000 20.08055 59 ALA C N 1
ATOM 5797 C CA . ALA C 1 43 ? -41.35046 18.93603 35.99083 1.000 19.07922 59 ALA C CA 1
ATOM 5798 C C . ALA C 1 43 ? -41.34109 20.40703 35.59206 1.000 20.74794 59 ALA C C 1
ATOM 5799 O O . ALA C 1 43 ? -40.99617 21.27090 36.40307 1.000 22.58424 59 ALA C O 1
ATOM 5801 N N . LEU C 1 44 ? -41.66246 20.72502 34.33708 1.000 21.74954 60 LEU C N 1
ATOM 5802 C CA . LEU C 1 44 ? -41.76338 22.14347 33.97846 1.000 21.32084 60 LEU C CA 1
ATOM 5803 C C . LEU C 1 44 ? -42.83650 22.83987 34.80244 1.000 22.58156 60 LEU C C 1
ATOM 5804 O O . LEU C 1 44 ? -42.63267 23.96115 35.31550 1.000 23.04429 60 LEU C O 1
ATOM 5809 N N . PHE C 1 45 ? -44.00010 22.20241 34.92272 1.000 20.80286 61 PHE C N 1
ATOM 5810 C CA . PHE C 1 45 ? -45.07261 22.80608 35.71889 1.000 19.97795 61 PHE C CA 1
ATOM 5811 C C . PHE C 1 45 ? -44.60312 23.04886 37.15265 1.000 22.79758 61 PHE C C 1
ATOM 5812 O O . PHE C 1 45 ? -44.75788 24.15850 37.69079 1.000 21.85324 61 PHE C O 1
ATOM 5820 N N . PHE C 1 46 ? -44.04107 22.01709 37.79469 1.000 19.60250 62 PHE C N 1
ATOM 5821 C CA . PHE C 1 46 ? -43.63790 22.16796 39.19885 1.000 20.10728 62 PHE C CA 1
ATOM 5822 C C . PHE C 1 46 ? -42.52070 23.18690 39.35089 1.000 22.35579 62 PHE C C 1
ATOM 5823 O O . PHE C 1 46 ? -42.49064 23.93900 40.33893 1.000 23.31350 62 PHE C O 1
ATOM 5831 N N . ALA C 1 47 ? -41.54531 23.19620 38.42284 1.000 20.66033 63 ALA C N 1
ATOM 5832 C CA . ALA C 1 47 ? -40.47981 24.18369 38.48413 1.000 21.86669 63 ALA C CA 1
ATOM 5833 C C . ALA C 1 47 ? -41.03523 25.59465 38.39518 1.000 22.95566 63 ALA C C 1
ATOM 5834 O O . ALA C 1 47 ? -40.61824 26.47626 39.15502 1.000 24.42230 63 ALA C O 1
ATOM 5836 N N . LEU C 1 48 ? -42.04155 25.82970 37.53267 1.000 23.51150 64 LEU C N 1
ATOM 5837 C CA . LEU C 1 48 ? -42.65398 27.15458 37.48945 1.000 24.35162 64 LEU C CA 1
ATOM 5838 C C . LEU C 1 48 ? -43.40661 27.46320 38.78294 1.000 24.45622 64 LEU C C 1
ATOM 5839 O O . LEU C 1 48 ? -43.28998 28.56697 39.33411 1.000 25.05145 64 LEU C O 1
ATOM 5844 N N . ALA C 1 49 ? -44.18147 26.50315 39.27661 1.000 21.99173 65 ALA C N 1
ATOM 5845 C CA . ALA C 1 49 ? -44.89434 26.69971 40.54055 1.000 21.43946 65 ALA C CA 1
ATOM 5846 C C . ALA C 1 49 ? -43.93031 27.03317 41.67329 1.000 23.41652 65 ALA C C 1
ATOM 5847 O O . ALA C 1 49 ? -44.23806 27.88233 42.52176 1.000 25.33268 65 ALA C O 1
ATOM 5849 N N . ALA C 1 50 ? -42.75446 26.40473 41.69379 1.000 22.96193 66 ALA C N 1
ATOM 5850 C CA . ALA C 1 50 ? -41.77132 26.64475 42.75143 1.000 24.36886 66 ALA C CA 1
ATOM 5851 C C . ALA C 1 50 ? -40.92148 27.87777 42.50062 1.000 24.98068 66 ALA C C 1
ATOM 5852 O O . ALA C 1 50 ? -40.03241 28.14760 43.31362 1.000 28.54930 66 ALA C O 1
ATOM 5854 N N . ASP C 1 51 ? -41.15507 28.63636 41.42160 1.000 25.69694 67 ASP C N 1
ATOM 5855 C CA . ASP C 1 51 ? -40.33272 29.79673 41.06650 1.000 26.04674 67 ASP C CA 1
ATOM 5856 C C . ASP C 1 51 ? -38.87101 29.38581 40.88026 1.000 27.67367 67 ASP C C 1
ATOM 5857 O O . ASP C 1 51 ? -37.94440 30.05850 41.34017 1.000 29.97080 67 ASP C O 1
ATOM 5862 N N . ASP C 1 52 ? -38.66347 28.27060 40.18365 1.000 25.68505 68 ASP C N 1
ATOM 5863 C CA . ASP C 1 52 ? -37.35960 27.60596 40.07845 1.000 25.21860 68 ASP C CA 1
ATOM 5864 C C . ASP C 1 52 ? -36.93395 27.67156 38.61606 1.000 27.92772 68 ASP C C 1
ATOM 5865 O O . ASP C 1 52 ? -37.00414 26.69422 37.86140 1.000 27.46320 68 ASP C O 1
ATOM 5870 N N . ARG C 1 53 ? -36.53337 28.86254 38.19811 1.000 27.33061 69 ARG C N 1
ATOM 5871 C CA . ARG C 1 53 ? -36.15328 29.04038 36.80657 1.000 30.41348 69 ARG C CA 1
ATOM 5872 C C . ARG C 1 53 ? -34.95610 28.18376 36.38461 1.000 28.62843 69 ARG C C 1
ATOM 5873 O O . ARG C 1 53 ? -34.97372 27.68219 35.24768 1.000 29.47379 69 ARG C O 1
ATOM 5881 N N . PRO C 1 54 ? -33.90048 27.97970 37.19702 1.000 28.70500 70 PRO C N 1
ATOM 5882 C CA . PRO C 1 54 ? -32.81711 27.09361 36.73063 1.000 27.87166 70 PRO C CA 1
ATOM 5883 C C . PRO C 1 54 ? -33.26395 25.67281 36.40311 1.000 26.41219 70 PRO C C 1
ATOM 5884 O O . PRO C 1 54 ? -32.86059 25.13536 35.35510 1.000 27.93241 70 PRO C O 1
ATOM 5888 N N . MET C 1 55 ? -34.08924 25.03876 37.24133 1.000 26.33879 71 MET C N 1
ATOM 5889 C CA . MET C 1 55 ? -34.50578 23.67913 36.89813 1.000 25.90891 71 MET C CA 1
ATOM 5890 C C . MET C 1 55 ? -35.49743 23.68789 35.74361 1.000 25.59593 71 MET C C 1
ATOM 5891 O O . MET C 1 55 ? -35.43766 22.81253 34.87619 1.000 27.59643 71 MET C O 1
ATOM 5896 N N . PHE C 1 56 ? -36.37657 24.69313 35.68889 1.000 24.84838 72 PHE C N 1
ATOM 5897 C CA . PHE C 1 56 ? -37.22147 24.85982 34.49934 1.000 24.37356 72 PHE C CA 1
ATOM 5898 C C . PHE C 1 56 ? -36.39039 24.83166 33.22940 1.000 25.10535 72 PHE C C 1
ATOM 5899 O O . PHE C 1 56 ? -36.72269 24.12688 32.25945 1.000 24.86470 72 PHE C O 1
ATOM 5907 N N . ASP C 1 57 ? -35.32030 25.63898 33.18993 1.000 23.72630 73 ASP C N 1
ATOM 5908 C CA . ASP C 1 57 ? -34.50632 25.68768 31.98345 1.000 25.76405 73 ASP C CA 1
ATOM 5909 C C . ASP C 1 57 ? -33.75852 24.37208 31.73632 1.000 25.39684 73 ASP C C 1
ATOM 5910 O O . ASP C 1 57 ? -33.59490 23.96940 30.57577 1.000 27.68381 73 ASP C O 1
ATOM 5915 N N . ASN C 1 58 ? -33.23512 23.72927 32.78782 1.000 27.41460 74 ASN C N 1
ATOM 5916 C CA . ASN C 1 58 ? -32.52173 22.45716 32.61248 1.000 26.78264 74 ASN C CA 1
ATOM 5917 C C . ASN C 1 58 ? -33.46302 21.42438 31.96778 1.000 25.45918 74 ASN C C 1
ATOM 5918 O O . ASN C 1 58 ? -33.11309 20.76371 30.97288 1.000 28.62166 74 ASN C O 1
ATOM 5923 N N . VAL C 1 59 ? -34.68259 21.30386 32.51029 1.000 23.70508 75 VAL C N 1
ATOM 5924 C CA . VAL C 1 59 ? -35.66014 20.36042 31.97706 1.000 22.57809 75 VAL C CA 1
ATOM 5925 C C . VAL C 1 59 ? -36.07138 20.73794 30.55777 1.000 23.52423 75 VAL C C 1
ATOM 5926 O O . VAL C 1 59 ? -36.21168 19.86357 29.68094 1.000 24.84825 75 VAL C O 1
ATOM 5930 N N . LEU C 1 60 ? -36.27267 22.04088 30.30242 1.000 23.62643 76 LEU C N 1
ATOM 5931 C CA . LEU C 1 60 ? -36.69791 22.48333 28.98556 1.000 24.64670 76 LEU C CA 1
ATOM 5932 C C . LEU C 1 60 ? -35.65771 22.12579 27.94257 1.000 27.02257 76 LEU C C 1
ATOM 5933 O O . LEU C 1 60 ? -35.99185 21.59097 26.88005 1.000 26.15372 76 LEU C O 1
ATOM 5938 N N . GLU C 1 61 ? -34.39042 22.41485 28.24101 1.000 25.02417 77 GLU C N 1
ATOM 5939 C CA . GLU C 1 61 ? -33.32377 22.13796 27.28390 1.000 26.50675 77 GLU C CA 1
ATOM 5940 C C . GLU C 1 61 ? -33.20892 20.65066 27.01154 1.000 26.33644 77 GLU C C 1
ATOM 5941 O O . GLU C 1 61 ? -33.07997 20.23190 25.85057 1.000 26.86471 77 GLU C O 1
ATOM 5947 N N . TRP C 1 62 ? -33.30090 19.81876 28.05039 1.000 24.92939 78 TRP C N 1
ATOM 5948 C CA . TRP C 1 62 ? -33.23540 18.37924 27.78061 1.000 25.52150 78 TRP C CA 1
ATOM 5949 C C . TRP C 1 62 ? -34.39629 17.95445 26.88103 1.000 24.76035 78 TRP C C 1
ATOM 5950 O O . TRP C 1 62 ? -34.20390 17.18782 25.92001 1.000 25.09925 78 TRP C O 1
ATOM 5961 N N . THR C 1 63 ? -35.60215 18.46256 27.17309 1.000 23.45526 79 THR C N 1
ATOM 5962 C CA . THR C 1 63 ? -36.78204 18.12636 26.37765 1.000 23.79216 79 THR C CA 1
ATOM 5963 C C . THR C 1 63 ? -36.60471 18.51701 24.92314 1.000 28.08803 79 THR C C 1
ATOM 5964 O O . THR C 1 63 ? -36.82547 17.69585 24.02521 1.000 25.94572 79 THR C O 1
ATOM 5968 N N . LYS C 1 64 ? -36.18765 19.76528 24.67347 1.000 26.57841 80 LYS C N 1
ATOM 5969 C CA . LYS C 1 64 ? -35.96651 20.22297 23.30089 1.000 26.98300 80 LYS C CA 1
ATOM 5970 C C . LYS C 1 64 ? -34.98227 19.32226 22.57192 1.000 27.22587 80 LYS C C 1
ATOM 5971 O O . LYS C 1 64 ? -35.24109 18.87371 21.44903 1.000 30.29908 80 LYS C O 1
ATOM 5977 N N . ASP C 1 65 ? -33.81620 19.08368 23.18449 1.000 26.52589 81 ASP C N 1
ATOM 5978 C CA . ASP C 1 65 ? -32.73103 18.44328 22.48407 1.000 29.49176 81 ASP C CA 1
ATOM 5979 C C . ASP C 1 65 ? -32.93973 16.94650 22.31234 1.000 28.61613 81 ASP C C 1
ATOM 5980 O O . ASP C 1 65 ? -32.42086 16.37296 21.34463 1.000 33.66279 81 ASP C O 1
ATOM 5985 N N . ASN C 1 66 ? -33.57614 16.27408 23.25328 1.000 25.86531 82 ASN C N 1
ATOM 5986 C CA . ASN C 1 66 ? -33.66727 14.82690 23.19254 1.000 26.23765 82 ASN C CA 1
ATOM 5987 C C . ASN C 1 66 ? -35.00932 14.31406 22.72552 1.000 24.80534 82 ASN C C 1
ATOM 5988 O O . ASN C 1 66 ? -35.05896 13.21204 22.16312 1.000 27.42523 82 ASN C O 1
ATOM 5993 N N . LEU C 1 67 ? -36.09720 15.08047 22.91576 1.000 24.29873 83 LEU C N 1
ATOM 5994 C CA . LEU C 1 67 ? -37.40304 14.63486 22.45805 1.000 23.86962 83 LEU C CA 1
ATOM 5995 C C . LEU C 1 67 ? -37.86916 15.35062 21.20297 1.000 25.18772 83 LEU C C 1
ATOM 5996 O O . LEU C 1 67 ? -38.73984 14.81787 20.49252 1.000 24.46591 83 LEU C O 1
ATOM 6001 N N . ALA C 1 68 ? -37.36595 16.56130 20.92530 1.000 25.62443 84 ALA C N 1
ATOM 6002 C CA . ALA C 1 68 ? -37.97282 17.39823 19.89344 1.000 24.82250 84 ALA C CA 1
ATOM 6003 C C . ALA C 1 68 ? -36.97997 17.86624 18.85031 1.000 26.39883 84 ALA C C 1
ATOM 6004 O O . ALA C 1 68 ? -37.22667 18.89795 18.20645 1.000 28.91729 84 ALA C O 1
ATOM 6006 N N . GLN C 1 69 ? -35.86193 17.15402 18.69414 1.000 26.16439 85 GLN C N 1
ATOM 6007 C CA . GLN C 1 69 ? -34.90206 17.47360 17.63186 1.000 29.70121 85 GLN C CA 1
ATOM 6008 C C . GLN C 1 69 ? -34.43332 18.92423 17.73205 1.000 33.36517 85 GLN C C 1
ATOM 6009 O O . GLN C 1 69 ? -34.18481 19.58707 16.72116 1.000 36.94444 85 GLN C O 1
ATOM 6015 N N . GLY C 1 70 ? -34.35632 19.45799 18.95129 1.000 31.34710 86 GLY C N 1
ATOM 6016 C CA . GLY C 1 70 ? -33.96294 20.83322 19.14360 1.000 29.39742 86 GLY C CA 1
ATOM 6017 C C . GLY C 1 70 ? -35.06904 21.86004 19.16191 1.000 32.66594 86 GLY C C 1
ATOM 6018 O O . GLY C 1 70 ? -34.82822 22.99283 19.59278 1.000 33.46666 86 GLY C O 1
ATOM 6019 N N . ASP C 1 71 ? -36.30339 21.52136 18.72051 1.000 28.87614 87 ASP C N 1
ATOM 6020 C CA . ASP C 1 71 ? -37.25026 22.60737 18.56038 1.000 29.44582 87 ASP C CA 1
ATOM 6021 C C . ASP C 1 71 ? -38.67174 22.06942 18.62053 1.000 29.40966 87 ASP C C 1
ATOM 6022 O O . ASP C 1 71 ? -39.19716 21.62698 17.58113 1.000 29.99401 87 ASP C O 1
ATOM 6027 N N . PRO C 1 72 ? -39.31827 22.12168 19.80294 1.000 28.56182 88 PRO C N 1
ATOM 6028 C CA . PRO C 1 72 ? -40.73161 21.69827 19.93192 1.000 26.97766 88 PRO C CA 1
ATOM 6029 C C . PRO C 1 72 ? -41.69118 22.46942 19.05146 1.000 28.54230 88 PRO C C 1
ATOM 6030 O O . PRO C 1 72 ? -42.79065 21.97212 18.79675 1.000 28.35129 88 PRO C O 1
ATOM 6034 N N . GLY C 1 73 ? -41.32083 23.66497 18.57806 1.000 30.82665 89 GLY C N 1
ATOM 6035 C CA . GLY C 1 73 ? -42.17977 24.36528 17.63158 1.000 32.95379 89 GLY C CA 1
ATOM 6036 C C . GLY C 1 73 ? -42.23432 23.71347 16.25628 1.000 29.74950 89 GLY C C 1
ATOM 6037 O O . GLY C 1 73 ? -43.22936 23.89714 15.53774 1.000 32.61479 89 GLY C O 1
ATOM 6038 N N . GLU C 1 74 ? -41.20553 22.93936 15.89464 1.000 27.71806 90 GLU C N 1
ATOM 6039 C CA . GLU C 1 74 ? -41.11607 22.23950 14.61688 1.000 30.93465 90 GLU C CA 1
ATOM 6040 C C . GLU C 1 74 ? -41.36985 20.74400 14.72820 1.000 33.56174 90 GLU C C 1
ATOM 6041 O O . GLU C 1 74 ? -41.69990 20.10672 13.71757 1.000 39.03215 90 GLU C O 1
ATOM 6047 N N . HIS C 1 75 ? -41.25937 20.17731 15.93190 1.000 30.11704 91 HIS C N 1
ATOM 6048 C CA . HIS C 1 75 ? -41.37806 18.73166 16.13306 1.000 28.55705 91 HIS C CA 1
ATOM 6049 C C . HIS C 1 75 ? -42.02998 18.50110 17.48483 1.000 24.82413 91 HIS C C 1
ATOM 6050 O O . HIS C 1 75 ? -41.47328 18.89150 18.52360 1.000 26.07430 91 HIS C O 1
ATOM 6057 N N . LEU C 1 76 ? -43.20788 17.87383 17.50213 1.000 24.10077 92 LEU C N 1
ATOM 6058 C CA . LEU C 1 76 ? -43.79909 17.55144 18.78875 1.000 23.73900 92 LEU C CA 1
ATOM 6059 C C . LEU C 1 76 ? -42.86965 16.59701 19.53575 1.000 24.36307 92 LEU C C 1
ATOM 6060 O O . LEU C 1 76 ? -42.25689 15.72892 18.92921 1.000 25.83195 92 LEU C O 1
ATOM 6065 N N . PRO C 1 77 ? -42.74738 16.72380 20.85790 1.000 22.60584 93 PRO C N 1
ATOM 6066 C CA . PRO C 1 77 ? -41.81160 15.84993 21.56875 1.000 24.27313 93 PRO C CA 1
ATOM 6067 C C . PRO C 1 77 ? -42.17849 14.37928 21.46263 1.000 23.94869 93 PRO C C 1
ATOM 6068 O O . PRO C 1 77 ? -43.33128 14.00077 21.62745 1.000 23.31354 93 PRO C O 1
ATOM 6072 N N . ALA C 1 78 ? -41.17698 13.54786 21.15681 1.000 23.09264 94 ALA C N 1
ATOM 6073 C CA . ALA C 1 78 ? -41.35579 12.10440 21.31021 1.000 25.17879 94 ALA C CA 1
ATOM 6074 C C . ALA C 1 78 ? -41.75738 11.78877 22.74859 1.000 21.96338 94 ALA C C 1
ATOM 6075 O O . ALA C 1 78 ? -41.24636 12.39855 23.69871 1.000 23.10913 94 ALA C O 1
ATOM 6077 N N . TRP C 1 79 ? -42.61763 10.79278 22.92939 1.000 21.58194 95 TRP C N 1
ATOM 6078 C CA . TRP C 1 79 ? -43.13373 10.55675 24.27546 1.000 20.93309 95 TRP C CA 1
ATOM 6079 C C . TRP C 1 79 ? -42.23617 9.67076 25.12088 1.000 20.97166 95 TRP C C 1
ATOM 6080 O O . TRP C 1 79 ? -42.37033 9.73329 26.34890 1.000 21.40059 95 TRP C O 1
ATOM 6091 N N . LEU C 1 80 ? -41.38019 8.84734 24.52627 1.000 21.48460 96 LEU C N 1
ATOM 6092 C CA . LEU C 1 80 ? -40.69004 7.79254 25.27199 1.000 21.53285 96 LEU C CA 1
ATOM 6093 C C . LEU C 1 80 ? -39.24016 7.74672 24.84136 1.000 22.23073 96 LEU C C 1
ATOM 6094 O O . LEU C 1 80 ? -38.95194 7.63715 23.63570 1.000 22.72883 96 LEU C O 1
ATOM 6099 N N . TRP C 1 81 ? -38.32566 7.79302 25.83520 1.000 22.73834 97 TRP C N 1
ATOM 6100 C CA . TRP C 1 81 ? -36.87693 7.83627 25.61925 1.000 23.18813 97 TRP C CA 1
ATOM 6101 C C . TRP C 1 81 ? -36.23587 6.96474 26.68576 1.000 23.00812 97 TRP C C 1
ATOM 6102 O O . TRP C 1 81 ? -36.68695 6.94649 27.83114 1.000 22.73574 97 TRP C O 1
ATOM 6113 N N . GLY C 1 82 ? -35.18669 6.23583 26.33376 1.000 23.61154 98 GLY C N 1
ATOM 6114 C CA . GLY C 1 82 ? -34.52609 5.41424 27.33425 1.000 23.71469 98 GLY C CA 1
ATOM 6115 C C . GLY C 1 82 ? -33.56064 4.44099 26.68040 1.000 24.40058 98 GLY C C 1
ATOM 6116 O O . GLY C 1 82 ? -33.12255 4.63806 25.52738 1.000 24.89250 98 GLY C O 1
ATOM 6117 N N . LYS C 1 83 ? -33.23109 3.36694 27.40935 1.000 24.47122 99 LYS C N 1
ATOM 6118 C CA . LYS C 1 83 ? -32.22014 2.43449 26.93404 1.000 25.79892 99 LYS C CA 1
ATOM 6119 C C . LYS C 1 83 ? -32.77351 1.47866 25.88281 1.000 26.49170 99 LYS C C 1
ATOM 6120 O O . LYS C 1 83 ? -33.68708 0.69457 26.15612 1.000 26.74958 99 LYS C O 1
ATOM 6126 N N . LYS C 1 84 ? -32.21555 1.53511 24.67862 1.000 25.80852 100 LYS C N 1
ATOM 6127 C CA . LYS C 1 84 ? -32.54208 0.56284 23.64776 1.000 27.28811 100 LYS C CA 1
ATOM 6128 C C . LYS C 1 84 ? -31.57273 -0.61157 23.68347 1.000 28.95429 100 LYS C C 1
ATOM 6129 O O . LYS C 1 84 ? -31.98948 -1.76945 23.57393 1.000 32.28244 100 LYS C O 1
ATOM 6135 N N . ASP C 1 85 ? -30.27461 -0.33837 23.82443 1.000 27.58212 101 ASP C N 1
ATOM 6136 C CA . ASP C 1 85 ? -29.29204 -1.39459 23.95342 1.000 32.70005 101 ASP C CA 1
ATOM 6137 C C . ASP C 1 85 ? -28.20362 -0.84987 24.84661 1.000 33.19795 101 ASP C C 1
ATOM 6138 O O . ASP C 1 85 ? -28.24233 0.31337 25.25228 1.000 30.27432 101 ASP C O 1
ATOM 6143 N N . GLU C 1 86 ? -27.23572 -1.70487 25.15573 1.000 37.62024 102 GLU C N 1
ATOM 6144 C CA . GLU C 1 86 ? -26.07871 -1.21242 25.88494 1.000 40.93647 102 GLU C CA 1
ATOM 6145 C C . GLU C 1 86 ? -25.44657 -0.10772 25.05140 1.000 34.02928 102 GLU C C 1
ATOM 6146 O O . GLU C 1 86 ? -25.29788 -0.23750 23.83414 1.000 34.07541 102 GLU C O 1
ATOM 6152 N N . ASN C 1 87 ? -25.17685 1.01704 25.69435 1.000 32.97727 103 ASN C N 1
ATOM 6153 C CA . ASN C 1 87 ? -24.56681 2.16545 25.03001 1.000 33.36536 103 ASN C CA 1
ATOM 6154 C C . ASN C 1 87 ? -25.41074 2.77058 23.93821 1.000 33.57557 103 ASN C C 1
ATOM 6155 O O . ASN C 1 87 ? -24.88550 3.41141 23.04886 1.000 32.43304 103 ASN C O 1
ATOM 6160 N N . ASN C 1 88 ? -26.73076 2.54880 23.96223 1.000 28.83108 104 ASN C N 1
ATOM 6161 C CA . ASN C 1 88 ? -27.63308 3.15596 22.97771 1.000 30.90857 104 ASN C CA 1
ATOM 6162 C C . ASN C 1 88 ? -28.88161 3.61820 23.71766 1.000 27.61985 104 ASN C C 1
ATOM 6163 O O . ASN C 1 88 ? -29.85829 2.86298 23.81072 1.000 28.03529 104 ASN C O 1
ATOM 6168 N N . TRP C 1 89 ? -28.87043 4.86903 24.17532 1.000 28.78388 105 TRP C N 1
ATOM 6169 C CA . TRP C 1 89 ? -29.97559 5.54726 24.85910 1.000 26.61924 105 TRP C CA 1
ATOM 6170 C C . TRP C 1 89 ? -30.53227 6.59652 23.90862 1.000 26.86327 105 TRP C C 1
ATOM 6171 O O . TRP C 1 89 ? -29.76724 7.45766 23.42804 1.000 28.04875 105 TRP C O 1
ATOM 6182 N N . THR C 1 90 ? -31.82722 6.52964 23.62472 1.000 25.96377 106 THR C N 1
ATOM 6183 C CA . THR C 1 90 ? -32.36118 7.25153 22.47029 1.000 26.02707 106 THR C CA 1
ATOM 6184 C C . THR C 1 90 ? -33.88080 7.26736 22.56114 1.000 26.98247 106 THR C C 1
ATOM 6185 O O . THR C 1 90 ? -34.47444 6.70968 23.48716 1.000 25.16596 106 THR C O 1
ATOM 6189 N N . VAL C 1 91 ? -34.50895 7.94514 21.60035 1.000 25.28626 107 VAL C N 1
ATOM 6190 C CA . VAL C 1 91 ? -35.96417 7.90851 21.47152 1.000 26.97876 107 VAL C CA 1
ATOM 6191 C C . VAL C 1 91 ? -36.41711 6.47768 21.24856 1.000 25.44628 107 VAL C C 1
ATOM 6192 O O . VAL C 1 91 ? -35.90846 5.78109 20.36076 1.000 26.87426 107 VAL C O 1
ATOM 6196 N N . LEU C 1 92 ? -37.34933 6.02168 22.07980 1.000 23.94826 108 LEU C N 1
ATOM 6197 C CA . LEU C 1 92 ? -37.90770 4.68346 21.96587 1.000 24.67608 108 LEU C CA 1
ATOM 6198 C C . LEU C 1 92 ? -39.19819 4.65662 21.19207 1.000 25.08818 108 LEU C C 1
ATOM 6199 O O . LEU C 1 92 ? -39.45538 3.66957 20.50592 1.000 24.46244 108 LEU C O 1
ATOM 6204 N N . ASP C 1 93 ? -39.95897 5.74891 21.22715 1.000 23.23390 109 ASP C N 1
ATOM 6205 C CA . ASP C 1 93 ? -41.14185 5.85636 20.37743 1.000 24.91300 109 ASP C CA 1
ATOM 6206 C C . ASP C 1 93 ? -41.26059 7.33453 20.03364 1.000 23.16110 109 ASP C C 1
ATOM 6207 O O . ASP C 1 93 ? -41.36917 8.15908 20.94412 1.000 23.57139 109 ASP C O 1
ATOM 6212 N N . SER C 1 94 ? -41.14828 7.65513 18.73369 1.000 24.90906 110 SER C N 1
ATOM 6213 C CA . SER C 1 94 ? -41.14850 9.05050 18.27934 1.000 25.60371 110 SER C CA 1
ATOM 6214 C C . SER C 1 94 ? -42.53457 9.68121 18.28019 1.000 24.05473 110 SER C C 1
ATOM 6215 O O . SER C 1 94 ? -42.64254 10.89786 18.07873 1.000 26.06682 110 SER C O 1
ATOM 6218 N N . ASN C 1 95 ? -43.59230 8.89825 18.46890 1.000 23.01528 111 ASN C N 1
ATOM 6219 C CA . ASN C 1 95 ? -44.93446 9.47967 18.53689 1.000 22.58364 111 ASN C CA 1
ATOM 6220 C C . ASN C 1 95 ? -45.06762 10.39111 19.74636 1.000 22.34255 111 ASN C C 1
ATOM 6221 O O . ASN C 1 95 ? -44.43130 10.18529 20.78458 1.000 22.99473 111 ASN C O 1
ATOM 6226 N N . SER C 1 96 ? -45.94741 11.37345 19.63725 1.000 23.82268 112 SER C N 1
ATOM 6227 C CA . SER C 1 96 ? -46.20428 12.30687 20.72776 1.000 23.95991 112 SER C CA 1
ATOM 6228 C C . SER C 1 96 ? -47.32014 11.82019 21.63798 1.000 22.01483 112 SER C C 1
ATOM 6229 O O . SER C 1 96 ? -48.15283 10.98277 21.27567 1.000 23.13091 112 SER C O 1
ATOM 6232 N N . ALA C 1 97 ? -47.32216 12.38386 22.84905 1.000 20.60094 113 ALA C N 1
ATOM 6233 C CA . ALA C 1 97 ? -48.44027 12.25187 23.77238 1.000 20.83750 113 ALA C CA 1
ATOM 6234 C C . ALA C 1 97 ? -48.96770 13.66166 24.02284 1.000 20.26024 113 ALA C C 1
ATOM 6235 O O . ALA C 1 97 ? -48.26701 14.50577 24.59565 1.000 21.27376 113 ALA C O 1
ATOM 6237 N N . SER C 1 98 ? -50.21402 13.91927 23.61926 1.000 19.99398 114 SER C N 1
ATOM 6238 C CA . SER C 1 98 ? -50.68566 15.29954 23.59473 1.000 21.04997 114 SER C CA 1
ATOM 6239 C C . SER C 1 98 ? -50.91555 15.88319 24.98399 1.000 20.47177 114 SER C C 1
ATOM 6240 O O . SER C 1 98 ? -50.87209 17.11427 25.11835 1.000 19.78312 114 SER C O 1
ATOM 6243 N N . ASP C 1 99 ? -51.13916 15.06170 26.02933 1.000 18.10786 115 ASP C N 1
ATOM 6244 C CA . ASP C 1 99 ? -51.24981 15.65266 27.38111 1.000 17.72086 115 ASP C CA 1
ATOM 6245 C C . ASP C 1 99 ? -49.96041 16.34541 27.74788 1.000 18.73096 115 ASP C C 1
ATOM 6246 O O . ASP C 1 99 ? -49.95467 17.46480 28.28569 1.000 19.07611 115 ASP C O 1
ATOM 6251 N N . ALA C 1 100 ? -48.83707 15.69871 27.43767 1.000 18.24686 116 ALA C N 1
ATOM 6252 C CA . ALA C 1 100 ? -47.53791 16.29293 27.72021 1.000 19.46541 116 ALA C CA 1
ATOM 6253 C C . ALA C 1 100 ? -47.33925 17.52523 26.85352 1.000 20.74149 116 ALA C C 1
ATOM 6254 O O . ALA C 1 100 ? -46.80356 18.53497 27.30915 1.000 20.05105 116 ALA C O 1
ATOM 6256 N N . ASP C 1 101 ? -47.69228 17.43834 25.57475 1.000 19.31689 117 ASP C N 1
ATOM 6257 C CA . ASP C 1 101 ? -47.50085 18.59177 24.69022 1.000 19.93753 117 ASP C CA 1
ATOM 6258 C C . ASP C 1 101 ? -48.24183 19.80958 25.21456 1.000 21.37371 117 ASP C C 1
ATOM 6259 O O . ASP C 1 101 ? -47.71769 20.93864 25.18241 1.000 21.88350 117 ASP C O 1
ATOM 6264 N N . ILE C 1 102 ? -49.47021 19.59109 25.68944 1.000 20.24495 118 ILE C N 1
ATOM 6265 C CA . ILE C 1 102 ? -50.29676 20.66605 26.22869 1.000 21.29897 118 ILE C CA 1
ATOM 6266 C C . ILE C 1 102 ? -49.68356 21.24359 27.50791 1.000 21.90855 118 ILE C C 1
ATOM 6267 O O . ILE C 1 102 ? -49.59778 22.46380 27.66595 1.000 20.20089 118 ILE C O 1
ATOM 6272 N N . TRP C 1 103 ? -49.26427 20.38214 28.44114 1.000 19.64564 119 TRP C N 1
ATOM 6273 C CA . TRP C 1 103 ? -48.65110 20.89749 29.67452 1.000 19.55641 119 TRP C CA 1
ATOM 6274 C C . TRP C 1 103 ? -47.35714 21.66083 29.38687 1.000 20.65901 119 TRP C C 1
ATOM 6275 O O . TRP C 1 103 ? -47.07547 22.68819 30.02080 1.000 22.18408 119 TRP C O 1
ATOM 6286 N N . ILE C 1 104 ? -46.57849 21.20502 28.40697 1.000 19.58273 120 ILE C N 1
ATOM 6287 C CA . ILE C 1 104 ? -45.36441 21.95044 28.03568 1.000 21.35871 120 ILE C CA 1
ATOM 6288 C C . ILE C 1 104 ? -45.74563 23.31397 27.46104 1.000 22.47100 120 ILE C C 1
ATOM 6289 O O . ILE C 1 104 ? -45.16893 24.34122 27.80607 1.000 22.38142 120 ILE C O 1
ATOM 6294 N N . ALA C 1 105 ? -46.70960 23.34980 26.55356 1.000 21.77544 121 ALA C N 1
ATOM 6295 C CA . ALA C 1 105 ? -47.08708 24.63584 25.97202 1.000 22.65083 121 ALA C CA 1
ATOM 6296 C C . ALA C 1 105 ? -47.62582 25.60146 27.01808 1.000 22.25853 121 ALA C C 1
ATOM 6297 O O . ALA C 1 105 ? -47.23499 26.78405 27.03973 1.000 23.98829 121 ALA C O 1
ATOM 6299 N N . TRP C 1 106 ? -48.52041 25.11382 27.89045 1.000 21.80183 122 TRP C N 1
ATOM 6300 C CA . TRP C 1 106 ? -49.08184 25.96636 28.93974 1.000 22.50111 122 TRP C CA 1
ATOM 6301 C C . TRP C 1 106 ? -47.98184 26.46162 29.84974 1.000 25.20552 122 TRP C C 1
ATOM 6302 O O . TRP C 1 106 ? -47.93746 27.66224 30.17253 1.000 22.99918 122 TRP C O 1
ATOM 6313 N N . SER C 1 107 ? -47.05841 25.55931 30.24211 1.000 20.65063 123 SER C N 1
ATOM 6314 C CA . SER C 1 107 ? -45.97860 25.96003 31.13325 1.000 22.71614 123 SER C CA 1
ATOM 6315 C C . SER C 1 107 ? -45.08485 27.00336 30.49326 1.000 24.09542 123 SER C C 1
ATOM 6316 O O . SER C 1 107 ? -44.64339 27.93987 31.16092 1.000 25.88265 123 SER C O 1
ATOM 6319 N N . LEU C 1 108 ? -44.82371 26.87907 29.19290 1.000 22.16784 124 LEU C N 1
ATOM 6320 C CA . LEU C 1 108 ? -43.99169 27.86554 28.51221 1.000 23.46705 124 LEU C CA 1
ATOM 6321 C C . LEU C 1 108 ? -44.68889 29.21826 28.44257 1.000 23.14032 124 LEU C C 1
ATOM 6322 O O . LEU C 1 108 ? -44.04758 30.26058 28.64698 1.000 24.80089 124 LEU C O 1
ATOM 6327 N N . LEU C 1 109 ? -45.98341 29.21568 28.13344 1.000 24.61876 125 LEU C N 1
ATOM 6328 C CA . LEU C 1 109 ? -46.72524 30.46669 28.03191 1.000 24.14293 125 LEU C CA 1
ATOM 6329 C C . LEU C 1 109 ? -46.80534 31.17832 29.38078 1.000 24.71561 125 LEU C C 1
ATOM 6330 O O . LEU C 1 109 ? -46.57876 32.39865 29.46575 1.000 27.00444 125 LEU C O 1
ATOM 6335 N N . GLU C 1 110 ? -47.03202 30.42586 30.44828 1.000 25.12701 126 GLU C N 1
ATOM 6336 C CA . GLU C 1 110 ? -47.11134 31.03989 31.76889 1.000 24.67974 126 GLU C CA 1
ATOM 6337 C C . GLU C 1 110 ? -45.73868 31.45818 32.28883 1.000 28.01902 126 GLU C C 1
ATOM 6338 O O . GLU C 1 110 ? -45.62883 32.50094 32.94636 1.000 29.59465 126 GLU C O 1
ATOM 6344 N N . ALA C 1 111 ? -44.68131 30.68243 31.98052 1.000 24.60265 127 ALA C N 1
ATOM 6345 C CA . ALA C 1 111 ? -43.33895 31.08804 32.36630 1.000 27.52268 127 ALA C CA 1
ATOM 6346 C C . ALA C 1 111 ? -42.95192 32.35890 31.64607 1.000 30.94706 127 ALA C C 1
ATOM 6347 O O . ALA C 1 111 ? -42.33221 33.25098 32.22919 1.000 31.66931 127 ALA C O 1
ATOM 6349 N N . GLY C 1 112 ? -43.28998 32.44944 30.36157 1.000 30.03232 128 GLY C N 1
ATOM 6350 C CA . GLY C 1 112 ? -42.98365 33.66017 29.62038 1.000 32.32793 128 GLY C CA 1
ATOM 6351 C C . GLY C 1 112 ? -43.70608 34.86245 30.19140 1.000 32.58703 128 GLY C C 1
ATOM 6352 O O . GLY C 1 112 ? -43.11664 35.93641 30.33145 1.000 32.48460 128 GLY C O 1
ATOM 6353 N N . ARG C 1 113 ? -44.97331 34.68843 30.56057 1.000 31.57379 129 ARG C N 1
ATOM 6354 C CA . ARG C 1 113 ? -45.74958 35.80404 31.09692 1.000 30.19695 129 ARG C CA 1
ATOM 6355 C C . ARG C 1 113 ? -45.25410 36.21972 32.48575 1.000 32.00481 129 ARG C C 1
ATOM 6356 O O . ARG C 1 113 ? -44.99690 37.40396 32.72802 1.000 35.11943 129 ARG C O 1
ATOM 6364 N N . LEU C 1 114 ? -45.07407 35.25458 33.40224 1.000 29.27498 130 LEU C N 1
ATOM 6365 C CA . LEU C 1 114 ? -44.72967 35.57664 34.78367 1.000 31.71727 130 LEU C CA 1
ATOM 6366 C C . LEU C 1 114 ? -43.24610 35.91244 34.95478 1.000 34.04803 130 LEU C C 1
ATOM 6367 O O . LEU C 1 114 ? -42.90147 36.76261 35.77844 1.000 35.25047 130 LEU C O 1
ATOM 6372 N N . TRP C 1 115 ? -42.35588 35.28141 34.20477 1.000 33.55951 131 TRP C N 1
ATOM 6373 C CA . TRP C 1 115 ? -40.94668 35.62796 34.31612 1.000 33.59509 131 TRP C CA 1
ATOM 6374 C C . TRP C 1 115 ? -40.52883 36.68019 33.29709 1.000 37.57504 131 TRP C C 1
ATOM 6375 O O . TRP C 1 115 ? -39.33612 37.02473 33.22811 1.000 38.08720 131 TRP C O 1
ATOM 6386 N N . LYS C 1 116 ? -41.47411 37.18279 32.50357 1.000 38.47074 132 LYS C N 1
ATOM 6387 C CA . LYS C 1 116 ? -41.23143 38.21519 31.48955 1.000 44.68031 132 LYS C CA 1
ATOM 6388 C C . LYS C 1 116 ? -40.09513 37.81369 30.55316 1.000 42.00362 132 LYS C C 1
ATOM 6389 O O . LYS C 1 116 ? -39.10484 38.52529 30.38040 1.000 42.43357 132 LYS C O 1
ATOM 6395 N N . GLU C 1 117 ? -40.26962 36.65279 29.92861 1.000 36.81586 133 GLU C N 1
ATOM 6396 C CA . GLU C 1 117 ? -39.24353 36.05632 29.06870 1.000 39.33892 133 GLU C CA 1
ATOM 6397 C C . GLU C 1 117 ? -39.85599 35.72389 27.71388 1.000 34.98440 133 GLU C C 1
ATOM 6398 O O . GLU C 1 117 ? -40.54952 34.71407 27.56551 1.000 33.32825 133 GLU C O 1
ATOM 6404 N N . ALA C 1 118 ? -39.58941 36.57821 26.72791 1.000 36.74682 134 ALA C N 1
ATOM 6405 C CA . ALA C 1 118 ? -40.21206 36.42384 25.42240 1.000 38.26500 134 ALA C CA 1
ATOM 6406 C C . ALA C 1 118 ? -39.82210 35.11577 24.76356 1.000 37.50747 134 ALA C C 1
ATOM 6407 O O . ALA C 1 118 ? -40.57117 34.53997 23.97260 1.000 35.57731 134 ALA C O 1
ATOM 6409 N N . ARG C 1 119 ? -38.66227 34.62366 25.04239 1.000 36.21702 135 ARG C N 1
ATOM 6410 C CA . ARG C 1 119 ? -38.35666 33.43612 24.27371 1.000 41.02474 135 ARG C CA 1
ATOM 6411 C C . ARG C 1 119 ? -39.17462 32.18320 24.71935 1.000 35.47286 135 ARG C C 1
ATOM 6412 O O . ARG C 1 119 ? -39.44847 31.28764 23.89772 1.000 32.22145 135 ARG C O 1
ATOM 6420 N N . TYR C 1 120 ? -39.63404 32.15378 26.00199 1.000 31.30201 136 TYR C N 1
ATOM 6421 C CA . TYR C 1 120 ? -40.58622 31.13879 26.45073 1.000 29.72376 136 TYR C CA 1
ATOM 6422 C C . TYR C 1 120 ? -41.94169 31.32965 25.77965 1.000 31.03663 136 TYR C C 1
ATOM 6423 O O . TYR C 1 120 ? -42.55730 30.34603 25.36069 1.000 30.09590 136 TYR C O 1
ATOM 6432 N N . THR C 1 121 ? -42.43440 32.58382 25.68083 1.000 28.40409 137 THR C N 1
ATOM 6433 C CA . THR C 1 121 ? -43.68370 32.86788 24.97598 1.000 29.85161 137 THR C CA 1
ATOM 6434 C C . THR C 1 121 ? -43.59505 32.46047 23.50692 1.000 30.26220 137 THR C C 1
ATOM 6435 O O . THR C 1 121 ? -44.51637 31.83572 22.96442 1.000 31.19988 137 THR C O 1
ATOM 6439 N N . THR C 1 122 ? -42.49137 32.80275 22.84659 1.000 31.17116 138 THR C N 1
ATOM 6440 C CA . THR C 1 122 ? -42.36708 32.47124 21.43704 1.000 33.35014 138 THR C CA 1
ATOM 6441 C C . THR C 1 122 ? -42.40696 30.96204 21.23129 1.000 34.91917 138 THR C C 1
ATOM 6442 O O . THR C 1 122 ? -43.16422 30.45783 20.38317 1.000 32.19784 138 THR C O 1
ATOM 6446 N N . LEU C 1 123 ? -41.67008 30.21404 22.06230 1.000 30.04634 139 LEU C N 1
ATOM 6447 C CA . LEU C 1 123 ? -41.67777 28.76522 21.90077 1.000 29.23316 139 LEU C CA 1
ATOM 6448 C C . LEU C 1 123 ? -43.03682 28.16997 22.25354 1.000 30.27826 139 LEU C C 1
ATOM 6449 O O . LEU C 1 123 ? -43.52252 27.27564 21.55342 1.000 28.21707 139 LEU C O 1
ATOM 6454 N N . GLY C 1 124 ? -43.67788 28.66436 23.31250 1.000 28.16084 140 GLY C N 1
ATOM 6455 C CA . GLY C 1 124 ? -45.01211 28.15101 23.64977 1.000 25.65207 140 GLY C CA 1
ATOM 6456 C C . GLY C 1 124 ? -46.03867 28.36741 22.54988 1.000 26.46676 140 GLY C C 1
ATOM 6457 O O . GLY C 1 124 ? -46.85289 27.48564 22.26468 1.000 27.13794 140 GLY C O 1
ATOM 6458 N N . ASN C 1 125 ? -46.01406 29.53966 21.91866 1.000 28.44488 141 ASN C N 1
ATOM 6459 C CA . ASN C 1 125 ? -46.93141 29.78422 20.80296 1.000 30.25154 141 ASN C CA 1
ATOM 6460 C C . ASN C 1 125 ? -46.63847 28.84331 19.64566 1.000 26.53946 141 ASN C C 1
ATOM 6461 O O . ASN C 1 125 ? -47.56770 28.29589 19.03455 1.000 27.06863 141 ASN C O 1
ATOM 6466 N N . ALA C 1 126 ? -45.36303 28.62314 19.34593 1.000 26.63740 142 ALA C N 1
ATOM 6467 C CA . ALA C 1 126 ? -45.04922 27.74326 18.21916 1.000 27.60342 142 ALA C CA 1
ATOM 6468 C C . ALA C 1 126 ? -45.46468 26.30095 18.51091 1.000 29.06083 142 ALA C C 1
ATOM 6469 O O . ALA C 1 126 ? -45.96845 25.58653 17.62462 1.000 28.12915 142 ALA C O 1
ATOM 6471 N N . LEU C 1 127 ? -45.27063 25.86205 19.76178 1.000 25.60374 143 LEU C N 1
ATOM 6472 C CA . LEU C 1 127 ? -45.66810 24.50461 20.11513 1.000 25.44364 143 LEU C CA 1
ATOM 6473 C C . LEU C 1 127 ? -47.17051 24.37764 20.10119 1.000 25.45184 143 LEU C C 1
ATOM 6474 O O . LEU C 1 127 ? -47.71620 23.42258 19.53301 1.000 24.26738 143 LEU C O 1
ATOM 6479 N N . LEU C 1 128 ? -47.86215 25.36974 20.64001 1.000 25.75402 144 LEU C N 1
ATOM 6480 C CA . LEU C 1 128 ? -49.31513 25.32080 20.60089 1.000 25.12093 144 LEU C CA 1
ATOM 6481 C C . LEU C 1 128 ? -49.82894 25.20637 19.16808 1.000 23.59706 144 LEU C C 1
ATOM 6482 O O . LEU C 1 128 ? -50.75273 24.42348 18.89178 1.000 24.03789 144 LEU C O 1
ATOM 6487 N N . ASN C 1 129 ? -49.24682 25.97357 18.24450 1.000 25.71804 145 ASN C N 1
ATOM 6488 C CA . ASN C 1 129 ? -49.70786 25.91489 16.87548 1.000 26.21276 145 ASN C CA 1
ATOM 6489 C C . ASN C 1 129 ? -49.41665 24.55764 16.25116 1.000 26.79648 145 ASN C C 1
ATOM 6490 O O . ASN C 1 129 ? -50.22882 24.03669 15.47801 1.000 29.29011 145 ASN C O 1
ATOM 6495 N N . ARG C 1 130 ? -48.28140 23.97025 16.58851 1.000 25.41994 146 ARG C N 1
ATOM 6496 C CA . ARG C 1 130 ? -47.95307 22.63949 16.08608 1.000 27.25996 146 ARG C CA 1
ATOM 6497 C C . ARG C 1 130 ? -48.91638 21.59123 16.64333 1.000 25.27455 146 ARG C C 1
ATOM 6498 O O . ARG C 1 130 ? -49.30823 20.67169 15.92381 1.000 26.18860 146 ARG C O 1
ATOM 6506 N N . ILE C 1 131 ? -49.28140 21.69985 17.92309 1.000 23.47077 147 ILE C N 1
ATOM 6507 C CA . ILE C 1 131 ? -50.30960 20.81688 18.47131 1.000 23.34852 147 ILE C CA 1
ATOM 6508 C C . ILE C 1 131 ? -51.58938 20.93300 17.66025 1.000 25.12353 147 ILE C C 1
ATOM 6509 O O . ILE C 1 131 ? -52.21104 19.92862 17.28981 1.000 23.39460 147 ILE C O 1
ATOM 6514 N N . ALA C 1 132 ? -52.03885 22.16925 17.41306 1.000 22.37638 148 ALA C N 1
ATOM 6515 C CA . ALA C 1 132 ? -53.26764 22.35066 16.63012 1.000 26.07908 148 ALA C CA 1
ATOM 6516 C C . ALA C 1 132 ? -53.15171 21.73073 15.23543 1.000 26.78185 148 ALA C C 1
ATOM 6517 O O . ALA C 1 132 ? -54.12287 21.18328 14.70442 1.000 28.28711 148 ALA C O 1
ATOM 6519 N N . LYS C 1 133 ? -51.99397 21.83092 14.62526 1.000 27.25531 149 LYS C N 1
ATOM 6520 C CA . LYS C 1 133 ? -51.75110 21.32427 13.28095 1.000 29.09476 149 LYS C CA 1
ATOM 6521 C C . LYS C 1 133 ? -51.70382 19.79313 13.22827 1.000 29.44363 149 LYS C C 1
ATOM 6522 O O . LYS C 1 133 ? -52.28650 19.16934 12.33354 1.000 29.72511 149 LYS C O 1
ATOM 6528 N N . GLU C 1 134 ? -51.10817 19.16228 14.22571 1.000 24.18188 150 GLU C N 1
ATOM 6529 C CA . GLU C 1 134 ? -50.74995 17.76869 14.10261 1.000 24.63321 150 GLU C CA 1
ATOM 6530 C C . GLU C 1 134 ? -51.59204 16.82581 14.93895 1.000 25.46794 150 GLU C C 1
ATOM 6531 O O . GLU C 1 134 ? -51.59132 15.62432 14.65209 1.000 26.57783 150 GLU C O 1
ATOM 6537 N N . GLU C 1 135 ? -52.25356 17.31933 16.00225 1.000 22.47642 151 GLU C N 1
ATOM 6538 C CA . GLU C 1 135 ? -52.98533 16.39877 16.86857 1.000 23.83900 151 GLU C CA 1
ATOM 6539 C C . GLU C 1 135 ? -54.33958 16.95477 17.29657 1.000 22.71932 151 GLU C C 1
ATOM 6540 O O . GLU C 1 135 ? -54.89599 16.50461 18.30042 1.000 25.14640 151 GLU C O 1
ATOM 6546 N N . VAL C 1 136 ? -54.88949 17.91801 16.55873 1.000 23.05269 152 VAL C N 1
ATOM 6547 C CA . VAL C 1 136 ? -56.28750 18.31801 16.70849 1.000 23.52289 152 VAL C CA 1
ATOM 6548 C C . VAL C 1 136 ? -56.92162 18.03579 15.36438 1.000 25.54137 152 VAL C C 1
ATOM 6549 O O . VAL C 1 136 ? -56.38427 18.45231 14.34170 1.000 28.35392 152 VAL C O 1
ATOM 6553 N N . VAL C 1 137 ? -58.06480 17.34605 15.35419 1.000 24.98174 153 VAL C N 1
ATOM 6554 C CA . VAL C 1 137 ? -58.78324 17.05771 14.11608 1.000 25.58913 153 VAL C CA 1
ATOM 6555 C C . VAL C 1 137 ? -60.26805 17.26214 14.35335 1.000 24.03451 153 VAL C C 1
ATOM 6556 O O . VAL C 1 137 ? -60.73527 17.14064 15.48043 1.000 23.89724 153 VAL C O 1
ATOM 6560 N N . THR C 1 138 ? -61.00259 17.54454 13.28304 1.000 27.72082 154 THR C N 1
ATOM 6561 C CA . THR C 1 138 ? -62.45828 17.65353 13.38824 1.000 25.78807 154 THR C CA 1
ATOM 6562 C C . THR C 1 138 ? -63.01593 16.26191 13.16815 1.000 26.65261 154 THR C C 1
ATOM 6563 O O . THR C 1 138 ? -62.85054 15.67460 12.09960 1.000 29.08616 154 THR C O 1
ATOM 6567 N N . VAL C 1 139 ? -63.62561 15.71427 14.20185 1.000 24.78496 155 VAL C N 1
ATOM 6568 C CA . VAL C 1 139 ? -64.18734 14.38141 14.11863 1.000 25.09812 155 VAL C CA 1
ATOM 6569 C C . VAL C 1 139 ? -65.64231 14.54951 13.69057 1.000 25.79896 155 VAL C C 1
ATOM 6570 O O . VAL C 1 139 ? -66.36556 15.35228 14.31781 1.000 25.25812 155 VAL C O 1
ATOM 6574 N N . PRO C 1 140 ? -66.10261 13.84898 12.65111 1.000 25.40300 156 PRO C N 1
ATOM 6575 C CA . PRO C 1 140 ? -67.51637 14.00243 12.25711 1.000 24.46169 156 PRO C CA 1
ATOM 6576 C C . PRO C 1 140 ? -68.40875 13.65802 13.42913 1.000 25.25410 156 PRO C C 1
ATOM 6577 O O . PRO C 1 140 ? -68.29607 12.59321 14.04153 1.000 26.22955 156 PRO C O 1
ATOM 6581 N N . GLY C 1 141 ? -69.35416 14.55083 13.69704 1.000 24.38695 157 GLY C N 1
ATOM 6582 C CA . GLY C 1 141 ? -70.27002 14.39534 14.79956 1.000 24.73436 157 GLY C CA 1
ATOM 6583 C C . GLY C 1 141 ? -69.88399 15.06938 16.09338 1.000 23.88262 157 GLY C C 1
ATOM 6584 O O . GLY C 1 141 ? -70.75676 15.45689 16.86327 1.000 25.18311 157 GLY C O 1
ATOM 6585 N N . LEU C 1 142 ? -68.59082 15.21526 16.36958 1.000 23.27539 158 LEU C N 1
ATOM 6586 C CA . LEU C 1 142 ? -68.10496 15.79979 17.61127 1.000 23.36074 158 LEU C CA 1
ATOM 6587 C C . LEU C 1 142 ? -67.58894 17.20160 17.40974 1.000 24.59748 158 LEU C C 1
ATOM 6588 O O . LEU C 1 142 ? -67.68999 18.01822 18.32267 1.000 26.57045 158 LEU C O 1
ATOM 6593 N N . GLY C 1 143 ? -66.99001 17.46721 16.27326 1.000 26.99260 159 GLY C N 1
ATOM 6594 C CA . GLY C 1 143 ? -66.28507 18.70600 16.08436 1.000 26.19768 159 GLY C CA 1
ATOM 6595 C C . GLY C 1 143 ? -64.78843 18.51790 16.33256 1.000 24.85900 159 GLY C C 1
ATOM 6596 O O . GLY C 1 143 ? -64.26041 17.40228 16.45369 1.000 24.07203 159 GLY C O 1
ATOM 6597 N N . PRO C 1 144 ? -64.09407 19.62999 16.50270 1.000 24.21360 160 PRO C N 1
ATOM 6598 C CA . PRO C 1 144 ? -62.66341 19.57075 16.83045 1.000 26.37691 160 PRO C CA 1
ATOM 6599 C C . PRO C 1 144 ? -62.45582 18.78322 18.10257 1.000 23.01509 160 PRO C C 1
ATOM 6600 O O . PRO C 1 144 ? -63.14418 18.99589 19.10004 1.000 24.63139 160 PRO C O 1
ATOM 6604 N N . MET C 1 145 ? -61.41740 17.91581 18.09727 1.000 22.36019 161 MET C N 1
ATOM 6605 C CA . MET C 1 145 ? -61.05332 17.11653 19.25471 1.000 21.05383 161 MET C CA 1
ATOM 6606 C C . MET C 1 145 ? -59.52930 17.03175 19.33268 1.000 21.28974 161 MET C C 1
ATOM 6607 O O . MET C 1 145 ? -58.85433 17.13440 18.30219 1.000 22.06432 161 MET C O 1
ATOM 6612 N N . LEU C 1 146 ? -59.01183 16.86887 20.55547 1.000 20.81869 162 LEU C N 1
ATOM 6613 C CA . LEU C 1 146 ? -57.57236 16.64658 20.79620 1.000 19.71911 162 LEU C CA 1
ATOM 6614 C C . LEU C 1 146 ? -57.30541 15.14877 20.75362 1.000 22.73225 162 LEU C C 1
ATOM 6615 O O . LEU C 1 146 ? -57.77219 14.39910 21.62184 1.000 22.28708 162 LEU C O 1
ATOM 6620 N N . LEU C 1 147 ? -56.54238 14.69212 19.74201 1.000 20.91964 163 LEU C N 1
ATOM 6621 C CA . LEU C 1 147 ? -56.16516 13.28132 19.71110 1.000 20.53318 163 LEU C CA 1
ATOM 6622 C C . LEU C 1 147 ? -55.08783 13.04993 20.75701 1.000 19.39260 163 LEU C C 1
ATOM 6623 O O . LEU C 1 147 ? -54.29881 13.95876 21.03003 1.000 20.38876 163 LEU C O 1
ATOM 6628 N N . PRO C 1 148 ? -55.00995 11.85120 21.35269 1.000 19.80226 164 PRO C N 1
ATOM 6629 C CA . PRO C 1 148 ? -53.92162 11.57234 22.32477 1.000 19.22941 164 PRO C CA 1
ATOM 6630 C C . PRO C 1 148 ? -52.51189 11.59518 21.74397 1.000 20.50734 164 PRO C C 1
ATOM 6631 O O . PRO C 1 148 ? -51.56433 11.60078 22.53735 1.000 20.67269 164 PRO C O 1
ATOM 6635 N N . GLY C 1 149 ? -52.35793 11.59164 20.42682 1.000 20.82050 165 GLY C N 1
ATOM 6636 C CA . GLY C 1 149 ? -51.02151 11.61355 19.85883 1.000 21.64945 165 GLY C CA 1
ATOM 6637 C C . GLY C 1 149 ? -51.20504 11.83660 18.38155 1.000 22.77338 165 GLY C C 1
ATOM 6638 O O . GLY C 1 149 ? -52.30360 11.66341 17.83298 1.000 23.20139 165 GLY C O 1
ATOM 6639 N N . LYS C 1 150 ? -50.07964 12.17265 17.72094 1.000 24.13153 166 LYS C N 1
ATOM 6640 C CA . LYS C 1 150 ? -50.16789 12.58467 16.31823 1.000 26.15815 166 LYS C CA 1
ATOM 6641 C C . LYS C 1 150 ? -50.45287 11.40740 15.38639 1.000 25.88756 166 LYS C C 1
ATOM 6642 O O . LYS C 1 150 ? -51.06465 11.61273 14.32499 1.000 31.32147 166 LYS C O 1
ATOM 6648 N N . VAL C 1 151 ? -50.12271 10.17743 15.79049 1.000 24.70433 167 VAL C N 1
ATOM 6649 C CA . VAL C 1 151 ? -50.54996 8.97621 15.08689 1.000 24.78577 167 VAL C CA 1
ATOM 6650 C C . VAL C 1 151 ? -51.11735 7.94207 16.04731 1.000 25.55267 167 VAL C C 1
ATOM 6651 O O . VAL C 1 151 ? -50.83825 7.95521 17.24139 1.000 24.32349 167 VAL C O 1
ATOM 6655 N N . GLY C 1 152 ? -51.93834 7.04738 15.51184 1.000 27.56819 168 GLY C N 1
ATOM 6656 C CA . GLY C 1 152 ? -52.36090 5.87317 16.24353 1.000 29.50820 168 GLY C CA 1
ATOM 6657 C C . GLY C 1 152 ? -53.72241 5.98192 16.91930 1.000 27.96118 168 GLY C C 1
ATOM 6658 O O . GLY C 1 152 ? -54.17265 4.99479 17.51567 1.000 32.76416 168 GLY C O 1
ATOM 6659 N N . PHE C 1 153 ? -54.40386 7.12953 16.84501 1.000 26.42104 169 PHE C N 1
ATOM 6660 C CA . PHE C 1 153 ? -55.65968 7.32664 17.55704 1.000 23.85945 169 PHE C CA 1
ATOM 6661 C C . PHE C 1 153 ? -56.81059 7.73891 16.64727 1.000 23.78608 169 PHE C C 1
ATOM 6662 O O . PHE C 1 153 ? -57.92510 8.00820 17.13633 1.000 24.59477 169 PHE C O 1
ATOM 6670 N N . ALA C 1 154 ? -56.57782 7.81031 15.33661 1.000 25.86005 170 ALA C N 1
ATOM 6671 C CA . ALA C 1 154 ? -57.60373 8.17398 14.37036 1.000 26.42092 170 ALA C CA 1
ATOM 6672 C C . ALA C 1 154 ? -57.60776 7.13042 13.25864 1.000 28.54056 170 ALA C C 1
ATOM 6673 O O . ALA C 1 154 ? -56.55769 6.82212 12.68813 1.000 31.26018 170 ALA C O 1
ATOM 6675 N N . GLU C 1 155 ? -58.76785 6.55104 12.97348 1.000 26.74319 171 GLU C N 1
ATOM 6676 C CA . GLU C 1 155 ? -58.97634 5.67954 11.81391 1.000 29.25073 171 GLU C CA 1
ATOM 6677 C C . GLU C 1 155 ? -60.12926 6.30571 11.04320 1.000 30.02287 171 GLU C C 1
ATOM 6678 O O . GLU C 1 155 ? -60.67258 7.33649 11.44229 1.000 30.24086 171 GLU C O 1
ATOM 6684 N N . GLU C 1 156 ? -60.50041 5.68307 9.91791 1.000 32.00212 172 GLU C N 1
ATOM 6685 C CA . GLU C 1 156 ? -61.53548 6.26551 9.06916 1.000 32.01542 172 GLU C CA 1
ATOM 6686 C C . GLU C 1 156 ? -62.84509 6.44048 9.82681 1.000 31.90791 172 GLU C C 1
ATOM 6687 O O . GLU C 1 156 ? -63.55706 7.43472 9.62890 1.000 32.52567 172 GLU C O 1
ATOM 6693 N N . THR C 1 157 ? -63.20968 5.45821 10.65445 1.000 28.56166 173 THR C N 1
ATOM 6694 C CA . THR C 1 157 ? -64.51427 5.46600 11.29524 1.000 29.24645 173 THR C CA 1
ATOM 6695 C C . THR C 1 157 ? -64.46131 5.42348 12.81007 1.000 25.56217 173 THR C C 1
ATOM 6696 O O . THR C 1 157 ? -65.52780 5.33692 13.43197 1.000 28.32257 173 THR C O 1
ATOM 6700 N N . VAL C 1 158 ? -63.27922 5.39840 13.43503 1.000 26.01356 174 VAL C N 1
ATOM 6701 C CA . VAL C 1 158 ? -63.27860 5.30608 14.89342 1.000 25.93649 174 VAL C CA 1
ATOM 6702 C C . VAL C 1 158 ? -62.07330 6.13157 15.37404 1.000 25.66730 174 VAL C C 1
ATOM 6703 O O . VAL C 1 158 ? -61.01036 6.17642 14.73238 1.000 26.36386 174 VAL C O 1
ATOM 6707 N N . TRP C 1 159 ? -62.24836 6.78882 16.52474 1.000 24.58544 175 TRP C N 1
ATOM 6708 C CA . TRP C 1 159 ? -61.21855 7.59187 17.17893 1.000 22.73204 175 TRP C CA 1
ATOM 6709 C C . TRP C 1 159 ? -61.16514 7.21170 18.65008 1.000 22.34932 175 TRP C C 1
ATOM 6710 O O . TRP C 1 159 ? -62.17570 6.77636 19.21489 1.000 23.61960 175 TRP C O 1
ATOM 6721 N N . ARG C 1 160 ? -59.98932 7.34345 19.26151 1.000 22.50537 176 ARG C N 1
ATOM 6722 C CA . ARG C 1 160 ? -59.81420 7.03305 20.66241 1.000 21.86467 176 ARG C CA 1
ATOM 6723 C C . ARG C 1 160 ? -59.24760 8.24158 21.39720 1.000 21.82828 176 ARG C C 1
ATOM 6724 O O . ARG C 1 160 ? -58.26618 8.85505 20.94198 1.000 23.73922 176 ARG C O 1
ATOM 6732 N N . LEU C 1 161 ? -59.86316 8.58745 22.51241 1.000 20.79853 177 LEU C N 1
ATOM 6733 C CA . LEU C 1 161 ? -59.54348 9.78499 23.27619 1.000 20.81084 177 LEU C CA 1
ATOM 6734 C C . LEU C 1 161 ? -59.19511 9.41146 24.70463 1.000 20.22237 177 LEU C C 1
ATOM 6735 O O . LEU C 1 161 ? -59.51211 8.31523 25.20125 1.000 21.95422 177 LEU C O 1
ATOM 6740 N N . ASN C 1 162 ? -58.53140 10.34186 25.38710 1.000 20.97229 178 ASN C N 1
ATOM 6741 C CA . ASN C 1 162 ? -58.13291 10.16873 26.78426 1.000 18.84332 178 ASN C CA 1
ATOM 6742 C C . ASN C 1 162 ? -58.63755 11.39141 27.54017 1.000 20.35824 178 ASN C C 1
ATOM 6743 O O . ASN C 1 162 ? -58.07414 12.49594 27.41506 1.000 19.24509 178 ASN C O 1
ATOM 6748 N N . PRO C 1 163 ? -59.74366 11.24472 28.31421 1.000 17.75793 179 PRO C N 1
ATOM 6749 C CA . PRO C 1 163 ? -60.32146 12.36985 29.06823 1.000 16.95658 179 PRO C CA 1
ATOM 6750 C C . PRO C 1 163 ? -59.36972 13.11923 29.99290 1.000 16.33927 179 PRO C C 1
ATOM 6751 O O . PRO C 1 163 ? -59.64318 14.30976 30.25028 1.000 17.30189 179 PRO C O 1
ATOM 6755 N N . SER C 1 164 ? -58.29033 12.49672 30.44905 1.000 17.18660 180 SER C N 1
ATOM 6756 C CA . SER C 1 164 ? -57.33591 13.20743 31.29616 1.000 16.93254 180 SER C CA 1
ATOM 6757 C C . SER C 1 164 ? -56.45439 14.18771 30.53672 1.000 16.62724 180 SER C C 1
ATOM 6758 O O . SER C 1 164 ? -55.66417 14.86393 31.19279 1.000 17.84060 180 SER C O 1
ATOM 6761 N N . TYR C 1 165 ? -56.47710 14.22131 29.20237 1.000 17.58449 181 TYR C N 1
ATOM 6762 C CA . TYR C 1 165 ? -55.41214 14.88593 28.45909 1.000 18.10496 181 TYR C CA 1
ATOM 6763 C C . TYR C 1 165 ? -55.56595 16.38894 28.37159 1.000 18.97431 181 TYR C C 1
ATOM 6764 O O . TYR C 1 165 ? -54.57486 17.05964 28.08192 1.000 20.68297 181 TYR C O 1
ATOM 6773 N N . LEU C 1 166 ? -56.74400 16.96809 28.54641 1.000 19.04861 182 LEU C N 1
ATOM 6774 C CA . LEU C 1 166 ? -56.88599 18.42088 28.48009 1.000 17.31209 182 LEU C CA 1
ATOM 6775 C C . LEU C 1 166 ? -57.56678 18.87270 29.77506 1.000 16.95897 182 LEU C C 1
ATOM 6776 O O . LEU C 1 166 ? -58.81259 18.85381 29.89187 1.000 17.66876 182 LEU C O 1
ATOM 6781 N N . PRO C 1 167 ? -56.80367 19.27791 30.77882 1.000 18.57933 183 PRO C N 1
ATOM 6782 C CA . PRO C 1 167 ? -57.41055 19.78204 32.04262 1.000 17.25961 183 PRO C CA 1
ATOM 6783 C C . PRO C 1 167 ? -58.35727 20.93739 31.73866 1.000 18.48372 183 PRO C C 1
ATOM 6784 O O . PRO C 1 167 ? -58.03213 21.81422 30.92425 1.000 18.82613 183 PRO C O 1
ATOM 6788 N N . PRO C 1 168 ? -59.54505 20.99043 32.35646 1.000 16.95952 184 PRO C N 1
ATOM 6789 C CA . PRO C 1 168 ? -60.48655 22.05817 32.00281 1.000 18.79415 184 PRO C CA 1
ATOM 6790 C C . PRO C 1 168 ? -59.92487 23.46174 32.18368 1.000 18.29264 184 PRO C C 1
ATOM 6791 O O . PRO C 1 168 ? -60.27545 24.36926 31.42888 1.000 20.77526 184 PRO C O 1
ATOM 6795 N N . GLN C 1 169 ? -59.09071 23.68601 33.21502 1.000 18.41008 185 GLN C N 1
ATOM 6796 C CA . GLN C 1 169 ? -58.53820 25.02051 33.42536 1.000 19.32710 185 GLN C CA 1
ATOM 6797 C C . GLN C 1 169 ? -57.54123 25.37198 32.33431 1.000 19.22045 185 GLN C C 1
ATOM 6798 O O . GLN C 1 169 ? -57.41923 26.55288 31.98221 1.000 20.14377 185 GLN C O 1
ATOM 6804 N N . ILE C 1 170 ? -56.80826 24.37500 31.81691 1.000 18.45324 186 ILE C N 1
ATOM 6805 C CA . ILE C 1 170 ? -55.90717 24.64279 30.69206 1.000 21.19990 186 ILE C CA 1
ATOM 6806 C C . ILE C 1 170 ? -56.70562 24.91475 29.42878 1.000 18.87929 186 ILE C C 1
ATOM 6807 O O . ILE C 1 170 ? -56.37995 25.83938 28.67033 1.000 21.13068 186 ILE C O 1
ATOM 6812 N N . ALA C 1 171 ? -57.79145 24.15555 29.18151 1.000 18.17727 187 ALA C N 1
ATOM 6813 C CA . ALA C 1 171 ? -58.63482 24.46456 28.02956 1.000 18.85791 187 ALA C CA 1
ATOM 6814 C C . ALA C 1 171 ? -59.13212 25.90226 28.11872 1.000 20.43757 187 ALA C C 1
ATOM 6815 O O . ALA C 1 171 ? -59.13632 26.64145 27.11345 1.000 21.96055 187 ALA C O 1
ATOM 6817 N N . ARG C 1 172 ? -59.57541 26.31774 29.31843 1.000 20.43341 188 ARG C N 1
ATOM 6818 C CA . ARG C 1 172 ? -60.06466 27.68428 29.48170 1.000 20.02305 188 ARG C CA 1
ATOM 6819 C C . ARG C 1 172 ? -58.97352 28.68833 29.18812 1.000 22.41298 188 ARG C C 1
ATOM 6820 O O . ARG C 1 172 ? -59.20047 29.67506 28.46734 1.000 23.86893 188 ARG C O 1
ATOM 6828 N N . TYR C 1 173 ? -57.75745 28.42905 29.69056 1.000 20.56499 189 TYR C N 1
ATOM 6829 C CA . TYR C 1 173 ? -56.63246 29.31228 29.41602 1.000 21.12011 189 TYR C CA 1
ATOM 6830 C C . TYR C 1 173 ? -56.42347 29.45552 27.93094 1.000 24.69134 189 TYR C C 1
ATOM 6831 O O . TYR C 1 173 ? -56.27725 30.56971 27.43288 1.000 24.86830 189 TYR C O 1
ATOM 6840 N N . LEU C 1 174 ? -56.43747 28.33157 27.19988 1.000 21.39306 190 LEU C N 1
ATOM 6841 C CA . LEU C 1 174 ? -56.01726 28.37427 25.80512 1.000 22.85262 190 LEU C CA 1
ATOM 6842 C C . LEU C 1 174 ? -57.03101 29.05305 24.92447 1.000 23.66055 190 LEU C C 1
ATOM 6843 O O . LEU C 1 174 ? -56.67510 29.42055 23.79597 1.000 24.60205 190 LEU C O 1
ATOM 6848 N N . THR C 1 175 ? -58.27611 29.21287 25.39130 1.000 22.20438 191 THR C N 1
ATOM 6849 C CA . THR C 1 175 ? -59.24808 29.95982 24.58200 1.000 24.39759 191 THR C CA 1
ATOM 6850 C C . THR C 1 175 ? -58.77590 31.36642 24.22800 1.000 24.59436 191 THR C C 1
ATOM 6851 O O . THR C 1 175 ? -59.25700 31.93381 23.23410 1.000 28.06287 191 THR C O 1
ATOM 6855 N N . ARG C 1 176 ? -57.83819 31.94010 24.99458 1.000 26.09438 192 ARG C N 1
ATOM 6856 C CA . ARG C 1 176 ? -57.33072 33.26795 24.65980 1.000 28.77727 192 ARG C CA 1
ATOM 6857 C C . ARG C 1 176 ? -56.65581 33.31003 23.29945 1.000 30.47438 192 ARG C C 1
ATOM 6858 O O . ARG C 1 176 ? -56.46092 34.39820 22.75725 1.000 31.98085 192 ARG C O 1
ATOM 6866 N N . PHE C 1 177 ? -56.24747 32.16162 22.76721 1.000 28.53087 193 PHE C N 1
ATOM 6867 C CA . PHE C 1 177 ? -55.54450 32.08248 21.48688 1.000 29.21051 193 PHE C CA 1
ATOM 6868 C C . PHE C 1 177 ? -56.48686 31.82372 20.31296 1.000 29.96318 193 PHE C C 1
ATOM 6869 O O . PHE C 1 177 ? -56.01481 31.67806 19.17736 1.000 31.62123 193 PHE C O 1
ATOM 6877 N N . GLY C 1 178 ? -57.81304 31.82457 20.55211 1.000 27.04730 194 GLY C N 1
ATOM 6878 C CA . GLY C 1 178 ? -58.80151 31.62587 19.50615 1.000 27.11594 194 GLY C CA 1
ATOM 6879 C C . GLY C 1 178 ? -58.94420 30.18262 19.04268 1.000 29.30952 194 GLY C C 1
ATOM 6880 O O . GLY C 1 178 ? -58.65809 29.21610 19.78347 1.000 28.24830 194 GLY C O 1
ATOM 6881 N N . GLU C 1 179 ? -59.45147 30.02417 17.81244 1.000 29.68333 195 GLU C N 1
ATOM 6882 C CA . GLU C 1 179 ? -59.64807 28.67422 17.30233 1.000 29.96338 195 GLU C CA 1
ATOM 6883 C C . GLU C 1 179 ? -58.31213 27.98392 17.05467 1.000 26.93626 195 GLU C C 1
ATOM 6884 O O . GLU C 1 179 ? -57.31638 28.62531 16.66985 1.000 29.34582 195 GLU C O 1
ATOM 6890 N N . PRO C 1 180 ? -58.23665 26.64817 17.23524 1.000 26.21436 196 PRO C N 1
ATOM 6891 C CA . PRO C 1 180 ? -59.34722 25.74723 17.57143 1.000 25.19655 196 PRO C CA 1
ATOM 6892 C C . PRO C 1 180 ? -59.61436 25.69010 19.08072 1.000 23.23133 196 PRO C C 1
ATOM 6893 O O . PRO C 1 180 ? -60.57615 25.02080 19.43678 1.000 23.79850 196 PRO C O 1
ATOM 6897 N N . TRP C 1 181 ? -58.82171 26.40184 19.89446 1.000 22.42216 197 TRP C N 1
ATOM 6898 C CA . TRP C 1 181 ? -58.92793 26.30460 21.35871 1.000 22.18725 197 TRP C CA 1
ATOM 6899 C C . TRP C 1 181 ? -60.30279 26.73499 21.87529 1.000 24.06272 197 TRP C C 1
ATOM 6900 O O . TRP C 1 181 ? -60.81980 26.13952 22.82694 1.000 22.39699 197 TRP C O 1
ATOM 6911 N N . THR C 1 182 ? -60.89915 27.77658 21.29282 1.000 24.14502 198 THR C N 1
ATOM 6912 C CA . THR C 1 182 ? -62.23420 28.21702 21.70293 1.000 23.62958 198 THR C CA 1
ATOM 6913 C C . THR C 1 182 ? -63.22786 27.06884 21.63042 1.000 22.92813 198 THR C C 1
ATOM 6914 O O . THR C 1 182 ? -63.96864 26.80701 22.58277 1.000 22.89077 198 THR C O 1
ATOM 6918 N N . THR C 1 183 ? -63.26115 26.36835 20.49692 1.000 21.92969 199 THR C N 1
ATOM 6919 C CA . THR C 1 183 ? -64.18192 25.25588 20.34204 1.000 22.21728 199 THR C CA 1
ATOM 6920 C C . THR C 1 183 ? -63.72710 24.02665 21.12605 1.000 21.30089 199 THR C C 1
ATOM 6921 O O . THR C 1 183 ? -64.56640 23.30165 21.69230 1.000 21.18465 199 THR C O 1
ATOM 6925 N N . LEU C 1 184 ? -62.42335 23.79091 21.20321 1.000 21.48945 200 LEU C N 1
ATOM 6926 C CA . LEU C 1 184 ? -61.93773 22.62844 21.94080 1.000 21.28801 200 LEU C CA 1
ATOM 6927 C C . LEU C 1 184 ? -62.34552 22.70437 23.40967 1.000 20.28420 200 LEU C C 1
ATOM 6928 O O . LEU C 1 184 ? -62.55260 21.67021 24.05601 1.000 21.37115 200 LEU C O 1
ATOM 6933 N N . GLN C 1 185 ? -62.41331 23.90776 23.96126 1.000 19.51164 201 GLN C N 1
ATOM 6934 C CA . GLN C 1 185 ? -62.83715 24.01682 25.35413 1.000 20.47544 201 GLN C CA 1
ATOM 6935 C C . GLN C 1 185 ? -64.25329 23.47766 25.53406 1.000 20.12081 201 GLN C C 1
ATOM 6936 O O . GLN C 1 185 ? -64.56463 22.80528 26.55071 1.000 19.53474 201 GLN C O 1
ATOM 6942 N N . GLU C 1 186 ? -65.13322 23.74832 24.55570 1.000 20.31636 202 GLU C N 1
ATOM 6943 C CA . GLU C 1 186 ? -66.52415 23.27699 24.59447 1.000 18.37944 202 GLU C CA 1
ATOM 6944 C C . GLU C 1 186 ? -66.59801 21.78135 24.33092 1.000 18.74956 202 GLU C C 1
ATOM 6945 O O . GLU C 1 186 ? -67.31796 21.04680 25.02949 1.000 19.78011 202 GLU C O 1
ATOM 6951 N N . THR C 1 187 ? -65.86564 21.27874 23.32267 1.000 18.69327 203 THR C N 1
ATOM 6952 C CA . THR C 1 187 ? -65.95676 19.85511 23.05502 1.000 18.82222 203 THR C CA 1
ATOM 6953 C C . THR C 1 187 ? -65.29456 19.03813 24.17058 1.000 18.49892 203 THR C C 1
ATOM 6954 O O . THR C 1 187 ? -65.69479 17.89921 24.42862 1.000 19.46324 203 THR C O 1
ATOM 6958 N N . ASN C 1 188 ? -64.26743 19.58394 24.82286 1.000 18.27840 204 ASN C N 1
ATOM 6959 C CA . ASN C 1 188 ? -63.65583 18.89640 25.95967 1.000 17.97973 204 ASN C CA 1
ATOM 6960 C C . ASN C 1 188 ? -64.60267 18.82337 27.15362 1.000 16.52703 204 ASN C C 1
ATOM 6961 O O . ASN C 1 188 ? -64.69828 17.78465 27.83373 1.000 17.51143 204 ASN C O 1
ATOM 6966 N N . HIS C 1 189 ? -65.33489 19.92293 27.40651 1.000 17.21343 205 HIS C N 1
ATOM 6967 C CA . HIS C 1 189 ? -66.32260 19.90108 28.48968 1.000 17.35137 205 HIS C CA 1
ATOM 6968 C C . HIS C 1 189 ? -67.35782 18.81967 28.21442 1.000 18.09562 205 HIS C C 1
ATOM 6969 O O . HIS C 1 189 ? -67.69622 18.02275 29.09809 1.000 17.58867 205 HIS C O 1
ATOM 6976 N N . ARG C 1 190 ? -67.84646 18.75506 26.95865 1.000 18.28063 206 ARG C N 1
ATOM 6977 C CA . ARG C 1 190 ? -68.80551 17.70687 26.59568 1.000 18.77625 206 ARG C CA 1
ATOM 6978 C C . ARG C 1 190 ? -68.20733 16.30851 26.66628 1.000 18.39180 206 ARG C C 1
ATOM 6979 O O . ARG C 1 190 ? -68.88734 15.36801 27.09730 1.000 19.78370 206 ARG C O 1
ATOM 6987 N N . LEU C 1 191 ? -66.93856 16.13339 26.26968 1.000 18.56289 207 LEU C N 1
ATOM 6988 C CA . LEU C 1 191 ? -66.28035 14.82826 26.40595 1.000 18.60625 207 LEU C CA 1
ATOM 6989 C C . LEU C 1 191 ? -66.34847 14.35401 27.85581 1.000 17.35820 207 LEU C C 1
ATOM 6990 O O . LEU C 1 191 ? -66.72494 13.20346 28.14337 1.000 17.85546 207 LEU C O 1
ATOM 6995 N N . LEU C 1 192 ? -65.99360 15.24412 28.80188 1.000 16.77823 208 LEU C N 1
ATOM 6996 C CA . LEU C 1 192 ? -65.97414 14.84789 30.20745 1.000 17.37889 208 LEU C CA 1
ATOM 6997 C C . LEU C 1 192 ? -67.36421 14.46757 30.69951 1.000 18.11554 208 LEU C C 1
ATOM 6998 O O . LEU C 1 192 ? -67.52517 13.44734 31.39205 1.000 18.43096 208 LEU C O 1
ATOM 7003 N N . LEU C 1 193 ? -68.38792 15.25768 30.33239 1.000 17.24162 209 LEU C N 1
ATOM 7004 C CA . LEU C 1 193 ? -69.74482 14.96856 30.81748 1.000 17.58417 209 LEU C CA 1
ATOM 7005 C C . LEU C 1 193 ? -70.31221 13.71319 30.16098 1.000 17.97552 209 LEU C C 1
ATOM 7006 O O . LEU C 1 193 ? -71.00612 12.91880 30.81295 1.000 20.53697 209 LEU C O 1
ATOM 7011 N N . GLU C 1 194 ? -70.10020 13.55373 28.86978 1.000 17.64165 210 GLU C N 1
ATOM 7012 C CA . GLU C 1 194 ? -70.79353 12.52239 28.09582 1.000 18.82013 210 GLU C CA 1
ATOM 7013 C C . GLU C 1 194 ? -70.20691 11.13681 28.26324 1.000 16.78925 210 GLU C C 1
ATOM 7014 O O . GLU C 1 194 ? -70.88821 10.13620 28.00850 1.000 19.27429 210 GLU C O 1
ATOM 7020 N N . THR C 1 195 ? -68.95256 11.01716 28.72975 1.000 16.45785 211 THR C N 1
ATOM 7021 C CA . THR C 1 195 ? -68.30989 9.70301 28.77667 1.000 17.66681 211 THR C CA 1
ATOM 7022 C C . THR C 1 195 ? -68.20595 9.14380 30.18588 1.000 16.53721 211 THR C C 1
ATOM 7023 O O . THR C 1 195 ? -67.51588 8.13233 30.37418 1.000 17.13063 211 THR C O 1
ATOM 7027 N N . ALA C 1 196 ? -68.89687 9.75706 31.17082 1.000 17.47869 212 ALA C N 1
ATOM 7028 C CA . ALA C 1 196 ? -68.87303 9.26271 32.54755 1.000 17.78650 212 ALA C CA 1
ATOM 7029 C C . ALA C 1 196 ? -70.29273 8.87843 32.97161 1.000 16.89991 212 ALA C C 1
ATOM 7030 O O . ALA C 1 196 ? -70.87042 9.50668 33.84703 1.000 17.12491 212 ALA C O 1
ATOM 7032 N N . PRO C 1 197 ? -70.89624 7.87722 32.31761 1.000 17.67898 213 PRO C N 1
ATOM 7033 C CA . PRO C 1 197 ? -72.33000 7.59601 32.54481 1.000 17.05226 213 PRO C CA 1
ATOM 7034 C C . PRO C 1 197 ? -72.69472 7.18851 33.97170 1.000 17.64063 213 PRO C C 1
ATOM 7035 O O . PRO C 1 197 ? -73.89281 7.29635 34.31675 1.000 20.30647 213 PRO C O 1
ATOM 7039 N N . LYS C 1 198 ? -71.75286 6.68718 34.76641 1.000 17.59030 214 LYS C N 1
ATOM 7040 C CA . LYS C 1 198 ? -71.98617 6.37135 36.17873 1.000 19.15530 214 LYS C CA 1
ATOM 7041 C C . LYS C 1 198 ? -71.16676 7.26842 37.07894 1.000 18.56323 214 LYS C C 1
ATOM 7042 O O . LYS C 1 198 ? -71.06153 6.99852 38.27879 1.000 18.89675 214 LYS C O 1
ATOM 7048 N N . GLY C 1 199 ? -70.64307 8.36591 36.54937 1.000 17.82664 215 GLY C N 1
ATOM 7049 C CA . GLY C 1 199 ? -69.86119 9.29058 37.36417 1.000 18.06256 215 GLY C CA 1
ATOM 7050 C C . GLY C 1 199 ? -68.38333 8.99860 37.41125 1.000 17.38071 215 GLY C C 1
ATOM 7051 O O . GLY C 1 199 ? -67.66827 9.68688 38.17361 1.000 19.05376 215 GLY C O 1
ATOM 7052 N N . PHE C 1 200 ? -67.92473 8.01208 36.65436 1.000 17.19733 216 PHE C N 1
ATOM 7053 C CA . PHE C 1 200 ? -66.50172 7.68643 36.59297 1.000 17.10646 216 PHE C CA 1
ATOM 7054 C C . PHE C 1 200 ? -66.00971 7.91820 35.18271 1.000 16.61770 216 PHE C C 1
ATOM 7055 O O . PHE C 1 200 ? -66.59207 7.39910 34.22165 1.000 17.23041 216 PHE C O 1
ATOM 7063 N N . SER C 1 201 ? -64.92833 8.67203 35.06918 1.000 16.04651 217 SER C N 1
ATOM 7064 C CA . SER C 1 201 ? -64.39757 8.98359 33.73906 1.000 18.25719 217 SER C CA 1
ATOM 7065 C C . SER C 1 201 ? -63.47597 7.84839 33.26574 1.000 16.48908 217 SER C C 1
ATOM 7066 O O . SER C 1 201 ? -62.72245 7.28280 34.07507 1.000 17.06525 217 SER C O 1
ATOM 7069 N N . PRO C 1 202 ? -63.48496 7.53317 31.96985 1.000 16.56063 218 PRO C N 1
ATOM 7070 C CA . PRO C 1 202 ? -62.64186 6.44336 31.48780 1.000 18.40679 218 PRO C CA 1
ATOM 7071 C C . PRO C 1 202 ? -61.21624 6.87905 31.21356 1.000 19.07440 218 PRO C C 1
ATOM 7072 O O . PRO C 1 202 ? -60.94998 8.03988 30.88288 1.000 19.03025 218 PRO C O 1
ATOM 7076 N N . ASP C 1 203 ? -60.29198 5.91444 31.36793 1.000 18.40398 219 ASP C N 1
ATOM 7077 C CA . ASP C 1 203 ? -58.90185 6.14504 30.95924 1.000 17.67040 219 ASP C CA 1
ATOM 7078 C C . ASP C 1 203 ? -58.85678 6.47376 29.47815 1.000 21.31320 219 ASP C C 1
ATOM 7079 O O . ASP C 1 203 ? -58.21246 7.45570 29.05618 1.000 19.49464 219 ASP C O 1
ATOM 7084 N N . TRP C 1 204 ? -59.56782 5.66879 28.66654 1.000 18.71825 220 TRP C N 1
ATOM 7085 C CA . TRP C 1 204 ? -59.56382 5.76740 27.20992 1.000 19.21964 220 TRP C CA 1
ATOM 7086 C C . TRP C 1 204 ? -60.98396 5.48627 26.74633 1.000 19.19824 220 TRP C C 1
ATOM 7087 O O . TRP C 1 204 ? -61.69094 4.66574 27.35079 1.000 20.96067 220 TRP C O 1
ATOM 7098 N N . VAL C 1 205 ? -61.45030 6.15661 25.69658 1.000 19.83934 221 VAL C N 1
ATOM 7099 C CA . VAL C 1 205 ? -62.81789 5.94391 25.22532 1.000 18.32452 221 VAL C CA 1
ATOM 7100 C C . VAL C 1 205 ? -62.85218 6.20218 23.73383 1.000 22.14204 221 VAL C C 1
ATOM 7101 O O . VAL C 1 205 ? -62.23641 7.15496 23.23442 1.000 20.64297 221 VAL C O 1
ATOM 7105 N N . ARG C 1 206 ? -63.62238 5.37517 23.03777 1.000 19.87204 222 ARG C N 1
ATOM 7106 C CA . ARG C 1 206 ? -63.70865 5.44836 21.58199 1.000 21.57991 222 ARG C CA 1
ATOM 7107 C C . ARG C 1 206 ? -65.01782 6.10253 21.17448 1.000 20.11951 222 ARG C C 1
ATOM 7108 O O . ARG C 1 206 ? -66.06338 5.92784 21.81271 1.000 21.39375 222 ARG C O 1
ATOM 7116 N N . TYR C 1 207 ? -64.95894 6.80171 20.03607 1.000 21.74428 223 TYR C N 1
ATOM 7117 C CA . TYR C 1 207 ? -66.12131 7.34804 19.31711 1.000 21.42585 223 TYR C CA 1
ATOM 7118 C C . TYR C 1 207 ? -66.13929 6.73629 17.92885 1.000 23.45178 223 TYR C C 1
ATOM 7119 O O . TYR C 1 207 ? -65.11087 6.73758 17.26023 1.000 23.72844 223 TYR C O 1
ATOM 7128 N N . GLU C 1 208 ? -67.29137 6.21915 17.50408 1.000 22.78976 224 GLU C N 1
ATOM 7129 C CA . GLU C 1 208 ? -67.42126 5.54847 16.20162 1.000 24.35610 224 GLU C CA 1
ATOM 7130 C C . GLU C 1 208 ? -68.47156 6.24314 15.33431 1.000 24.70562 224 GLU C C 1
ATOM 7131 O O . GLU C 1 208 ? -69.58019 6.53001 15.77734 1.000 23.22676 224 GLU C O 1
ATOM 7137 N N . LYS C 1 209 ? -68.12783 6.45355 14.05512 1.000 28.31289 225 LYS C N 1
ATOM 7138 C CA . LYS C 1 209 ? -69.07159 7.07578 13.12949 1.000 28.92142 225 LYS C CA 1
ATOM 7139 C C . LYS C 1 209 ? -70.38530 6.29676 13.10214 1.000 26.40400 225 LYS C C 1
ATOM 7140 O O . LYS C 1 209 ? -70.36870 5.06049 13.13803 1.000 29.38652 225 LYS C O 1
ATOM 7146 N N . SER C 1 210 ? -71.51705 7.02505 13.08895 1.000 28.40406 226 SER C N 1
ATOM 7147 C CA . SER C 1 210 ? -72.89540 6.52230 13.10695 1.000 26.30072 226 SER C CA 1
ATOM 7148 C C . SER C 1 210 ? -73.26087 5.85423 14.39756 1.000 31.59568 226 SER C C 1
ATOM 7149 O O . SER C 1 210 ? -74.39144 5.35729 14.54187 1.000 32.78305 226 SER C O 1
ATOM 7152 N N . LYS C 1 211 ? -72.34485 5.78196 15.33331 1.000 24.98865 227 LYS C N 1
ATOM 7153 C CA . LYS C 1 211 ? -72.64431 5.05855 16.54555 1.000 25.91563 227 LYS C CA 1
ATOM 7154 C C . LYS C 1 211 ? -72.44491 5.87163 17.78902 1.000 25.93562 227 LYS C C 1
ATOM 7155 O O . LYS C 1 211 ? -73.03576 5.53417 18.82335 1.000 32.20869 227 LYS C O 1
ATOM 7161 N N . GLY C 1 212 ? -71.56319 6.86393 17.75780 1.000 25.34638 228 GLY C N 1
ATOM 7162 C CA . GLY C 1 212 ? -71.33244 7.67739 18.93618 1.000 23.31457 228 GLY C CA 1
ATOM 7163 C C . GLY C 1 212 ? -70.31747 7.06362 19.89689 1.000 22.40146 228 GLY C C 1
ATOM 7164 O O . GLY C 1 212 ? -69.52872 6.17432 19.58204 1.000 24.01297 228 GLY C O 1
ATOM 7165 N N . TRP C 1 213 ? -70.41386 7.51174 21.14373 1.000 22.71975 229 TRP C N 1
ATOM 7166 C CA . TRP C 1 213 ? -69.48450 7.03409 22.16541 1.000 21.19356 229 TRP C CA 1
ATOM 7167 C C . TRP C 1 213 ? -69.69573 5.55525 22.47452 1.000 24.49181 229 TRP C C 1
ATOM 7168 O O . TRP C 1 213 ? -70.82802 5.10277 22.66767 1.000 26.20425 229 TRP C O 1
ATOM 7179 N N . GLN C 1 214 ? -68.60444 4.81466 22.62439 1.000 22.12040 230 GLN C N 1
ATOM 7180 C CA . GLN C 1 214 ? -68.63782 3.36522 22.83717 1.000 24.01450 230 GLN C CA 1
ATOM 7181 C C . GLN C 1 214 ? -68.50820 3.08958 24.33222 1.000 22.20257 230 GLN C C 1
ATOM 7182 O O . GLN C 1 214 ? -67.41627 2.86946 24.87828 1.000 23.84919 230 GLN C O 1
ATOM 7188 N N . LEU C 1 215 ? -69.64583 3.07236 25.01259 1.000 21.36136 231 LEU C N 1
ATOM 7189 C CA . LEU C 1 215 ? -69.65562 3.00349 26.47227 1.000 22.33186 231 LEU C CA 1
ATOM 7190 C C . LEU C 1 215 ? -70.12049 1.65100 27.01996 1.000 24.38068 231 LEU C C 1
ATOM 7191 O O . LEU C 1 215 ? -70.47611 1.55456 28.19136 1.000 25.13408 231 LEU C O 1
ATOM 7196 N N . ALA C 1 216 ? -70.17507 0.60732 26.19469 1.000 24.58205 232 ALA C N 1
ATOM 7197 C CA . ALA C 1 216 ? -70.63545 -0.67950 26.70056 1.000 26.72949 232 ALA C CA 1
ATOM 7198 C C . ALA C 1 216 ? -69.65451 -1.24283 27.71858 1.000 26.99085 232 ALA C C 1
ATOM 7199 O O . ALA C 1 216 ? -68.45523 -1.00191 27.62069 1.000 25.18956 232 ALA C O 1
ATOM 7201 N N . PRO C 1 217 ? -70.13561 -2.03690 28.68047 1.000 27.57936 233 PRO C N 1
ATOM 7202 C CA . PRO C 1 217 ? -69.23084 -2.60360 29.68848 1.000 29.29948 233 PRO C CA 1
ATOM 7203 C C . PRO C 1 217 ? -68.08198 -3.34624 29.04051 1.000 29.19289 233 PRO C C 1
ATOM 7204 O O . PRO C 1 217 ? -68.28039 -4.14098 28.11927 1.000 30.80185 233 PRO C O 1
ATOM 7208 N N . ASP C 1 218 ? -66.86670 -3.10799 29.53764 1.000 29.02767 234 ASP C N 1
ATOM 7209 C CA . ASP C 1 218 ? -65.66913 -3.69557 28.95861 1.000 32.84629 234 ASP C CA 1
ATOM 7210 C C . ASP C 1 218 ? -64.63506 -3.67803 30.06584 1.000 32.32714 234 ASP C C 1
ATOM 7211 O O . ASP C 1 218 ? -64.53368 -2.68518 30.79931 1.000 32.81646 234 ASP C O 1
ATOM 7216 N N . LYS C 1 219 ? -63.85156 -4.75865 30.17821 1.000 36.15883 235 LYS C N 1
ATOM 7217 C CA . LYS C 1 219 ? -62.85446 -4.78582 31.24819 1.000 38.80414 235 LYS C CA 1
ATOM 7218 C C . LYS C 1 219 ? -61.85168 -3.64488 31.10249 1.000 35.52234 235 LYS C C 1
ATOM 7219 O O . LYS C 1 219 ? -61.26748 -3.23191 32.10969 1.000 35.43055 235 LYS C O 1
ATOM 7225 N N . THR C 1 220 ? -61.71753 -3.07286 29.89770 1.000 31.39260 236 THR C N 1
ATOM 7226 C CA . THR C 1 220 ? -60.83141 -1.94354 29.60392 1.000 33.26835 236 THR C CA 1
ATOM 7227 C C . THR C 1 220 ? -61.51313 -0.56013 29.58755 1.000 33.11760 236 THR C C 1
ATOM 7228 O O . THR C 1 220 ? -60.84215 0.44162 29.31159 1.000 32.44747 236 THR C O 1
ATOM 7232 N N . LEU C 1 221 ? -62.81836 -0.46383 29.81402 1.000 26.36954 237 LEU C N 1
ATOM 7233 C CA . LEU C 1 221 ? -63.45145 0.86275 29.95351 1.000 22.26353 237 LEU C CA 1
ATOM 7234 C C . LEU C 1 221 ? -63.53527 1.13601 31.45391 1.000 18.93932 237 LEU C C 1
ATOM 7235 O O . LEU C 1 221 ? -64.49027 0.74434 32.11509 1.000 21.95388 237 LEU C O 1
ATOM 7240 N N . ILE C 1 222 ? -62.47309 1.72530 32.01746 1.000 20.25810 238 ILE C N 1
ATOM 7241 C CA . ILE C 1 222 ? -62.28746 1.81534 33.45547 1.000 19.55568 238 ILE C CA 1
ATOM 7242 C C . ILE C 1 222 ? -61.72201 3.18491 33.78473 1.000 21.66389 238 ILE C C 1
ATOM 7243 O O . ILE C 1 222 ? -60.99193 3.79179 32.98255 1.000 20.01286 238 ILE C O 1
ATOM 7248 N N . SER C 1 223 ? -62.06371 3.67210 34.98044 1.000 19.95326 239 SER C N 1
ATOM 7249 C CA . SER C 1 223 ? -61.35871 4.80020 35.59247 1.000 20.00905 239 SER C CA 1
ATOM 7250 C C . SER C 1 223 ? -60.17477 4.20088 36.34579 1.000 20.72913 239 SER C C 1
ATOM 7251 O O . SER C 1 223 ? -60.35104 3.55823 37.38072 1.000 18.87603 239 SER C O 1
ATOM 7254 N N . GLY C 1 224 ? -58.97893 4.43393 35.83776 1.000 18.58882 240 GLY C N 1
ATOM 7255 C CA . GLY C 1 224 ? -57.75683 3.87690 36.43157 1.000 18.80776 240 GLY C CA 1
ATOM 7256 C C . GLY C 1 224 ? -56.66249 4.91955 36.52161 1.000 18.24949 240 GLY C C 1
ATOM 7257 O O . GLY C 1 224 ? -56.89349 6.04757 37.02008 1.000 18.45728 240 GLY C O 1
ATOM 7258 N N . TYR C 1 225 ? -55.46251 4.53041 36.06662 1.000 19.20294 241 TYR C N 1
ATOM 7259 C CA . TYR C 1 225 ? -54.28213 5.35360 36.24816 1.000 20.21904 241 TYR C CA 1
ATOM 7260 C C . TYR C 1 225 ? -54.23547 6.55526 35.32931 1.000 20.87333 241 TYR C C 1
ATOM 7261 O O . TYR C 1 225 ? -53.44048 7.46712 35.59095 1.000 21.60916 241 TYR C O 1
ATOM 7270 N N . ALA C 1 226 ? -54.99350 6.58157 34.22933 1.000 19.75249 242 ALA C N 1
ATOM 7271 C CA . ALA C 1 226 ? -55.08740 7.82903 33.45734 1.000 19.81441 242 ALA C CA 1
ATOM 7272 C C . ALA C 1 226 ? -56.15164 8.72903 34.04860 1.000 17.97484 242 ALA C C 1
ATOM 7273 O O . ALA C 1 226 ? -55.90466 9.90623 34.35127 1.000 18.07777 242 ALA C O 1
ATOM 7275 N N . ALA C 1 227 ? -57.36644 8.17568 34.21182 1.000 16.81729 243 ALA C N 1
ATOM 7276 C CA . ALA C 1 227 ? -58.55124 8.94454 34.57463 1.000 17.10589 243 ALA C CA 1
ATOM 7277 C C . ALA C 1 227 ? -58.51398 9.47301 35.99932 1.000 15.50245 243 ALA C C 1
ATOM 7278 O O . ALA C 1 227 ? -59.19101 10.45876 36.28994 1.000 16.66205 243 ALA C O 1
ATOM 7280 N N . ILE C 1 228 ? -57.64818 8.94057 36.87584 1.000 15.98319 244 ILE C N 1
ATOM 7281 C CA . ILE C 1 228 ? -57.51167 9.54899 38.20006 1.000 15.96494 244 ILE C CA 1
ATOM 7282 C C . ILE C 1 228 ? -57.16705 11.02983 38.09591 1.000 15.98304 244 ILE C C 1
ATOM 7283 O O . ILE C 1 228 ? -57.58988 11.84792 38.94325 1.000 16.40966 244 ILE C O 1
ATOM 7288 N N A ARG C 1 229 ? -56.46229 11.41935 37.02314 0.417 16.69331 245 ARG C N 1
ATOM 7289 N N B ARG C 1 229 ? -56.44948 11.41222 37.02596 0.583 16.75243 245 ARG C N 1
ATOM 7290 C CA A ARG C 1 229 ? -56.09852 12.81913 36.86655 0.417 16.17847 245 ARG C CA 1
ATOM 7291 C CA B ARG C 1 229 ? -56.07755 12.80439 36.83837 0.583 16.26383 245 ARG C CA 1
ATOM 7292 C C A ARG C 1 229 ? -57.28011 13.69912 36.49405 0.417 15.92996 245 ARG C C 1
ATOM 7293 C C B ARG C 1 229 ? -57.24181 13.69678 36.43612 0.583 15.53183 245 ARG C C 1
ATOM 7294 O O A ARG C 1 229 ? -57.27404 14.89605 36.80757 0.417 17.51994 245 ARG C O 1
ATOM 7295 O O B ARG C 1 229 ? -57.19538 14.90393 36.69022 0.583 15.58506 245 ARG C O 1
ATOM 7310 N N . VAL C 1 230 ? -58.32121 13.15016 35.84150 1.000 15.68532 246 VAL C N 1
ATOM 7311 C CA . VAL C 1 230 ? -59.51095 13.98169 35.57909 1.000 15.97511 246 VAL C CA 1
ATOM 7312 C C . VAL C 1 230 ? -60.02375 14.60444 36.88252 1.000 14.61470 246 VAL C C 1
ATOM 7313 O O . VAL C 1 230 ? -60.30151 15.82130 36.96416 1.000 15.46772 246 VAL C O 1
ATOM 7317 N N . TYR C 1 231 ? -60.20368 13.75661 37.92112 1.000 14.94937 247 TYR C N 1
ATOM 7318 C CA . TYR C 1 231 ? -60.77303 14.27295 39.16559 1.000 15.79957 247 TYR C CA 1
ATOM 7319 C C . TYR C 1 231 ? -59.82648 15.31783 39.75286 1.000 15.17278 247 TYR C C 1
ATOM 7320 O O . TYR C 1 231 ? -60.26691 16.34053 40.30829 1.000 15.71889 247 TYR C O 1
ATOM 7329 N N . LEU C 1 232 ? -58.52818 15.06539 39.62791 1.000 15.27205 248 LEU C N 1
ATOM 7330 C CA . LEU C 1 232 ? -57.51657 15.98973 40.14434 1.000 16.79288 248 LEU C CA 1
ATOM 7331 C C . LEU C 1 232 ? -57.60857 17.34158 39.43303 1.000 15.77275 248 LEU C C 1
ATOM 7332 O O . LEU C 1 232 ? -57.67546 18.40473 40.06502 1.000 16.35849 248 LEU C O 1
ATOM 7337 N N . TRP C 1 233 ? -57.68833 17.33488 38.09324 1.000 15.14141 249 TRP C N 1
ATOM 7338 C CA . TRP C 1 233 ? -57.76843 18.63014 37.40994 1.000 15.58424 249 TRP C CA 1
ATOM 7339 C C . TRP C 1 233 ? -59.02806 19.36985 37.80510 1.000 15.58371 249 TRP C C 1
ATOM 7340 O O . TRP C 1 233 ? -59.01471 20.59429 38.00765 1.000 16.05905 249 TRP C O 1
ATOM 7351 N N . VAL C 1 234 ? -60.15950 18.64528 37.86522 1.000 14.70472 250 VAL C N 1
ATOM 7352 C CA . VAL C 1 234 ? -61.42108 19.31409 38.19068 1.000 16.74535 250 VAL C CA 1
ATOM 7353 C C . VAL C 1 234 ? -61.31391 19.96301 39.57292 1.000 15.49402 250 VAL C C 1
ATOM 7354 O O . VAL C 1 234 ? -61.72146 21.12114 39.80216 1.000 15.90845 250 VAL C O 1
ATOM 7358 N N . GLY C 1 235 ? -60.76080 19.19713 40.54109 1.000 15.02991 251 GLY C N 1
ATOM 7359 C CA . GLY C 1 235 ? -60.65358 19.70935 41.90696 1.000 15.91618 251 GLY C CA 1
ATOM 7360 C C . GLY C 1 235 ? -59.80326 20.96267 41.99578 1.000 14.84250 251 GLY C C 1
ATOM 7361 O O . GLY C 1 235 ? -60.03925 21.82165 42.86702 1.000 16.21699 251 GLY C O 1
ATOM 7362 N N . MET C 1 236 ? -58.80249 21.08198 41.12181 1.000 16.73129 252 MET C N 1
ATOM 7363 C CA . MET C 1 236 ? -57.92205 22.24285 41.12994 1.000 16.31410 252 MET C CA 1
ATOM 7364 C C . MET C 1 236 ? -58.44235 23.41319 40.31053 1.000 16.81994 252 MET C C 1
ATOM 7365 O O . MET C 1 236 ? -57.76666 24.44752 40.20244 1.000 18.64132 252 MET C O 1
ATOM 7370 N N . MET C 1 237 ? -59.61805 23.29721 39.68677 1.000 16.03991 253 MET C N 1
ATOM 7371 C CA . MET C 1 237 ? -60.19016 24.46159 39.01853 1.000 17.78070 253 MET C CA 1
ATOM 7372 C C . MET C 1 237 ? -60.52697 25.52368 40.04956 1.000 18.64195 253 MET C C 1
ATOM 7373 O O . MET C 1 237 ? -60.88657 25.22345 41.19401 1.000 19.19313 253 MET C O 1
ATOM 7378 N N . ASN C 1 238 ? -60.38835 26.77625 39.63727 1.000 19.47779 254 ASN C N 1
ATOM 7379 C CA . ASN C 1 238 ? -60.85203 27.86147 40.49878 1.000 20.59280 254 ASN C CA 1
ATOM 7380 C C . ASN C 1 238 ? -62.36869 27.77576 40.68332 1.000 22.13192 254 ASN C C 1
ATOM 7381 O O . ASN C 1 238 ? -63.09686 27.50889 39.72748 1.000 21.57957 254 ASN C O 1
ATOM 7386 N N . ASP C 1 239 ? -62.84846 28.01591 41.90967 1.000 21.14409 255 ASP C N 1
ATOM 7387 C CA . ASP C 1 239 ? -64.28843 27.95952 42.18461 1.000 23.08652 255 ASP C CA 1
ATOM 7388 C C . ASP C 1 239 ? -65.08726 28.92265 41.33486 1.000 26.73819 255 ASP C C 1
ATOM 7389 O O . ASP C 1 239 ? -66.29873 28.70430 41.15933 1.000 25.20050 255 ASP C O 1
ATOM 7394 N N . HIS C 1 240 ? -64.46031 29.97913 40.82197 1.000 26.24980 256 HIS C N 1
ATOM 7395 C CA . HIS C 1 240 ? -65.12154 30.96441 39.97877 1.000 29.32494 256 HIS C CA 1
ATOM 7396 C C . HIS C 1 240 ? -65.16174 30.57927 38.51233 1.000 30.39083 256 HIS C C 1
ATOM 7397 O O . HIS C 1 240 ? -65.68279 31.36155 37.69811 1.000 34.96244 256 HIS C O 1
ATOM 7404 N N . ASP C 1 241 ? -64.59800 29.43469 38.12422 1.000 26.08428 257 ASP C N 1
ATOM 7405 C CA . ASP C 1 241 ? -64.84651 28.93126 36.77605 1.000 24.95045 257 ASP C CA 1
ATOM 7406 C C . ASP C 1 241 ? -66.24745 28.35857 36.77901 1.000 26.69047 257 ASP C C 1
ATOM 7407 O O . ASP C 1 241 ? -66.54590 27.42866 37.53918 1.000 25.27045 257 ASP C O 1
ATOM 7412 N N . ALA C 1 242 ? -67.11074 28.96021 35.94962 1.000 32.31938 258 ALA C N 1
ATOM 7413 C CA . ALA C 1 242 ? -68.54177 28.65632 35.94704 1.000 32.89320 258 ALA C CA 1
ATOM 7414 C C . ALA C 1 242 ? -68.83934 27.20052 35.63098 1.000 29.42462 258 ALA C C 1
ATOM 7415 O O . ALA C 1 242 ? -69.95104 26.73442 35.89173 1.000 31.82428 258 ALA C O 1
ATOM 7417 N N . GLN C 1 243 ? -67.90252 26.47451 35.04753 1.000 23.26465 259 GLN C N 1
ATOM 7418 C CA . GLN C 1 243 ? -68.12536 25.07425 34.71622 1.000 25.49876 259 GLN C CA 1
ATOM 7419 C C . GLN C 1 243 ? -67.59719 24.07689 35.75043 1.000 20.91421 259 GLN C C 1
ATOM 7420 O O . GLN C 1 243 ? -67.87466 22.88025 35.61652 1.000 19.48980 259 GLN C O 1
ATOM 7426 N N . LYS C 1 244 ? -66.87502 24.52812 36.78312 1.000 19.79190 260 LYS C N 1
ATOM 7427 C CA . LYS C 1 244 ? -66.38021 23.58409 37.77937 1.000 18.52654 260 LYS C CA 1
ATOM 7428 C C . LYS C 1 244 ? -67.52735 22.81706 38.43177 1.000 16.49413 260 LYS C C 1
ATOM 7429 O O . LYS C 1 244 ? -67.45270 21.57617 38.56732 1.000 17.72629 260 LYS C O 1
ATOM 7435 N N . ALA C 1 245 ? -68.61825 23.52671 38.78920 1.000 18.36196 261 ALA C N 1
ATOM 7436 C CA . ALA C 1 245 ? -69.70151 22.85280 39.51162 1.000 18.51671 261 ALA C CA 1
ATOM 7437 C C . ALA C 1 245 ? -70.28356 21.70978 38.68161 1.000 16.16996 261 ALA C C 1
ATOM 7438 O O . ALA C 1 245 ? -70.58898 20.64588 39.22799 1.000 16.94432 261 ALA C O 1
ATOM 7440 N N . SER C 1 246 ? -70.44368 21.89975 37.36871 1.000 17.33006 262 SER C N 1
ATOM 7441 C CA . SER C 1 246 ? -71.05455 20.83463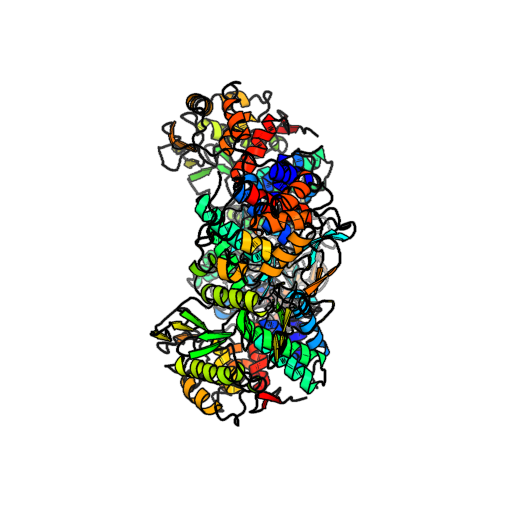 36.54564 1.000 16.60400 262 SER C CA 1
ATOM 7442 C C . SER C 1 246 ? -70.20411 19.57405 36.48598 1.000 15.45926 262 SER C C 1
ATOM 7443 O O . SER C 1 246 ? -70.71739 18.43581 36.45387 1.000 16.21389 262 SER C O 1
ATOM 7446 N N . LEU C 1 247 ? -68.87838 19.75839 36.48449 1.000 15.77647 263 LEU C N 1
ATOM 7447 C CA . LEU C 1 247 ? -67.97886 18.62388 36.41623 1.000 15.58567 263 LEU C CA 1
ATOM 7448 C C . LEU C 1 247 ? -67.89576 17.92506 37.76171 1.000 15.14425 263 LEU C C 1
ATOM 7449 O O . LEU C 1 247 ? -67.90723 16.67191 37.83177 1.000 17.09882 263 LEU C O 1
ATOM 7454 N N . LEU C 1 248 ? -67.84416 18.71163 38.85819 1.000 15.55731 264 LEU C N 1
ATOM 7455 C CA . LEU C 1 248 ? -67.92596 18.07935 40.18349 1.000 17.05839 264 LEU C CA 1
ATOM 7456 C C . LEU C 1 248 ? -69.22093 17.27865 40.31703 1.000 16.63136 264 LEU C C 1
ATOM 7457 O O . LEU C 1 248 ? -69.23194 16.17823 40.87577 1.000 17.51876 264 LEU C O 1
ATOM 7462 N N . GLU C 1 249 ? -70.32921 17.81511 39.81057 1.000 15.10005 265 GLU C N 1
ATOM 7463 C CA . GLU C 1 249 ? -71.58233 17.09712 39.94675 1.000 16.61845 265 GLU C CA 1
ATOM 7464 C C . GLU C 1 249 ? -71.55567 15.80007 39.15386 1.000 15.79114 265 GLU C C 1
ATOM 7465 O O . GLU C 1 249 ? -71.97853 14.75870 39.65086 1.000 17.59638 265 GLU C O 1
ATOM 7471 N N . ARG C 1 250 ? -71.05419 15.82323 37.91768 1.000 15.69743 266 ARG C N 1
ATOM 7472 C CA A ARG C 1 250 ? -71.04743 14.56293 37.19131 0.605 16.52759 266 ARG C CA 1
ATOM 7473 C CA B ARG C 1 250 ? -70.96970 14.59354 37.12589 0.395 16.39340 266 ARG C CA 1
ATOM 7474 C C . ARG C 1 250 ? -70.12780 13.53205 37.83683 1.000 15.60605 266 ARG C C 1
ATOM 7475 O O . ARG C 1 250 ? -70.45503 12.32646 37.83668 1.000 17.33232 266 ARG C O 1
ATOM 7490 N N . LEU C 1 251 ? -68.99127 13.95937 38.43480 1.000 14.09346 267 LEU C N 1
ATOM 7491 C CA . LEU C 1 251 ? -67.99760 13.02463 38.93693 1.000 15.70482 267 LEU C CA 1
ATOM 7492 C C . LEU C 1 251 ? -68.19025 12.71004 40.41490 1.000 15.18946 267 LEU C C 1
ATOM 7493 O O . LEU C 1 251 ? -67.38966 11.97411 40.98863 1.000 16.59027 267 LEU C O 1
ATOM 7498 N N . LYS C 1 252 ? -69.26202 13.22043 41.00014 1.000 15.68880 268 LYS C N 1
ATOM 7499 C CA . LYS C 1 252 ? -69.51732 13.00587 42.42265 1.000 16.15413 268 LYS C CA 1
ATOM 7500 C C . LYS C 1 252 ? -69.48802 11.54086 42.86514 1.000 16.73382 268 LYS C C 1
ATOM 7501 O O . LYS C 1 252 ? -69.04593 11.27970 43.99327 1.000 17.14005 268 LYS C O 1
ATOM 7507 N N . PRO C 1 253 ? -69.90901 10.55213 42.06107 1.000 16.99027 269 PRO C N 1
ATOM 7508 C CA . PRO C 1 253 ? -69.81913 9.16465 42.54627 1.000 16.43313 269 PRO C CA 1
ATOM 7509 C C . PRO C 1 253 ? -68.41356 8.74076 42.94178 1.000 17.36679 269 PRO C C 1
ATOM 7510 O O . PRO C 1 253 ? -68.28126 7.89987 43.82676 1.000 17.67755 269 PRO C O 1
ATOM 7514 N N . MET C 1 254 ? -67.35480 9.29348 42.31698 1.000 16.63297 270 MET C N 1
ATOM 7515 C CA . MET C 1 254 ? -65.99077 8.96277 42.78596 1.000 16.45395 270 MET C CA 1
ATOM 7516 C C . MET C 1 254 ? -65.74963 9.48698 44.19828 1.000 15.51488 270 MET C C 1
ATOM 7517 O O . MET C 1 254 ? -65.08052 8.80308 45.00101 1.000 16.26075 270 MET C O 1
ATOM 7522 N N . ALA C 1 255 ? -66.29561 10.67064 44.51487 1.000 17.05001 271 ALA C N 1
ATOM 7523 C CA . ALA C 1 255 ? -66.14075 11.19193 45.87067 1.000 15.78682 271 ALA C CA 1
ATOM 7524 C C . ALA C 1 255 ? -66.91816 10.35672 46.85070 1.000 17.50606 271 ALA C C 1
ATOM 7525 O O . ALA C 1 255 ? -66.40710 10.05104 47.94486 1.000 18.79660 271 ALA C O 1
ATOM 7527 N N . ALA C 1 256 ? -68.13575 9.97782 46.49521 1.000 17.07966 272 ALA C N 1
ATOM 7528 C CA . ALA C 1 256 ? -68.94928 9.18687 47.41923 1.000 18.32138 272 ALA C CA 1
ATOM 7529 C C . ALA C 1 256 ? -68.32469 7.82461 47.66687 1.000 18.91443 272 ALA C C 1
ATOM 7530 O O . ALA C 1 256 ? -68.31857 7.33380 48.80202 1.000 20.35468 272 ALA C O 1
ATOM 7532 N N . LEU C 1 257 ? -67.77769 7.19932 46.63024 1.000 17.22425 273 LEU C N 1
ATOM 7533 C CA . LEU C 1 257 ? -67.20394 5.87667 46.78253 1.000 18.15431 273 LEU C CA 1
ATOM 7534 C C . LEU C 1 257 ? -65.92757 5.92906 47.61640 1.000 20.04652 273 LEU C C 1
ATOM 7535 O O . LEU C 1 257 ? -65.74551 5.09072 48.51006 1.000 20.55390 273 LEU C O 1
ATOM 7540 N N . THR C 1 258 ? -65.04931 6.91628 47.33684 1.000 17.95960 274 THR C N 1
ATOM 7541 C CA . THR C 1 258 ? -63.83596 7.07293 48.12516 1.000 18.10717 274 THR C CA 1
ATOM 7542 C C . THR C 1 258 ? -64.20198 7.29374 49.57012 1.000 19.19368 274 THR C C 1
ATOM 7543 O O . THR C 1 258 ? -63.58385 6.69890 50.46948 1.000 19.38687 274 THR C O 1
ATOM 7547 N N . ALA C 1 259 ? -65.18704 8.16377 49.82818 1.000 20.08755 275 ALA C N 1
ATOM 7548 C CA . ALA C 1 259 ? -65.52819 8.46091 51.22510 1.000 18.79428 275 ALA C CA 1
ATOM 7549 C C . ALA C 1 259 ? -66.05697 7.23399 51.93842 1.000 21.81470 275 ALA C C 1
ATOM 7550 O O . ALA C 1 259 ? -65.82732 7.07266 53.13445 1.000 22.29890 275 ALA C O 1
ATOM 7552 N N . LYS C 1 260 ? -66.83415 6.40304 51.24553 1.000 21.06782 276 LYS C N 1
ATOM 7553 C CA . LYS C 1 260 ? -67.45066 5.23225 51.85235 1.000 21.85513 276 LYS C CA 1
ATOM 7554 C C . LYS C 1 260 ? -66.39885 4.26545 52.30374 1.000 30.76989 276 LYS C C 1
ATOM 7555 O O . LYS C 1 260 ? -66.47609 3.72466 53.39724 1.000 30.73563 276 LYS C O 1
ATOM 7561 N N . LYS C 1 261 ? -65.42503 4.01469 51.43406 1.000 35.39834 277 LYS C N 1
ATOM 7562 C CA . LYS C 1 261 ? -64.42498 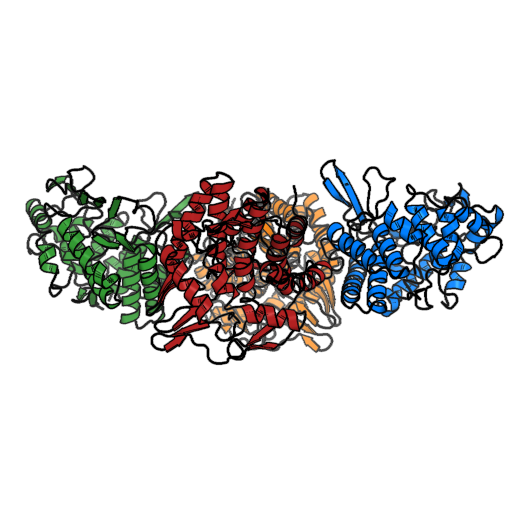3.01130 51.69736 1.000 35.85891 277 LYS C CA 1
ATOM 7563 C C . LYS C 1 261 ? -63.22661 3.57766 52.45327 1.000 32.86457 277 LYS C C 1
ATOM 7564 O O . LYS C 1 261 ? -62.48837 2.81033 53.08619 1.000 38.65102 277 LYS C O 1
ATOM 7570 N N . GLY C 1 262 ? -63.09262 4.90348 52.49248 1.000 24.96909 278 GLY C N 1
ATOM 7571 C CA . GLY C 1 262 ? -61.89748 5.57274 52.93508 1.000 24.01913 278 GLY C CA 1
ATOM 7572 C C . GLY C 1 262 ? -60.73630 5.25586 52.01679 1.000 21.22273 278 GLY C C 1
ATOM 7573 O O . GLY C 1 262 ? -59.58652 5.55551 52.36250 1.000 25.80858 278 GLY C O 1
ATOM 7574 N N . VAL C 1 263 ? -60.98538 4.62734 50.86881 1.000 24.07383 279 VAL C N 1
ATOM 7575 C CA . VAL C 1 263 ? -59.90661 4.17419 50.00327 1.000 24.26755 279 VAL C CA 1
ATOM 7576 C C . VAL C 1 263 ? -60.27567 4.52282 48.57167 1.000 21.79058 279 VAL C C 1
ATOM 7577 O O . VAL C 1 263 ? -61.35799 4.15917 48.09964 1.000 23.31568 279 VAL C O 1
ATOM 7581 N N . VAL C 1 264 ? -59.37103 5.20985 47.87646 1.000 20.68166 280 VAL C N 1
ATOM 7582 C CA . VAL C 1 264 ? -59.62102 5.46411 46.44843 1.000 19.07094 280 VAL C CA 1
ATOM 7583 C C . VAL C 1 264 ? -59.49509 4.14352 45.70414 1.000 18.47255 280 VAL C C 1
ATOM 7584 O O . VAL C 1 264 ? -58.48187 3.45911 45.81199 1.000 19.93389 280 VAL C O 1
ATOM 7588 N N . PRO C 1 265 ? -60.47420 3.75096 44.91656 1.000 19.89961 281 PRO C N 1
ATOM 7589 C CA . PRO C 1 265 ? -60.34576 2.48910 44.18023 1.000 18.37025 281 PRO C CA 1
ATOM 7590 C C . PRO C 1 265 ? -59.22858 2.56321 43.14164 1.000 19.93243 281 PRO C C 1
ATOM 7591 O O . PRO C 1 265 ? -58.90380 3.63900 42.61927 1.000 20.34648 281 PRO C O 1
ATOM 7595 N N . GLU C 1 266 ? -58.64804 1.40131 42.84321 1.000 20.39064 282 GLU C N 1
ATOM 7596 C CA . GLU C 1 266 ? -57.62384 1.37585 41.79587 1.000 20.35958 282 GLU C CA 1
ATOM 7597 C C . GLU C 1 266 ? -58.25328 1.50322 40.41631 1.000 22.79216 282 GLU C C 1
ATOM 7598 O O . GLU C 1 266 ? -57.78615 2.27677 39.56224 1.000 20.11153 282 GLU C O 1
ATOM 7604 N N . LYS C 1 267 ? -59.32486 0.75197 40.17970 1.000 20.94629 283 LYS C N 1
ATOM 7605 C CA . LYS C 1 267 ? -60.02288 0.74922 38.90377 1.000 21.23505 283 LYS C CA 1
ATOM 7606 C C . LYS C 1 267 ? -61.51614 0.72920 39.16831 1.000 21.26935 283 LYS C C 1
ATOM 7607 O O . LYS C 1 267 ? -61.96402 0.08724 40.13689 1.000 23.55682 283 LYS C O 1
ATOM 7613 N N . VAL C 1 268 ? -62.28665 1.49387 38.38648 1.000 18.98291 284 VAL C N 1
ATOM 7614 C CA . VAL C 1 268 ? -63.74384 1.43476 38.49975 1.000 19.03817 284 VAL C CA 1
ATOM 7615 C C . VAL C 1 268 ? -64.29548 1.18760 37.10498 1.000 20.41775 284 VAL C C 1
ATOM 7616 O O . VAL C 1 268 ? -63.95459 1.90765 36.16046 1.000 19.39947 284 VAL C O 1
ATOM 7620 N N . ASP C 1 269 ? -65.16864 0.19239 36.97259 1.000 20.49226 285 ASP C N 1
ATOM 7621 C CA . ASP C 1 269 ? -65.83268 -0.07166 35.70276 1.000 21.76353 285 ASP C CA 1
ATOM 7622 C C . ASP C 1 269 ? -66.72402 1.13344 35.36667 1.000 19.54714 285 ASP C C 1
ATOM 7623 O O . ASP C 1 269 ? -67.58292 1.54750 36.15777 1.000 21.17406 285 ASP C O 1
ATOM 7628 N N . VAL C 1 270 ? -66.45099 1.75125 34.22205 1.000 19.12504 286 VAL C N 1
ATOM 7629 C CA . VAL C 1 270 ? -67.13605 2.97691 33.83365 1.000 18.14966 286 VAL C CA 1
ATOM 7630 C C . VAL C 1 270 ? -68.61383 2.70324 33.57656 1.000 20.23521 286 VAL C C 1
ATOM 7631 O O . VAL C 1 270 ? -69.46508 3.56013 33.85122 1.000 20.58165 286 VAL C O 1
ATOM 7635 N N . ALA C 1 271 ? -68.95559 1.51372 33.06544 1.000 19.40159 287 ALA C N 1
ATOM 7636 C CA . ALA C 1 271 ? -70.34100 1.23896 32.70257 1.000 19.81299 287 ALA C CA 1
ATOM 7637 C C . ALA C 1 271 ? -71.16112 0.74038 33.86905 1.000 21.83732 287 ALA C C 1
ATOM 7638 O O . ALA C 1 271 ? -72.37761 0.98867 33.89257 1.000 21.85313 287 ALA C O 1
ATOM 7640 N N . THR C 1 272 ? -70.54135 0.04379 34.82575 1.000 21.77196 288 THR C N 1
ATOM 7641 C CA . THR C 1 272 ? -71.30047 -0.55157 35.92819 1.000 23.90417 288 THR C CA 1
ATOM 7642 C C . THR C 1 272 ? -71.03464 0.09906 37.27497 1.000 23.04291 288 THR C C 1
ATOM 7643 O O . THR C 1 272 ? -71.74214 -0.21490 38.24699 1.000 24.06585 288 THR C O 1
ATOM 7647 N N . ALA C 1 273 ? -70.01393 0.95768 37.39257 1.000 22.24626 289 ALA C N 1
ATOM 7648 C CA . ALA C 1 273 ? -69.56455 1.55661 38.65494 1.000 20.98530 289 ALA C CA 1
ATOM 7649 C C . ALA C 1 273 ? -68.91738 0.55864 39.62391 1.000 21.17736 289 ALA C C 1
ATOM 7650 O O . ALA C 1 273 ? -68.64431 0.90804 40.77668 1.000 21.55341 289 ALA C O 1
ATOM 7652 N N . GLN C 1 274 ? -68.61960 -0.65903 39.18819 1.000 21.84320 290 GLN C N 1
ATOM 7653 C CA . GLN C 1 274 ? -68.05347 -1.64864 40.10464 1.000 21.49054 290 GLN C CA 1
ATOM 7654 C C . GLN C 1 274 ? -66.57412 -1.34896 40.33104 1.000 23.65097 290 GLN C C 1
ATOM 7655 O O . GLN C 1 274 ? -65.80938 -1.30855 39.35575 1.000 23.59869 290 GLN C O 1
ATOM 7661 N N . PRO C 1 275 ? -66.12573 -1.16058 41.57131 1.000 19.95857 291 PRO C N 1
ATOM 7662 C CA . PRO C 1 275 ? -64.70036 -0.91788 41.81337 1.000 21.93987 291 PRO C CA 1
ATOM 7663 C C . PRO C 1 275 ? -63.93324 -2.20993 42.02879 1.000 23.71443 291 PRO C C 1
ATOM 7664 O O . PRO C 1 275 ? -64.47733 -3.24555 42.41054 1.000 27.01363 291 PRO C O 1
ATOM 7668 N N . ARG C 1 276 ? -62.63110 -2.13205 41.78012 1.000 23.86625 292 ARG C N 1
ATOM 7669 C CA . ARG C 1 276 ? -61.75010 -3.23526 42.14588 1.000 23.00020 292 ARG C CA 1
ATOM 7670 C C . ARG C 1 276 ? -60.38485 -2.67717 42.47086 1.000 26.81437 292 ARG C C 1
ATOM 7671 O O . ARG C 1 276 ? -59.90446 -1.77543 41.77536 1.000 26.38937 292 ARG C O 1
ATOM 7679 N N . GLY C 1 277 ? -59.77605 -3.20567 43.54211 1.000 24.38673 293 GLY C N 1
ATOM 7680 C CA . GLY C 1 277 ? -58.42517 -2.85463 43.93321 1.000 25.50832 293 GLY C CA 1
ATOM 7681 C C . GLY C 1 277 ? -58.35973 -1.55990 44.72708 1.000 24.97871 293 GLY C C 1
ATOM 7682 O O . GLY C 1 277 ? -59.28221 -0.73901 44.71638 1.000 26.30938 293 GLY C O 1
ATOM 7683 N N . ASP C 1 278 ? -57.22974 -1.35561 45.39871 1.000 26.17842 294 ASP C N 1
ATOM 7684 C CA . ASP C 1 278 ? -56.97876 -0.15381 46.17292 1.000 25.74611 294 ASP C CA 1
ATOM 7685 C C . ASP C 1 278 ? -55.92927 0.65161 45.41807 1.000 24.07671 294 ASP C C 1
ATOM 7686 O O . ASP C 1 278 ? -54.86163 0.12881 45.07692 1.000 26.44987 294 ASP C O 1
ATOM 7691 N N . GLY C 1 279 ? -56.19836 1.92648 45.19000 1.000 22.69343 295 GLY C N 1
ATOM 7692 C CA . GLY C 1 279 ? -55.23783 2.74310 44.46580 1.000 20.61937 295 GLY C CA 1
ATOM 7693 C C . GLY C 1 279 ? -54.00513 3.00528 45.31663 1.000 19.92535 295 GLY C C 1
ATOM 7694 O O . GLY C 1 279 ? -54.06042 2.95029 46.54278 1.000 21.93666 295 GLY C O 1
ATOM 7695 N N . PRO C 1 280 ? -52.87313 3.34857 44.67427 1.000 20.83985 296 PRO C N 1
ATOM 7696 C CA . PRO C 1 280 ? -51.64824 3.71750 45.42189 1.000 20.97534 296 PRO C CA 1
ATOM 7697 C C . PRO C 1 280 ? -51.78554 5.08064 46.07852 1.000 19.19189 296 PRO C C 1
ATOM 7698 O O . PRO C 1 280 ? -52.79021 5.79209 45.88578 1.000 20.46034 296 PRO C O 1
ATOM 7702 N N . VAL C 1 281 ? -50.75771 5.47892 46.84270 1.000 20.78718 297 VAL C N 1
ATOM 7703 C CA . VAL C 1 281 ? -50.80709 6.73410 47.58388 1.000 20.07575 297 VAL C CA 1
ATOM 7704 C C . VAL C 1 281 ? -51.04197 7.92378 46.65376 1.000 18.87754 297 VAL C C 1
ATOM 7705 O O . VAL C 1 281 ? -51.69150 8.90017 47.03156 1.000 19.51381 297 VAL C O 1
ATOM 7709 N N . GLY C 1 282 ? -50.52768 7.86287 45.40609 1.000 18.27674 298 GLY C N 1
ATOM 7710 C CA . GLY C 1 282 ? -50.72627 8.96938 44.49013 1.000 20.19598 298 GLY C CA 1
ATOM 7711 C C . GLY C 1 282 ? -52.19785 9.22251 44.22452 1.000 18.17446 298 GLY C C 1
ATOM 7712 O O . GLY C 1 282 ? -52.59103 10.35353 43.99512 1.000 18.09711 298 GLY C O 1
ATOM 7713 N N . PHE C 1 283 ? -53.01786 8.16842 44.24983 1.000 18.10504 299 PHE C N 1
ATOM 7714 C CA . PHE C 1 283 ? -54.45207 8.35687 44.01683 1.000 17.92509 299 PHE C CA 1
ATOM 7715 C C . PHE C 1 283 ? -55.09550 9.09255 45.19543 1.000 17.03270 299 PHE C C 1
ATOM 7716 O O . PHE C 1 283 ? -55.97353 9.94711 45.00803 1.000 17.81004 299 PHE C O 1
ATOM 7724 N N . ALA C 1 284 ? -54.67234 8.78646 46.42108 1.000 17.97577 300 ALA C N 1
ATOM 7725 C CA . ALA C 1 284 ? -55.12051 9.55969 47.57696 1.000 17.65986 300 ALA C CA 1
ATOM 7726 C C . ALA C 1 284 ? -54.77485 11.04163 47.42040 1.000 16.57229 300 ALA C C 1
ATOM 7727 O O . ALA C 1 284 ? -55.60603 11.91064 47.68495 1.000 17.97794 300 ALA C O 1
ATOM 7729 N N . ALA C 1 285 ? -53.52258 11.35513 47.03325 1.000 17.51873 301 ALA C N 1
ATOM 7730 C CA . ALA C 1 285 ? -53.15247 12.75607 46.84238 1.000 15.78900 301 ALA C CA 1
ATOM 7731 C C . ALA C 1 285 ? -53.94860 13.40206 45.72507 1.000 17.36042 301 ALA C C 1
ATOM 7732 O O . ALA C 1 285 ? -54.34484 14.57238 45.83347 1.000 17.28177 301 ALA C O 1
ATOM 7734 N N . ALA C 1 286 ? -54.14304 12.66677 44.63230 1.000 16.68149 302 ALA C N 1
ATOM 7735 C CA . ALA C 1 286 ? -54.81832 13.21929 43.47353 1.000 16.11965 302 ALA C CA 1
ATOM 7736 C C . ALA C 1 286 ? -56.22539 13.66325 43.81395 1.000 16.62358 302 ALA C C 1
ATOM 7737 O O . ALA C 1 286 ? -56.73422 14.60571 43.19414 1.000 17.66231 302 ALA C O 1
ATOM 7739 N N . LEU C 1 287 ? -56.87459 12.97739 44.77381 1.000 16.25929 303 LEU C N 1
ATOM 7740 C CA . LEU C 1 287 ? -58.21673 13.38427 45.15538 1.000 15.63642 303 LEU C CA 1
ATOM 7741 C C . LEU C 1 287 ? -58.26865 14.45969 46.21725 1.000 15.58099 303 LEU C C 1
ATOM 7742 O O . LEU C 1 287 ? -59.37432 14.95555 46.47568 1.000 16.55746 303 LEU C O 1
ATOM 7747 N N . LEU C 1 288 ? -57.13374 14.89701 46.78722 1.000 16.08712 304 LEU C N 1
ATOM 7748 C CA . LEU C 1 288 ? -57.22611 15.98452 47.75747 1.000 15.93153 304 LEU C CA 1
ATOM 7749 C C . LEU C 1 288 ? -57.93431 17.22191 47.22980 1.000 16.84132 304 LEU C C 1
ATOM 7750 O O . LEU C 1 288 ? -58.81622 17.73408 47.92687 1.000 16.85965 304 LEU C O 1
ATOM 7755 N N . PRO C 1 289 ? -57.63734 17.73071 46.02300 1.000 15.29741 305 PRO C N 1
ATOM 7756 C CA . PRO C 1 289 ? -58.34609 18.93947 45.58456 1.000 16.26791 305 PRO C CA 1
ATOM 7757 C C . PRO C 1 289 ? -59.77543 18.64282 45.19933 1.000 15.27011 305 PRO C C 1
ATOM 7758 O O . PRO C 1 289 ? -60.62466 19.52701 45.27759 1.000 16.75680 305 PRO C O 1
ATOM 7762 N N . PHE C 1 290 ? -60.03428 17.38897 44.78515 1.000 15.44002 306 PHE C N 1
ATOM 7763 C CA . PHE C 1 290 ? -61.34482 16.96909 44.29567 1.000 15.05554 306 PHE C CA 1
ATOM 7764 C C . PHE C 1 290 ? -62.36363 16.82024 45.42201 1.000 15.61683 306 PHE C C 1
ATOM 7765 O O . PHE C 1 290 ? -63.52739 17.24875 45.27697 1.000 16.06848 306 PHE C O 1
ATOM 7773 N N . LEU C 1 291 ? -61.94328 16.22877 46.55247 1.000 16.75142 307 LEU C N 1
ATOM 7774 C CA . LEU C 1 291 ? -62.88315 15.92885 47.62716 1.000 17.82531 307 LEU C CA 1
ATOM 7775 C C . LEU C 1 291 ? -63.28120 17.21933 48.32608 1.000 17.46041 307 LEU C C 1
ATOM 7776 O O . LEU C 1 291 ? -62.43453 17.90230 48.88265 1.000 18.68392 307 LEU C O 1
ATOM 7781 N N . GLN C 1 292 ? -64.56875 17.56399 48.28057 1.000 18.18815 308 GLN C N 1
ATOM 7782 C CA . GLN C 1 292 ? -65.04086 18.79577 48.90305 1.000 19.05178 308 GLN C CA 1
ATOM 7783 C C . GLN C 1 292 ? -65.37113 18.61621 50.37865 1.000 17.39393 308 GLN C C 1
ATOM 7784 O O . GLN C 1 292 ? -65.36976 19.60671 51.10339 1.000 21.94659 308 GLN C O 1
ATOM 7790 N N . ASP C 1 293 ? -65.63691 17.39418 50.82194 1.000 16.62008 309 ASP C N 1
ATOM 7791 C CA . ASP C 1 293 ? -65.98781 17.13508 52.22229 1.000 16.81639 309 ASP C CA 1
ATOM 7792 C C . ASP C 1 293 ? -64.73061 17.14075 53.09707 1.000 18.00002 309 ASP C C 1
ATOM 7793 O O . ASP C 1 293 ? -63.76276 16.44717 52.79631 1.000 19.37768 309 ASP C O 1
ATOM 7798 N N . ARG C 1 294 ? -64.75957 17.90361 54.18565 1.000 17.56805 310 ARG C N 1
ATOM 7799 C CA A ARG C 1 294 ? -63.59293 18.06173 55.06384 0.529 17.62676 310 ARG C CA 1
ATOM 7800 C CA B ARG C 1 294 ? -63.55372 18.05229 54.98651 0.471 17.86208 310 ARG C CA 1
ATOM 7801 C C . ARG C 1 294 ? -63.10734 16.72168 55.57854 1.000 16.79319 310 ARG C C 1
ATOM 7802 O O . ARG C 1 294 ? -61.90270 16.43132 55.58509 1.000 17.31664 310 ARG C O 1
ATOM 7817 N N . ASP C 1 295 ? -64.02210 15.90065 56.06356 1.000 17.70103 311 ASP C N 1
ATOM 7818 C CA . ASP C 1 295 ? -63.59725 14.61958 56.63499 1.000 19.23439 311 ASP C CA 1
ATOM 7819 C C . ASP C 1 295 ? -63.00944 13.67477 55.59928 1.000 17.62667 311 ASP C C 1
ATOM 7820 O O . ASP C 1 295 ? -61.97043 13.05391 55.83218 1.000 17.97721 311 ASP C O 1
ATOM 7825 N N . ALA C 1 296 ? -63.67586 13.53485 54.43724 1.000 18.80318 312 ALA C N 1
ATOM 7826 C CA . ALA C 1 296 ? -63.16347 12.60559 53.41810 1.000 17.97594 312 ALA C CA 1
ATOM 7827 C C . ALA C 1 296 ? -61.80337 13.05066 52.93686 1.000 17.29979 312 ALA C C 1
ATOM 7828 O O . ALA C 1 296 ? -60.89232 12.23305 52.71464 1.000 18.08403 312 ALA C O 1
ATOM 7830 N N A GLN C 1 297 ? -61.63432 14.33692 52.81914 0.564 18.03247 313 GLN C N 1
ATOM 7831 N N B GLN C 1 297 ? -61.61175 14.37361 52.75408 0.436 17.87868 313 GLN C N 1
ATOM 7832 C CA A GLN C 1 297 ? -60.36679 14.81535 52.36631 0.564 19.51691 313 GLN C CA 1
ATOM 7833 C CA B GLN C 1 297 ? -60.27882 14.89056 52.42655 0.436 19.82580 313 GLN C CA 1
ATOM 7834 C C A GLN C 1 297 ? -59.27598 14.63979 53.45011 0.564 18.03538 313 GLN C C 1
ATOM 7835 C C B GLN C 1 297 ? -59.28841 14.46509 53.48148 0.436 17.99806 313 GLN C C 1
ATOM 7836 O O A GLN C 1 297 ? -58.11411 14.35887 53.12722 0.564 18.29404 313 GLN C O 1
ATOM 7837 O O B GLN C 1 297 ? -58.18268 14.01175 53.17085 0.436 18.29715 313 GLN C O 1
ATOM 7848 N N . ALA C 1 298 ? -59.63603 14.72188 54.73874 1.000 18.27916 314 ALA C N 1
ATOM 7849 C CA . ALA C 1 298 ? -58.68124 14.49167 55.82239 1.000 17.11507 314 ALA C CA 1
ATOM 7850 C C . ALA C 1 298 ? -58.24292 13.03804 55.89810 1.000 16.43534 314 ALA C C 1
ATOM 7851 O O . ALA C 1 298 ? -57.08137 12.75586 56.22146 1.000 17.57912 314 ALA C O 1
ATOM 7853 N N . VAL C 1 299 ? -59.16232 12.10121 55.60188 1.000 17.24241 315 VAL C N 1
ATOM 7854 C CA . VAL C 1 299 ? -58.78601 10.69052 55.55007 1.000 17.91710 315 VAL C CA 1
ATOM 7855 C C . VAL C 1 299 ? -57.69169 10.47799 54.51294 1.000 17.71697 315 VAL C C 1
ATOM 7856 O O . VAL C 1 299 ? -56.67092 9.80456 54.75808 1.000 18.66908 315 VAL C O 1
ATOM 7860 N N . GLN C 1 300 ? -57.87608 11.05618 53.31269 1.000 16.85708 316 GLN C N 1
ATOM 7861 C CA . GLN C 1 300 ? -56.82100 10.89796 52.29232 1.000 17.23770 316 GLN C CA 1
ATOM 7862 C C . GLN C 1 300 ? -55.52670 11.62233 52.67950 1.000 18.24230 316 GLN C C 1
ATOM 7863 O O . GLN C 1 300 ? -54.42753 11.14938 52.38309 1.000 18.43277 316 GLN C O 1
ATOM 7869 N N . ARG C 1 301 ? -55.66226 12.77618 53.32648 1.000 17.36610 317 ARG C N 1
ATOM 7870 C CA . ARG C 1 301 ? -54.50228 13.55145 53.73955 1.000 17.31686 317 ARG C CA 1
ATOM 7871 C C . ARG C 1 301 ? -53.62019 12.73638 54.68247 1.000 17.77746 317 ARG C C 1
ATOM 7872 O O . ARG C 1 301 ? -52.38260 12.75627 54.58267 1.000 19.00775 317 ARG C O 1
ATOM 7880 N N . GLN C 1 302 ? -54.26236 11.96774 55.57817 1.000 19.38041 318 GLN C N 1
ATOM 7881 C CA . GLN C 1 302 ? -53.51439 11.10334 56.48719 1.000 18.74429 318 GLN C CA 1
ATOM 7882 C C . GLN C 1 302 ? -52.70287 10.06485 55.72231 1.000 18.74202 318 GLN C C 1
ATOM 7883 O O . GLN C 1 302 ? -51.53251 9.79285 56.05008 1.000 19.67560 318 GLN C O 1
ATOM 7889 N N . LYS C 1 303 ? -53.32499 9.44830 54.70728 1.000 19.56446 319 LYS C N 1
ATOM 7890 C CA . LYS C 1 303 ? -52.59869 8.43901 53.92746 1.000 20.80376 319 LYS C CA 1
ATOM 7891 C C . LYS C 1 303 ? -51.39700 9.03412 53.22346 1.000 19.10265 319 LYS C C 1
ATOM 7892 O O . LYS C 1 303 ? -50.31609 8.42377 53.18368 1.000 21.01003 319 LYS C O 1
ATOM 7898 N N . VAL C 1 304 ? -51.55185 10.23280 52.64722 1.000 19.71968 320 VAL C N 1
ATOM 7899 C CA . VAL C 1 304 ? -50.41563 10.84916 51.96128 1.000 21.23724 320 VAL C CA 1
ATOM 7900 C C . VAL C 1 304 ? -49.31529 11.18493 52.95896 1.000 22.33832 320 VAL C C 1
ATOM 7901 O O . VAL C 1 304 ? -48.12986 11.00984 52.66740 1.000 22.81903 320 VAL C O 1
ATOM 7905 N N . ALA C 1 305 ? -49.68609 11.66615 54.14177 1.000 19.41340 321 ALA C N 1
ATOM 7906 C CA . ALA C 1 305 ? -48.71503 11.96934 55.18988 1.000 22.12196 321 ALA C CA 1
ATOM 7907 C C . ALA C 1 305 ? -47.93706 10.73820 55.60616 1.000 21.70719 321 ALA C C 1
ATOM 7908 O O . ALA C 1 305 ? -46.72062 10.81695 55.81020 1.000 25.16306 321 ALA C O 1
ATOM 7910 N N . ASP C 1 306 ? -48.60134 9.61233 55.80180 1.000 21.04256 322 ASP C N 1
ATOM 7911 C CA . ASP C 1 306 ? -47.96701 8.46194 56.43215 1.000 22.01569 322 ASP C CA 1
ATOM 7912 C C . ASP C 1 306 ? -47.35314 7.50602 55.43007 1.000 23.51194 322 ASP C C 1
ATOM 7913 O O . ASP C 1 306 ? -46.51602 6.68594 55.81721 1.000 26.23663 322 ASP C O 1
ATOM 7918 N N . HIS C 1 307 ? -47.68668 7.64561 54.15490 1.000 21.76746 323 HIS C N 1
ATOM 7919 C CA . HIS C 1 307 ? -47.21453 6.76471 53.09356 1.000 23.21936 323 HIS C CA 1
ATOM 7920 C C . HIS C 1 307 ? -46.66452 7.57660 51.93383 1.000 21.95449 323 HIS C C 1
ATOM 7921 O O . HIS C 1 307 ? -46.79284 7.19231 50.75269 1.000 21.69394 323 HIS C O 1
ATOM 7928 N N . PHE C 1 308 ? -46.00953 8.68326 52.24602 1.000 24.59281 324 PHE C N 1
ATOM 7929 C CA . PHE C 1 308 ? -45.50884 9.59420 51.23094 1.000 23.39241 324 PHE C CA 1
ATOM 7930 C C . PHE C 1 308 ? -44.62477 8.82664 50.24413 1.000 22.56175 324 PHE C C 1
ATOM 7931 O O . PHE C 1 308 ? -43.81523 7.99490 50.66124 1.000 26.33488 324 PHE C O 1
ATOM 7939 N N . PRO C 1 309 ? -44.75433 9.05366 48.94265 1.000 21.63364 325 PRO C N 1
ATOM 7940 C CA . PRO C 1 309 ? -44.02557 8.20607 47.98918 1.000 23.50915 325 PRO C CA 1
ATOM 7941 C C . PRO C 1 309 ? -42.52956 8.28680 48.14105 1.000 25.74513 325 PRO C C 1
ATOM 7942 O O . PRO C 1 309 ? -41.95650 9.34583 48.40551 1.000 25.72204 325 PRO C O 1
ATOM 7946 N N . GLY C 1 310 ? -41.90487 7.13312 47.96231 1.000 26.77567 326 GLY C N 1
ATOM 7947 C CA . GLY C 1 310 ? -40.47173 7.00394 48.01281 1.000 26.49495 326 GLY C CA 1
ATOM 7948 C C . GLY C 1 310 ? -39.81985 7.39974 46.70348 1.000 23.52128 326 GLY C C 1
ATOM 7949 O O . GLY C 1 310 ? -40.39613 8.07561 45.84667 1.000 24.18695 326 GLY C O 1
ATOM 7950 N N . ASP C 1 311 ? -38.56896 6.96628 46.56727 1.000 25.35114 327 ASP C N 1
ATOM 7951 C CA . ASP C 1 311 ? -37.77139 7.29171 45.39519 1.000 25.76480 327 ASP C CA 1
ATOM 7952 C C . ASP C 1 311 ? -37.94571 6.28241 44.28760 1.000 26.44376 327 ASP C C 1
ATOM 7953 O O . ASP C 1 311 ? -37.32080 6.43324 43.22460 1.000 28.34785 327 ASP C O 1
ATOM 7958 N N . ASP C 1 312 ? -38.82772 5.28895 44.47471 1.000 25.07041 328 ASP C N 1
ATOM 7959 C CA . ASP C 1 312 ? -39.09698 4.22002 43.51885 1.000 24.72352 328 ASP C CA 1
ATOM 7960 C C . ASP C 1 312 ? -40.53245 4.26817 42.99334 1.000 24.59756 328 ASP C C 1
ATOM 7961 O O . ASP C 1 312 ? -41.13534 3.22945 42.70023 1.000 26.62629 328 ASP C O 1
ATOM 7966 N N . ALA C 1 313 ? -41.11271 5.46331 42.91340 1.000 23.32557 329 ALA C N 1
ATOM 7967 C CA . ALA C 1 313 ? -42.54887 5.60540 42.70569 1.000 22.07398 329 ALA C CA 1
ATOM 7968 C C . ALA C 1 313 ? -42.80844 6.92447 41.97133 1.000 21.62272 329 ALA C C 1
ATOM 7969 O O . ALA C 1 313 ? -43.47555 7.84448 42.48470 1.000 21.53323 329 ALA C O 1
ATOM 7971 N N . TYR C 1 314 ? -42.30685 7.01359 40.73468 1.000 22.39493 330 TYR C N 1
ATOM 7972 C CA . TYR C 1 314 ? -42.46268 8.21455 39.91443 1.000 22.77429 330 TYR C CA 1
ATOM 7973 C C . TYR C 1 314 ? -43.92073 8.68528 39.84585 1.000 21.03124 330 TYR C C 1
ATOM 7974 O O . TYR C 1 314 ? -44.21146 9.86198 40.09700 1.000 20.45321 330 TYR C O 1
ATOM 7983 N N . PHE C 1 315 ? -44.84796 7.78338 39.50586 1.000 19.93407 331 PHE C N 1
ATOM 7984 C CA . PHE C 1 315 ? -46.19469 8.24948 39.22318 1.000 20.52833 331 PHE C CA 1
ATOM 7985 C C . PHE C 1 315 ? -46.90440 8.70460 40.47771 1.000 17.98312 331 PHE C C 1
ATOM 7986 O O . PHE C 1 315 ? -47.52732 9.78315 40.47840 1.000 18.95042 331 PHE C O 1
ATOM 7994 N N . SER C 1 316 ? -46.77584 7.94976 41.58054 1.000 19.93180 332 SER C N 1
ATOM 7995 C CA . SER C 1 316 ? -47.36380 8.46640 42.82182 1.000 21.66037 332 SER C CA 1
ATOM 7996 C C . SER C 1 316 ? -46.69895 9.76585 43.23257 1.000 20.03143 332 SER C C 1
ATOM 7997 O O . SER C 1 316 ? -47.35378 10.65575 43.79947 1.000 20.53980 332 SER C O 1
ATOM 8000 N N . TYR C 1 317 ? -45.39383 9.92098 42.96701 1.000 19.63768 333 TYR C N 1
ATOM 8001 C CA . TYR C 1 317 ? -44.74775 11.16261 43.37795 1.000 21.30471 333 TYR C CA 1
ATOM 8002 C C . TYR C 1 317 ? -45.30232 12.36328 42.61878 1.000 19.17133 333 TYR C C 1
ATOM 8003 O O . TYR C 1 317 ? -45.63071 13.40031 43.21991 1.000 19.71816 333 TYR C O 1
ATOM 8012 N N . VAL C 1 318 ? -45.44888 12.25147 41.29639 1.000 19.64975 334 VAL C N 1
ATOM 8013 C CA . VAL C 1 318 ? -45.96278 13.41479 40.57174 1.000 20.41070 334 VAL C CA 1
ATOM 8014 C C . VAL C 1 318 ? -47.43162 13.69586 40.90538 1.000 18.82625 334 VAL C C 1
ATOM 8015 O O . VAL C 1 318 ? -47.82844 14.85630 40.97630 1.000 18.59134 334 VAL C O 1
ATOM 8019 N N . LEU C 1 319 ? -48.26434 12.65088 41.10945 1.000 19.17942 335 LEU C N 1
ATOM 8020 C CA . LEU C 1 319 ? -49.63616 12.90137 41.55264 1.000 19.35033 335 LEU C CA 1
ATOM 8021 C C . LEU C 1 319 ? -49.63565 13.59917 42.90004 1.000 18.29081 335 LEU C C 1
ATOM 8022 O O . LEU C 1 319 ? -50.49167 14.44966 43.15236 1.000 19.02101 335 LEU C O 1
ATOM 8027 N N . THR C 1 320 ? -48.66392 13.27575 43.77141 1.000 18.61030 336 THR C N 1
ATOM 8028 C CA . THR C 1 320 ? -48.58088 13.90810 45.08483 1.000 18.60516 336 THR C CA 1
ATOM 8029 C C . THR C 1 320 ? -48.10121 15.35331 44.97473 1.000 17.93188 336 THR C C 1
ATOM 8030 O O . THR C 1 320 ? -48.64422 16.23306 45.65049 1.000 19.03448 336 THR C O 1
ATOM 8034 N N . LEU C 1 321 ? -47.12306 15.64472 44.09892 1.000 19.48374 337 LEU C N 1
ATOM 8035 C CA . LEU C 1 321 ? -46.73874 17.04245 43.89615 1.000 19.64002 337 LEU C CA 1
ATOM 8036 C C . LEU C 1 321 ? -47.92955 17.88858 43.43594 1.000 18.85235 337 LEU C C 1
ATOM 8037 O O . LEU C 1 321 ? -48.16597 18.98937 43.96255 1.000 18.45343 337 LEU C O 1
ATOM 8042 N N . PHE C 1 322 ? -48.76350 17.36621 42.51648 1.000 18.37701 338 PHE C N 1
ATOM 8043 C CA . PHE C 1 322 ? -49.98904 18.10452 42.17284 1.000 16.98790 338 PHE C CA 1
ATOM 8044 C C . PHE C 1 322 ? -50.96244 18.19154 43.36246 1.000 17.21193 338 PHE C C 1
ATOM 8045 O O . PHE C 1 322 ? -51.39749 19.28483 43.73665 1.000 17.07456 338 PHE C O 1
ATOM 8053 N N . GLY C 1 323 ? -51.33339 17.03849 43.93552 1.000 17.31626 339 GLY C N 1
ATOM 8054 C CA . GLY C 1 323 ? -52.47953 16.99693 44.85177 1.000 17.62780 339 GLY C CA 1
ATOM 8055 C C . GLY C 1 323 ? -52.14798 17.52470 46.23863 1.000 19.51862 339 GLY C C 1
ATOM 8056 O O . GLY C 1 323 ? -52.85152 18.37497 46.79887 1.000 19.05606 339 GLY C O 1
ATOM 8057 N N . GLN C 1 324 ? -51.03870 17.04210 46.81444 1.000 17.49966 340 GLN C N 1
ATOM 8058 C CA . GLN C 1 324 ? -50.54781 17.62328 48.05332 1.000 18.72982 340 GLN C CA 1
ATOM 8059 C C . GLN C 1 324 ? -50.07270 19.04652 47.84005 1.000 18.30309 340 GLN C C 1
ATOM 8060 O O . GLN C 1 324 ? -50.30557 19.90566 48.70694 1.000 19.50619 340 GLN C O 1
ATOM 8066 N N . GLY C 1 325 ? -49.43385 19.35030 46.69941 1.000 18.17715 341 GLY C N 1
ATOM 8067 C CA . GLY C 1 325 ? -49.04384 20.72646 46.46824 1.000 18.94457 341 GLY C CA 1
ATOM 8068 C C . GLY C 1 325 ? -50.21697 21.66324 46.51333 1.000 19.50316 341 GLY C C 1
ATOM 8069 O O . GLY C 1 325 ? -50.17960 22.71649 47.14561 1.000 19.71624 341 GLY C O 1
ATOM 8070 N N . TRP C 1 326 ? -51.30745 21.28002 45.83439 1.000 17.22749 342 TRP C N 1
ATOM 8071 C CA . TRP C 1 326 ? -52.48656 22.13148 45.85303 1.000 16.56158 342 TRP C CA 1
ATOM 8072 C C . TRP C 1 326 ? -53.05333 22.20372 47.26652 1.000 16.93482 342 TRP C C 1
ATOM 8073 O O . TRP C 1 326 ? -53.48072 23.27463 47.71360 1.000 17.38756 342 TRP C O 1
ATOM 8084 N N . ASP C 1 327 ? -53.10301 21.05957 47.94216 1.000 17.25174 343 ASP C N 1
ATOM 8085 C CA . ASP C 1 327 ? -53.58080 21.00638 49.32393 1.000 16.60991 343 ASP C CA 1
ATOM 8086 C C . ASP C 1 327 ? -52.79041 21.91506 50.25592 1.000 18.34285 343 ASP C C 1
ATOM 8087 O O . ASP C 1 327 ? -53.34605 22.37939 51.26535 1.000 18.84711 343 ASP C O 1
ATOM 8092 N N . GLU C 1 328 ? -51.54630 22.23030 49.91635 1.000 18.63167 344 GLU C N 1
ATOM 8093 C CA . GLU C 1 328 ? -50.67010 23.08810 50.69314 1.000 20.39718 344 GLU C CA 1
ATOM 8094 C C . GLU C 1 328 ? -50.55691 24.47515 50.07918 1.000 20.14679 344 GLU C C 1
ATOM 8095 O O . GLU C 1 328 ? -49.61835 25.20254 50.40037 1.000 20.42075 344 GLU C O 1
ATOM 8101 N N . HIS C 1 329 ? -51.44585 24.83893 49.15124 1.000 19.03672 345 HIS C N 1
ATOM 8102 C CA . HIS C 1 329 ? -51.41069 26.17130 48.54612 1.000 19.77971 345 HIS C CA 1
ATOM 8103 C C . HIS C 1 329 ? -50.06424 26.45283 47.87526 1.000 19.33402 345 HIS C C 1
ATOM 8104 O O . HIS C 1 329 ? -49.59210 27.58162 47.91182 1.000 20.13308 345 HIS C O 1
ATOM 8111 N N . ARG C 1 330 ? -49.45414 25.42387 47.24097 1.000 19.81486 346 ARG C N 1
ATOM 8112 C CA . ARG C 1 330 ? -48.18115 25.63544 46.55231 1.000 20.32082 346 ARG C CA 1
ATOM 8113 C C . ARG C 1 330 ? -48.38404 26.35147 45.23039 1.000 20.47568 346 ARG C C 1
ATOM 8114 O O . ARG C 1 330 ? -47.42300 26.91771 44.70258 1.000 21.92223 346 ARG C O 1
ATOM 8122 N N . PHE C 1 331 ? -49.61802 26.35913 44.71781 1.000 19.59630 347 PHE C N 1
ATOM 8123 C CA . PHE C 1 331 ? -49.99272 27.03758 43.48927 1.000 19.93084 347 PHE C CA 1
ATOM 8124 C C . PHE C 1 331 ? -51.51036 27.05593 43.46793 1.000 20.78536 347 PHE C C 1
ATOM 8125 O O . PHE C 1 331 ? -52.15758 26.24643 44.15471 1.000 19.67930 347 PHE C O 1
ATOM 8133 N N . ARG C 1 332 ? -52.07537 27.95839 42.64703 1.000 19.78281 348 ARG C N 1
ATOM 8134 C CA . ARG C 1 332 ? -53.51857 27.97325 42.38265 1.000 19.46942 348 ARG C CA 1
ATOM 8135 C C . ARG C 1 332 ? -53.67121 28.32273 40.91112 1.000 19.61339 348 ARG C C 1
ATOM 8136 O O . ARG C 1 332 ? -52.72147 28.82131 40.28031 1.000 20.43257 348 ARG C O 1
ATOM 8144 N N . PHE C 1 333 ? -54.86515 28.06801 40.38434 1.000 19.60295 349 PHE C N 1
ATOM 8145 C CA . PHE C 1 333 ? -55.24665 28.53199 39.05917 1.000 18.76253 349 PHE C CA 1
ATOM 8146 C C . PHE C 1 333 ? -56.26452 29.65242 39.21448 1.000 19.52097 349 PHE C C 1
ATOM 8147 O O . PHE C 1 333 ? -57.11364 29.61220 40.11008 1.000 19.89693 349 PHE C O 1
ATOM 8155 N N . THR C 1 334 ? -56.14473 30.68170 38.37500 1.000 20.83785 350 THR C N 1
ATOM 8156 C CA . THR C 1 334 ? -57.09172 31.77931 38.34822 1.000 20.82908 350 THR C CA 1
ATOM 8157 C C . THR C 1 334 ? -58.35354 31.29819 37.63367 1.000 20.87259 350 THR C C 1
ATOM 8158 O O . THR C 1 334 ? -58.38264 30.20970 37.04368 1.000 20.58788 350 THR C O 1
ATOM 8162 N N . PRO C 1 335 ? -59.44507 32.07969 37.66585 1.000 23.36813 351 PRO C N 1
ATOM 8163 C CA . PRO C 1 335 ? -60.65704 31.64149 36.94570 1.000 23.38818 351 PRO C CA 1
ATOM 8164 C C . PRO C 1 335 ? -60.44230 31.42278 35.45624 1.000 23.94387 351 PRO C C 1
ATOM 8165 O O . PRO C 1 335 ? -61.15464 30.61023 34.85228 1.000 23.71039 351 PRO C O 1
ATOM 8169 N N . ARG C 1 336 ? -59.45598 32.09094 34.85654 1.000 22.69788 352 ARG C N 1
ATOM 8170 C CA . ARG C 1 336 ? -59.13801 31.90205 33.44837 1.000 24.37842 352 ARG C CA 1
ATOM 8171 C C . ARG C 1 336 ? -58.10808 30.80598 33.20284 1.000 21.81637 352 ARG C C 1
ATOM 8172 O O . ARG C 1 336 ? -57.72104 30.59531 32.05209 1.000 24.19630 352 ARG C O 1
ATOM 8180 N N . GLY C 1 337 ? -57.62866 30.12603 34.25184 1.000 21.44306 353 GLY C N 1
ATOM 8181 C CA . GLY C 1 337 ? -56.70116 29.04007 34.01408 1.000 20.94404 353 GLY C CA 1
ATOM 8182 C C . GLY C 1 337 ? -55.24939 29.47643 33.95688 1.000 22.31548 353 GLY C C 1
ATOM 8183 O O . GLY C 1 337 ? -54.38976 28.67954 33.54844 1.000 23.16324 353 GLY C O 1
ATOM 8184 N N . GLU C 1 338 ? -54.95599 30.70312 34.36905 1.000 23.16000 354 GLU C N 1
ATOM 8185 C CA . GLU C 1 338 ? -53.58396 31.15578 34.55619 1.000 23.59277 354 GLU C CA 1
ATOM 8186 C C . GLU C 1 338 ? -53.04815 30.63278 35.88484 1.000 22.22662 354 GLU C C 1
ATOM 8187 O O . GLU C 1 338 ? -53.80911 30.32429 36.81666 1.000 21.59638 354 GLU C O 1
ATOM 8193 N N . LEU C 1 339 ? -51.71844 30.54506 35.97776 1.000 20.78833 355 LEU C N 1
ATOM 8194 C CA . LEU C 1 339 ? -51.12585 30.29882 37.29035 1.000 22.33118 355 LEU C CA 1
ATOM 8195 C C . LEU C 1 339 ? -51.28392 31.53532 38.16969 1.000 24.72239 355 LEU C C 1
ATOM 8196 O O . LEU C 1 339 ? -50.93463 32.65401 37.76340 1.000 26.89124 355 LEU C O 1
ATOM 8201 N N . GLN C 1 340 ? -51.78828 31.32436 39.39574 1.000 23.30533 356 GLN C N 1
ATOM 8202 C CA . GLN C 1 340 ? -51.74185 32.28225 40.48128 1.000 22.85260 356 GLN C CA 1
ATOM 8203 C C . GLN C 1 340 ? -50.64325 31.78356 41.40768 1.000 24.56247 356 GLN C C 1
ATOM 8204 O O . GLN C 1 340 ? -50.88566 30.87249 42.23414 1.000 23.76026 356 GLN C O 1
ATOM 8210 N N . PRO C 1 341 ? -49.42974 32.29981 41.28170 1.000 26.06128 357 PRO C N 1
ATOM 8211 C CA . PRO C 1 341 ? -48.29756 31.71164 42.00891 1.000 23.35499 357 PRO C CA 1
ATOM 8212 C C . PRO C 1 341 ? -48.35114 32.03810 43.49548 1.000 27.13970 357 PRO C C 1
ATOM 8213 O O . PRO C 1 341 ? -48.91178 33.05387 43.91436 1.000 30.32776 357 PRO C O 1
ATOM 8217 N N . ASP C 1 342 ? -47.77880 31.13459 44.29201 1.000 26.78055 358 ASP C N 1
ATOM 8218 C CA . ASP C 1 342 ? -47.50738 31.31550 45.72622 1.000 29.78282 358 ASP C CA 1
ATOM 8219 C C . ASP C 1 342 ? -45.99452 31.39379 45.79017 1.000 31.57526 358 ASP C C 1
ATOM 8220 O O . ASP C 1 342 ? -45.32127 30.39218 46.02782 1.000 35.00052 358 ASP C O 1
ATOM 8225 N N . TRP C 1 343 ? -45.45404 32.55411 45.42354 1.000 31.22934 359 TRP C N 1
ATOM 8226 C CA . TRP C 1 343 ? -43.99617 32.74739 45.37375 1.000 34.20927 359 TRP C CA 1
ATOM 8227 C C . TRP C 1 343 ? -43.43619 33.49161 46.58763 1.000 45.21742 359 TRP C C 1
ATOM 8228 O O . TRP C 1 343 ? -43.95164 34.54146 46.96029 1.000 50.15071 359 TRP C O 1
ATOM 8239 N N . CYS D 1 6 ? -38.66707 2.17466 -27.45089 1.000 66.61341 22 CYS D N 1
ATOM 8240 C CA . CYS D 1 6 ? -37.69150 1.79069 -26.44575 1.000 63.01102 22 CYS D CA 1
ATOM 8241 C C . CYS D 1 6 ? -37.22973 3.00366 -25.58289 1.000 54.23474 22 CYS D C 1
ATOM 8242 O O . CYS D 1 6 ? -37.89611 3.33737 -24.60747 1.000 56.62806 22 CYS D O 1
ATOM 8245 N N . THR D 1 7 ? -36.14638 3.69736 -25.95047 1.000 42.54491 23 THR D N 1
ATOM 8246 C CA . THR D 1 7 ? -35.60353 4.76538 -25.11232 1.000 33.01587 23 THR D CA 1
ATOM 8247 C C . THR D 1 7 ? -35.94671 6.14454 -25.65961 1.000 29.86930 23 THR D C 1
ATOM 8248 O O . THR D 1 7 ? -36.32315 6.32122 -26.82296 1.000 29.42521 23 THR D O 1
ATOM 8252 N N . TRP D 1 8 ? -35.87846 7.11916 -24.76106 1.000 25.07825 24 TRP D N 1
ATOM 8253 C CA . TRP D 1 8 ? -36.02363 8.53189 -25.08703 1.000 23.87114 24 TRP D CA 1
ATOM 8254 C C . TRP D 1 8 ? -34.63105 9.13426 -24.96882 1.000 22.81743 24 TRP D C 1
ATOM 8255 O O . TRP D 1 8 ? -34.12578 9.31438 -23.84577 1.000 23.04359 24 TRP D O 1
ATOM 8266 N N . PRO D 1 9 ? -33.93061 9.37528 -26.07664 1.000 23.44733 25 PRO D N 1
ATOM 8267 C CA . PRO D 1 9 ? -32.50828 9.73556 -25.97782 1.000 24.50011 25 PRO D CA 1
ATOM 8268 C C . PRO D 1 9 ? -32.21375 10.93662 -25.11230 1.000 22.85001 25 PRO D C 1
ATOM 8269 O O . PRO D 1 9 ? -31.24659 10.88671 -24.34696 1.000 23.66630 25 PRO D O 1
ATOM 8273 N N . ALA D 1 10 ? -33.00772 12.01377 -25.18836 1.000 23.73220 26 ALA D N 1
ATOM 8274 C CA . ALA D 1 10 ? -32.71416 13.18948 -24.37866 1.000 22.88377 26 ALA D CA 1
ATOM 8275 C C . ALA D 1 10 ? -32.86428 12.88918 -22.88381 1.000 22.08119 26 ALA D C 1
ATOM 8276 O O . ALA D 1 10 ? -32.15741 13.45775 -22.05682 1.000 22.39459 26 ALA D O 1
ATOM 8278 N N . TRP D 1 11 ? -33.77785 11.98035 -22.53305 1.000 22.51167 27 TRP D N 1
ATOM 8279 C CA . TRP D 1 11 ? -33.92403 11.55909 -21.14430 1.000 21.81596 27 TRP D CA 1
ATOM 8280 C C . TRP D 1 11 ? -32.74899 10.67542 -20.71733 1.000 22.37097 27 TRP D C 1
ATOM 8281 O O . TRP D 1 11 ? -32.21973 10.83925 -19.60864 1.000 22.47050 27 TRP D O 1
ATOM 8292 N N . GLU D 1 12 ? -32.31050 9.74943 -21.58737 1.000 23.76343 28 GLU D N 1
ATOM 8293 C CA . GLU D 1 12 ? -31.14260 8.94610 -21.25492 1.000 23.92827 28 GLU D CA 1
ATOM 8294 C C . GLU D 1 12 ? -29.95493 9.85517 -20.97337 1.000 22.76753 28 GLU D C 1
ATOM 8295 O O . GLU D 1 12 ? -29.18833 9.64642 -20.00334 1.000 24.32335 28 GLU D O 1
ATOM 8301 N N . HIS D 1 13 ? -29.78992 10.89489 -21.79197 1.000 23.95967 29 HIS D N 1
ATOM 8302 C CA . HIS D 1 13 ? -28.65769 11.78006 -21.55414 1.000 24.31418 29 HIS D CA 1
ATOM 8303 C C . HIS D 1 13 ? -28.81588 12.56755 -20.26639 1.000 23.12503 29 HIS D C 1
ATOM 8304 O O . HIS D 1 13 ? -27.83064 12.76413 -19.53873 1.000 24.87046 29 HIS D O 1
ATOM 8311 N N . PHE D 1 14 ? -30.03597 13.05868 -19.99104 1.000 24.07228 30 PHE D N 1
ATOM 8312 C CA . PHE D 1 14 ? -30.27518 13.77578 -18.74879 1.000 22.12095 30 PHE D CA 1
ATOM 8313 C C . PHE D 1 14 ? -29.92483 12.91748 -17.54303 1.000 23.92703 30 PHE D C 1
ATOM 8314 O O . PHE D 1 14 ? -29.33166 13.41628 -16.58708 1.000 24.46528 30 PHE D O 1
ATOM 8322 N N . LYS D 1 15 ? -30.32146 11.63662 -17.54782 1.000 24.11477 31 LYS D N 1
ATOM 8323 C CA . LYS D 1 15 ? -29.95922 10.75052 -16.43351 1.000 25.53305 31 LYS D CA 1
ATOM 8324 C C . LYS D 1 15 ? -28.45480 10.70238 -16.24335 1.000 25.68066 31 LYS D C 1
ATOM 8325 O O . LYS D 1 15 ? -27.94135 10.81930 -15.11652 1.000 28.28825 31 LYS D O 1
ATOM 8331 N N . ARG D 1 16 ? -27.72899 10.52391 -17.33502 1.000 25.92228 32 ARG D N 1
ATOM 8332 C CA . ARG D 1 16 ? -26.27260 10.39378 -17.21351 1.000 27.08466 32 ARG D CA 1
ATOM 8333 C C . ARG D 1 16 ? -25.62265 11.69239 -16.74440 1.000 24.90880 32 ARG D C 1
ATOM 8334 O O . ARG D 1 16 ? -24.65544 11.65475 -15.96180 1.000 28.11943 32 ARG D O 1
ATOM 8342 N N . ALA D 1 17 ? -26.09683 12.84699 -17.21817 1.000 26.76814 33 ALA D N 1
ATOM 8343 C CA . ALA D 1 17 ? -25.41445 14.11984 -16.99377 1.000 26.30579 33 ALA D CA 1
ATOM 8344 C C . ALA D 1 17 ? -25.87224 14.88378 -15.73512 1.000 25.39132 33 ALA D C 1
ATOM 8345 O O . ALA D 1 17 ? -25.10447 15.69290 -15.20314 1.000 27.89999 33 ALA D O 1
ATOM 8347 N N . TYR D 1 18 ? -27.12925 14.67187 -15.28719 1.000 24.39921 34 TYR D N 1
ATOM 8348 C CA . TYR D 1 18 ? -27.70808 15.47836 -14.23623 1.000 25.19489 34 TYR D CA 1
ATOM 8349 C C . TYR D 1 18 ? -28.14946 14.71108 -13.00916 1.000 27.50285 34 TYR D C 1
ATOM 8350 O O . TYR D 1 18 ? -28.46436 15.34787 -11.99475 1.000 31.00851 34 TYR D O 1
ATOM 8359 N N . ILE D 1 19 ? -28.22807 13.39132 -13.04529 1.000 24.90793 35 ILE D N 1
ATOM 8360 C CA . ILE D 1 19 ? -28.75419 12.62367 -11.91699 1.000 25.67224 35 ILE D CA 1
ATOM 8361 C C . ILE D 1 19 ? -27.63415 11.80678 -11.28887 1.000 26.70443 35 ILE D C 1
ATOM 8362 O O . ILE D 1 19 ? -26.90591 11.08270 -11.97877 1.000 28.08877 35 ILE D O 1
ATOM 8367 N N . SER D 1 20 ? -27.49601 11.94277 -9.98017 1.000 24.47710 36 SER D N 1
ATOM 8368 C CA . SER D 1 20 ? -26.45644 11.20115 -9.28354 1.000 26.55398 36 SER D CA 1
ATOM 8369 C C . SER D 1 20 ? -26.81142 9.71812 -9.23538 1.000 27.97648 36 SER D C 1
ATOM 8370 O O . SER D 1 20 ? -27.96785 9.32805 -9.38257 1.000 28.33636 36 SER D O 1
ATOM 8373 N N . ASP D 1 21 ? -25.79113 8.88115 -8.98033 1.000 32.10781 37 ASP D N 1
ATOM 8374 C CA . ASP D 1 21 ? -26.05311 7.45429 -8.82390 1.000 30.89309 37 ASP D CA 1
ATOM 8375 C C . ASP D 1 21 ? -27.12635 7.20977 -7.77788 1.000 30.13957 37 ASP D C 1
ATOM 8376 O O . ASP D 1 21 ? -27.97264 6.31965 -7.94016 1.000 30.95883 37 ASP D O 1
ATOM 8381 N N . GLY D 1 22 ? -27.13366 8.02096 -6.70322 1.000 31.36980 38 GLY D N 1
ATOM 8382 C CA . GLY D 1 22 ? -28.12211 7.86674 -5.65347 1.000 32.06942 38 GLY D CA 1
ATOM 8383 C C . GLY D 1 22 ? -29.51650 8.40597 -5.93843 1.000 31.11967 38 GLY D C 1
ATOM 8384 O O . GLY D 1 22 ? -30.41396 8.22264 -5.10130 1.000 32.54691 38 GLY D O 1
ATOM 8385 N N . GLY D 1 23 ? -29.73306 9.06416 -7.08025 1.000 28.72584 39 GLY D N 1
ATOM 8386 C CA . GLY D 1 23 ? -31.05903 9.50020 -7.47042 1.000 28.09093 39 GLY D CA 1
ATOM 8387 C C . GLY D 1 23 ? -31.40047 10.95627 -7.25380 1.000 26.58605 39 GLY D C 1
ATOM 8388 O O . GLY D 1 23 ? -32.60341 11.28535 -7.23004 1.000 25.83132 39 GLY D O 1
ATOM 8389 N N . ARG D 1 24 ? -30.40650 11.83791 -7.09900 1.000 25.03284 40 ARG D N 1
ATOM 8390 C CA . ARG D 1 24 ? -30.67943 13.25930 -6.92478 1.000 25.36682 40 ARG D CA 1
ATOM 8391 C C . ARG D 1 24 ? -30.33438 14.01418 -8.20362 1.000 24.46710 40 ARG D C 1
ATOM 8392 O O . ARG D 1 24 ? -29.28021 13.79705 -8.80572 1.000 25.83983 40 ARG D O 1
ATOM 8400 N N . VAL D 1 25 ? -31.25080 14.87615 -8.62330 1.000 24.00104 41 VAL D N 1
ATOM 8401 C CA . VAL D 1 25 ? -31.05780 15.76092 -9.76804 1.000 24.75264 41 VAL D CA 1
ATOM 8402 C C . VAL D 1 25 ? -30.21701 16.94986 -9.30510 1.000 25.31862 41 VAL D C 1
ATOM 8403 O O . VAL D 1 25 ? -30.58945 17.65210 -8.35580 1.000 26.09419 41 VAL D O 1
ATOM 8407 N N . ILE D 1 26 ? -29.06699 17.17000 -9.94387 1.000 25.68316 42 ILE D N 1
ATOM 8408 C CA . ILE D 1 26 ? -28.12603 18.20542 -9.51923 1.000 26.79748 42 ILE D CA 1
ATOM 8409 C C . ILE D 1 26 ? -28.13942 19.36337 -10.51200 1.000 28.89358 42 ILE D C 1
ATOM 8410 O O . ILE D 1 26 ? -27.87412 19.17848 -11.71188 1.000 31.01509 42 ILE D O 1
ATOM 8415 N N . ASP D 1 27 ? -28.40804 20.56382 -10.00745 1.000 28.77081 43 ASP D N 1
ATOM 8416 C CA . ASP D 1 27 ? -28.24858 21.79022 -10.76834 1.000 30.35345 43 ASP D CA 1
ATOM 8417 C C . ASP D 1 27 ? -26.77534 22.17063 -10.62685 1.000 31.23262 43 ASP D C 1
ATOM 8418 O O . ASP D 1 27 ? -26.33382 22.60081 -9.54172 1.000 33.45739 43 ASP D O 1
ATOM 8423 N N . PRO D 1 28 ? -25.98546 21.99297 -11.68830 1.000 29.50660 44 PRO D N 1
ATOM 8424 C CA . PRO D 1 28 ? -24.52734 22.19639 -11.60807 1.000 34.96518 44 PRO D CA 1
ATOM 8425 C C . PRO D 1 28 ? -24.09645 23.65027 -11.57374 1.000 36.68631 44 PRO D C 1
ATOM 8426 O O . PRO D 1 28 ? -22.91225 23.92035 -11.32158 1.000 40.38163 44 PRO D O 1
ATOM 8430 N N . SER D 1 29 ? -25.00419 24.59409 -11.79977 1.000 38.98802 45 SER D N 1
ATOM 8431 C CA A SER D 1 29 ? -24.58426 25.97970 -11.91045 0.569 42.30593 45 SER D CA 1
ATOM 8432 C CA B SER D 1 29 ? -24.65167 26.00376 -11.90907 0.431 42.21429 45 SER D CA 1
ATOM 8433 C C . SER D 1 29 ? -24.44879 26.65599 -10.55572 1.000 44.16349 45 SER D C 1
ATOM 8434 O O . SER D 1 29 ? -23.87445 27.74520 -10.48975 1.000 44.20384 45 SER D O 1
ATOM 8439 N N . ASP D 1 30 ? -24.94052 26.02049 -9.49786 1.000 47.18841 46 ASP D N 1
ATOM 8440 C CA . ASP D 1 30 ? -24.89418 26.52584 -8.13891 1.000 49.19905 46 ASP D CA 1
ATOM 8441 C C . ASP D 1 30 ? -23.66652 25.94187 -7.44611 1.000 46.92591 46 ASP D C 1
ATOM 8442 O O . ASP D 1 30 ? -23.40163 24.73751 -7.53379 1.000 42.32687 46 ASP D O 1
ATOM 8447 N N . ALA D 1 31 ? -22.91922 26.79311 -6.75353 1.000 49.23460 47 ALA D N 1
ATOM 8448 C CA . ALA D 1 31 ? -21.70438 26.31555 -6.10043 1.000 44.39372 47 ALA D CA 1
ATOM 8449 C C . ALA D 1 31 ? -22.00868 25.28543 -5.01327 1.000 38.44993 47 ALA D C 1
ATOM 8450 O O . ALA D 1 31 ? -21.13428 24.47463 -4.66149 1.000 36.45510 47 ALA D O 1
ATOM 8452 N N . ARG D 1 32 ? -23.24471 25.27046 -4.51509 1.000 34.24166 48 ARG D N 1
ATOM 8453 C CA . ARG D 1 32 ? -23.70657 24.33075 -3.51027 1.000 33.03677 48 ARG D CA 1
ATOM 8454 C C . ARG D 1 32 ? -24.19788 23.01362 -4.09416 1.000 32.62899 48 ARG D C 1
ATOM 8455 O O . ARG D 1 32 ? -24.51365 22.09751 -3.32220 1.000 32.66111 48 ARG D O 1
ATOM 8463 N N . LYS D 1 33 ? -24.18192 22.87555 -5.42246 1.000 30.08675 49 LYS D N 1
ATOM 8464 C CA . LYS D 1 33 ? -24.57536 21.65261 -6.12209 1.000 34.12590 49 LYS D CA 1
ATOM 8465 C C . LYS D 1 33 ? -25.92564 21.15340 -5.60970 1.000 33.09007 49 LYS D C 1
ATOM 8466 O O . LYS D 1 33 ? -26.04945 20.05710 -5.05709 1.000 32.67992 49 LYS D O 1
ATOM 8472 N N . ILE D 1 34 ? -26.93326 22.00144 -5.77492 1.000 29.84581 50 ILE D N 1
ATOM 8473 C CA . ILE D 1 34 ? -28.21105 21.78619 -5.10940 1.000 30.52944 50 ILE D CA 1
ATOM 8474 C C . ILE D 1 34 ? -29.03307 20.73423 -5.83056 1.000 25.56370 50 ILE D C 1
ATOM 8475 O O . ILE D 1 34 ? -28.89593 20.49428 -7.03477 1.000 28.05778 50 ILE D O 1
ATOM 8480 N N . THR D 1 35 ? -29.90879 20.11477 -5.05101 1.000 25.94904 51 THR D N 1
ATOM 8481 C CA . THR D 1 35 ? -31.11020 19.46497 -5.56244 1.000 24.85483 51 THR D CA 1
ATOM 8482 C C . THR D 1 35 ? -32.32612 20.21324 -5.04055 1.000 25.25806 51 THR D C 1
ATOM 8483 O O . THR D 1 35 ? -32.36391 20.61005 -3.86264 1.000 25.47854 51 THR D O 1
ATOM 8487 N N . THR D 1 36 ? -33.32726 20.39118 -5.90135 1.000 23.38885 52 THR D N 1
ATOM 8488 C CA . THR D 1 36 ? -34.59743 20.95367 -5.47018 1.000 23.15004 52 THR D CA 1
ATOM 8489 C C . THR D 1 36 ? -35.67559 19.88597 -5.52818 1.000 23.74325 52 THR D C 1
ATOM 8490 O O . THR D 1 36 ? -35.58607 18.92738 -6.30455 1.000 24.65966 52 THR D O 1
ATOM 8494 N N . SER D 1 37 ? -36.71189 20.05978 -4.71424 1.000 23.48629 53 SER D N 1
ATOM 8495 C CA . SER D 1 37 ? -37.89832 19.22871 -4.88892 1.000 21.89936 53 SER D CA 1
ATOM 8496 C C . SER D 1 37 ? -38.44904 19.33822 -6.31024 1.000 23.28416 53 SER D C 1
ATOM 8497 O O . SER D 1 37 ? -38.96958 18.36113 -6.82546 1.000 23.31530 53 SER D O 1
ATOM 8500 N N . GLU D 1 38 ? -38.35969 20.52201 -6.92622 1.000 21.24052 54 GLU D N 1
ATOM 8501 C CA . GLU D 1 38 ? -38.81070 20.66929 -8.32264 1.000 20.70479 54 GLU D CA 1
ATOM 8502 C C . GLU D 1 38 ? -38.04515 19.71247 -9.24107 1.000 22.17897 54 GLU D C 1
ATOM 8503 O O . GLU D 1 38 ? -38.64749 19.02028 -10.09640 1.000 20.89046 54 GLU D O 1
ATOM 8509 N N . GLY D 1 39 ? -36.71460 19.71369 -9.14124 1.000 22.55750 55 GLY D N 1
ATOM 8510 C CA . GLY D 1 39 ? -35.91692 18.83010 -10.00029 1.000 21.54051 55 GLY D CA 1
ATOM 8511 C C . GLY D 1 39 ? -36.28342 17.37264 -9.79806 1.000 22.61481 55 GLY D C 1
ATOM 8512 O O . GLY D 1 39 ? -36.43924 16.61905 -10.77240 1.000 22.80464 55 GLY D O 1
ATOM 8513 N N . GLN D 1 40 ? -36.45756 16.95865 -8.52247 1.000 23.12111 56 GLN D N 1
ATOM 8514 C CA . GLN D 1 40 ? -36.91896 15.59835 -8.25951 1.000 20.76172 56 GLN D CA 1
ATOM 8515 C C . GLN D 1 40 ? -38.26550 15.32684 -8.92086 1.000 22.78690 56 GLN D C 1
ATOM 8516 O O . GLN D 1 40 ? -38.48467 14.25300 -9.48251 1.000 23.01300 56 GLN D O 1
ATOM 8522 N N . SER D 1 41 ? -39.20433 16.24916 -8.77168 1.000 21.27006 57 SER D N 1
ATOM 8523 C CA . SER D 1 41 ? -40.55173 16.01992 -9.29131 1.000 20.15051 57 SER D CA 1
ATOM 8524 C C . SER D 1 41 ? -40.53957 15.88813 -10.80197 1.000 20.31549 57 SER D C 1
ATOM 8525 O O . SER D 1 41 ? -41.27665 15.07906 -11.35885 1.000 20.89607 57 SER D O 1
ATOM 8528 N N . TYR D 1 42 ? -39.71959 16.70659 -11.47207 1.000 19.96155 58 TYR D N 1
ATOM 8529 C CA . TYR D 1 42 ? -39.67837 16.60011 -12.92034 1.000 18.43315 58 TYR D CA 1
ATOM 8530 C C . TYR D 1 42 ? -39.04353 15.28484 -13.33054 1.000 19.03932 58 TYR D C 1
ATOM 8531 O O . TYR D 1 42 ? -39.48209 14.65435 -14.30856 1.000 20.66782 58 TYR D O 1
ATOM 8540 N N . ALA D 1 43 ? -37.97280 14.86412 -12.64606 1.000 20.83725 59 ALA D N 1
ATOM 8541 C CA . ALA D 1 43 ? -37.38195 13.57544 -12.98883 1.000 20.46821 59 ALA D CA 1
ATOM 8542 C C . ALA D 1 43 ? -38.36422 12.43878 -12.77589 1.000 21.91818 59 ALA D C 1
ATOM 8543 O O . ALA D 1 43 ? -38.37165 11.47882 -13.55883 1.000 22.95384 59 ALA D O 1
ATOM 8545 N N . LEU D 1 44 ? -39.20703 12.51154 -11.72844 1.000 21.66910 60 LEU D N 1
ATOM 8546 C CA . LEU D 1 44 ? -40.26043 11.50114 -11.57795 1.000 22.27939 60 LEU D CA 1
ATOM 8547 C C . LEU D 1 44 ? -41.17275 11.47640 -12.78686 1.000 24.72239 60 LEU D C 1
ATOM 8548 O O . LEU D 1 44 ? -41.50389 10.40488 -13.31472 1.000 22.40584 60 LEU D O 1
ATOM 8553 N N . PHE D 1 45 ? -41.61996 12.66209 -13.20629 1.000 19.99240 61 PHE D N 1
ATOM 8554 C CA . PHE D 1 45 ? -42.50847 12.72303 -14.36284 1.000 18.94380 61 PHE D CA 1
ATOM 8555 C C . PHE D 1 45 ? -41.83742 12.13403 -15.60039 1.000 19.83725 61 PHE D C 1
ATOM 8556 O O . PHE D 1 45 ? -42.43631 11.32117 -16.32178 1.000 20.43843 61 PHE D O 1
ATOM 8564 N N . PHE D 1 46 ? -40.60399 12.54992 -15.88477 1.000 20.12212 62 PHE D N 1
ATOM 8565 C CA . PHE D 1 46 ? -39.96631 12.08677 -17.11624 1.000 21.08141 62 PHE D CA 1
ATOM 8566 C C . PHE D 1 46 ? -39.70990 10.59178 -17.04397 1.000 20.78594 62 PHE D C 1
ATOM 8567 O O . PHE D 1 46 ? -39.85879 9.88354 -18.04389 1.000 19.86309 62 PHE D O 1
ATOM 8575 N N . ALA D 1 47 ? -39.30293 10.08701 -15.87319 1.000 22.27260 63 ALA D N 1
ATOM 8576 C CA . ALA D 1 47 ? -39.11882 8.65429 -15.74586 1.000 20.90953 63 ALA D CA 1
ATOM 8577 C C . ALA D 1 47 ? -40.39895 7.88318 -15.99578 1.000 22.98646 63 ALA D C 1
ATOM 8578 O O . ALA D 1 47 ? -40.36280 6.84699 -16.67216 1.000 22.59439 63 ALA D O 1
ATOM 8580 N N . LEU D 1 48 ? -41.53659 8.37276 -15.48093 1.000 21.50543 64 LEU D N 1
ATOM 8581 C CA . LEU D 1 48 ? -42.80843 7.72968 -15.77626 1.000 22.14997 64 LEU D CA 1
ATOM 8582 C C . LEU D 1 48 ? -43.12357 7.79940 -17.27414 1.000 22.45822 64 LEU D C 1
ATOM 8583 O O . LEU D 1 48 ? -43.51853 6.80087 -17.87178 1.000 23.11482 64 LEU D O 1
ATOM 8588 N N . ALA D 1 49 ? -42.96473 8.97644 -17.88745 1.000 20.43603 65 ALA D N 1
ATOM 8589 C CA . ALA D 1 49 ? -43.21957 9.12630 -19.31185 1.000 19.71885 65 ALA D CA 1
ATOM 8590 C C . ALA D 1 49 ? -42.35929 8.16632 -20.11906 1.000 20.68851 65 ALA D C 1
ATOM 8591 O O . ALA D 1 49 ? -42.80815 7.59864 -21.12686 1.000 22.37382 65 ALA D O 1
ATOM 8593 N N . ALA D 1 50 ? -41.10176 7.96956 -19.69059 1.000 20.98735 66 ALA D N 1
ATOM 8594 C CA . ALA D 1 50 ? -40.19907 7.08325 -20.43353 1.000 21.37921 66 ALA D CA 1
ATOM 8595 C C . ALA D 1 50 ? -40.37814 5.60748 -20.10662 1.000 21.72420 66 ALA D C 1
ATOM 8596 O O . ALA D 1 50 ? -39.58844 4.77543 -20.60271 1.000 24.08883 66 ALA D O 1
ATOM 8598 N N . ASP D 1 51 ? -41.33884 5.25478 -19.24186 1.000 22.11530 67 ASP D N 1
ATOM 8599 C CA . ASP D 1 51 ? -41.51853 3.87205 -18.77711 1.000 22.53199 67 ASP D CA 1
ATOM 8600 C C . ASP D 1 51 ? -40.24387 3.34380 -18.12408 1.000 24.90752 67 ASP D C 1
ATOM 8601 O O . ASP D 1 51 ? -39.82379 2.21122 -18.36897 1.000 27.08681 67 ASP D O 1
ATOM 8606 N N . ASP D 1 52 ? -39.64315 4.17922 -17.28722 1.000 24.67207 68 ASP D N 1
ATOM 8607 C CA . ASP D 1 52 ? -38.33195 3.93079 -16.70695 1.000 23.13083 68 ASP D CA 1
ATOM 8608 C C . ASP D 1 52 ? -38.52602 3.76392 -15.20035 1.000 26.03388 68 ASP D C 1
ATOM 8609 O O . ASP D 1 52 ? -38.22621 4.65342 -14.40405 1.000 25.80104 68 ASP D O 1
ATOM 8614 N N . ARG D 1 53 ? -39.06694 2.61039 -14.81120 1.000 26.90895 69 ARG D N 1
ATOM 8615 C CA . ARG D 1 53 ? -39.34083 2.38774 -13.39969 1.000 27.89854 69 ARG D CA 1
ATOM 8616 C C . ARG D 1 53 ? -38.08247 2.38537 -12.53178 1.000 27.61443 69 ARG D C 1
ATOM 8617 O O . ARG D 1 53 ? -38.15732 2.89799 -11.40454 1.000 27.12195 69 ARG D O 1
ATOM 8625 N N . PRO D 1 54 ? -36.93247 1.85125 -12.96455 1.000 28.26029 70 PRO D N 1
ATOM 8626 C CA . PRO D 1 54 ? -35.73182 1.92069 -12.08931 1.000 28.23813 70 PRO D CA 1
ATOM 8627 C C . PRO D 1 54 ? -35.32904 3.34032 -11.71337 1.000 29.25473 70 PRO D C 1
ATOM 8628 O O . PRO D 1 54 ? -35.06328 3.62179 -10.53527 1.000 27.92065 70 PRO D O 1
ATOM 8632 N N . MET D 1 55 ? -35.30894 4.26636 -12.67364 1.000 27.30017 71 MET D N 1
ATOM 8633 C CA . MET D 1 55 ? -34.95948 5.63948 -12.31855 1.000 26.44324 71 MET D CA 1
ATOM 8634 C C . MET D 1 55 ? -36.05837 6.32622 -11.50903 1.000 24.25568 71 MET D C 1
ATOM 8635 O O . MET D 1 55 ? -35.75320 7.12870 -10.60046 1.000 24.26965 71 MET D O 1
ATOM 8640 N N . PHE D 1 56 ? -37.33343 6.03701 -11.82807 1.000 23.88689 72 PHE D N 1
ATOM 8641 C CA . PHE D 1 56 ? -38.44134 6.53334 -11.02142 1.000 23.01415 72 PHE D CA 1
ATOM 8642 C C . PHE D 1 56 ? -38.20593 6.17828 -9.55611 1.000 24.50042 72 PHE D C 1
ATOM 8643 O O . PHE D 1 56 ? -38.26175 7.04260 -8.67337 1.000 25.87641 72 PHE D O 1
ATOM 8651 N N . ASP D 1 57 ? -37.92028 4.89888 -9.28938 1.000 25.32050 73 ASP D N 1
ATOM 8652 C CA . ASP D 1 57 ? -37.72475 4.47313 -7.90647 1.000 25.57500 73 ASP D CA 1
ATOM 8653 C C . ASP D 1 57 ? -36.48059 5.10688 -7.30650 1.000 27.16153 73 ASP D C 1
ATOM 8654 O O . ASP D 1 57 ? -36.48110 5.47403 -6.12916 1.000 29.03245 73 ASP D O 1
ATOM 8659 N N . ASN D 1 58 ? -35.39498 5.20720 -8.07568 1.000 27.77613 74 ASN D N 1
ATOM 8660 C CA . ASN D 1 58 ? -34.16495 5.79422 -7.54342 1.000 25.54484 74 ASN D CA 1
ATOM 8661 C C . ASN D 1 58 ? -34.40928 7.23669 -7.08064 1.000 27.29932 74 ASN D C 1
ATOM 8662 O O . ASN D 1 58 ? -34.08968 7.62144 -5.94386 1.000 28.50682 74 ASN D O 1
ATOM 8667 N N . VAL D 1 59 ? -35.02960 8.03796 -7.95030 1.000 24.73683 75 VAL D N 1
ATOM 8668 C CA . VAL D 1 59 ? -35.36892 9.42436 -7.64162 1.000 24.08542 75 VAL D CA 1
ATOM 8669 C C . VAL D 1 59 ? -36.38037 9.49471 -6.49207 1.000 25.53775 75 VAL D C 1
ATOM 8670 O O . VAL D 1 59 ? -36.27044 10.34516 -5.58843 1.000 25.03445 75 VAL D O 1
ATOM 8674 N N . LEU D 1 60 ? -37.40396 8.62059 -6.50951 1.000 25.15377 76 LEU D N 1
ATOM 8675 C CA . LEU D 1 60 ? -38.40446 8.64354 -5.44487 1.000 25.38760 76 LEU D CA 1
ATOM 8676 C C . LEU D 1 60 ? -37.76483 8.38377 -4.09033 1.000 26.41384 76 LEU D C 1
ATOM 8677 O O . LEU D 1 60 ? -38.05146 9.08773 -3.11383 1.000 26.67298 76 LEU D O 1
ATOM 8682 N N . GLU D 1 61 ? -36.94418 7.33983 -4.00423 1.000 26.93420 77 GLU D N 1
ATOM 8683 C CA . GLU D 1 61 ? -36.33224 7.00755 -2.71263 1.000 25.50670 77 GLU D CA 1
ATOM 8684 C C . GLU D 1 61 ? -35.42512 8.13128 -2.24189 1.000 27.33179 77 GLU D C 1
ATOM 8685 O O . GLU D 1 61 ? -35.40696 8.45362 -1.03642 1.000 27.64035 77 GLU D O 1
ATOM 8691 N N . TRP D 1 62 ? -34.64951 8.73652 -3.14777 1.000 28.57395 78 TRP D N 1
ATOM 8692 C CA . TRP D 1 62 ? -33.81617 9.86298 -2.73067 1.000 26.52024 78 TRP D CA 1
ATOM 8693 C C . TRP D 1 62 ? -34.66584 10.99298 -2.16153 1.000 26.99722 78 TRP D C 1
ATOM 8694 O O . TRP D 1 62 ? -34.31800 11.60051 -1.12973 1.000 25.76856 78 TRP D O 1
ATOM 8705 N N . THR D 1 63 ? -35.77363 11.30610 -2.84850 1.000 26.17865 79 THR D N 1
ATOM 8706 C CA . THR D 1 63 ? -36.68898 12.35424 -2.41235 1.000 26.34115 79 THR D CA 1
ATOM 8707 C C . THR D 1 63 ? -37.24616 12.04645 -1.03896 1.000 25.47420 79 THR D C 1
ATOM 8708 O O . THR D 1 63 ? -37.21936 12.89176 -0.13297 1.000 28.03691 79 THR D O 1
ATOM 8712 N N . LYS D 1 64 ? -37.76104 10.82666 -0.87420 1.000 28.36726 80 LYS D N 1
ATOM 8713 C CA . LYS D 1 64 ? -38.32328 10.42562 0.41726 1.000 28.50089 80 LYS D CA 1
ATOM 8714 C C . LYS D 1 64 ? -37.29910 10.61423 1.53094 1.000 30.06488 80 LYS D C 1
ATOM 8715 O O . LYS D 1 64 ? -37.57345 11.28369 2.53461 1.000 30.72660 80 LYS D O 1
ATOM 8721 N N . ASP D 1 65 ? -36.09817 10.06428 1.34350 1.000 28.92308 81 ASP D N 1
ATOM 8722 C CA . ASP D 1 65 ? -35.13068 9.96959 2.42881 1.000 28.78420 81 ASP D CA 1
ATOM 8723 C C . ASP D 1 65 ? -34.46985 11.30357 2.73204 1.000 28.66965 81 ASP D C 1
ATOM 8724 O O . ASP D 1 65 ? -34.15003 11.57004 3.89096 1.000 30.59677 81 ASP D O 1
ATOM 8729 N N . ASN D 1 66 ? -34.19826 12.13494 1.72861 1.000 28.50711 82 ASN D N 1
ATOM 8730 C CA . ASN D 1 66 ? -33.41728 13.34413 1.93211 1.000 28.09184 82 ASN D CA 1
ATOM 8731 C C . ASN D 1 66 ? -34.23802 14.60665 2.01423 1.000 28.63959 82 ASN D C 1
ATOM 8732 O O . ASN D 1 66 ? -33.79716 15.58119 2.62572 1.000 28.04824 82 ASN D O 1
ATOM 8737 N N . LEU D 1 67 ? -35.44007 14.63237 1.41957 1.000 27.80743 83 LEU D N 1
ATOM 8738 C CA . LEU D 1 67 ? -36.29286 15.80743 1.51293 1.000 27.74239 83 LEU D CA 1
ATOM 8739 C C . LEU D 1 67 ? -37.47848 15.65724 2.45454 1.000 27.82997 83 LEU D C 1
ATOM 8740 O O . LEU D 1 67 ? -37.98977 16.67544 2.91539 1.000 30.12351 83 LEU D O 1
ATOM 8745 N N . ALA D 1 68 ? -37.91612 14.43350 2.73458 1.000 29.21901 84 ALA D N 1
ATOM 8746 C CA . ALA D 1 68 ? -39.22861 14.19177 3.34012 1.000 32.60031 84 ALA D CA 1
ATOM 8747 C C . ALA D 1 68 ? -39.10494 13.33691 4.58495 1.000 35.89202 84 ALA D C 1
ATOM 8748 O O . ALA D 1 68 ? -40.08151 12.67682 4.97368 1.000 34.37773 84 ALA D O 1
ATOM 8750 N N . GLN D 1 69 ? -37.90344 13.29101 5.17002 1.000 33.52241 85 GLN D N 1
ATOM 8751 C CA . GLN D 1 69 ? -37.66754 12.59911 6.43979 1.000 37.37478 85 GLN D CA 1
ATOM 8752 C C . GLN D 1 69 ? -38.14419 11.15443 6.35299 1.000 38.15322 85 GLN D C 1
ATOM 8753 O O . GLN D 1 69 ? -38.61375 10.57685 7.33568 1.000 42.67210 85 GLN D O 1
ATOM 8759 N N . GLY D 1 70 ? -38.05279 10.58541 5.15307 1.000 34.40111 86 GLY D N 1
ATOM 8760 C CA . GLY D 1 70 ? -38.49385 9.23320 4.87146 1.000 34.74617 86 GLY D CA 1
ATOM 8761 C C . GLY D 1 70 ? -39.93020 9.07957 4.37293 1.000 36.37879 86 GLY D C 1
ATOM 8762 O O . GLY D 1 70 ? -40.28912 7.98918 3.90807 1.000 40.36176 86 GLY D O 1
ATOM 8763 N N . ASP D 1 71 ? -40.77622 10.11205 4.48067 1.000 35.71979 87 ASP D N 1
ATOM 8764 C CA . ASP D 1 71 ? -42.20047 9.88370 4.22334 1.000 39.15470 87 ASP D CA 1
ATOM 8765 C C . ASP D 1 71 ? -42.92737 11.14560 3.78105 1.000 33.24527 87 ASP D C 1
ATOM 8766 O O . ASP D 1 71 ? -43.45377 11.89495 4.61543 1.000 34.18880 87 ASP D O 1
ATOM 8771 N N . PRO D 1 72 ? -43.05795 11.35056 2.46350 1.000 31.86535 88 PRO D N 1
ATOM 8772 C CA . PRO D 1 72 ? -43.81574 12.50605 1.94590 1.000 29.62960 88 PRO D CA 1
ATOM 8773 C C . PRO D 1 72 ? -45.26966 12.51630 2.36947 1.000 32.83613 88 PRO D C 1
ATOM 8774 O O . PRO D 1 72 ? -45.88900 13.58569 2.34561 1.000 32.76704 88 PRO D O 1
ATOM 8778 N N . GLY D 1 73 ? -45.82454 11.36899 2.77727 1.000 34.69389 89 GLY D N 1
ATOM 8779 C CA . GLY D 1 73 ? -47.18412 11.36481 3.29318 1.000 37.26447 89 GLY D CA 1
ATOM 8780 C C . GLY D 1 73 ? -47.30720 12.06123 4.62941 1.000 37.18606 89 GLY D C 1
ATOM 8781 O O . GLY D 1 73 ? -48.38799 12.55999 4.96988 1.000 37.20945 89 GLY D O 1
ATOM 8782 N N . GLU D 1 74 ? -46.20496 12.11114 5.39601 1.000 35.14948 90 GLU D N 1
ATOM 8783 C CA . GLU D 1 74 ? -46.16002 12.75769 6.70308 1.000 34.60502 90 GLU D CA 1
ATOM 8784 C C . GLU D 1 74 ? -45.41585 14.08376 6.72182 1.000 36.07136 90 GLU D C 1
ATOM 8785 O O . GLU D 1 74 ? -45.59223 14.84984 7.67581 1.000 37.85148 90 GLU D O 1
ATOM 8791 N N . HIS D 1 75 ? -44.57637 14.34989 5.71726 1.000 34.32095 91 HIS D N 1
ATOM 8792 C CA . HIS D 1 75 ? -43.71090 15.52616 5.66043 1.000 31.31878 91 HIS D CA 1
ATOM 8793 C C . HIS D 1 75 ? -43.63889 15.96867 4.21010 1.000 31.50501 91 HIS D C 1
ATOM 8794 O O . HIS D 1 75 ? -43.10958 15.21989 3.38417 1.000 33.20952 91 HIS D O 1
ATOM 8801 N N . LEU D 1 76 ? -44.10991 17.18644 3.91663 1.000 28.54731 92 LEU D N 1
ATOM 8802 C CA . LEU D 1 76 ? -43.95184 17.73266 2.56627 1.000 27.70578 92 LEU D CA 1
ATOM 8803 C C . LEU D 1 76 ? -42.46407 17.89465 2.28580 1.000 28.91523 92 LEU D C 1
ATOM 8804 O O . LEU D 1 76 ? -41.70329 18.35133 3.14813 1.000 30.68571 92 LEU D O 1
ATOM 8809 N N . PRO D 1 77 ? -42.01435 17.58213 1.07955 1.000 27.19530 93 PRO D N 1
ATOM 8810 C CA . PRO D 1 77 ? -40.56924 17.64902 0.79237 1.000 26.28632 93 PRO D CA 1
ATOM 8811 C C . PRO D 1 77 ? -39.99195 19.04018 0.98344 1.000 27.52750 93 PRO D C 1
ATOM 8812 O O . PRO D 1 77 ? -40.55876 20.03819 0.52369 1.000 27.27448 93 PRO D O 1
ATOM 8816 N N . ALA D 1 78 ? -38.85558 19.10992 1.70895 1.000 27.86061 94 ALA D N 1
ATOM 8817 C CA . ALA D 1 78 ? -38.08200 20.33711 1.72527 1.000 27.81450 94 ALA D CA 1
ATOM 8818 C C . ALA D 1 78 ? -37.70650 20.67492 0.29044 1.000 26.59275 94 ALA D C 1
ATOM 8819 O O . ALA D 1 78 ? -37.36387 19.78316 -0.49021 1.000 26.76605 94 ALA D O 1
ATOM 8821 N N . TRP D 1 79 ? -37.68618 21.97143 -0.03849 1.000 26.05309 95 TRP D N 1
ATOM 8822 C CA . TRP D 1 79 ? -37.52332 22.34910 -1.44081 1.000 25.46021 95 TRP D CA 1
ATOM 8823 C C . TRP D 1 79 ? -36.05708 22.43002 -1.86222 1.000 25.50312 95 TRP D C 1
ATOM 8824 O O . TRP D 1 79 ? -35.78848 22.38878 -3.07195 1.000 25.80947 95 TRP D O 1
ATOM 8835 N N . LEU D 1 80 ? -35.11030 22.57565 -0.91656 1.000 26.96251 96 LEU D N 1
ATOM 8836 C CA . LEU D 1 80 ? -33.72807 22.91098 -1.25774 1.000 26.88881 96 LEU D CA 1
ATOM 8837 C C . LEU D 1 80 ? -32.77789 22.11819 -0.39067 1.000 30.13556 96 LEU D C 1
ATOM 8838 O O . LEU D 1 80 ? -32.84218 22.24838 0.84045 1.000 28.27823 96 LEU D O 1
ATOM 8843 N N . TRP D 1 81 ? -31.83733 21.40099 -1.03411 1.000 26.34541 97 TRP D N 1
ATOM 8844 C CA . TRP D 1 81 ? -30.84645 20.52874 -0.40286 1.000 26.11898 97 TRP D CA 1
ATOM 8845 C C . TRP D 1 81 ? -29.51607 20.72089 -1.11292 1.000 25.77543 97 TRP D C 1
ATOM 8846 O O . TRP D 1 81 ? -29.44621 20.83923 -2.33024 1.000 27.35669 97 TRP D O 1
ATOM 8857 N N . GLY D 1 82 ? -28.43346 20.73138 -0.34718 1.000 27.12549 98 GLY D N 1
ATOM 8858 C CA . GLY D 1 82 ? -27.11355 20.88528 -0.93854 1.000 26.80741 98 GLY D CA 1
ATOM 8859 C C . GLY D 1 82 ? -26.05252 21.16787 0.10951 1.000 31.19080 98 GLY D C 1
ATOM 8860 O O . GLY D 1 82 ? -26.22100 20.85357 1.28219 1.000 30.51543 98 GLY D O 1
ATOM 8861 N N . LYS D 1 83 ? -24.94809 21.74303 -0.34779 1.000 31.90382 99 LYS D N 1
ATOM 8862 C CA . LYS D 1 83 ? -23.77637 21.97487 0.51411 1.000 30.47895 99 LYS D CA 1
ATOM 8863 C C . LYS D 1 83 ? -23.91390 23.23183 1.32785 1.000 34.28809 99 LYS D C 1
ATOM 8864 O O . LYS D 1 83 ? -24.08459 24.31830 0.77758 1.000 35.85021 99 LYS D O 1
ATOM 8870 N N . LYS D 1 84 ? -23.85477 23.07682 2.64724 1.000 36.81971 100 LYS D N 1
ATOM 8871 C CA . LYS D 1 84 ? -23.71666 24.16819 3.58320 1.000 46.16197 100 LYS D CA 1
ATOM 8872 C C . LYS D 1 84 ? -22.32523 24.06898 4.20047 1.000 48.85553 100 LYS D C 1
ATOM 8873 O O . LYS D 1 84 ? -21.80163 22.96761 4.39925 1.000 42.21601 100 LYS D O 1
ATOM 8879 N N . ASP D 1 85 ? -21.71921 25.21726 4.47352 1.000 58.71231 101 ASP D N 1
ATOM 8880 C CA . ASP D 1 85 ? -20.49822 25.29284 5.27875 1.000 65.63151 101 ASP D CA 1
ATOM 8881 C C . ASP D 1 85 ? -19.40670 24.31870 4.81772 1.000 68.61066 101 ASP D C 1
ATOM 8882 O O . ASP D 1 85 ? -18.97761 23.43283 5.55797 1.000 68.71469 101 ASP D O 1
ATOM 8887 N N . GLU D 1 86 ? -18.98800 24.47349 3.56086 1.000 69.18674 102 GLU D N 1
ATOM 8888 C CA . GLU D 1 86 ? -17.85345 23.73996 2.98895 1.000 67.36185 102 GLU D CA 1
ATOM 8889 C C . GLU D 1 86 ? -17.98472 22.22050 2.85933 1.000 51.24038 102 GLU D C 1
ATOM 8890 O O . GLU D 1 86 ? -17.50762 21.65131 1.87608 1.000 45.18449 102 GLU D O 1
ATOM 8896 N N . ASN D 1 87 ? -18.58854 21.53893 3.84220 1.000 40.43134 103 ASN D N 1
ATOM 8897 C CA . ASN D 1 87 ? -18.67053 20.08364 3.75488 1.000 34.86591 103 ASN D CA 1
ATOM 8898 C C . ASN D 1 87 ? -19.92034 19.48354 4.41906 1.000 39.33908 103 ASN D C 1
ATOM 8899 O O . ASN D 1 87 ? -19.91646 18.28467 4.71950 1.000 39.30975 103 ASN D O 1
ATOM 8904 N N . ASN D 1 88 ? -21.00750 20.25869 4.61993 1.000 34.12961 104 ASN D N 1
ATOM 8905 C CA . ASN D 1 88 ? -22.23755 19.80645 5.29536 1.000 34.43416 104 ASN D CA 1
ATOM 8906 C C . ASN D 1 88 ? -23.35450 19.72556 4.24337 1.000 34.11603 104 ASN D C 1
ATOM 8907 O O . ASN D 1 88 ? -23.97536 20.73455 3.88988 1.000 35.71194 104 ASN D O 1
ATOM 8912 N N . TRP D 1 89 ? -23.64896 18.52555 3.78801 1.000 31.87504 105 TRP D N 1
ATOM 8913 C CA . TRP D 1 89 ? -24.70363 18.31710 2.78668 1.000 31.48383 105 TRP D CA 1
ATOM 8914 C C . TRP D 1 89 ? -26.01671 17.98842 3.48090 1.000 32.01808 105 TRP D C 1
ATOM 8915 O O . TRP D 1 89 ? -26.13959 16.94993 4.14367 1.000 35.38627 105 TRP D O 1
ATOM 8926 N N . THR D 1 90 ? -27.02107 18.83513 3.26907 1.000 29.06026 106 THR D N 1
ATOM 8927 C CA . THR D 1 90 ? -28.17837 18.79083 4.14359 1.000 30.21451 106 THR D CA 1
ATOM 8928 C C . THR D 1 90 ? -29.28936 19.64844 3.52782 1.000 29.61736 106 THR D C 1
ATOM 8929 O O . THR D 1 90 ? -29.08350 20.35045 2.52693 1.000 29.23367 106 THR D O 1
ATOM 8933 N N . VAL D 1 91 ? -30.47936 19.57598 4.14249 1.000 29.52665 107 VAL D N 1
ATOM 8934 C CA . VAL D 1 91 ? -31.56757 20.48097 3.78490 1.000 28.44236 107 VAL D CA 1
ATOM 8935 C C . VAL D 1 91 ? -31.14303 21.90917 4.05820 1.000 29.73940 107 VAL D C 1
ATOM 8936 O O . VAL D 1 91 ? -30.73354 22.23808 5.18939 1.000 31.73675 107 VAL D O 1
ATOM 8940 N N . LEU D 1 92 ? -31.24825 22.76553 3.04713 1.000 29.20898 108 LEU D N 1
ATOM 8941 C CA . LEU D 1 92 ? -30.88577 24.17272 3.12187 1.000 31.62016 108 LEU D CA 1
ATOM 8942 C C . LEU D 1 92 ? -32.06606 25.05883 3.42627 1.000 31.39964 108 LEU D C 1
ATOM 8943 O O . LEU D 1 92 ? -31.89100 26.17292 3.95277 1.000 34.59612 108 LEU D O 1
ATOM 8948 N N . ASP D 1 93 ? -33.26204 24.58949 3.08121 1.000 30.11746 109 ASP D N 1
ATOM 8949 C CA . ASP D 1 93 ? -34.49094 25.28818 3.45133 1.000 32.70669 109 ASP D CA 1
ATOM 8950 C C . ASP D 1 93 ? -35.57211 24.22920 3.58624 1.000 29.79531 109 ASP D C 1
ATOM 8951 O O . ASP D 1 93 ? -35.86336 23.52088 2.62506 1.000 29.72415 109 ASP D O 1
ATOM 8956 N N . SER D 1 94 ? 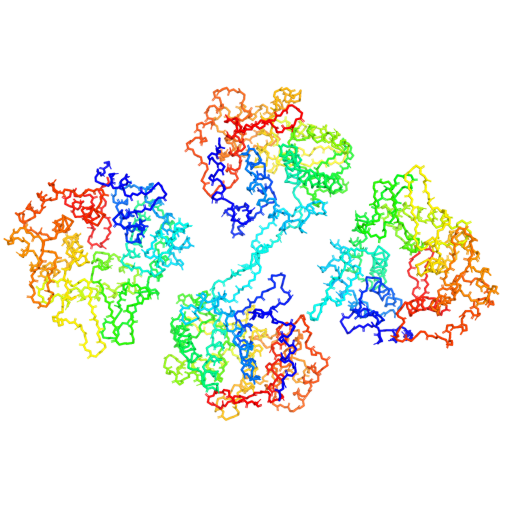-36.14474 24.09680 4.76992 1.000 31.31299 110 SER D N 1
ATOM 8957 C CA . SER D 1 94 ? -37.11574 23.04180 5.04710 1.000 30.91736 110 SER D CA 1
ATOM 8958 C C . SER D 1 94 ? -38.51002 23.32224 4.49088 1.000 28.28164 110 SER D C 1
ATOM 8959 O O . SER D 1 94 ? -39.36608 22.42813 4.52887 1.000 30.33027 110 SER D O 1
ATOM 8962 N N . ASN D 1 95 ? -38.76976 24.55081 4.05760 1.000 27.03901 111 ASN D N 1
ATOM 8963 C CA . ASN D 1 95 ? -40.07392 24.88799 3.49830 1.000 27.90992 111 ASN D CA 1
ATOM 8964 C C . ASN D 1 95 ? -40.32224 24.10274 2.21733 1.000 28.33214 111 ASN D C 1
ATOM 8965 O O . ASN D 1 95 ? -39.38492 23.66971 1.52805 1.000 28.05394 111 ASN D O 1
ATOM 8970 N N . SER D 1 96 ? -41.60341 23.92175 1.91085 1.000 25.88062 112 SER D N 1
ATOM 8971 C CA . SER D 1 96 ? -42.02017 23.23626 0.69004 1.000 26.44251 112 SER D CA 1
ATOM 8972 C C . SER D 1 96 ? -42.17471 24.20618 -0.47338 1.000 24.96776 112 SER D C 1
ATOM 8973 O O . SER D 1 96 ? -42.35363 25.41523 -0.30503 1.000 25.98943 112 SER D O 1
ATOM 8976 N N . ALA D 1 97 ? -42.09943 23.64397 -1.68007 1.000 24.68718 113 ALA D N 1
ATOM 8977 C CA . ALA D 1 97 ? -42.50103 24.32836 -2.91015 1.000 24.13053 113 ALA D CA 1
ATOM 8978 C C . ALA D 1 97 ? -43.67320 23.53541 -3.48747 1.000 22.79818 113 ALA D C 1
ATOM 8979 O O . ALA D 1 97 ? -43.50601 22.36626 -3.85805 1.000 23.89039 113 ALA D O 1
ATOM 8981 N N . SER D 1 98 ? -44.87092 24.13216 -3.51771 1.000 22.89149 114 SER D N 1
ATOM 8982 C CA . SER D 1 98 ? -46.02653 23.28627 -3.78541 1.000 24.32319 114 SER D CA 1
ATOM 8983 C C . SER D 1 98 ? -46.09410 22.80188 -5.23408 1.000 22.75805 114 SER D C 1
ATOM 8984 O O . SER D 1 98 ? -46.77759 21.81062 -5.49739 1.000 23.59842 114 SER D O 1
ATOM 8987 N N . ASP D 1 99 ? -45.45125 23.48758 -6.18291 1.000 21.77625 115 ASP D N 1
ATOM 8988 C CA . ASP D 1 99 ? -45.46255 22.95846 -7.54297 1.000 22.09227 115 ASP D CA 1
ATOM 8989 C C . ASP D 1 99 ? -44.81142 21.59102 -7.56289 1.000 21.56129 115 ASP D C 1
ATOM 8990 O O . ASP D 1 99 ? -45.28537 20.67006 -8.25513 1.000 22.02897 115 ASP D O 1
ATOM 8995 N N . ALA D 1 100 ? -43.69584 21.44566 -6.83498 1.000 21.74843 116 ALA D N 1
ATOM 8996 C CA . ALA D 1 100 ? -43.03320 20.14802 -6.77112 1.000 21.18582 116 ALA D CA 1
ATOM 8997 C C . ALA D 1 100 ? -43.90620 19.14170 -6.04400 1.000 21.38868 116 ALA D C 1
ATOM 8998 O O . ALA D 1 100 ? -43.97083 17.97154 -6.44288 1.000 22.22028 116 ALA D O 1
ATOM 9000 N N . ASP D 1 101 ? -44.52627 19.56650 -4.93885 1.000 22.81895 117 ASP D N 1
ATOM 9001 C CA . ASP D 1 101 ? -45.37817 18.64862 -4.18210 1.000 24.16361 117 ASP D CA 1
ATOM 9002 C C . ASP D 1 101 ? -46.47369 18.10215 -5.08379 1.000 22.12487 117 ASP D C 1
ATOM 9003 O O . ASP D 1 101 ? -46.73976 16.89076 -5.09508 1.000 24.11868 117 ASP D O 1
ATOM 9008 N N . ILE D 1 102 ? -47.06138 18.97939 -5.90977 1.000 21.44790 118 ILE D N 1
ATOM 9009 C CA . ILE D 1 102 ? -48.14620 18.56518 -6.81731 1.000 22.16767 118 ILE D CA 1
ATOM 9010 C C . ILE D 1 102 ? -47.62741 17.60618 -7.88077 1.000 22.19323 118 ILE D C 1
ATOM 9011 O O . ILE D 1 102 ? -48.25568 16.57517 -8.18210 1.000 22.05614 118 ILE D O 1
ATOM 9016 N N . TRP D 1 103 ? -46.49265 17.94828 -8.50297 1.000 20.45734 119 TRP D N 1
ATOM 9017 C CA . TRP D 1 103 ? -45.96926 17.05999 -9.54829 1.000 20.98233 119 TRP D CA 1
ATOM 9018 C C . TRP D 1 103 ? -45.57888 15.69431 -8.98065 1.000 21.58209 119 TRP D C 1
ATOM 9019 O O . TRP D 1 103 ? -45.73018 14.66910 -9.64959 1.000 21.44149 119 TRP D O 1
ATOM 9030 N N . ILE D 1 104 ? -45.05102 15.66324 -7.74756 1.000 21.57790 120 ILE D N 1
ATOM 9031 C CA . ILE D 1 104 ? -44.73579 14.38428 -7.11377 1.000 22.27148 120 ILE D CA 1
ATOM 9032 C C . ILE D 1 104 ? -46.01855 13.58543 -6.85479 1.000 21.67900 120 ILE D C 1
ATOM 9033 O O . ILE D 1 104 ? -46.08576 12.38047 -7.13873 1.000 23.71084 120 ILE D O 1
ATOM 9038 N N . ALA D 1 105 ? -47.04262 14.23988 -6.28215 1.000 23.34958 121 ALA D N 1
ATOM 9039 C CA . ALA D 1 105 ? -48.28944 13.53687 -5.99898 1.000 23.51723 121 ALA D CA 1
ATOM 9040 C C . ALA D 1 105 ? -48.91358 12.98341 -7.26087 1.000 22.76568 121 ALA D C 1
ATOM 9041 O O . ALA D 1 105 ? -49.31805 11.81782 -7.29200 1.000 23.70860 121 ALA D O 1
ATOM 9043 N N . TRP D 1 106 ? -49.00480 13.81520 -8.30685 1.000 21.77654 122 TRP D N 1
ATOM 9044 C CA . TRP D 1 106 ? -49.65521 13.38456 -9.54999 1.000 21.66220 122 TRP D CA 1
ATOM 9045 C C . TRP D 1 106 ? -48.83455 12.27276 -10.19535 1.000 19.91965 122 TRP D C 1
ATOM 9046 O O . TRP D 1 106 ? -49.40079 11.26713 -10.64188 1.000 23.46361 122 TRP D O 1
ATOM 9057 N N . SER D 1 107 ? -47.49300 12.40955 -10.17977 1.000 21.12870 123 SER D N 1
ATOM 9058 C CA . SER D 1 107 ? -46.68709 11.35558 -10.77753 1.000 22.01543 123 SER D CA 1
ATOM 9059 C C . SER D 1 107 ? -46.81125 10.05118 -10.00797 1.000 23.20487 123 SER D C 1
ATOM 9060 O O . SER D 1 107 ? -46.84469 8.98083 -10.60636 1.000 23.73110 123 SER D O 1
ATOM 9063 N N . LEU D 1 108 ? -46.91281 10.11425 -8.66942 1.000 21.71563 124 LEU D N 1
ATOM 9064 C CA . LEU D 1 108 ? -47.11126 8.88876 -7.90043 1.000 22.08648 124 LEU D CA 1
ATOM 9065 C C . LEU D 1 108 ? -48.46497 8.26067 -8.20850 1.000 24.25454 124 LEU D C 1
ATOM 9066 O O . LEU D 1 108 ? -48.55621 7.04156 -8.33753 1.000 25.76026 124 LEU D O 1
ATOM 9071 N N . LEU D 1 109 ? -49.53065 9.07135 -8.29005 1.000 22.49505 125 LEU D N 1
ATOM 9072 C CA . LEU D 1 109 ? -50.85668 8.52117 -8.56206 1.000 22.85683 125 LEU D CA 1
ATOM 9073 C C . LEU D 1 109 ? -50.89402 7.88991 -9.94640 1.000 24.48780 125 LEU D C 1
ATOM 9074 O O . LEU D 1 109 ? -51.44162 6.79519 -10.11493 1.000 26.09559 125 LEU D O 1
ATOM 9079 N N . GLU D 1 110 ? -50.25127 8.53756 -10.93244 1.000 22.84335 126 GLU D N 1
ATOM 9080 C CA . GLU D 1 110 ? -50.24863 8.00076 -12.29279 1.000 22.33189 126 GLU D CA 1
ATOM 9081 C C . GLU D 1 110 ? -49.32839 6.78505 -12.40138 1.000 23.67283 126 GLU D C 1
ATOM 9082 O O . GLU D 1 110 ? -49.65967 5.82030 -13.09185 1.000 25.76028 126 GLU D O 1
ATOM 9088 N N . ALA D 1 111 ? -48.19455 6.78161 -11.68966 1.000 22.96605 127 ALA D N 1
ATOM 9089 C CA . ALA D 1 111 ? -47.35375 5.59057 -11.66612 1.000 24.35696 127 ALA D CA 1
ATOM 9090 C C . ALA D 1 111 ? -48.08211 4.41225 -11.03382 1.000 28.41842 127 ALA D C 1
ATOM 9091 O O . ALA D 1 111 ? -47.98532 3.27827 -11.51799 1.000 28.76875 127 ALA D O 1
ATOM 9093 N N . GLY D 1 112 ? -48.79864 4.65538 -9.93884 1.000 25.82151 128 GLY D N 1
ATOM 9094 C CA . GLY D 1 112 ? -49.54938 3.58263 -9.30285 1.000 26.71604 128 GLY D CA 1
ATOM 9095 C C . GLY D 1 112 ? -50.62042 3.02818 -10.22465 1.000 28.22074 128 GLY D C 1
ATOM 9096 O O . GLY D 1 112 ? -50.85284 1.81526 -10.26115 1.000 30.10376 128 GLY D O 1
ATOM 9097 N N . ARG D 1 113 ? -51.29221 3.90530 -10.96481 1.000 27.00325 129 ARG D N 1
ATOM 9098 C CA . ARG D 1 113 ? -52.32814 3.43437 -11.88267 1.000 28.39647 129 ARG D CA 1
ATOM 9099 C C . ARG D 1 113 ? -51.71856 2.69203 -13.07389 1.000 30.39094 129 ARG D C 1
ATOM 9100 O O . ARG D 1 113 ? -52.14569 1.58353 -13.42209 1.000 33.30216 129 ARG D O 1
ATOM 9108 N N . LEU D 1 114 ? -50.70050 3.26959 -13.70659 1.000 27.28069 130 LEU D N 1
ATOM 9109 C CA . LEU D 1 114 ? -50.19775 2.68345 -14.94498 1.000 29.61729 130 LEU D CA 1
ATOM 9110 C C . LEU D 1 114 ? -49.29109 1.48911 -14.71610 1.000 31.49829 130 LEU D C 1
ATOM 9111 O O . LEU D 1 114 ? -49.24328 0.58768 -15.55462 1.000 32.97217 130 LEU D O 1
ATOM 9116 N N . TRP D 1 115 ? -48.52397 1.48737 -13.62989 1.000 28.47122 131 TRP D N 1
ATOM 9117 C CA . TRP D 1 115 ? -47.69342 0.34291 -13.30270 1.000 29.44847 131 TRP D CA 1
ATOM 9118 C C . TRP D 1 115 ? -48.39567 -0.62505 -12.35637 1.000 31.28479 131 TRP D C 1
ATOM 9119 O O . TRP D 1 115 ? -47.81085 -1.64371 -11.98639 1.000 34.46413 131 TRP D O 1
ATOM 9130 N N . LYS D 1 116 ? -49.63644 -0.33098 -11.97206 1.000 31.99565 132 LYS D N 1
ATOM 9131 C CA . LYS D 1 116 ? -50.43383 -1.20142 -11.11218 1.000 35.04074 132 LYS D CA 1
ATOM 9132 C C . LYS D 1 116 ? -49.67281 -1.52257 -9.84527 1.000 35.37369 132 LYS D C 1
ATOM 9133 O O . LYS D 1 116 ? -49.41725 -2.68478 -9.50102 1.000 36.98076 132 LYS D O 1
ATOM 9139 N N . GLU D 1 117 ? -49.27630 -0.45985 -9.16390 1.000 35.02142 133 GLU D N 1
ATOM 9140 C CA . GLU D 1 117 ? -48.46716 -0.56325 -7.95770 1.000 35.81787 133 GLU D CA 1
ATOM 9141 C C . GLU D 1 117 ? -49.15596 0.25362 -6.87061 1.000 36.88969 133 GLU D C 1
ATOM 9142 O O . GLU D 1 117 ? -49.02457 1.48500 -6.82702 1.000 33.61454 133 GLU D O 1
ATOM 9148 N N . ALA D 1 118 ? -49.89374 -0.44941 -5.99759 1.000 37.35770 134 ALA D N 1
ATOM 9149 C CA . ALA D 1 118 ? -50.66551 0.21071 -4.95029 1.000 38.73633 134 ALA D CA 1
ATOM 9150 C C . ALA D 1 118 ? -49.78751 1.02947 -4.00683 1.000 35.87947 134 ALA D C 1
ATOM 9151 O O . ALA D 1 118 ? -50.27401 2.00265 -3.42284 1.000 37.29737 134 ALA D O 1
ATOM 9153 N N . ARG D 1 119 ? -48.51891 0.64185 -3.82006 1.000 36.82181 135 ARG D N 1
ATOM 9154 C CA . ARG D 1 119 ? -47.61786 1.41481 -2.95753 1.000 36.74065 135 ARG D CA 1
ATOM 9155 C C . ARG D 1 119 ? -47.48721 2.85722 -3.43666 1.000 36.68389 135 ARG D C 1
ATOM 9156 O O . ARG D 1 119 ? -47.52628 3.80222 -2.63877 1.000 34.10847 135 ARG D O 1
ATOM 9164 N N . TYR D 1 120 ? -47.40908 3.05641 -4.75713 1.000 30.67596 136 TYR D N 1
ATOM 9165 C CA . TYR D 1 120 ? -47.32986 4.42316 -5.26768 1.000 30.21675 136 TYR D CA 1
ATOM 9166 C C . TYR D 1 120 ? -48.62431 5.17382 -5.02653 1.000 29.36906 136 TYR D C 1
ATOM 9167 O O . TYR D 1 120 ? -48.59428 6.34699 -4.66565 1.000 29.89311 136 TYR D O 1
ATOM 9176 N N . THR D 1 121 ? -49.77397 4.53209 -5.29064 1.000 30.18751 137 THR D N 1
ATOM 9177 C CA . THR D 1 121 ? -51.07007 5.16252 -5.06863 1.000 31.07710 137 THR D CA 1
ATOM 9178 C C . THR D 1 121 ? -51.23995 5.57509 -3.61422 1.000 31.69439 137 THR D C 1
ATOM 9179 O O . THR D 1 121 ? -51.68539 6.69324 -3.33484 1.000 32.85495 137 THR D O 1
ATOM 9183 N N . THR D 1 122 ? -50.89402 4.68713 -2.68017 1.000 33.72943 138 THR D N 1
ATOM 9184 C CA . THR D 1 122 ? -51.04342 5.01242 -1.26056 1.000 33.72194 138 THR D CA 1
ATOM 9185 C C . THR D 1 122 ? -50.20986 6.21066 -0.87982 1.000 32.99272 138 THR D C 1
ATOM 9186 O O . THR D 1 122 ? -50.73015 7.14362 -0.25175 1.000 35.30058 138 THR D O 1
ATOM 9190 N N . LEU D 1 123 ? -48.95373 6.26118 -1.35484 1.000 31.08475 139 LEU D N 1
ATOM 9191 C CA . LEU D 1 123 ? -48.13218 7.43051 -1.04140 1.000 30.59301 139 LEU D CA 1
ATOM 9192 C C . LEU D 1 123 ? -48.63562 8.70337 -1.72650 1.000 28.91312 139 LEU D C 1
ATOM 9193 O O . LEU D 1 123 ? -48.61107 9.78790 -1.12508 1.000 28.58681 139 LEU D O 1
ATOM 9198 N N . GLY D 1 124 ? -49.03956 8.60693 -2.99734 1.000 29.43548 140 GLY D N 1
ATOM 9199 C CA . GLY D 1 124 ? -49.55370 9.78119 -3.67778 1.000 28.61987 140 GLY D CA 1
ATOM 9200 C C . GLY D 1 124 ? -50.78142 10.33852 -2.98957 1.000 27.20455 140 GLY D C 1
ATOM 9201 O O . GLY D 1 124 ? -50.93095 11.55036 -2.86248 1.000 27.91502 140 GLY D O 1
ATOM 9202 N N . ASN D 1 125 ? -51.67736 9.45535 -2.53292 1.000 28.19130 141 ASN D N 1
ATOM 9203 C CA . ASN D 1 125 ? -52.87560 9.89643 -1.82861 1.000 32.73787 141 ASN D CA 1
ATOM 9204 C C . ASN D 1 125 ? -52.53762 10.56955 -0.50012 1.000 31.74037 141 ASN D C 1
ATOM 9205 O O . ASN D 1 125 ? -53.11764 11.62292 -0.19028 1.000 31.61475 141 ASN D O 1
ATOM 9210 N N . ALA D 1 126 ? -51.58193 9.99708 0.26968 1.000 30.60270 142 ALA D N 1
ATOM 9211 C CA . ALA D 1 126 ? -51.18767 10.61245 1.53464 1.000 31.20314 142 ALA D CA 1
ATOM 9212 C C . ALA D 1 126 ? -50.52780 11.96448 1.29929 1.000 29.90663 142 ALA D C 1
ATOM 9213 O O . ALA D 1 126 ? -50.83028 12.93736 2.00300 1.000 29.91145 142 ALA D O 1
ATOM 9215 N N . LEU D 1 127 ? -49.69503 12.07683 0.24709 1.000 28.17016 143 LEU D N 1
ATOM 9216 C CA . LEU D 1 127 ? -49.04756 13.35592 -0.03394 1.000 27.74244 143 LEU D CA 1
ATOM 9217 C C . LEU D 1 127 ? -50.06307 14.39192 -0.48828 1.000 26.33304 143 LEU D C 1
ATOM 9218 O O . LEU D 1 127 ? -50.03503 15.54349 -0.05695 1.000 27.81115 143 LEU D O 1
ATOM 9223 N N . LEU D 1 128 ? -50.98215 13.98828 -1.34838 1.000 25.18853 144 LEU D N 1
ATOM 9224 C CA . LEU D 1 128 ? -52.02255 14.91115 -1.80332 1.000 24.99097 144 LEU D CA 1
ATOM 9225 C C . LEU D 1 128 ? -52.85934 15.42761 -0.62958 1.000 26.09560 144 LEU D C 1
ATOM 9226 O O . LEU D 1 128 ? -53.17273 16.62861 -0.55069 1.000 28.16565 144 LEU D O 1
ATOM 9231 N N . ASN D 1 129 ? -53.23383 14.53049 0.28597 1.000 27.43822 145 ASN D N 1
ATOM 9232 C CA . ASN D 1 129 ? -54.00752 14.96632 1.43917 1.000 28.84476 145 ASN D CA 1
ATOM 9233 C C . ASN D 1 129 ? -53.19603 15.93341 2.27404 1.000 28.19046 145 ASN D C 1
ATOM 9234 O O . ASN D 1 129 ? -53.72640 16.94306 2.75282 1.000 30.86973 145 ASN D O 1
ATOM 9239 N N . ARG D 1 130 ? -51.88659 15.68690 2.39464 1.000 28.20001 146 ARG D N 1
ATOM 9240 C CA . ARG D 1 130 ? -51.03343 16.60969 3.13830 1.000 27.42576 146 ARG D CA 1
ATOM 9241 C C . ARG D 1 130 ? -50.90077 17.95818 2.43785 1.000 29.66917 146 ARG D C 1
ATOM 9242 O O . ARG D 1 130 ? -50.78924 19.00841 3.09075 1.000 30.48080 146 ARG D O 1
ATOM 9250 N N . ILE D 1 131 ? -50.85260 17.95080 1.09952 1.000 27.44607 147 ILE D N 1
ATOM 9251 C CA . ILE D 1 131 ? -50.85336 19.21315 0.37934 1.000 27.58719 147 ILE D CA 1
ATOM 9252 C C . ILE D 1 131 ? -52.10273 20.00849 0.72171 1.000 26.82183 147 ILE D C 1
ATOM 9253 O O . ILE D 1 131 ? -52.03127 21.20726 1.01422 1.000 28.72878 147 ILE D O 1
ATOM 9258 N N . ALA D 1 132 ? -53.27510 19.35622 0.63467 1.000 27.13886 148 ALA D N 1
ATOM 9259 C CA . ALA D 1 132 ? -54.52744 20.04515 0.96941 1.000 28.55349 148 ALA D CA 1
ATOM 9260 C C . ALA D 1 132 ? -54.48363 20.56511 2.40702 1.000 30.92542 148 ALA D C 1
ATOM 9261 O O . ALA D 1 132 ? -54.96296 21.67070 2.68706 1.000 34.09833 148 ALA D O 1
ATOM 9263 N N . LYS D 1 133 ? -53.86808 19.80252 3.32132 1.000 29.97359 149 LYS D N 1
ATOM 9264 C CA . LYS D 1 133 ? -53.90049 20.18014 4.73117 1.000 30.80090 149 LYS D CA 1
ATOM 9265 C C . LYS D 1 133 ? -52.99771 21.36892 5.00624 1.000 32.29835 149 LYS D C 1
ATOM 9266 O O . LYS D 1 133 ? -53.37245 22.27670 5.76499 1.000 34.75698 149 LYS D O 1
ATOM 9272 N N . GLU D 1 134 ? -51.82316 21.41879 4.35236 1.000 30.55733 150 GLU D N 1
ATOM 9273 C CA . GLU D 1 134 ? -50.77275 22.34055 4.76371 1.000 29.79249 150 GLU D CA 1
ATOM 9274 C C . GLU D 1 134 ? -50.55855 23.54317 3.86935 1.000 30.28361 150 GLU D C 1
ATOM 9275 O O . GLU D 1 134 ? -49.94826 24.51324 4.31435 1.000 32.77811 150 GLU D O 1
ATOM 9281 N N . GLU D 1 135 ? -50.96031 23.47610 2.60148 1.000 29.33488 151 GLU D N 1
ATOM 9282 C CA . GLU D 1 135 ? -50.66802 24.58382 1.68942 1.000 28.49872 151 GLU D CA 1
ATOM 9283 C C . GLU D 1 135 ? -51.83098 24.91490 0.76693 1.000 30.18631 151 GLU D C 1
ATOM 9284 O O . GLU D 1 135 ? -51.62405 25.51625 -0.28950 1.000 29.79358 151 GLU D O 1
ATOM 9290 N N . VAL D 1 136 ? -53.05044 24.52159 1.12867 1.000 28.82517 152 VAL D N 1
ATOM 9291 C CA . VAL D 1 136 ? -54.26502 25.01977 0.49181 1.000 27.19893 152 VAL D CA 1
ATOM 9292 C C . VAL D 1 136 ? -55.02483 25.77025 1.56581 1.000 29.15631 152 VAL D C 1
ATOM 9293 O O . VAL D 1 136 ? -55.23274 25.23171 2.65740 1.000 32.81241 152 VAL D O 1
ATOM 9297 N N . VAL D 1 137 ? -55.42591 27.00815 1.27451 1.000 30.55766 153 VAL D N 1
ATOM 9298 C CA . VAL D 1 137 ? -56.16935 27.80915 2.24527 1.000 32.70741 153 VAL D CA 1
ATOM 9299 C C . VAL D 1 137 ? -57.32084 28.51385 1.55347 1.000 31.41256 153 VAL D C 1
ATOM 9300 O O . VAL D 1 137 ? -57.29127 28.76647 0.35199 1.000 28.94168 153 VAL D O 1
ATOM 9304 N N . THR D 1 138 ? -58.34631 28.84814 2.32760 1.000 32.35675 154 THR D N 1
ATOM 9305 C CA . THR D 1 138 ? -59.48891 29.57868 1.80291 1.000 35.58999 154 THR D CA 1
ATOM 9306 C C . THR D 1 138 ? -59.22946 31.07616 1.85289 1.000 34.47145 154 THR D C 1
ATOM 9307 O O . THR D 1 138 ? -59.03472 31.63454 2.92676 1.000 36.17528 154 THR D O 1
ATOM 9311 N N . VAL D 1 139 ? -59.18286 31.71897 0.69492 1.000 29.85209 155 VAL D N 1
ATOM 9312 C CA . VAL D 1 139 ? -58.93567 33.15270 0.59613 1.000 33.67236 155 VAL D CA 1
ATOM 9313 C C . VAL D 1 139 ? -60.26708 33.86410 0.37759 1.000 36.78458 155 VAL D C 1
ATOM 9314 O O . VAL D 1 139 ? -60.98101 33.51895 -0.56397 1.000 35.01972 155 VAL D O 1
ATOM 9318 N N . PRO D 1 140 ? -60.64029 34.83265 1.20938 1.000 40.09623 156 PRO D N 1
ATOM 9319 C CA . PRO D 1 140 ? -61.90832 35.54839 0.98794 1.000 39.95288 156 PRO D CA 1
ATOM 9320 C C . PRO D 1 140 ? -61.91997 36.26465 -0.35799 1.000 38.49770 156 PRO D C 1
ATOM 9321 O O . PRO D 1 140 ? -60.96629 36.95364 -0.72698 1.000 40.86510 156 PRO D O 1
ATOM 9325 N N . GLY D 1 141 ? -63.00702 36.07732 -1.10845 1.000 33.31386 157 GLY D N 1
ATOM 9326 C CA . GLY D 1 141 ? -63.11714 36.60290 -2.44563 1.000 34.98730 157 GLY D CA 1
ATOM 9327 C C . GLY D 1 141 ? -62.73714 35.62044 -3.52849 1.000 33.78296 157 GLY D C 1
ATOM 9328 O O . GLY D 1 141 ? -63.05821 35.85692 -4.69062 1.000 35.19179 157 GLY D O 1
ATOM 9329 N N . LEU D 1 142 ? -61.91589 34.62178 -3.20722 1.000 32.81326 158 LEU D N 1
ATOM 9330 C CA . LEU D 1 142 ? -61.52311 33.60698 -4.17615 1.000 30.92702 158 LEU D CA 1
ATOM 9331 C C . LEU D 1 142 ? -62.06571 32.22582 -3.85526 1.000 30.56296 158 LEU D C 1
ATOM 9332 O O . LEU D 1 142 ? -62.68610 31.59810 -4.71164 1.000 36.02326 158 LEU D O 1
ATOM 9337 N N . GLY D 1 143 ? -61.93677 31.77076 -2.61847 1.000 30.67451 159 GLY D N 1
ATOM 9338 C CA . GLY D 1 143 ? -62.14758 30.37621 -2.30998 1.000 31.77805 159 GLY D CA 1
ATOM 9339 C C . GLY D 1 143 ? -60.82631 29.68617 -2.03298 1.000 29.22539 159 GLY D C 1
ATOM 9340 O O . GLY D 1 143 ? -59.84954 30.34216 -1.67669 1.000 29.47625 159 GLY D O 1
ATOM 9341 N N . PRO D 1 144 ? -60.79503 28.35220 -2.07316 1.000 31.27291 160 PRO D N 1
ATOM 9342 C CA . PRO D 1 144 ? -59.52105 27.64663 -1.84635 1.000 31.20806 160 PRO D CA 1
ATOM 9343 C C . PRO D 1 144 ? -58.48904 28.07812 -2.87809 1.000 28.71358 160 PRO D C 1
ATOM 9344 O O . PRO D 1 144 ? -58.80421 28.23398 -4.05650 1.000 28.65775 160 PRO D O 1
ATOM 9348 N N . MET D 1 145 ? -57.24283 28.25476 -2.41953 1.000 27.91943 161 MET D N 1
ATOM 9349 C CA . MET D 1 145 ? -56.11604 28.56819 -3.29664 1.000 25.66551 161 MET D CA 1
ATOM 9350 C C . MET D 1 145 ? -54.91327 27.75666 -2.84015 1.000 25.66098 161 MET D C 1
ATOM 9351 O O . MET D 1 145 ? -54.76188 27.46811 -1.65133 1.000 26.47204 161 MET D O 1
ATOM 9356 N N . LEU D 1 146 ? -54.05171 27.42259 -3.80188 1.000 24.55537 162 LEU D N 1
ATOM 9357 C CA . LEU D 1 146 ? -52.80499 26.72254 -3.52651 1.000 24.26252 162 LEU D CA 1
ATOM 9358 C C . LEU D 1 146 ? -51.71056 27.74016 -3.22525 1.000 24.87859 162 LEU D C 1
ATOM 9359 O O . LEU D 1 146 ? -51.36306 28.54764 -4.09075 1.000 26.45385 162 LEU D O 1
ATOM 9364 N N . LEU D 1 147 ? -51.19518 27.72696 -2.00028 1.000 26.52527 163 LEU D N 1
ATOM 9365 C CA . LEU D 1 147 ? -50.06532 28.58529 -1.67404 1.000 25.24541 163 LEU D CA 1
ATOM 9366 C C . LEU D 1 147 ? -48.78788 28.00409 -2.28847 1.000 26.78519 163 LEU D C 1
ATOM 9367 O O . LEU D 1 147 ? -48.65461 26.78770 -2.40638 1.000 26.64472 163 LEU D O 1
ATOM 9372 N N . PRO D 1 148 ? -47.81192 28.85490 -2.62660 1.000 24.28793 164 PRO D N 1
ATOM 9373 C CA . PRO D 1 148 ? -46.54622 28.34285 -3.18728 1.000 26.70388 164 PRO D CA 1
ATOM 9374 C C . PRO D 1 148 ? -45.71034 27.53669 -2.20845 1.000 26.46393 164 PRO D C 1
ATOM 9375 O O . PRO D 1 148 ? -44.74744 26.87906 -2.63103 1.000 25.46197 164 PRO D O 1
ATOM 9379 N N . GLY D 1 149 ? -46.01082 27.59066 -0.91550 1.000 26.31801 165 GLY D N 1
ATOM 9380 C CA . GLY D 1 149 ? -45.24756 26.83573 0.06102 1.000 27.28920 165 GLY D CA 1
ATOM 9381 C C . GLY D 1 149 ? -46.01464 26.82832 1.36048 1.000 26.28845 165 GLY D C 1
ATOM 9382 O O . GLY D 1 149 ? -46.92704 27.63798 1.56178 1.000 30.39395 165 GLY D O 1
ATOM 9383 N N . LYS D 1 150 ? -45.61340 25.91752 2.26230 1.000 26.52193 166 LYS D N 1
ATOM 9384 C CA . LYS D 1 150 ? -46.41316 25.76751 3.48194 1.000 27.55630 166 LYS D CA 1
ATOM 9385 C C . LYS D 1 150 ? -46.22336 26.93969 4.44889 1.000 30.91518 166 LYS D C 1
ATOM 9386 O O . LYS D 1 150 ? -47.08069 27.15116 5.31303 1.000 34.09244 166 LYS D O 1
ATOM 9392 N N . VAL D 1 151 ? -45.13132 27.70119 4.33424 1.000 31.35541 167 VAL D N 1
ATOM 9393 C CA . VAL D 1 151 ? -44.96397 28.95768 5.06346 1.000 31.17213 167 VAL D CA 1
ATOM 9394 C C . VAL D 1 151 ? -44.48307 30.05615 4.12745 1.000 31.59218 167 VAL D C 1
ATOM 9395 O O . VAL D 1 151 ? -43.88661 29.77879 3.08003 1.000 32.19867 167 VAL D O 1
ATOM 9399 N N . GLY D 1 152 ? -44.79401 31.31074 4.47910 1.000 34.21026 168 GLY D N 1
ATOM 9400 C CA . GLY D 1 152 ? -44.17501 32.46323 3.84573 1.000 34.76946 168 GLY D CA 1
ATOM 9401 C C . GLY D 1 152 ? -44.94980 33.14730 2.74090 1.000 33.89662 168 GLY D C 1
ATOM 9402 O O . GLY D 1 152 ? -44.42898 34.11541 2.15821 1.000 34.18733 168 GLY D O 1
ATOM 9403 N N . PHE D 1 153 ? -46.16083 32.68179 2.42513 1.000 31.53759 169 PHE D N 1
ATOM 9404 C CA . PHE D 1 153 ? -46.91811 33.22681 1.29889 1.000 29.00288 169 PHE D CA 1
ATOM 9405 C C . PHE D 1 153 ? -48.28634 33.71163 1.71239 1.000 30.95065 169 PHE D C 1
ATOM 9406 O O . PHE D 1 153 ? -49.05348 34.16334 0.86523 1.000 31.06687 169 PHE D O 1
ATOM 9414 N N . ALA D 1 154 ? -48.61641 33.66213 2.99310 1.000 33.52625 170 ALA D N 1
ATOM 9415 C CA . ALA D 1 154 ? -49.94052 34.07838 3.42268 1.000 34.94751 170 ALA D CA 1
ATOM 9416 C C . ALA D 1 154 ? -49.81648 35.09282 4.54446 1.000 36.60583 170 ALA D C 1
ATOM 9417 O O . ALA D 1 154 ? -49.10783 34.83345 5.53436 1.000 39.03728 170 ALA D O 1
ATOM 9419 N N . GLU D 1 155 ? -50.43781 36.27055 4.36973 1.000 38.48362 171 GLU D N 1
ATOM 9420 C CA . GLU D 1 155 ? -50.65217 36.83819 5.67889 1.000 44.12066 171 GLU D CA 1
ATOM 9421 C C . GLU D 1 155 ? -52.07372 37.25522 5.96130 1.000 42.87603 171 GLU D C 1
ATOM 9422 O O . GLU D 1 155 ? -52.95988 36.78521 5.24839 1.000 41.85419 171 GLU D O 1
ATOM 9428 N N . GLU D 1 156 ? -52.37167 37.97918 7.06281 1.000 44.82526 172 GLU D N 1
ATOM 9429 C CA . GLU D 1 156 ? -53.82028 37.93083 7.30934 1.000 50.67845 172 GLU D CA 1
ATOM 9430 C C . GLU D 1 156 ? -54.64815 38.52267 6.16970 1.000 45.50992 172 GLU D C 1
ATOM 9431 O O . GLU D 1 156 ? -55.76085 38.04305 5.96384 1.000 42.22085 172 GLU D O 1
ATOM 9437 N N . THR D 1 157 ? -54.16879 39.56482 5.46479 1.000 43.93181 173 THR D N 1
ATOM 9438 C CA . THR D 1 157 ? -54.95960 40.22867 4.42230 1.000 41.04654 173 THR D CA 1
ATOM 9439 C C . THR D 1 157 ? -54.33677 40.17877 3.02314 1.000 39.25098 173 THR D C 1
ATOM 9440 O O . THR D 1 157 ? -54.90262 40.74694 2.07676 1.000 40.33113 173 THR D O 1
ATOM 9444 N N . VAL D 1 158 ? -53.19756 39.52553 2.85785 1.000 33.35196 174 VAL D N 1
ATOM 9445 C CA . VAL D 1 158 ? -52.52553 39.46242 1.56172 1.000 31.86087 174 VAL D CA 1
ATOM 9446 C C . VAL D 1 158 ? -51.91669 38.07632 1.39020 1.000 30.65027 174 VAL D C 1
ATOM 9447 O O . VAL D 1 158 ? -51.30224 37.52957 2.30633 1.000 30.50601 174 VAL D O 1
ATOM 9451 N N . TRP D 1 159 ? -52.00301 37.55202 0.16670 1.000 29.75082 175 TRP D N 1
ATOM 9452 C CA . TRP D 1 159 ? -51.48049 36.24301 -0.19862 1.000 28.17166 175 TRP D CA 1
ATOM 9453 C C . TRP D 1 159 ? -50.67909 36.40340 -1.47831 1.000 31.29889 175 TRP D C 1
ATOM 9454 O O . TRP D 1 159 ? -50.92482 37.32890 -2.25156 1.000 31.17921 175 TRP D O 1
ATOM 9465 N N . ARG D 1 160 ? -49.68316 35.54467 -1.66341 1.000 26.00907 176 ARG D N 1
ATOM 9466 C CA . ARG D 1 160 ? -48.84791 35.57728 -2.86643 1.000 26.66840 176 ARG D CA 1
ATOM 9467 C C . ARG D 1 160 ? -48.88333 34.21542 -3.54756 1.000 27.35668 176 ARG D C 1
ATOM 9468 O O . ARG D 1 160 ? -48.64092 33.19630 -2.90774 1.000 25.47314 176 ARG D O 1
ATOM 9476 N N . LEU D 1 161 ? -49.15054 34.19483 -4.85763 1.000 23.79967 177 LEU D N 1
ATOM 9477 C CA . LEU D 1 161 ? -49.36930 32.98079 -5.63328 1.000 24.64661 177 LEU D CA 1
ATOM 9478 C C . LEU D 1 161 ? -48.39793 32.94920 -6.79878 1.000 22.73611 177 LEU D C 1
ATOM 9479 O O . LEU D 1 161 ? -47.82138 33.97265 -7.19326 1.000 23.67266 177 LEU D O 1
ATOM 9484 N N . ASN D 1 162 ? -48.26241 31.75622 -7.36554 1.000 22.17431 178 ASN D N 1
ATOM 9485 C CA . ASN D 1 162 ? -47.38102 31.53113 -8.50776 1.000 22.68300 178 ASN D CA 1
ATOM 9486 C C . ASN D 1 162 ? -48.20070 30.80417 -9.57643 1.000 21.28421 178 ASN D C 1
ATOM 9487 O O . ASN D 1 162 ? -48.47798 29.59789 -9.44641 1.000 21.03330 178 ASN D O 1
ATOM 9492 N N . PRO D 1 163 ? -48.64575 31.52207 -10.62304 1.000 21.17760 179 PRO D N 1
ATOM 9493 C CA . PRO D 1 163 ? -49.51404 30.91849 -11.66500 1.000 20.75666 179 PRO D CA 1
ATOM 9494 C C . PRO D 1 163 ? -48.99024 29.63849 -12.29979 1.000 19.59425 179 PRO D C 1
ATOM 9495 O O . PRO D 1 163 ? -49.79466 28.81210 -12.76914 1.000 21.07382 179 PRO D O 1
ATOM 9499 N N . SER D 1 164 ? -47.66628 29.44490 -12.33744 1.000 19.33479 180 SER D N 1
ATOM 9500 C CA . SER D 1 164 ? -47.10617 28.23983 -12.92939 1.000 20.74485 180 SER D CA 1
ATOM 9501 C C . SER D 1 164 ? -47.25808 26.99867 -12.06955 1.000 19.47386 180 SER D C 1
ATOM 9502 O O . SER D 1 164 ? -46.89346 25.91119 -12.52455 1.000 18.90760 180 SER D O 1
ATOM 9505 N N . TYR D 1 165 ? -47.74070 27.12959 -10.82141 1.000 19.33190 181 TYR D N 1
ATOM 9506 C CA . TYR D 1 165 ? -47.61359 26.01551 -9.89048 1.000 20.68109 181 TYR D CA 1
ATOM 9507 C C . TYR D 1 165 ? -48.65723 24.90907 -10.04070 1.000 22.04567 181 TYR D C 1
ATOM 9508 O O . TYR D 1 165 ? -48.37623 23.77342 -9.63677 1.000 22.77898 181 TYR D O 1
ATOM 9517 N N . LEU D 1 166 ? -49.82746 25.15325 -10.64577 1.000 19.48667 182 LEU D N 1
ATOM 9518 C CA . LEU D 1 166 ? -50.82509 24.09501 -10.76945 1.000 20.92060 182 LEU D CA 1
ATOM 9519 C C . LEU D 1 166 ? -51.17774 23.97128 -12.24921 1.000 19.97847 182 LEU D C 1
ATOM 9520 O O . LEU D 1 166 ? -52.02572 24.73622 -12.77034 1.000 19.95008 182 LEU D O 1
ATOM 9525 N N . PRO D 1 167 ? -50.58986 23.03705 -12.97405 1.000 19.47526 183 PRO D N 1
ATOM 9526 C CA . PRO D 1 167 ? -50.93946 22.90158 -14.40311 1.000 18.61629 183 PRO D CA 1
ATOM 9527 C C . PRO D 1 167 ? -52.41939 22.60434 -14.52442 1.000 18.83580 183 PRO D C 1
ATOM 9528 O O . PRO D 1 167 ? -52.94765 21.76162 -13.78542 1.000 19.24507 183 PRO D O 1
ATOM 9532 N N . PRO D 1 168 ? -53.12199 23.23114 -15.47702 1.000 18.16451 184 PRO D N 1
ATOM 9533 C CA . PRO D 1 168 ? -54.57042 22.97284 -15.59659 1.000 17.99690 184 PRO D CA 1
ATOM 9534 C C . PRO D 1 168 ? -54.90957 21.50370 -15.77907 1.000 17.93982 184 PRO D C 1
ATOM 9535 O O . PRO D 1 168 ? -55.96081 21.04774 -15.29309 1.000 19.41127 184 PRO D O 1
ATOM 9539 N N . GLN D 1 169 ? -54.09050 20.74189 -16.50848 1.000 17.94019 185 GLN D N 1
ATOM 9540 C CA . GLN D 1 169 ? -54.40424 19.33683 -16.69249 1.000 17.87774 185 GLN D CA 1
ATOM 9541 C C . GLN D 1 169 ? -54.28242 18.56307 -15.39559 1.000 18.04247 185 GLN D C 1
ATOM 9542 O O . GLN D 1 169 ? -55.06449 17.62777 -15.15889 1.000 19.73500 185 GLN D O 1
ATOM 9548 N N . ILE D 1 170 ? -53.29535 18.91740 -14.56742 1.000 18.57983 186 ILE D N 1
ATOM 9549 C CA . ILE D 1 170 ? -53.20800 18.27732 -13.26158 1.000 17.86405 186 ILE D CA 1
ATOM 9550 C C . ILE D 1 170 ? -54.36254 18.69310 -12.37241 1.000 18.32299 186 ILE D C 1
ATOM 9551 O O . ILE D 1 170 ? -54.94417 17.84793 -11.66960 1.000 20.59168 186 ILE D O 1
ATOM 9556 N N . ALA D 1 171 ? -54.72151 19.97622 -12.37867 1.000 20.33938 187 ALA D N 1
ATOM 9557 C CA . ALA D 1 171 ? -55.93057 20.38491 -11.63719 1.000 20.14995 187 ALA D CA 1
ATOM 9558 C C . ALA D 1 171 ? -57.14348 19.54232 -12.01580 1.000 19.98378 187 ALA D C 1
ATOM 9559 O O . ALA D 1 171 ? -57.89939 19.06080 -11.13911 1.000 22.02959 187 ALA D O 1
ATOM 9561 N N . ARG D 1 172 ? -57.34856 19.33606 -13.32005 1.000 19.79979 188 ARG D N 1
ATOM 9562 C CA A ARG D 1 172 ? -58.48628 18.52450 -13.74938 0.506 19.63609 188 ARG D CA 1
ATOM 9563 C CA B ARG D 1 172 ? -58.48850 18.53458 -13.73706 0.494 19.57604 188 ARG D CA 1
ATOM 9564 C C . ARG D 1 172 ? -58.37716 17.11641 -13.20113 1.000 20.51608 188 ARG D C 1
ATOM 9565 O O . ARG D 1 172 ? -59.37256 16.55070 -12.72873 1.000 21.05323 188 ARG D O 1
ATOM 9580 N N . TYR D 1 173 ? -57.18559 16.51862 -13.29489 1.000 20.61004 189 TYR D N 1
ATOM 9581 C CA . TYR D 1 173 ? -57.03534 15.15179 -12.79755 1.000 19.89147 189 TYR D CA 1
ATOM 9582 C C . TYR D 1 173 ? -57.41685 15.07692 -11.32303 1.000 21.38260 189 TYR D C 1
ATOM 9583 O O . TYR D 1 173 ? -58.12501 14.16165 -10.89840 1.000 21.51116 189 TYR D O 1
ATOM 9592 N N . LEU D 1 174 ? -56.93274 16.03439 -10.52135 1.000 19.62299 190 LEU D N 1
ATOM 9593 C CA . LEU D 1 174 ? -57.09641 15.92425 -9.07508 1.000 18.69538 190 LEU D CA 1
ATOM 9594 C C . LEU D 1 174 ? -58.52706 16.12189 -8.63625 1.000 21.94842 190 LEU D C 1
ATOM 9595 O O . LEU D 1 174 ? -58.86369 15.70091 -7.50976 1.000 22.47838 190 LEU D O 1
ATOM 9600 N N . THR D 1 175 ? -59.40265 16.72654 -9.47654 1.000 21.96676 191 THR D N 1
ATOM 9601 C CA . THR D 1 175 ? -60.80971 16.81631 -9.06055 1.000 21.22008 191 THR D CA 1
ATOM 9602 C C . THR D 1 175 ? -61.41269 15.45970 -8.70025 1.000 23.79188 191 THR D C 1
ATOM 9603 O O . THR D 1 175 ? -62.40965 15.42020 -7.96776 1.000 22.12582 191 THR D O 1
ATOM 9607 N N . ARG D 1 176 ? -60.86675 14.35073 -9.19330 1.000 21.35731 192 ARG D N 1
ATOM 9608 C CA . ARG D 1 176 ? -61.43602 13.06197 -8.82168 1.000 23.14138 192 ARG D CA 1
ATOM 9609 C C . ARG D 1 176 ? -61.39400 12.82089 -7.32057 1.000 23.62801 192 ARG D C 1
ATOM 9610 O O . ARG D 1 176 ? -62.16623 12.00720 -6.83885 1.000 25.21442 192 ARG D O 1
ATOM 9618 N N . PHE D 1 177 ? -60.53713 13.53316 -6.57648 1.000 22.12210 193 PHE D N 1
ATOM 9619 C CA . PHE D 1 177 ? -60.41896 13.35240 -5.14213 1.000 23.40532 193 PHE D CA 1
ATOM 9620 C C . PHE D 1 177 ? -61.34028 14.25856 -4.37424 1.000 26.47485 193 PHE D C 1
ATOM 9621 O O . PHE D 1 177 ? -61.29850 14.24856 -3.13963 1.000 25.84631 193 PHE D O 1
ATOM 9629 N N . GLY D 1 178 ? -62.23288 14.98461 -5.05416 1.000 24.95403 194 GLY D N 1
ATOM 9630 C CA . GLY D 1 178 ? -63.19610 15.82542 -4.37467 1.000 26.09910 194 GLY D CA 1
ATOM 9631 C C . GLY D 1 178 ? -62.55071 17.09611 -3.84341 1.000 26.44751 194 GLY D C 1
ATOM 9632 O O . GLY D 1 178 ? -61.47767 17.49680 -4.26784 1.000 25.99321 194 GLY D O 1
ATOM 9633 N N . GLU D 1 179 ? -63.24334 17.74151 -2.90950 1.000 27.39543 195 GLU D N 1
ATOM 9634 C CA . GLU D 1 179 ? -62.76941 19.01726 -2.39565 1.000 28.04330 195 GLU D CA 1
ATOM 9635 C C . GLU D 1 179 ? -61.49200 18.81087 -1.58500 1.000 29.01362 195 GLU D C 1
ATOM 9636 O O . GLU D 1 179 ? -61.32183 17.77612 -0.94869 1.000 29.58692 195 GLU D O 1
ATOM 9642 N N . PRO D 1 180 ? -60.57110 19.78418 -1.59539 1.000 26.27294 196 PRO D N 1
ATOM 9643 C CA . PRO D 1 180 ? -60.69251 21.11009 -2.20634 1.000 26.39268 196 PRO D CA 1
ATOM 9644 C C . PRO D 1 180 ? -60.35639 21.13674 -3.67868 1.000 26.15129 196 PRO D C 1
ATOM 9645 O O . PRO D 1 180 ? -60.45172 22.19943 -4.29817 1.000 26.37766 196 PRO D O 1
ATOM 9649 N N . TRP D 1 181 ? -59.96570 19.98544 -4.22509 1.000 23.93480 197 TRP D N 1
ATOM 9650 C CA . TRP D 1 181 ? -59.48857 19.95275 -5.60811 1.000 24.58673 197 TRP D CA 1
ATOM 9651 C C . TRP D 1 181 ? -60.57993 20.34671 -6.60127 1.000 25.80407 197 TRP D C 1
ATOM 9652 O O . TRP D 1 181 ? -60.30382 21.02406 -7.61502 1.000 25.15891 197 TRP D O 1
ATOM 9663 N N . THR D 1 182 ? -61.82728 19.93030 -6.35664 1.000 24.43236 198 THR D N 1
ATOM 9664 C CA . THR D 1 182 ? -62.88381 20.29954 -7.30628 1.000 22.81063 198 THR D CA 1
ATOM 9665 C C . THR D 1 182 ? -62.92294 21.80536 -7.48052 1.000 24.95764 198 THR D C 1
ATOM 9666 O O . THR D 1 182 ? -62.93536 22.32658 -8.61124 1.000 26.55650 198 THR D O 1
ATOM 9670 N N . THR D 1 183 ? -62.93197 22.52410 -6.35845 1.000 25.45853 199 THR D N 1
ATOM 9671 C CA . THR D 1 183 ? -63.02027 23.97401 -6.42565 1.000 29.22668 199 THR D CA 1
ATOM 9672 C C . THR D 1 183 ? -61.68464 24.60632 -6.80897 1.000 29.05095 199 THR D C 1
ATOM 9673 O O . THR D 1 183 ? -61.68493 25.58334 -7.56957 1.000 27.96104 199 THR D O 1
ATOM 9677 N N . LEU D 1 184 ? -60.56509 23.98713 -6.41320 1.000 28.26958 200 LEU D N 1
ATOM 9678 C CA . LEU D 1 184 ? -59.24893 24.54057 -6.77023 1.000 28.84513 200 LEU D CA 1
ATOM 9679 C C . LEU D 1 184 ? -59.08868 24.61992 -8.26889 1.000 27.65431 200 LEU D C 1
ATOM 9680 O O . LEU D 1 184 ? -58.49093 25.58145 -8.79007 1.000 29.61641 200 LEU D O 1
ATOM 9685 N N . GLN D 1 185 ? -59.68450 23.67542 -8.98810 1.000 26.61172 201 GLN D N 1
ATOM 9686 C CA . GLN D 1 185 ? -59.56755 23.72796 -10.42994 1.000 23.92299 201 GLN D CA 1
ATOM 9687 C C . GLN D 1 185 ? -60.15000 25.03613 -10.94867 1.000 25.81944 201 GLN D C 1
ATOM 9688 O O . GLN D 1 185 ? -59.61771 25.63534 -11.89454 1.000 24.46747 201 GLN D O 1
ATOM 9694 N N . GLU D 1 186 ? -61.26366 25.47924 -10.35366 1.000 26.64060 202 GLU D N 1
ATOM 9695 C CA . GLU D 1 186 ? -61.93165 26.70337 -10.78817 1.000 24.68067 202 GLU D CA 1
ATOM 9696 C C . GLU D 1 186 ? -61.16281 27.93260 -10.36460 1.000 22.68357 202 GLU D C 1
ATOM 9697 O O . GLU D 1 186 ? -60.99832 28.87227 -11.15584 1.000 23.69503 202 GLU D O 1
ATOM 9703 N N . THR D 1 187 ? -60.67775 27.95090 -9.12410 1.000 24.81574 203 THR D N 1
ATOM 9704 C CA . THR D 1 187 ? -59.97169 29.15797 -8.70029 1.000 24.63091 203 THR D CA 1
ATOM 9705 C C . THR D 1 187 ? -58.62607 29.27672 -9.40912 1.000 25.24722 203 THR D C 1
ATOM 9706 O O . THR D 1 187 ? -58.14489 30.39829 -9.65056 1.000 23.08872 203 THR D O 1
ATOM 9710 N N . ASN D 1 188 ? -58.01307 28.13088 -9.74860 1.000 23.17754 204 ASN D N 1
ATOM 9711 C CA . ASN D 1 188 ? -56.77688 28.15033 -10.52999 1.000 25.37122 204 ASN D CA 1
ATOM 9712 C C . ASN D 1 188 ? -57.04130 28.76336 -11.89913 1.000 22.98070 204 ASN D C 1
ATOM 9713 O O . ASN D 1 188 ? -56.27693 29.61819 -12.37767 1.000 21.51502 204 ASN D O 1
ATOM 9718 N N . HIS D 1 189 ? -58.18067 28.40066 -12.51042 1.000 20.62061 205 HIS D N 1
ATOM 9719 C CA . HIS D 1 189 ? -58.53898 28.98494 -13.79429 1.000 21.85293 205 HIS D CA 1
ATOM 9720 C C . HIS D 1 189 ? -58.70720 30.50030 -13.68206 1.000 21.31918 205 HIS D C 1
ATOM 9721 O O . HIS D 1 189 ? -58.20152 31.25918 -14.54352 1.000 22.49074 205 HIS D O 1
ATOM 9728 N N . ARG D 1 190 ? -59.30938 30.96191 -12.56679 1.000 23.13014 206 ARG D N 1
ATOM 9729 C CA . ARG D 1 190 ? -59.44560 32.39775 -12.33397 1.000 25.72702 206 ARG D CA 1
ATOM 9730 C C . ARG D 1 190 ? -58.07765 33.04567 -12.18870 1.000 23.52425 206 ARG D C 1
ATOM 9731 O O . ARG D 1 190 ? -57.79864 34.08671 -12.80948 1.000 23.73704 206 ARG D O 1
ATOM 9739 N N . LEU D 1 191 ? -57.18411 32.41725 -11.39533 1.000 22.67076 207 LEU D N 1
ATOM 9740 C CA . LEU D 1 191 ? -55.82961 32.92805 -11.24779 1.000 21.35650 207 LEU D CA 1
ATOM 9741 C C . LEU D 1 191 ? -55.16763 33.11693 -12.61313 1.000 21.75737 207 LEU D C 1
ATOM 9742 O O . LEU D 1 191 ? -54.54193 34.15562 -12.88006 1.000 23.03331 207 LEU D O 1
ATOM 9747 N N . LEU D 1 192 ? -55.25714 32.09943 -13.46167 1.000 20.80071 208 LEU D N 1
ATOM 9748 C CA . LEU D 1 192 ? -54.57235 32.18447 -14.75106 1.000 21.49852 208 LEU D CA 1
ATOM 9749 C C . LEU D 1 192 ? -55.17499 33.27222 -15.62972 1.000 21.55354 208 LEU D C 1
ATOM 9750 O O . LEU D 1 192 ? -54.44294 34.02119 -16.29226 1.000 22.01298 208 LEU D O 1
ATOM 9755 N N . LEU D 1 193 ? -56.50519 33.36174 -15.67345 1.000 21.05927 209 LEU D N 1
ATOM 9756 C CA . LEU D 1 193 ? -57.13466 34.32617 -16.58078 1.000 21.67832 209 LEU D CA 1
ATOM 9757 C C . LEU D 1 193 ? -56.96042 35.74751 -16.05995 1.000 25.84606 209 LEU D C 1
ATOM 9758 O O . LEU D 1 193 ? -56.54533 36.64982 -16.80557 1.000 27.00250 209 LEU D O 1
ATOM 9763 N N . GLU D 1 194 ? -57.18498 35.95166 -14.76329 1.000 20.79132 210 GLU D N 1
ATOM 9764 C CA . GLU D 1 194 ? -57.35562 37.30567 -14.24707 1.000 22.04253 210 GLU D CA 1
ATOM 9765 C C . GLU D 1 194 ? -56.04477 38.03848 -14.01948 1.000 23.34198 210 GLU D C 1
ATOM 9766 O O . GLU D 1 194 ? -56.04541 39.26110 -13.85869 1.000 27.36978 210 GLU D O 1
ATOM 9772 N N . THR D 1 195 ? -54.92706 37.33181 -13.97750 1.000 20.04635 211 THR D N 1
ATOM 9773 C CA . THR D 1 195 ? -53.66313 37.98521 -13.67066 1.000 21.37424 211 THR D CA 1
ATOM 9774 C C . THR D 1 195 ? -52.81148 38.20501 -14.90665 1.000 20.84536 211 THR D C 1
ATOM 9775 O O . THR D 1 195 ? -51.64978 38.59666 -14.77710 1.000 21.38263 211 THR D O 1
ATOM 9779 N N . ALA D 1 196 ? -53.38538 38.03838 -16.09557 1.000 21.04143 212 ALA D N 1
ATOM 9780 C CA . ALA D 1 196 ? -52.69238 38.26746 -17.36175 1.000 20.69570 212 ALA D CA 1
ATOM 9781 C C . ALA D 1 196 ? -53.41009 39.34866 -18.16623 1.000 19.91669 212 ALA D C 1
ATOM 9782 O O . ALA D 1 196 ? -53.88696 39.08676 -19.27577 1.000 21.32540 212 ALA D O 1
ATOM 9784 N N . PRO D 1 197 ? -53.47051 40.58624 -17.64100 1.000 21.00558 213 PRO D N 1
ATOM 9785 C CA . PRO D 1 197 ? -54.31559 41.62290 -18.26332 1.000 22.77515 213 PRO D CA 1
ATOM 9786 C C . PRO D 1 197 ? -53.86811 42.04889 -19.64217 1.000 22.16916 213 PRO D C 1
ATOM 9787 O O . PRO D 1 197 ? -54.68886 42.57178 -20.40735 1.000 25.58840 213 PRO D O 1
ATOM 9791 N N . LYS D 1 198 ? -52.59958 41.85011 -19.98553 1.000 22.43769 214 LYS D N 1
ATOM 9792 C CA . LYS D 1 198 ? -52.09772 42.14391 -21.32238 1.000 22.01070 214 LYS D CA 1
ATOM 9793 C C . LYS D 1 198 ? -51.68110 40.87458 -22.05406 1.000 22.46804 214 LYS D C 1
ATOM 9794 O O . LYS D 1 198 ? -50.94030 40.94483 -23.05119 1.000 22.58364 214 LYS D O 1
ATOM 9800 N N . GLY D 1 199 ? -52.12780 39.70437 -21.56767 1.000 20.29418 215 GLY D N 1
ATOM 9801 C CA . GLY D 1 199 ? -51.81545 38.45255 -22.23424 1.000 20.60657 215 GLY D CA 1
ATOM 9802 C C . GLY D 1 199 ? -50.56796 37.74084 -21.75405 1.000 20.23384 215 GLY D C 1
ATOM 9803 O O . GLY D 1 199 ? -50.21223 36.70237 -22.33417 1.000 20.96491 215 GLY D O 1
ATOM 9804 N N . PHE D 1 200 ? -49.91346 38.25897 -20.71497 1.000 21.15956 216 PHE D N 1
ATOM 9805 C CA . PHE D 1 200 ? -48.70050 37.70115 -20.13586 1.000 20.24957 216 PHE D CA 1
ATOM 9806 C C . PHE D 1 200 ? -48.96237 37.34821 -18.67967 1.000 20.11872 216 PHE D C 1
ATOM 9807 O O . PHE D 1 200 ? -49.44508 38.17857 -17.90476 1.000 21.39220 216 PHE D O 1
ATOM 9815 N N . SER D 1 201 ? -48.60264 36.12682 -18.31012 1.000 20.09524 217 SER D N 1
ATOM 9816 C CA . SER D 1 201 ? -48.83745 35.64698 -16.94955 1.000 20.17865 217 SER D CA 1
ATOM 9817 C C . SER D 1 201 ? -47.65011 36.01497 -16.07447 1.000 22.75047 217 SER D C 1
ATOM 9818 O O . SER D 1 201 ? -46.49958 35.94138 -16.53249 1.000 21.99019 217 SER D O 1
ATOM 9821 N N . PRO D 1 202 ? -47.87421 36.42497 -14.82713 1.000 20.51946 218 PRO D N 1
ATOM 9822 C CA . PRO D 1 202 ? -46.75254 36.79713 -13.95294 1.000 22.52650 218 PRO D CA 1
ATOM 9823 C C . PRO D 1 202 ? -46.10992 35.58981 -13.28962 1.000 20.42412 218 PRO D C 1
ATOM 9824 O O . PRO D 1 202 ? -46.74934 34.56674 -13.01478 1.000 21.22317 218 PRO D O 1
ATOM 9828 N N . ASP D 1 203 ? -44.80886 35.75042 -13.01690 1.000 21.40230 219 ASP D N 1
ATOM 9829 C CA . ASP D 1 203 ? -44.07990 34.78278 -12.19695 1.000 21.28165 219 ASP D CA 1
ATOM 9830 C C . ASP D 1 203 ? -44.73514 34.62502 -10.82529 1.000 22.51175 219 ASP D C 1
ATOM 9831 O O . ASP D 1 203 ? -44.98911 33.50087 -10.36589 1.000 21.75170 219 ASP D O 1
ATOM 9836 N N . TRP D 1 204 ? -45.07330 35.75705 -10.19903 1.000 23.39665 220 TRP D N 1
ATOM 9837 C CA . TRP D 1 204 ? -45.64064 35.82524 -8.86319 1.000 23.26420 220 TRP D CA 1
ATOM 9838 C C . TRP D 1 204 ? -46.66557 36.94777 -8.86839 1.000 23.62211 220 TRP D C 1
ATOM 9839 O O . TRP D 1 204 ? -46.49112 37.94893 -9.56491 1.000 26.59953 220 TRP D O 1
ATOM 9850 N N . VAL D 1 205 ? -47.73574 36.78435 -8.09315 1.000 25.44663 221 VAL D N 1
ATOM 9851 C CA . VAL D 1 205 ? -48.76682 37.81104 -8.02947 1.000 24.63244 221 VAL D CA 1
ATOM 9852 C C . VAL D 1 205 ? -49.41124 37.76858 -6.66144 1.000 26.91443 221 VAL D C 1
ATOM 9853 O O . VAL D 1 205 ? -49.67663 36.69454 -6.12470 1.000 28.11768 221 VAL D O 1
ATOM 9857 N N . ARG D 1 206 ? -49.73312 38.95043 -6.15000 1.000 27.06977 222 ARG D N 1
ATOM 9858 C CA . ARG D 1 206 ? -50.38063 39.09751 -4.85486 1.000 29.05404 222 ARG D CA 1
ATOM 9859 C C . ARG D 1 206 ? -51.87239 39.36285 -5.02274 1.000 29.35171 222 ARG D C 1
ATOM 9860 O O . ARG D 1 206 ? -52.33038 39.93032 -6.02146 1.000 29.16704 222 ARG D O 1
ATOM 9868 N N . TYR D 1 207 ? -52.63359 38.87814 -4.04082 1.000 30.28944 223 TYR D N 1
ATOM 9869 C CA . TYR D 1 207 ? -54.05518 39.15022 -3.89998 1.000 27.68888 223 TYR D CA 1
ATOM 9870 C C . TYR D 1 207 ? -54.26612 39.74789 -2.51768 1.000 28.67070 223 TYR D C 1
ATOM 9871 O O . TYR D 1 207 ? -53.76649 39.20878 -1.52316 1.000 30.53087 223 TYR D O 1
ATOM 9880 N N . GLU D 1 208 ? -54.99268 40.85294 -2.45621 1.000 29.48114 224 GLU D N 1
ATOM 9881 C CA . GLU D 1 208 ? -55.24138 41.52990 -1.18464 1.000 31.35932 224 GLU D CA 1
ATOM 9882 C C . GLU D 1 208 ? -56.74414 41.51068 -0.93147 1.000 33.54457 224 GLU D C 1
ATOM 9883 O O . GLU D 1 208 ? -57.50760 41.82792 -1.83917 1.000 33.11272 224 GLU D O 1
ATOM 9889 N N . LYS D 1 209 ? -57.17794 41.14972 0.29740 1.000 38.57223 225 LYS D N 1
ATOM 9890 C CA . LYS D 1 209 ? -58.61292 41.15704 0.62857 1.000 48.03800 225 LYS D CA 1
ATOM 9891 C C . LYS D 1 209 ? -59.10251 42.53832 0.25046 1.000 50.71791 225 LYS D C 1
ATOM 9892 O O . LYS D 1 209 ? -58.41066 43.52563 0.50762 1.000 46.74660 225 LYS D O 1
ATOM 9898 N N . SER D 1 210 ? -60.30732 42.63191 -0.28564 1.000 53.82785 226 SER D N 1
ATOM 9899 C CA . SER D 1 210 ? -60.99548 43.90141 -0.53705 1.000 59.26788 226 SER D CA 1
ATOM 9900 C C . SER D 1 210 ? -60.40303 44.77680 -1.63635 1.000 56.19561 226 SER D C 1
ATOM 9901 O O . SER D 1 210 ? -61.00723 45.80478 -1.96904 1.000 60.13189 226 SER D O 1
ATOM 9904 N N . LYS D 1 211 ? -59.25771 44.43003 -2.20291 1.000 45.47821 227 LYS D N 1
ATOM 9905 C CA . LYS D 1 211 ? -58.69150 45.16755 -3.32144 1.000 41.21845 227 LYS D CA 1
ATOM 9906 C C . LYS D 1 211 ? -58.43959 44.28267 -4.52724 1.000 36.02202 227 LYS D C 1
ATOM 9907 O O . LYS D 1 211 ? -58.33493 44.80006 -5.64945 1.000 38.36530 227 LYS D O 1
ATOM 9913 N N . GLY D 1 212 ? -58.32695 42.98119 -4.32673 1.000 31.73416 228 GLY D N 1
ATOM 9914 C CA . GLY D 1 212 ? -58.16547 42.07267 -5.44803 1.000 30.98207 228 GLY D CA 1
ATOM 9915 C C . GLY D 1 212 ? -56.72044 41.91996 -5.87383 1.000 29.87400 228 GLY D C 1
ATOM 9916 O O . GLY D 1 212 ? -55.78057 42.12731 -5.11157 1.000 30.06546 228 GLY D O 1
ATOM 9917 N N . TRP D 1 213 ? -56.55846 41.51644 -7.12613 1.000 29.46284 229 TRP D N 1
ATOM 9918 C CA . TRP D 1 213 ? -55.23480 41.23578 -7.65900 1.000 27.40376 229 TRP D CA 1
ATOM 9919 C C . TRP D 1 213 ? -54.37859 42.49185 -7.70985 1.000 27.51561 229 TRP D C 1
ATOM 9920 O O . TRP D 1 213 ? -54.83166 43.56827 -8.10451 1.000 29.78057 229 TRP D O 1
ATOM 9931 N N . GLN D 1 214 ? -53.12389 42.34648 -7.31862 1.000 28.11906 230 GLN D N 1
ATOM 9932 C CA . GLN D 1 214 ? -52.19520 43.47164 -7.28623 1.000 29.20236 230 GLN D CA 1
ATOM 9933 C C . GLN D 1 214 ? -51.43142 43.46292 -8.60412 1.000 29.82189 230 GLN D C 1
ATOM 9934 O O . GLN D 1 214 ? -50.38322 42.83412 -8.73284 1.000 30.69714 230 GLN D O 1
ATOM 9940 N N . LEU D 1 215 ? -51.98560 44.16329 -9.59723 1.000 27.03929 231 LEU D N 1
ATOM 9941 C CA . LEU D 1 215 ? -51.45152 44.12610 -10.95054 1.000 26.91286 231 LEU D CA 1
ATOM 9942 C C . LEU D 1 215 ? -50.77469 45.42495 -11.38027 1.000 29.08461 231 LEU D C 1
ATOM 9943 O O . LEU D 1 215 ? -50.52533 45.60989 -12.57659 1.000 31.95828 231 LEU D O 1
ATOM 9948 N N . ALA D 1 216 ? -50.46520 46.32753 -10.45498 1.000 30.53874 232 ALA D N 1
ATOM 9949 C CA . ALA D 1 216 ? -49.80663 47.56701 -10.84925 1.000 34.76783 232 ALA D CA 1
ATOM 9950 C C . ALA D 1 216 ? -48.39819 47.28261 -11.37682 1.000 38.52933 232 ALA D C 1
ATOM 9951 O O . ALA D 1 216 ? -47.76841 46.31305 -10.95685 1.000 34.87984 232 ALA D O 1
ATOM 9953 N N . PRO D 1 217 ? -47.88919 48.12396 -12.28932 1.000 41.48813 233 PRO D N 1
ATOM 9954 C CA . PRO D 1 217 ? -46.56099 47.89887 -12.87425 1.000 47.84472 233 PRO D CA 1
ATOM 9955 C C . PRO D 1 217 ? -45.47449 47.74206 -11.82188 1.000 54.12589 233 PRO D C 1
ATOM 9956 O O . PRO D 1 217 ? -45.49441 48.39824 -10.77923 1.000 54.77316 233 PRO D O 1
ATOM 9960 N N . ASP D 1 218 ? -44.56462 46.80393 -12.07575 1.000 59.86679 234 ASP D N 1
ATOM 9961 C CA . ASP D 1 218 ? -43.52093 46.44346 -11.13038 1.000 66.11248 234 ASP D CA 1
ATOM 9962 C C . ASP D 1 218 ? -42.39557 45.71586 -11.86692 1.000 68.03503 234 ASP D C 1
ATOM 9963 O O . ASP D 1 218 ? -42.65808 44.95946 -12.80532 1.000 65.68002 234 ASP D O 1
ATOM 9968 N N . LYS D 1 219 ? -41.13821 45.96222 -11.44508 1.000 68.74316 235 LYS D N 1
ATOM 9969 C CA . LYS D 1 219 ? -40.00174 45.24084 -12.02151 1.000 68.85552 235 LYS D CA 1
ATOM 9970 C C . LYS D 1 219 ? -40.14662 43.74780 -11.80368 1.000 61.52797 235 LYS D C 1
ATOM 9971 O O . LYS D 1 219 ? -39.63413 42.94289 -12.59287 1.000 58.74038 235 LYS D O 1
ATOM 9977 N N . THR D 1 220 ? -40.87778 43.36927 -10.76187 1.000 55.60694 236 THR D N 1
ATOM 9978 C CA . THR D 1 220 ? -41.05331 41.98965 -10.35891 1.000 50.60817 236 THR D CA 1
ATOM 9979 C C . THR D 1 220 ? -42.38255 41.35102 -10.78688 1.000 43.45374 236 THR D C 1
ATOM 9980 O O . THR D 1 220 ? -42.55078 40.15058 -10.58077 1.000 46.13297 236 THR D O 1
ATOM 9984 N N . LEU D 1 221 ? -43.32233 42.08797 -11.39168 1.000 40.85752 237 LEU D N 1
ATOM 9985 C CA . LEU D 1 221 ? -44.56025 41.47377 -11.91218 1.000 34.12586 237 LEU D CA 1
ATOM 9986 C C . LEU D 1 221 ? -44.30061 41.23257 -13.38610 1.000 27.54102 237 LEU D C 1
ATOM 9987 O O . LEU D 1 221 ? -44.60763 42.06674 -14.22659 1.000 25.74403 237 LEU D O 1
ATOM 9992 N N . ILE D 1 222 ? -43.65822 40.09880 -13.69042 1.000 23.99587 238 ILE D N 1
ATOM 9993 C CA . ILE D 1 222 ? -43.12976 39.85429 -15.02660 1.000 23.75631 238 ILE D CA 1
ATOM 9994 C C . ILE D 1 222 ? -43.37809 38.40869 -15.40313 1.000 23.32836 238 ILE D C 1
ATOM 9995 O O . ILE D 1 222 ? -43.38499 37.51288 -14.54987 1.000 23.31116 238 ILE D O 1
ATOM 10000 N N . SER D 1 223 ? -43.56850 38.18104 -16.70064 1.000 21.68412 239 SER D N 1
ATOM 10001 C CA . SER D 1 223 ? -43.53903 36.82869 -17.22562 1.000 20.46681 239 SER D CA 1
ATOM 10002 C C . SER D 1 223 ? -42.07899 36.47876 -17.47795 1.000 22.12363 239 SER D C 1
ATOM 10003 O O . SER D 1 223 ? -41.46282 36.97406 -18.43239 1.000 22.14661 239 SER D O 1
ATOM 10006 N N . GLY D 1 224 ? -41.52150 35.61863 -16.61072 1.000 20.96433 240 GLY D N 1
ATOM 10007 C CA . GLY D 1 224 ? -40.11497 35.24830 -16.70957 1.000 20.34761 240 GLY D CA 1
ATOM 10008 C C . GLY D 1 224 ? -39.92483 33.76014 -16.60965 1.000 20.54899 240 GLY D C 1
ATOM 10009 O O . GLY D 1 224 ? -40.61881 33.00292 -17.29038 1.000 20.90385 240 GLY D O 1
ATOM 10010 N N . TYR D 1 225 ? -38.99071 33.35181 -15.74964 1.000 22.33474 241 TYR D N 1
ATOM 10011 C CA . TYR D 1 225 ? -38.53490 31.97284 -15.61493 1.000 21.31149 241 TYR D CA 1
ATOM 10012 C C . TYR D 1 225 ? -39.51948 31.07991 -14.86609 1.000 21.02581 241 TYR D C 1
ATOM 10013 O O . TYR D 1 225 ? -39.40293 29.85052 -14.95976 1.000 23.67480 241 TYR D O 1
ATOM 10022 N N . ALA D 1 226 ? -40.45526 31.64942 -14.10499 1.000 20.57145 242 ALA D N 1
ATOM 10023 C CA . ALA D 1 226 ? -41.51069 30.81230 -13.55563 1.000 20.98928 242 ALA D CA 1
ATOM 10024 C C . ALA D 1 226 ? -42.64752 30.71455 -14.56455 1.000 20.62435 242 ALA D C 1
ATOM 10025 O O . ALA D 1 226 ? -43.06928 29.60724 -14.92989 1.000 20.98960 242 ALA D O 1
ATOM 10027 N N . ALA D 1 227 ? -43.13221 31.88401 -15.02120 1.000 19.82516 243 ALA D N 1
ATOM 10028 C CA . ALA D 1 227 ? -44.34130 31.97377 -15.83861 1.000 19.69489 243 ALA D CA 1
ATOM 10029 C C . ALA D 1 227 ? -44.17466 31.37123 -17.21823 1.000 19.11998 243 ALA D C 1
ATOM 10030 O O . ALA D 1 227 ? -45.17777 31.00027 -17.82272 1.000 19.53719 243 ALA D O 1
ATOM 10032 N N . ILE D 1 228 ? -42.95200 31.17297 -17.71562 1.000 18.84253 244 ILE D N 1
ATOM 10033 C CA . ILE D 1 228 ? -42.79490 30.50001 -19.01836 1.000 18.30032 244 ILE D CA 1
ATOM 10034 C C . ILE D 1 228 ? -43.50610 29.15626 -18.98901 1.000 18.53117 244 ILE D C 1
ATOM 10035 O O . ILE D 1 228 ? -44.02939 28.68651 -20.01149 1.000 18.26767 244 ILE D O 1
ATOM 10040 N N A ARG D 1 229 ? -43.57435 28.52759 -17.81117 0.557 19.13716 245 ARG D N 1
ATOM 10041 N N B ARG D 1 229 ? -43.55896 28.52107 -17.80944 0.443 19.05882 245 ARG D N 1
ATOM 10042 C CA A ARG D 1 229 ? -44.20764 27.22015 -17.73896 0.557 18.51918 245 ARG D CA 1
ATOM 10043 C CA B ARG D 1 229 ? -44.20108 27.21793 -17.71578 0.443 18.60528 245 ARG D CA 1
ATOM 10044 C C A ARG D 1 229 ? -45.71973 27.29821 -17.85207 0.557 17.99340 245 ARG D C 1
ATOM 10045 C C B ARG D 1 229 ? -45.71242 27.30202 -17.86422 0.443 18.01638 245 ARG D C 1
ATOM 10046 O O A ARG D 1 229 ? -46.33301 26.29929 -18.21888 0.557 17.70213 245 ARG D O 1
ATOM 10047 O O B ARG D 1 229 ? -46.31639 26.31183 -18.26982 0.443 18.49718 245 ARG D O 1
ATOM 10062 N N . VAL D 1 230 ? -46.34161 28.44413 -17.55810 1.000 17.85609 246 VAL D N 1
ATOM 10063 C CA . VAL D 1 230 ? -47.80406 28.56909 -17.75534 1.000 17.30146 246 VAL D CA 1
ATOM 10064 C C . VAL D 1 230 ? -48.16441 28.28385 -19.20568 1.000 17.35469 246 VAL D C 1
ATOM 10065 O O . VAL D 1 230 ? -49.04579 27.44535 -19.49538 1.000 17.79417 246 VAL D O 1
ATOM 10069 N N . TYR D 1 231 ? -47.41957 28.91619 -20.14559 1.000 16.97695 247 TYR D N 1
ATOM 10070 C CA . TYR D 1 231 ? -47.71841 28.70232 -21.55652 1.000 17.35196 247 TYR D CA 1
ATOM 10071 C C . TYR D 1 231 ? -47.49822 27.23990 -21.93779 1.000 18.22850 247 TYR D C 1
ATOM 10072 O O . TYR D 1 231 ? -48.28014 26.64192 -22.72006 1.000 17.62328 247 TYR D O 1
ATOM 10081 N N . LEU D 1 232 ? -46.42690 26.64597 -21.38131 1.000 17.67302 248 LEU D N 1
ATOM 10082 C CA . LEU D 1 232 ? -46.09261 25.26082 -21.64011 1.000 16.57497 248 LEU D CA 1
ATOM 10083 C C . LEU D 1 232 ? -47.21876 24.35628 -21.16972 1.000 16.91847 248 LEU D C 1
ATOM 10084 O O . LEU D 1 232 ? -47.67659 23.49854 -21.92984 1.000 16.79076 248 LEU D O 1
ATOM 10089 N N . TRP D 1 233 ? -47.69094 24.53068 -19.91922 1.000 17.95445 249 TRP D N 1
ATOM 10090 C CA . TRP D 1 233 ? -48.75988 23.63479 -19.46785 1.000 16.57730 249 TRP D CA 1
ATOM 10091 C C . TRP D 1 233 ? -49.99464 23.79400 -20.34600 1.000 17.75200 249 TRP D C 1
ATOM 10092 O O . TRP D 1 233 ? -50.63878 22.79929 -20.67854 1.000 17.65458 249 TRP D O 1
ATOM 10103 N N . VAL D 1 234 ? -50.35136 25.05196 -20.67583 1.000 17.23081 250 VAL D N 1
ATOM 10104 C CA . VAL D 1 234 ? -51.55116 25.28325 -21.49952 1.000 16.49371 250 VAL D CA 1
ATOM 10105 C C . VAL D 1 234 ? -51.41315 24.58637 -22.84861 1.000 18.10285 250 VAL D C 1
ATOM 10106 O O . VAL D 1 234 ? -52.34131 23.89192 -23.30957 1.000 17.08305 250 VAL D O 1
ATOM 10110 N N . GLY D 1 235 ? -50.24402 24.74850 -23.49014 1.000 17.21605 251 GLY D N 1
ATOM 10111 C CA . GLY D 1 235 ? -50.01286 24.10323 -24.77370 1.000 16.99970 251 GLY D CA 1
ATOM 10112 C C . GLY D 1 235 ? -50.15483 22.59372 -24.73394 1.000 16.97500 251 GLY D C 1
ATOM 10113 O O . GLY D 1 235 ? -50.59618 21.97290 -25.72135 1.000 17.53064 251 GLY D O 1
ATOM 10114 N N . MET D 1 236 ? -49.76964 21.96357 -23.60848 1.000 17.04389 252 MET D N 1
ATOM 10115 C CA . MET D 1 236 ? -49.86216 20.52562 -23.47865 1.000 16.24545 252 MET D CA 1
ATOM 10116 C C . MET D 1 236 ? -51.21243 20.03868 -22.97413 1.000 16.78457 252 MET D C 1
ATOM 10117 O O . MET D 1 236 ? -51.37837 18.82914 -22.83166 1.000 17.09022 252 MET D O 1
ATOM 10122 N N . MET D 1 237 ? -52.17867 20.92699 -22.72898 1.000 16.80923 253 MET D N 1
ATOM 10123 C CA . MET D 1 237 ? -53.53050 20.43174 -22.43085 1.000 17.45235 253 MET D CA 1
ATOM 10124 C C . MET D 1 237 ? -54.06709 19.69465 -23.64700 1.000 16.71696 253 MET D C 1
ATOM 10125 O O . MET D 1 237 ? -53.74147 20.01916 -24.78486 1.000 17.10062 253 MET D O 1
ATOM 10130 N N . ASN D 1 238 ? -54.84822 18.66090 -23.40978 1.000 16.60066 254 ASN D N 1
ATOM 10131 C CA . ASN D 1 238 ? -55.54285 18.03247 -24.53155 1.000 16.43257 254 ASN D CA 1
ATOM 10132 C C . ASN D 1 238 ? -56.53508 18.99446 -25.17592 1.000 16.93841 254 ASN D C 1
ATOM 10133 O O . ASN D 1 238 ? -57.23263 19.75769 -24.49702 1.000 17.65370 254 ASN D O 1
ATOM 10138 N N . ASP D 1 239 ? -56.61390 18.94082 -26.50898 1.000 17.28144 255 ASP D N 1
ATOM 10139 C CA . ASP D 1 239 ? -57.57599 19.80155 -27.20889 1.000 16.39161 255 ASP D CA 1
ATOM 10140 C C . ASP D 1 239 ? -59.01217 19.54344 -26.76842 1.000 18.64333 255 ASP D C 1
ATOM 10141 O O . ASP D 1 239 ? -59.85386 20.43898 -26.92330 1.000 19.70230 255 ASP D O 1
ATOM 10146 N N . HIS D 1 240 ? -59.31133 18.35051 -26.26168 1.000 16.98665 256 HIS D N 1
ATOM 10147 C CA . HIS D 1 240 ? -60.66300 18.02503 -25.80572 1.000 18.23309 256 HIS D CA 1
ATOM 10148 C C . HIS D 1 240 ? -60.92723 18.46118 -24.37245 1.000 19.61668 256 HIS D C 1
ATOM 10149 O O . HIS D 1 240 ? -62.02021 18.15291 -23.84219 1.000 20.09847 256 HIS D O 1
ATOM 10156 N N . ASP D 1 241 ? -59.96968 19.14627 -23.71112 1.000 18.37506 257 ASP D N 1
ATOM 10157 C CA . ASP D 1 241 ? -60.29535 19.85678 -22.47971 1.000 17.72126 257 ASP D CA 1
ATOM 10158 C C . ASP D 1 241 ? -60.99972 21.15142 -22.87821 1.000 20.70738 257 ASP D C 1
ATOM 10159 O O . ASP D 1 241 ? -60.38887 22.02678 -23.51468 1.000 19.51234 257 ASP D O 1
ATOM 10164 N N . ALA D 1 242 ? -62.28771 21.29089 -22.48216 1.000 19.18994 258 ALA D N 1
ATOM 10165 C CA . ALA D 1 242 ? -63.08175 22.45326 -22.83268 1.000 21.42137 258 ALA D CA 1
ATOM 10166 C C . ALA D 1 242 ? -62.50573 23.77814 -22.38470 1.000 21.05865 258 ALA D C 1
ATOM 10167 O O . ALA D 1 242 ? -62.91607 24.81482 -22.93785 1.000 23.26494 258 ALA D O 1
ATOM 10169 N N . GLN D 1 243 ? -61.56504 23.76539 -21.43961 1.000 21.62977 259 GLN D N 1
ATOM 10170 C CA . GLN D 1 243 ? -61.02735 25.01214 -20.92644 1.000 23.69757 259 GLN D CA 1
ATOM 10171 C C . GLN D 1 243 ? -59.75285 25.44302 -21.61645 1.000 23.38467 259 GLN D C 1
ATOM 10172 O O . GLN D 1 243 ? -59.34947 26.60392 -21.44157 1.000 22.44791 259 GLN D O 1
ATOM 10178 N N . LYS D 1 244 ? -59.18922 24.59204 -22.48758 1.000 18.63686 260 LYS D N 1
ATOM 10179 C CA . LYS D 1 244 ? -57.93999 24.96240 -23.15177 1.000 18.49138 260 LYS D CA 1
ATOM 10180 C C . LYS D 1 244 ? -58.08231 26.21094 -24.00079 1.000 18.68630 260 LYS D C 1
ATOM 10181 O O . LYS D 1 244 ? -57.19343 27.08260 -23.99668 1.000 19.80474 260 LYS D O 1
ATOM 10187 N N . ALA D 1 245 ? -59.16765 26.29849 -24.78726 1.000 19.27036 261 ALA D N 1
ATOM 10188 C CA . ALA D 1 245 ? -59.26374 27.40007 -25.73679 1.000 18.56872 261 ALA D CA 1
ATOM 10189 C C . ALA D 1 245 ? -59.24705 28.76879 -25.04292 1.000 18.48467 261 ALA D C 1
ATOM 10190 O O . ALA D 1 245 ? -58.61934 29.71618 -25.54602 1.000 20.17776 261 ALA D O 1
ATOM 10192 N N . SER D 1 246 ? -59.93038 28.90366 -23.88757 1.000 20.32290 262 SER D N 1
ATOM 10193 C CA . SER D 1 246 ? -59.97422 30.19454 -23.19593 1.000 19.47987 262 SER D CA 1
ATOM 10194 C C . SER D 1 246 ? -58.59815 30.61413 -22.70844 1.000 20.09441 262 SER D C 1
ATOM 10195 O O . SER D 1 246 ? -58.28042 31.80656 -22.70042 1.000 20.07224 262 SER D O 1
ATOM 10198 N N . LEU D 1 247 ? -57.79235 29.64210 -22.28092 1.000 18.61591 263 LEU D N 1
ATOM 10199 C CA . LEU D 1 247 ? -56.44913 29.95718 -21.80043 1.000 18.42686 263 LEU D CA 1
ATOM 10200 C C . LEU D 1 247 ? -55.54050 30.31767 -22.97048 1.000 19.46422 263 LEU D C 1
ATOM 10201 O O . LEU D 1 247 ? -54.79259 31.30851 -22.90012 1.000 20.11181 263 LEU D O 1
ATOM 10206 N N . LEU D 1 248 ? -55.64898 29.59137 -24.10685 1.000 18.26403 264 LEU D N 1
ATOM 10207 C CA . LEU D 1 248 ? -54.87843 30.00766 -25.27434 1.000 20.61036 264 LEU D CA 1
ATOM 10208 C C . LEU D 1 248 ? -55.25682 31.41995 -25.70902 1.000 20.65707 264 LEU D C 1
ATOM 10209 O O . LEU D 1 248 ? -54.40253 32.21148 -26.11684 1.000 21.82573 264 LEU D O 1
ATOM 10214 N N . GLU D 1 249 ? -56.54091 31.73730 -25.69643 1.000 20.05749 265 GLU D N 1
ATOM 10215 C CA . GLU D 1 249 ? -56.94694 33.05659 -26.14845 1.000 22.23682 265 GLU D CA 1
ATOM 10216 C C . GLU D 1 249 ? -56.39867 34.13561 -25.22981 1.000 20.18462 265 GLU D C 1
ATOM 10217 O O . GLU D 1 249 ? -55.90605 35.16823 -25.69862 1.000 20.97374 265 GLU D O 1
ATOM 10223 N N . ARG D 1 250 ? -56.51962 33.93421 -23.91885 1.000 19.16405 266 ARG D N 1
ATOM 10224 C CA A ARG D 1 250 ? -56.01025 34.94281 -22.98688 0.545 20.46557 266 ARG D CA 1
ATOM 10225 C CA B ARG D 1 250 ? -56.01315 34.94111 -22.98838 0.455 20.41459 266 ARG D CA 1
ATOM 10226 C C . ARG D 1 250 ? -54.52472 35.19689 -23.18941 1.000 19.67588 266 ARG D C 1
ATOM 10227 O O . ARG D 1 250 ? -54.07434 36.34229 -23.10622 1.000 20.04793 266 ARG D O 1
ATOM 10242 N N . LEU D 1 251 ? -53.75426 34.14380 -23.46649 1.000 18.40657 267 LEU D N 1
ATOM 10243 C CA . LEU D 1 251 ? -52.29032 34.22247 -23.50799 1.000 19.04985 267 LEU D CA 1
ATOM 10244 C C . LEU D 1 251 ? -51.76260 34.42065 -24.91565 1.000 19.11435 267 LEU D C 1
ATOM 10245 O O . LEU D 1 251 ? -50.53984 34.39787 -25.11875 1.000 19.75900 267 LEU D O 1
ATOM 10250 N N . LYS D 1 252 ? -52.66116 34.61766 -25.89156 1.000 18.13390 268 LYS D N 1
ATOM 10251 C CA . LYS D 1 252 ? -52.24124 34.73965 -27.26994 1.000 18.77468 268 LYS D CA 1
ATOM 10252 C C . LYS D 1 252 ? -51.16579 35.81132 -27.46994 1.000 21.34057 268 LYS D C 1
ATOM 10253 O O . LYS D 1 252 ? -50.30429 35.62224 -28.33466 1.000 19.28921 268 LYS D O 1
ATOM 10259 N N . PRO D 1 253 ? -51.16064 36.94029 -26.75178 1.000 19.02655 269 PRO D N 1
ATOM 10260 C CA . PRO D 1 253 ? -50.09029 37.92004 -27.00992 1.000 19.28919 269 PRO D CA 1
ATOM 10261 C C . PRO D 1 253 ? -48.68653 37.35838 -26.87608 1.000 20.15880 269 PRO D C 1
ATOM 10262 O O . PRO D 1 253 ? -47.78063 37.84794 -27.54702 1.000 20.74308 269 PRO D O 1
ATOM 10266 N N . MET D 1 254 ? -48.46623 36.34336 -26.02981 1.000 18.85433 270 MET D N 1
ATOM 10267 C CA . MET D 1 254 ? -47.12521 35.75095 -25.94451 1.000 18.71250 270 MET D CA 1
ATOM 10268 C C . MET D 1 254 ? -46.77764 35.00389 -27.22540 1.000 20.22572 270 MET D C 1
ATOM 10269 O O . MET D 1 254 ? -45.63299 35.05542 -27.69747 1.000 20.68935 270 MET D O 1
ATOM 10274 N N . ALA D 1 255 ? -47.75824 34.31824 -27.81196 1.000 19.78975 271 ALA D N 1
ATOM 10275 C CA . ALA D 1 255 ? -47.52849 33.66379 -29.09640 1.000 19.94191 271 ALA D CA 1
ATOM 10276 C C . ALA D 1 255 ? -47.30436 34.68786 -30.19190 1.000 19.90713 271 ALA D C 1
ATOM 10277 O O . ALA D 1 255 ? -46.44574 34.48949 -31.06115 1.000 20.55428 271 ALA D O 1
ATOM 10279 N N . ALA D 1 256 ? -48.08822 35.78359 -30.19631 1.000 20.63247 272 ALA D N 1
ATOM 10280 C CA . ALA D 1 256 ? -47.91933 36.79111 -31.24603 1.000 20.80515 272 ALA D CA 1
ATOM 10281 C C . ALA D 1 256 ? -46.55496 37.46546 -31.12814 1.000 21.26424 272 ALA D C 1
ATOM 10282 O O . ALA D 1 256 ? -45.89112 37.71247 -32.14463 1.000 22.36844 272 ALA D O 1
ATOM 10284 N N . LEU D 1 257 ? -46.11374 37.77781 -29.89923 1.000 20.32046 273 LEU D N 1
ATOM 10285 C CA . LEU D 1 257 ? -44.84741 38.47273 -29.70481 1.000 20.26267 273 LEU D CA 1
ATOM 10286 C C . LEU D 1 257 ? -43.67958 37.56552 -30.07185 1.000 21.86259 273 LEU D C 1
ATOM 10287 O O . LEU D 1 257 ? -42.74562 38.00658 -30.76317 1.000 23.76192 273 LEU D O 1
ATOM 10292 N N . THR D 1 258 ? -43.73748 36.29106 -29.64965 1.000 20.98268 274 THR D N 1
ATOM 10293 C CA . THR D 1 258 ? -42.71282 35.33132 -30.03619 1.000 21.23099 274 THR D CA 1
ATOM 10294 C C . THR D 1 258 ? -42.63503 35.19919 -31.54790 1.000 21.51362 274 THR D C 1
ATOM 10295 O O . THR D 1 258 ? -41.54340 35.24689 -32.12514 1.000 22.99746 274 THR D O 1
ATOM 10299 N N . ALA D 1 259 ? -43.78620 35.07556 -32.22950 1.000 21.45071 275 ALA D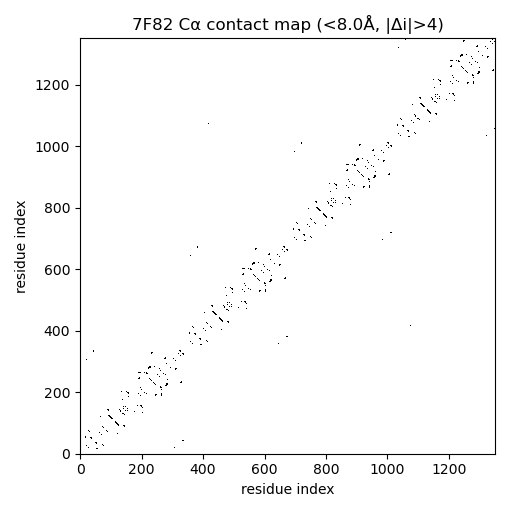 N 1
ATOM 10300 C CA . ALA D 1 259 ? -43.75965 34.90902 -33.69077 1.000 22.41310 275 ALA D CA 1
ATOM 10301 C C . ALA D 1 259 ? -43.20080 36.14850 -34.37406 1.000 23.66531 275 ALA D C 1
ATOM 10302 O O . ALA D 1 259 ? -42.50646 36.04419 -35.39450 1.000 26.66807 275 ALA D O 1
ATOM 10304 N N . LYS D 1 260 ? -43.54242 37.33245 -33.86287 1.000 24.49878 276 LYS D N 1
ATOM 10305 C CA . LYS D 1 260 ? -43.12243 38.57717 -34.48286 1.000 30.61573 276 LYS D CA 1
ATOM 10306 C C . LYS D 1 260 ? -41.61506 38.70147 -34.43835 1.000 32.60708 276 LYS D C 1
ATOM 10307 O O . LYS D 1 260 ? -40.97922 39.02030 -35.44540 1.000 35.06248 276 LYS D O 1
ATOM 10313 N N . LYS D 1 261 ? -41.02283 38.41854 -33.27912 1.000 32.59381 277 LYS D N 1
ATOM 10314 C CA . LYS D 1 261 ? -39.58156 38.58211 -33.14751 1.000 34.33403 277 LYS D CA 1
ATOM 10315 C C . LYS D 1 261 ? -38.79805 37.32606 -33.49761 1.000 33.35643 277 LYS D C 1
ATOM 10316 O O . LYS D 1 261 ? -37.57069 37.41941 -33.65704 1.000 36.27295 277 LYS D O 1
ATOM 10322 N N . GLY D 1 262 ? -39.46861 36.18279 -33.67667 1.000 27.33262 278 GLY D N 1
ATOM 10323 C CA . GLY D 1 262 ? -38.80773 34.90910 -33.84885 1.000 24.45850 278 GLY D CA 1
ATOM 10324 C C . GLY D 1 262 ? -38.06467 34.43752 -32.61158 1.000 25.20024 278 GLY D C 1
ATOM 10325 O O . GLY D 1 262 ? -37.31487 33.45749 -32.68430 1.000 26.41063 278 GLY D O 1
ATOM 10326 N N . VAL D 1 263 ? -38.24335 35.11059 -31.47394 1.000 24.66558 279 VAL D N 1
ATOM 10327 C CA . VAL D 1 263 ? -37.50810 34.82956 -30.25705 1.000 25.98138 279 VAL D CA 1
ATOM 10328 C C . VAL D 1 263 ? -38.47323 34.96519 -29.09633 1.000 23.76014 279 VAL D C 1
ATOM 10329 O O . VAL D 1 263 ? -39.24633 35.92973 -29.04307 1.000 26.64138 279 VAL D O 1
ATOM 10333 N N . VAL D 1 264 ? -38.45196 34.00165 -28.18721 1.000 21.46555 280 VAL D N 1
ATOM 10334 C CA . VAL D 1 264 ? -39.24981 34.14012 -26.96277 1.000 22.01218 280 VAL D CA 1
ATOM 10335 C C . VAL D 1 264 ? -38.59244 35.18535 -26.06716 1.000 20.73482 280 VAL D C 1
ATOM 10336 O O . VAL D 1 264 ? -37.36961 35.09762 -25.80382 1.000 21.55860 280 VAL D O 1
ATOM 10340 N N . PRO D 1 265 ? -39.32089 36.19758 -25.60088 1.000 21.57394 281 PRO D N 1
ATOM 10341 C CA . PRO D 1 265 ? -38.71269 37.18975 -24.71453 1.000 23.08959 281 PRO D CA 1
ATOM 10342 C C . PRO D 1 265 ? -38.30833 36.58101 -23.38194 1.000 23.81925 281 PRO D C 1
ATOM 10343 O O . PRO D 1 265 ? -38.90335 35.60386 -22.90245 1.000 24.27435 281 PRO D O 1
ATOM 10347 N N . GLU D 1 266 ? -37.26419 37.16730 -22.78736 1.000 23.15982 282 GLU D N 1
ATOM 10348 C CA . GLU D 1 266 ? -36.82754 36.66860 -21.48271 1.000 23.06418 282 GLU D CA 1
ATOM 10349 C C . GLU D 1 266 ? -37.77448 37.10465 -20.37961 1.000 23.09548 282 GLU D C 1
ATOM 10350 O O . GLU D 1 266 ? -38.13537 36.30601 -19.50476 1.000 22.81435 282 GLU D O 1
ATOM 10356 N N . LYS D 1 267 ? -38.14536 38.38404 -20.37195 1.000 23.29505 283 LYS D N 1
ATOM 10357 C CA . LYS D 1 267 ? -39.03041 38.91952 -19.34629 1.000 23.67634 283 LYS D CA 1
ATOM 10358 C C . LYS D 1 267 ? -40.04119 39.81296 -20.05104 1.000 26.64431 283 LYS D C 1
ATOM 10359 O O . LYS D 1 267 ? -39.68392 40.54468 -20.98620 1.000 28.41710 283 LYS D O 1
ATOM 10365 N N . VAL D 1 268 ? -41.31520 39.70803 -19.67328 1.000 23.62154 284 VAL D N 1
ATOM 10366 C CA . VAL D 1 268 ? -42.30702 40.64207 -20.19600 1.000 23.13996 284 VAL D CA 1
ATOM 10367 C C . VAL D 1 268 ? -43.01358 41.28499 -19.02475 1.000 23.73461 284 VAL D C 1
ATOM 10368 O O . VAL D 1 268 ? -43.52723 40.57967 -18.14729 1.000 24.51134 284 VAL D O 1
ATOM 10372 N N . ASP D 1 269 ? -43.04549 42.61216 -19.01569 1.000 24.37754 285 ASP D N 1
ATOM 10373 C CA . ASP D 1 269 ? -43.77380 43.32151 -17.95851 1.000 24.62105 285 ASP D CA 1
ATOM 10374 C C . ASP D 1 269 ? -45.27274 43.00205 -18.06806 1.000 22.71127 285 ASP D C 1
ATOM 10375 O O . ASP D 1 269 ? -45.88901 43.24692 -19.10751 1.000 23.73692 285 ASP D O 1
ATOM 10380 N N . VAL D 1 270 ? -45.85103 42.43027 -17.00782 1.000 23.18637 286 VAL D N 1
ATOM 10381 C CA . VAL D 1 270 ? -47.24418 41.97038 -17.07329 1.000 21.73264 286 VAL D CA 1
ATOM 10382 C C . VAL D 1 270 ? -48.22618 43.12431 -17.23000 1.000 21.01967 286 VAL D C 1
ATOM 10383 O O . VAL D 1 270 ? -49.28647 42.97122 -17.85608 1.000 22.62131 286 VAL D O 1
ATOM 10387 N N . ALA D 1 271 ? -47.91284 44.28500 -16.64696 1.000 21.59117 287 ALA D N 1
ATOM 10388 C CA . ALA D 1 271 ? -48.86288 45.39120 -16.66456 1.000 23.12863 287 ALA D CA 1
ATOM 10389 C C . ALA D 1 271 ? -48.81815 46.17726 -17.97498 1.000 24.75347 287 ALA D C 1
ATOM 10390 O O . ALA D 1 271 ? -49.82471 46.75435 -18.36827 1.000 26.64613 287 ALA D O 1
ATOM 10392 N N . THR D 1 272 ? -47.65881 46.23097 -18.63759 1.000 22.99937 288 THR D N 1
ATOM 10393 C CA . THR D 1 272 ? -47.48534 47.02659 -19.84509 1.000 26.07764 288 THR D CA 1
ATOM 10394 C C . THR D 1 272 ? -47.24986 46.19820 -21.08937 1.000 25.53126 288 THR D C 1
ATOM 10395 O O . THR D 1 272 ? -47.30163 46.77414 -22.18542 1.000 25.69103 288 THR D O 1
ATOM 10399 N N . ALA D 1 273 ? -46.96593 44.88717 -20.95836 1.000 23.74330 289 ALA D N 1
ATOM 10400 C CA . ALA D 1 273 ? -46.61455 44.00008 -22.07982 1.000 22.65421 289 ALA D CA 1
ATOM 10401 C C . ALA D 1 273 ? -45.24968 44.32036 -22.70052 1.000 23.70576 289 ALA D C 1
ATOM 10402 O O . ALA D 1 273 ? -44.93662 43.81014 -23.77164 1.000 24.52499 289 ALA D O 1
ATOM 10404 N N . GLN D 1 274 ? -44.42623 45.14662 -22.04932 1.000 25.58134 290 GLN D N 1
ATOM 10405 C CA . GLN D 1 274 ? -43.14553 45.52329 -22.63970 1.000 28.34171 290 GLN D CA 1
ATOM 10406 C C . GLN D 1 274 ? -42.11690 44.42522 -22.39464 1.000 25.56863 290 GLN D C 1
ATOM 10407 O O . GLN D 1 274 ? -41.89960 44.04131 -21.23903 1.000 26.28604 290 GLN D O 1
ATOM 10413 N N . PRO D 1 275 ? -41.49980 43.88038 -23.43893 1.000 25.72548 291 PRO D N 1
ATOM 10414 C CA . PRO D 1 275 ? -40.52197 42.79689 -23.26578 1.000 24.67267 291 PRO D CA 1
ATOM 10415 C C . PRO D 1 275 ? -39.09045 43.29601 -23.10440 1.000 24.64613 291 PRO D C 1
ATOM 10416 O O . PRO D 1 275 ? -38.73586 44.39218 -23.53424 1.000 27.29285 291 PRO D O 1
ATOM 10420 N N . ARG D 1 276 ? -38.27497 42.44770 -22.48809 1.000 24.45821 292 ARG D N 1
ATOM 10421 C CA . ARG D 1 276 ? -36.83900 42.71334 -22.42524 1.000 26.71639 292 ARG D CA 1
ATOM 10422 C C . ARG D 1 276 ? -36.06517 41.40488 -22.43249 1.000 28.23182 292 ARG D C 1
ATOM 10423 O O . ARG D 1 276 ? -36.42252 40.44720 -21.73496 1.000 28.77611 292 ARG D O 1
ATOM 10431 N N . GLY D 1 277 ? -35.01345 41.37037 -23.24555 1.000 27.26987 293 GLY D N 1
ATOM 10432 C CA . GLY D 1 277 ? -34.11659 40.23460 -23.28391 1.000 28.14641 293 GLY D CA 1
ATOM 10433 C C . GLY D 1 277 ? -34.63048 39.12647 -24.17052 1.000 26.04101 293 GLY D C 1
ATOM 10434 O O . GLY D 1 277 ? -35.79341 39.09762 -24.57913 1.000 26.90114 293 GLY D O 1
ATOM 10435 N N . ASP D 1 278 ? -33.74227 38.18719 -24.47480 1.000 25.40970 294 ASP D N 1
ATOM 10436 C CA . ASP D 1 278 ? -34.06700 36.99647 -25.25362 1.000 26.77918 294 ASP D CA 1
ATOM 10437 C C . ASP D 1 278 ? -33.98877 35.80288 -24.31442 1.000 24.91174 294 ASP D C 1
ATOM 10438 O O . ASP D 1 278 ? -33.00267 35.64434 -23.59174 1.000 27.61526 294 ASP D O 1
ATOM 10443 N N . GLY D 1 279 ? -35.02572 34.96630 -24.30636 1.000 24.42329 295 GLY D N 1
ATOM 10444 C CA . GLY D 1 279 ? -35.00124 33.82401 -23.43962 1.000 25.68771 295 GLY D CA 1
ATOM 10445 C C . GLY D 1 279 ? -33.99002 32.78550 -23.88114 1.000 23.75945 295 GLY D C 1
ATOM 10446 O O . GLY D 1 279 ? -33.60915 32.71568 -25.05190 1.000 25.85376 295 GLY D O 1
ATOM 10447 N N . PRO D 1 280 ? -33.60207 31.91233 -22.95810 1.000 23.68531 296 PRO D N 1
ATOM 10448 C CA . PRO D 1 280 ? -32.70371 30.80421 -23.31595 1.000 23.34841 296 PRO D CA 1
ATOM 10449 C C . PRO D 1 280 ? -33.40662 29.74939 -24.15141 1.000 22.44020 296 PRO D C 1
ATOM 10450 O O . PRO D 1 280 ? -34.61773 29.83857 -24.37488 1.000 22.72406 296 PRO D O 1
ATOM 10454 N N . VAL D 1 281 ? -32.67277 28.73591 -24.61273 1.000 23.18581 297 VAL D N 1
ATOM 10455 C CA . VAL D 1 281 ? -33.24613 27.71109 -25.49677 1.000 21.75039 297 VAL D CA 1
ATOM 10456 C C . VAL D 1 281 ? -34.41137 26.99973 -24.82525 1.000 19.95172 297 VAL D C 1
ATOM 10457 O O . VAL D 1 281 ? -35.35437 26.56458 -25.50354 1.000 20.13568 297 VAL D O 1
ATOM 10461 N N . GLY D 1 282 ? -34.39824 26.87545 -23.49377 1.000 20.98905 298 GLY D N 1
ATOM 10462 C CA . GLY D 1 282 ? -35.50883 26.22933 -22.82672 1.000 22.19449 298 GLY D CA 1
ATOM 10463 C C . GLY D 1 282 ? -36.82273 26.94961 -23.04187 1.000 19.54130 298 GLY D C 1
ATOM 10464 O O . GLY D 1 282 ? -37.87834 26.31023 -23.05349 1.000 18.92180 298 GLY D O 1
ATOM 10465 N N . PHE D 1 283 ? -36.78977 28.28723 -23.18143 1.000 19.17539 299 PHE D N 1
ATOM 10466 C CA . PHE D 1 283 ? -38.04027 29.01034 -23.44991 1.000 19.59284 299 PHE D CA 1
ATOM 10467 C C . PHE D 1 283 ? -38.56605 28.69619 -24.84338 1.000 18.87719 299 PHE D C 1
ATOM 10468 O O . PHE D 1 283 ? -39.78974 28.61714 -25.04013 1.000 19.69151 299 PHE D O 1
ATOM 10476 N N . ALA D 1 284 ? -37.67471 28.56720 -25.83107 1.000 19.79668 300 ALA D N 1
ATOM 10477 C CA . ALA D 1 284 ? -38.07698 28.13049 -27.16425 1.000 19.44444 300 ALA D CA 1
ATOM 10478 C C . ALA D 1 284 ? -38.76928 26.77707 -27.09964 1.000 18.77606 300 ALA D C 1
ATOM 10479 O O . ALA D 1 284 ? -39.84663 26.58244 -27.70246 1.000 18.05095 300 ALA D O 1
ATOM 10481 N N . ALA D 1 285 ? -38.17945 25.82312 -26.38956 1.000 19.54496 301 ALA D N 1
ATOM 10482 C CA . ALA D 1 285 ? -38.79638 24.50694 -26.25538 1.000 17.59118 301 ALA D CA 1
ATOM 10483 C C . ALA D 1 285 ? -40.11045 24.58727 -25.50146 1.000 17.56187 301 ALA D C 1
ATOM 10484 O O . ALA D 1 285 ? -41.09089 23.92687 -25.88467 1.000 18.40156 301 ALA D O 1
ATOM 10486 N N . ALA D 1 286 ? -40.15780 25.39798 -24.43020 1.000 19.07983 302 ALA D N 1
ATOM 10487 C CA . ALA D 1 286 ? -41.36195 25.48660 -23.61160 1.000 18.25677 302 ALA D CA 1
ATOM 10488 C C . ALA D 1 286 ? -42.54796 25.94696 -24.42134 1.000 18.28192 302 ALA D C 1
ATOM 10489 O O . ALA D 1 286 ? -43.68853 25.56626 -24.12401 1.000 18.27484 302 ALA D O 1
ATOM 10491 N N . LEU D 1 287 ? -42.30887 26.77277 -25.44602 1.000 17.84633 303 LEU D N 1
ATOM 10492 C CA . LEU D 1 287 ? -43.41944 27.25247 -26.25800 1.000 18.06883 303 LEU D CA 1
ATOM 10493 C C . LEU D 1 287 ? -43.75758 26.34408 -27.42393 1.000 18.14504 303 LEU D C 1
ATOM 10494 O O . LEU D 1 287 ? -44.76247 26.60315 -28.10458 1.000 18.25465 303 LEU D O 1
ATOM 10499 N N . LEU D 1 288 ? -43.01318 25.26948 -27.64672 1.000 17.06342 304 LEU D N 1
ATOM 10500 C CA . LEU D 1 288 ? -43.41160 24.39308 -28.75652 1.000 17.95083 304 LEU D CA 1
ATOM 10501 C C . LEU D 1 288 ? -44.84964 23.88933 -28.61394 1.000 17.04520 304 LEU D C 1
ATOM 10502 O O . LEU D 1 288 ? -45.58423 23.91548 -29.61534 1.000 17.27972 304 LEU D O 1
ATOM 10507 N N . PRO D 1 289 ? -45.31805 23.38849 -27.46728 1.000 16.71493 305 PRO D N 1
ATOM 10508 C CA . PRO D 1 289 ? -46.70809 22.93256 -27.42392 1.000 16.10913 305 PRO D CA 1
ATOM 10509 C C . PRO D 1 289 ? -47.67474 24.09889 -27.49628 1.000 14.94172 305 PRO D C 1
ATOM 10510 O O . PRO D 1 289 ? -48.81852 23.91107 -27.92025 1.000 17.12147 305 PRO D O 1
ATOM 10514 N N . PHE D 1 290 ? -47.27450 25.28173 -26.98787 1.000 16.47271 306 PHE D N 1
ATOM 10515 C CA . PHE D 1 290 ? -48.15844 26.45196 -26.89121 1.000 17.57035 306 PHE D CA 1
ATOM 10516 C C . PHE D 1 290 ? -48.43130 27.07254 -28.25060 1.000 17.17743 306 PHE D C 1
ATOM 10517 O O . PHE D 1 290 ? -49.57918 27.46262 -28.53796 1.000 17.06622 306 PHE D O 1
ATOM 10525 N N . LEU D 1 291 ? -47.41414 27.17609 -29.10705 1.000 17.93976 307 LEU D N 1
ATOM 10526 C CA . LEU D 1 291 ? -47.55636 27.83416 -30.41515 1.000 17.76611 307 LEU D CA 1
ATOM 10527 C C . LEU D 1 291 ? -48.38709 26.95185 -31.34298 1.000 17.92188 307 LEU D C 1
ATOM 10528 O O . LEU D 1 291 ? -47.97778 25.83730 -31.70164 1.000 19.58818 307 LEU D O 1
ATOM 10533 N N . GLN D 1 292 ? -49.55015 27.48685 -31.75952 1.000 18.36199 308 GLN D N 1
ATOM 10534 C CA . GLN D 1 292 ? -50.50086 26.77947 -32.62223 1.000 17.68495 308 GLN D CA 1
ATOM 10535 C C . GLN D 1 292 ? -50.16930 26.94509 -34.10476 1.000 19.00382 308 GLN D C 1
ATOM 10536 O O . GLN D 1 292 ? -50.51025 26.07104 -34.91463 1.000 21.86363 308 GLN D O 1
ATOM 10542 N N . ASP D 1 293 ? -49.46353 28.00776 -34.46014 1.000 17.92552 309 ASP D N 1
ATOM 10543 C CA . ASP D 1 293 ? -49.13550 28.28374 -35.85879 1.000 19.56708 309 ASP D CA 1
ATOM 10544 C C . ASP D 1 293 ? -47.94690 27.42490 -36.26687 1.000 18.30963 309 ASP D C 1
ATOM 10545 O O . ASP D 1 293 ? -46.91361 27.41165 -35.60844 1.000 18.81416 309 ASP D O 1
ATOM 10550 N N . ARG D 1 294 ? -48.05365 26.76669 -37.40122 1.000 18.59327 310 ARG D N 1
ATOM 10551 C CA A ARG D 1 294 ? -47.03015 25.81577 -37.85508 0.507 18.65878 310 ARG D CA 1
ATOM 10552 C CA B ARG D 1 294 ? -47.01499 25.81040 -37.76706 0.493 18.51413 310 ARG D CA 1
ATOM 10553 C C . ARG D 1 294 ? -45.68293 26.49603 -38.06359 1.000 18.84029 310 ARG D C 1
ATOM 10554 O O . ARG D 1 294 ? -44.61938 25.99488 -37.65090 1.000 17.95451 310 ARG D O 1
ATOM 10569 N N . ASP D 1 295 ? -45.68642 27.65197 -38.71950 1.000 18.90568 311 ASP D N 1
ATOM 10570 C CA . ASP D 1 295 ? -44.42320 28.31194 -38.99966 1.000 17.97585 311 ASP D CA 1
ATOM 10571 C C . ASP D 1 295 ? -43.76417 28.82819 -37.72057 1.000 18.65079 311 ASP D C 1
ATOM 10572 O O . ASP D 1 295 ? -42.54886 28.69218 -37.55763 1.000 19.34114 311 ASP D O 1
ATOM 10577 N N . ALA D 1 296 ? -44.53137 29.45784 -36.81229 1.000 19.03306 312 ALA D N 1
ATOM 10578 C CA . ALA D 1 296 ? -43.91969 29.99376 -35.58231 1.000 20.33143 312 ALA D CA 1
ATOM 10579 C C . ALA D 1 296 ? -43.33376 28.86438 -34.75203 1.000 19.06205 312 ALA D C 1
ATOM 10580 O O . ALA D 1 296 ? -42.21986 28.97537 -34.17650 1.000 19.46926 312 ALA D O 1
ATOM 10582 N N A GLN D 1 297 ? -44.02987 27.75075 -34.71559 0.559 18.86020 313 GLN D N 1
ATOM 10583 N N B GLN D 1 297 ? -44.06778 27.74787 -34.65775 0.441 18.94822 313 GLN D N 1
ATOM 10584 C CA A GLN D 1 297 ? -43.51941 26.62521 -33.96746 0.559 17.83956 313 GLN D CA 1
ATOM 10585 C CA B GLN D 1 297 ? -43.54084 26.54335 -34.01354 0.441 17.89325 313 GLN D CA 1
ATOM 10586 C C A GLN D 1 297 ? -42.26434 26.04115 -34.61550 0.559 18.28692 313 GLN D C 1
ATOM 10587 C C B GLN D 1 297 ? -42.21870 26.15569 -34.63095 0.441 18.54581 313 GLN D C 1
ATOM 10588 O O A GLN D 1 297 ? -41.33179 25.63947 -33.89789 0.559 17.57832 313 GLN D O 1
ATOM 10589 O O B GLN D 1 297 ? -41.24206 25.90833 -33.92565 0.441 17.75988 313 GLN D O 1
ATOM 10600 N N . ALA D 1 298 ? -42.19670 26.04889 -35.96403 1.000 18.08784 314 ALA D N 1
ATOM 10601 C CA . ALA D 1 298 ? -41.02049 25.52417 -36.66286 1.000 18.34288 314 ALA D CA 1
ATOM 10602 C C . ALA D 1 298 ? -39.79122 26.39783 -36.45896 1.000 20.03510 314 ALA D C 1
ATOM 10603 O O . ALA D 1 298 ? -38.66644 25.87306 -36.35234 1.000 19.71419 314 ALA D O 1
ATOM 10605 N N . VAL D 1 299 ? -39.98067 27.71715 -36.35228 1.000 18.96409 315 VAL D N 1
ATOM 10606 C CA . VAL D 1 299 ? -38.86064 28.61060 -36.02051 1.000 20.06477 315 VAL D CA 1
ATOM 10607 C C . VAL D 1 299 ? -38.27377 28.25052 -34.65670 1.000 20.22959 315 VAL D C 1
ATOM 10608 O O . VAL D 1 299 ? -37.03321 28.13418 -34.47362 1.000 20.46930 315 VAL D O 1
ATOM 10612 N N . GLN D 1 300 ? -39.15048 28.07184 -33.65350 1.000 18.80580 316 GLN D N 1
ATOM 10613 C CA . GLN D 1 300 ? -38.61392 27.66094 -32.34515 1.000 19.87157 316 GLN D CA 1
ATOM 10614 C C . GLN D 1 300 ? -38.01040 26.25760 -32.38178 1.000 18.66752 316 GLN D C 1
ATOM 10615 O O . GLN D 1 300 ? -36.99725 25.98578 -31.70973 1.000 19.60566 316 GLN D O 1
ATOM 10621 N N . ARG D 1 301 ? -38.58855 25.35568 -33.17904 1.000 17.83333 317 ARG D N 1
ATOM 10622 C CA . ARG D 1 301 ? -38.07240 23.98874 -33.26893 1.000 18.45145 317 ARG D CA 1
ATOM 10623 C C . ARG D 1 301 ? -36.64835 23.98456 -33.79483 1.000 18.55461 317 ARG D C 1
ATOM 10624 O O . ARG D 1 301 ? -35.80033 23.20573 -33.32935 1.000 20.12503 317 ARG D O 1
ATOM 10632 N N . GLN D 1 302 ? -36.37022 24.86215 -34.76033 1.000 19.15852 318 GLN D N 1
ATOM 10633 C CA . GLN D 1 302 ? -35.01759 24.99240 -35.28306 1.000 19.40354 318 GLN D CA 1
ATOM 10634 C C . GLN D 1 302 ? -34.06603 25.41710 -34.18719 1.000 21.44951 318 GLN D C 1
ATOM 10635 O O . GLN D 1 302 ? -32.95149 24.88671 -34.12149 1.000 21.18449 318 GLN D O 1
ATOM 10641 N N . LYS D 1 303 ? -34.47223 26.38041 -33.33679 1.000 20.59307 319 LYS D N 1
ATOM 10642 C CA . LYS D 1 303 ? -33.56032 26.83517 -32.27557 1.000 20.72724 319 LYS D CA 1
ATOM 10643 C C . LYS D 1 303 ? -33.23847 25.70269 -31.31048 1.000 21.19746 319 LYS D C 1
ATOM 10644 O O . LYS D 1 303 ? -32.08133 25.55033 -30.86630 1.000 21.32703 319 LYS D O 1
ATOM 10650 N N . VAL D 1 304 ? -34.25025 24.92263 -30.93350 1.000 21.11001 320 VAL D N 1
ATOM 10651 C CA . VAL D 1 304 ? -34.03820 23.80587 -30.01769 1.000 20.45997 320 VAL D CA 1
ATOM 10652 C C . VAL D 1 304 ? -33.13657 22.75781 -30.65489 1.000 22.00417 320 VAL D C 1
ATOM 10653 O O . VAL D 1 304 ? -32.20552 22.24202 -30.00514 1.000 25.50215 320 VAL D O 1
ATOM 10657 N N . ALA D 1 305 ? -33.30925 22.51341 -31.94665 1.000 21.11549 321 ALA D N 1
ATOM 10658 C CA . ALA D 1 305 ? -32.47572 21.54387 -32.65323 1.000 24.34361 321 ALA D CA 1
ATOM 10659 C C . ALA D 1 305 ? -31.00759 21.97784 -32.67436 1.000 25.28361 321 ALA D C 1
ATOM 10660 O O . ALA D 1 305 ? -30.10204 21.16664 -32.42566 1.000 27.78466 321 ALA D O 1
ATOM 10662 N N . ASP D 1 306 ? -30.75517 23.24656 -32.94519 1.000 21.29259 322 ASP D N 1
ATOM 10663 C CA . ASP D 1 306 ? -29.38620 23.71759 -33.16027 1.000 20.74004 322 ASP D CA 1
ATOM 10664 C C . ASP D 1 306 ? -28.69348 24.21622 -31.89011 1.000 20.63994 322 ASP D C 1
ATOM 10665 O O . ASP D 1 306 ? -27.46652 24.37718 -31.88909 1.000 23.48562 322 ASP D O 1
ATOM 10670 N N . HIS D 1 307 ? -29.40758 24.47579 -30.82384 1.000 20.65404 323 HIS D N 1
ATOM 10671 C CA . HIS D 1 307 ? -28.84883 24.98750 -29.57744 1.000 20.66954 323 HIS D CA 1
ATOM 10672 C C . HIS D 1 307 ? -29.31460 24.11659 -28.42038 1.000 20.71448 323 HIS D C 1
ATOM 10673 O O . HIS D 1 307 ? -29.58016 24.60513 -27.31900 1.000 23.81727 323 HIS D O 1
ATOM 10680 N N . PHE D 1 308 ? -29.37884 22.80872 -28.63869 1.000 23.15122 324 PHE D N 1
ATOM 10681 C CA . PHE D 1 308 ? -29.91147 21.91385 -27.62143 1.000 23.77838 324 PHE D CA 1
ATOM 10682 C C . PHE D 1 308 ? -29.11089 22.10221 -26.33100 1.000 23.80826 324 PHE D C 1
ATOM 10683 O O . PHE D 1 308 ? -27.87339 22.26654 -26.38722 1.000 24.62363 324 PHE D O 1
ATOM 10691 N N . PRO D 1 309 ? -29.76892 22.14373 -25.15956 1.000 22.62376 325 PRO D N 1
ATOM 10692 C CA . PRO D 1 309 ? -29.05616 22.47568 -23.90782 1.000 23.57617 325 PRO D CA 1
ATOM 10693 C C . PRO D 1 309 ? -27.93900 21.50393 -23.60111 1.000 24.83672 325 PRO D C 1
ATOM 10694 O O . PRO D 1 309 ? -28.05597 20.28648 -23.76725 1.000 24.42560 325 PRO D O 1
ATOM 10698 N N . GLY D 1 310 ? -26.85770 22.07458 -23.08986 1.000 25.01573 326 GLY D N 1
ATOM 10699 C CA . GLY D 1 310 ? -25.70537 21.31971 -22.63962 1.000 26.28772 326 GLY D CA 1
ATOM 10700 C C . GLY D 1 310 ? -25.91993 20.74379 -21.25984 1.000 24.85724 326 GLY D C 1
ATOM 10701 O O . GLY D 1 310 ? -27.02679 20.71825 -20.70987 1.000 24.88601 326 GLY D O 1
ATOM 10702 N N . ASP D 1 311 ? -24.78909 20.35036 -20.66210 1.000 24.63166 327 ASP D N 1
ATOM 10703 C CA . ASP D 1 311 ? -24.78222 19.73331 -19.33916 1.000 25.83939 327 ASP D CA 1
ATOM 10704 C C . ASP D 1 311 ? -24.64345 20.75702 -18.21987 1.000 26.14758 327 ASP D C 1
ATOM 10705 O O . ASP D 1 311 ? -24.61178 20.37912 -17.04936 1.000 28.17597 327 ASP D O 1
ATOM 10710 N N . ASP D 1 312 ? -24.58676 22.04254 -18.56756 1.000 26.52965 328 ASP D N 1
ATOM 10711 C CA . ASP D 1 312 ? -24.44427 23.14517 -17.64034 1.000 29.19312 328 ASP D CA 1
ATOM 10712 C C . ASP D 1 312 ? -25.68567 24.01815 -17.63072 1.000 25.95124 328 ASP D C 1
ATOM 10713 O O . ASP D 1 312 ? -25.60745 25.21634 -17.38658 1.000 29.48737 328 ASP D O 1
ATOM 10718 N N . ALA D 1 313 ? -26.85913 23.41859 -17.91064 1.000 24.00310 329 ALA D N 1
ATOM 10719 C CA . ALA D 1 313 ? -28.07769 24.18295 -18.19354 1.000 25.26887 329 ALA D CA 1
ATOM 10720 C C . ALA D 1 313 ? -29.27791 23.36649 -17.71415 1.000 24.19536 329 ALA D C 1
ATOM 10721 O O . ALA D 1 313 ? -30.15041 22.97596 -18.49109 1.000 23.18132 329 ALA D O 1
ATOM 10723 N N . TYR D 1 314 ? -29.37364 23.13831 -16.40968 1.000 24.77441 330 TYR D N 1
ATOM 10724 C CA . TYR D 1 314 ? -30.43541 22.32189 -15.82333 1.000 22.35644 330 TYR D CA 1
ATOM 10725 C C . TYR D 1 314 ? -31.82584 22.79236 -16.25493 1.000 23.22610 330 TYR D C 1
ATOM 10726 O O . TYR D 1 314 ? -32.65751 21.97991 -16.66896 1.000 21.87218 330 TYR D O 1
ATOM 10735 N N . PHE D 1 315 ? -32.09600 24.09310 -16.09912 1.000 22.85048 331 PHE D N 1
ATOM 10736 C CA . PHE D 1 315 ? -33.45950 24.56986 -16.28094 1.000 21.17810 331 PHE D CA 1
ATOM 10737 C C . PHE D 1 315 ? -33.85978 24.52128 -17.74892 1.000 20.19223 331 PHE D C 1
ATOM 10738 O O . PHE D 1 315 ? -34.97515 24.10393 -18.07428 1.000 20.36357 331 PHE D O 1
ATOM 10746 N N . SER D 1 316 ? -32.99009 24.95553 -18.64905 1.000 21.08937 332 SER D N 1
ATOM 10747 C CA . SER D 1 316 ? -33.35581 24.77518 -20.06121 1.000 20.25506 332 SER D CA 1
ATOM 10748 C C . SER D 1 316 ? -33.48651 23.31103 -20.39558 1.000 20.77233 332 SER D C 1
ATOM 10749 O O . SER D 1 316 ? -34.29957 22.94691 -21.25620 1.000 20.47809 332 SER D O 1
ATOM 10752 N N . TYR D 1 317 ? -32.68967 22.43318 -19.78076 1.000 22.68440 333 TYR D N 1
ATOM 10753 C CA . TYR D 1 317 ? -32.83703 21.02108 -20.09551 1.000 20.15994 333 TYR D CA 1
ATOM 10754 C C . TYR D 1 317 ? -34.20654 20.49380 -19.69130 1.000 19.86641 333 TYR D C 1
ATOM 10755 O O . TYR D 1 317 ? -34.85649 19.81719 -20.49655 1.000 20.29071 333 TYR D O 1
ATOM 10764 N N . VAL D 1 318 ? -34.67605 20.78658 -18.46549 1.000 20.55459 334 VAL D N 1
ATOM 10765 C CA . VAL D 1 318 ? -35.98881 20.23884 -18.11035 1.000 19.83041 334 VAL D CA 1
ATOM 10766 C C . VAL D 1 318 ? -37.09993 20.88511 -18.92186 1.000 18.78594 334 VAL D C 1
ATOM 10767 O O . VAL D 1 318 ? -38.05607 20.20596 -19.29092 1.000 19.58679 334 VAL D O 1
ATOM 10771 N N . LEU D 1 319 ? -36.99246 22.19125 -19.21359 1.000 19.22862 335 LEU D N 1
ATOM 10772 C CA . LEU D 1 319 ? -37.99457 22.78904 -20.11883 1.000 18.70051 335 LEU D CA 1
ATOM 10773 C C . LEU D 1 319 ? -37.99861 22.11481 -21.48724 1.000 19.19180 335 LEU D C 1
ATOM 10774 O O . LEU D 1 319 ? -39.06207 21.96152 -22.11118 1.000 18.91404 335 LEU D O 1
ATOM 10779 N N . THR D 1 320 ? -36.83429 21.69895 -21.95908 1.000 19.57593 336 THR D N 1
ATOM 10780 C CA . THR D 1 320 ? -36.72769 21.01971 -23.24290 1.000 18.65391 336 THR D CA 1
ATOM 10781 C C . THR D 1 320 ? -37.29666 19.60575 -23.16596 1.000 19.29701 336 THR D C 1
ATOM 10782 O O . THR D 1 320 ? -37.99434 19.17890 -24.08750 1.000 18.94833 336 THR D O 1
ATOM 10786 N N . LEU D 1 321 ? -37.06023 18.87604 -22.07530 1.000 19.63775 337 LEU D N 1
ATOM 10787 C CA . LEU D 1 321 ? -37.66663 17.56494 -21.94966 1.000 18.94038 337 LEU D CA 1
ATOM 10788 C C . LEU D 1 321 ? -39.19225 17.67649 -22.01770 1.000 18.63113 337 LEU D C 1
ATOM 10789 O O . LEU D 1 321 ? -39.85227 16.90863 -22.70653 1.000 19.22367 337 LEU D O 1
ATOM 10794 N N . PHE D 1 322 ? -39.76554 18.67415 -21.34016 1.000 19.10948 338 PHE D N 1
ATOM 10795 C CA . PHE D 1 322 ? -41.21849 18.86722 -21.46513 1.000 18.10537 338 PHE D CA 1
ATOM 10796 C C . PHE D 1 322 ? -41.60472 19.27075 -22.89560 1.000 17.53293 338 PHE D C 1
ATOM 10797 O O . PHE D 1 322 ? -42.47293 18.64592 -23.51648 1.000 18.34998 338 PHE D O 1
ATOM 10805 N N . GLY D 1 323 ? -41.01597 20.37030 -23.38972 1.000 18.32408 339 GLY D N 1
ATOM 10806 C CA . GLY D 1 323 ? -41.54718 20.95964 -24.61565 1.000 17.64165 339 GLY D CA 1
ATOM 10807 C C . GLY D 1 323 ? -41.16565 20.21645 -25.88039 1.000 17.87761 339 GLY D C 1
ATOM 10808 O O . GLY D 1 323 ? -42.01866 19.95152 -26.74576 1.000 17.66750 339 GLY D O 1
ATOM 10809 N N . GLN D 1 324 ? -39.87304 19.89009 -26.01807 1.000 17.93759 340 GLN D N 1
ATOM 10810 C CA . GLN D 1 324 ? -39.46554 18.99566 -27.09507 1.000 18.10447 340 GLN D CA 1
ATOM 10811 C C . GLN D 1 324 ? -40.02881 17.59357 -26.90606 1.000 18.40524 340 GLN D C 1
ATOM 10812 O O . GLN D 1 324 ? -40.45680 16.96538 -27.88456 1.000 19.05300 340 GLN D O 1
ATOM 10818 N N . GLY D 1 325 ? -40.10425 17.07191 -25.67738 1.000 18.70563 341 GLY D N 1
ATOM 10819 C CA . GLY D 1 325 ? -40.71571 15.78130 -25.51014 1.000 19.19843 341 GLY D CA 1
ATOM 10820 C C . GLY D 1 325 ? -42.14682 15.76593 -25.99144 1.000 18.81988 341 GLY D C 1
ATOM 10821 O O . GLY D 1 325 ? -42.54628 14.87205 -26.73614 1.000 19.64214 341 GLY D O 1
ATOM 10822 N N . TRP D 1 326 ? -42.92640 16.79320 -25.65746 1.000 18.31612 342 TRP D N 1
ATOM 10823 C CA . TRP D 1 326 ? -44.29594 16.82103 -26.16074 1.000 16.55974 342 TRP D CA 1
ATOM 10824 C C . TRP D 1 326 ? -44.32019 16.97796 -27.68453 1.000 17.41447 342 TRP D C 1
ATOM 10825 O O . TRP D 1 326 ? -45.15970 16.36251 -28.38004 1.000 16.88555 342 TRP D O 1
ATOM 10836 N N . ASP D 1 327 ? -43.44234 17.84856 -28.21909 1.000 17.23616 343 ASP D N 1
ATOM 10837 C CA . ASP D 1 327 ? -43.36151 18.03398 -29.67437 1.000 18.05471 343 ASP D CA 1
ATOM 10838 C C . ASP D 1 327 ? -43.04220 16.72543 -30.38821 1.000 17.60102 343 ASP D C 1
ATOM 10839 O O . ASP D 1 327 ? -43.32746 16.59843 -31.59359 1.000 18.10258 343 ASP D O 1
ATOM 10844 N N . GLU D 1 328 ? -42.38792 15.78082 -29.71186 1.000 18.48410 344 GLU D N 1
ATOM 10845 C CA . GLU D 1 328 ? -42.03531 14.47618 -30.24828 1.000 17.92136 344 GLU D CA 1
ATOM 10846 C C . GLU D 1 328 ? -42.95663 13.36510 -29.76819 1.000 19.28744 344 GLU D C 1
ATOM 10847 O O . GLU D 1 328 ? -42.62518 12.18523 -29.94421 1.000 19.43930 344 GLU D O 1
ATOM 10853 N N . HIS D 1 329 ? -44.13191 13.71230 -29.22925 1.000 17.65425 345 HIS D N 1
ATOM 10854 C CA . HIS D 1 329 ? -45.09565 12.69227 -28.80938 1.000 17.78418 345 HIS D CA 1
ATOM 10855 C C . HIS D 1 329 ? -44.49124 11.73854 -27.78947 1.000 18.60066 345 HIS D C 1
ATOM 10856 O O . HIS D 1 329 ? -44.80577 10.54950 -27.75999 1.000 19.44553 345 HIS D O 1
ATOM 10863 N N . ARG D 1 330 ? -43.60688 12.24179 -26.92089 1.000 18.40140 346 ARG D N 1
ATOM 10864 C CA . ARG D 1 330 ? -43.03986 11.36985 -25.89935 1.000 19.51779 346 ARG D CA 1
ATOM 10865 C C . ARG D 1 330 ? -44.04204 11.06986 -24.80413 1.000 19.71239 346 ARG D C 1
ATOM 10866 O O . ARG D 1 330 ? -43.79609 10.13962 -24.02380 1.000 21.66387 346 ARG D O 1
ATOM 10874 N N . PHE D 1 331 ? -45.10050 11.87447 -24.68341 1.000 18.65104 347 PHE D N 1
ATOM 10875 C CA . PHE D 1 331 ? -46.20214 11.72207 -23.72123 1.000 18.61352 347 PHE D CA 1
ATOM 10876 C C . PHE D 1 331 ? -47.30859 12.64810 -24.18564 1.000 19.21293 347 PHE D C 1
ATOM 10877 O O . PHE D 1 331 ? -47.06268 13.59391 -24.94511 1.000 19.17504 347 PHE D O 1
ATOM 10885 N N . ARG D 1 332 ? -48.51122 12.37275 -23.69098 1.000 18.34879 348 ARG D N 1
ATOM 10886 C CA . ARG D 1 332 ? -49.66609 13.24532 -23.88001 1.000 18.45238 348 ARG D CA 1
ATOM 10887 C C . ARG D 1 332 ? -50.44985 13.25644 -22.57420 1.000 18.12698 348 ARG D C 1
ATOM 10888 O O . ARG D 1 332 ? -50.27099 12.38669 -21.71656 1.000 18.88386 348 ARG D O 1
ATOM 10896 N N . PHE D 1 333 ? -51.34809 14.23455 -22.44460 1.000 17.80276 349 PHE D N 1
ATOM 10897 C CA . PHE D 1 333 ? -52.32929 14.24024 -21.36430 1.000 17.86791 349 PHE D CA 1
ATOM 10898 C C . PHE D 1 333 ? -53.71273 13.98187 -21.95066 1.000 17.57332 349 PHE D C 1
ATOM 10899 O O . PHE D 1 333 ? -54.02840 14.48435 -23.04233 1.000 18.16991 349 PHE D O 1
ATOM 10907 N N . THR D 1 334 ? -54.56075 13.19944 -21.26746 1.000 18.09818 350 THR D N 1
ATOM 10908 C CA . THR D 1 334 ? -55.94726 13.07186 -21.69270 1.000 16.68403 350 THR D CA 1
ATOM 10909 C C . THR D 1 334 ? -56.71800 14.32224 -21.27553 1.000 19.11234 350 THR D C 1
ATOM 10910 O O . THR D 1 334 ? -56.24907 15.11768 -20.45656 1.000 18.85963 350 THR D O 1
ATOM 10914 N N . PRO D 1 335 ? -57.94486 14.52047 -21.75841 1.000 18.14935 351 PRO D N 1
ATOM 10915 C CA . PRO D 1 335 ? -58.71279 15.67235 -21.27857 1.000 17.59831 351 PRO D CA 1
ATOM 10916 C C . PRO D 1 335 ? -59.09107 15.57381 -19.81022 1.000 17.57472 351 PRO D C 1
ATOM 10917 O O . PRO D 1 335 ? -59.46176 16.59569 -19.21674 1.000 21.50933 351 PRO D O 1
ATOM 10921 N N . ARG D 1 336 ? -59.07910 14.35850 -19.26737 1.000 17.69947 352 ARG D N 1
ATOM 10922 C CA . ARG D 1 336 ? -59.35037 14.16526 -17.85520 1.000 18.31737 352 ARG D CA 1
ATOM 10923 C C . ARG D 1 336 ? -58.09161 14.39300 -17.01279 1.000 19.08979 352 ARG D C 1
ATOM 10924 O O . ARG D 1 336 ? -58.15539 14.26828 -15.76682 1.000 21.38455 352 ARG D O 1
ATOM 10932 N N . GLY D 1 337 ? -56.96289 14.70935 -17.63549 1.000 18.99378 353 GLY D N 1
ATOM 10933 C CA . GLY D 1 337 ? -55.73616 15.02709 -16.92842 1.000 19.69942 353 GLY D CA 1
ATOM 10934 C C . GLY D 1 337 ? -54.85380 13.85247 -16.61981 1.000 18.99365 353 GLY D C 1
ATOM 10935 O O . GLY D 1 337 ? -53.91192 14.02249 -15.82369 1.000 19.73677 353 GLY D O 1
ATOM 10936 N N . GLU D 1 338 ? -55.11709 12.66429 -17.15878 1.000 20.59607 354 GLU D N 1
ATOM 10937 C CA . GLU D 1 338 ? -54.23387 11.51474 -17.01902 1.000 20.09220 354 GLU D CA 1
ATOM 10938 C C . GLU D 1 338 ? -53.03866 11.59288 -17.95295 1.000 18.29981 354 GLU D C 1
ATOM 10939 O O . GLU D 1 338 ? -53.10877 12.19877 -19.03174 1.000 19.01117 354 GLU D O 1
ATOM 10945 N N . LEU D 1 339 ? -51.94667 10.92162 -17.58730 1.000 19.89914 355 LEU D N 1
ATOM 10946 C CA . LEU D 1 339 ? -50.90901 10.66214 -18.56405 1.000 19.49651 355 LEU D CA 1
ATOM 10947 C C . LEU D 1 339 ? -51.43002 9.63472 -19.55808 1.000 20.69763 355 LEU D C 1
ATOM 10948 O O . LEU D 1 339 ? -52.03821 8.61838 -19.18395 1.000 21.33112 355 LEU D O 1
ATOM 10953 N N . GLN D 1 340 ? -51.24548 9.92598 -20.83904 1.000 19.83422 356 GLN D N 1
ATOM 10954 C CA . GLN D 1 340 ? -51.52278 8.99430 -21.91736 1.000 19.67497 356 GLN D CA 1
ATOM 10955 C C . GLN D 1 340 ? -50.15327 8.63378 -22.44268 1.000 22.56724 356 GLN D C 1
ATOM 10956 O O . GLN D 1 340 ? -49.54111 9.42921 -23.18099 1.000 21.44523 356 GLN D O 1
ATOM 10962 N N . PRO D 1 341 ? -49.57781 7.51794 -21.99745 1.000 22.65940 357 PRO D N 1
ATOM 10963 C CA . PRO D 1 341 ? -48.16812 7.24149 -22.29205 1.000 21.70601 357 PRO D CA 1
ATOM 10964 C C . PRO D 1 341 ? -47.92933 6.79269 -23.72194 1.000 23.31304 357 PRO D C 1
ATOM 10965 O O . PRO D 1 341 ? -48.82416 6.28249 -24.40384 1.000 24.27340 357 PRO D O 1
ATOM 10969 N N . ASP D 1 342 ? -46.71799 7.06805 -24.18825 1.000 23.94784 358 ASP D N 1
ATOM 10970 C CA . ASP D 1 342 ? -46.23003 6.58152 -25.48280 1.000 25.94780 358 ASP D CA 1
ATOM 10971 C C . ASP D 1 342 ? -45.15152 5.56838 -25.12066 1.000 29.90135 358 ASP D C 1
ATOM 10972 O O . ASP D 1 342 ? -43.95551 5.88869 -25.10044 1.000 35.13455 358 ASP D O 1
ATOM 10977 N N . TRP D 1 343 ? -45.58612 4.37097 -24.73003 1.000 27.72705 359 TRP D N 1
ATOM 10978 C CA . TRP D 1 343 ? -44.64927 3.33789 -24.27820 1.000 34.46669 359 TRP D CA 1
ATOM 10979 C C . TRP D 1 343 ? -44.34016 2.30431 -25.36513 1.000 43.17734 359 TRP D C 1
ATOM 10980 O O . TRP D 1 343 ? -45.25663 1.67150 -25.89527 1.000 48.23523 359 TRP D O 1
#

Organism: NCBI:txid627196

Foldseek 3Di:
DADVLLVVQCVLAADPQQFGFQVQDPQRKGFLQLLLLNLVLCVLGVNVVSNVSSVQCQCVAFAVNALLVAPGQTMWGHPDPVDTHRPGNKHFQLSLLSQLQSLCLCCVPVVNVVSNVRSVSNVVVQCVQAWDQDVPQGIEGARISDDADDPWKGKHALLRQQLLSLLLCCVVPPPSVVHSVSSLCLLLVQQVPLAHFRMWMQGHPPGTDQDWDPRRKRALRRLNNLLSLLQADPPQPCSVVNLVSNVVQLVVCQVVVFRARIATRNPRRGDHGRDLLSLLSCLSNHPDPVSNVSSVVSCVVCPDDSNCVSSSSSNCSRVCVVVCSWGADSSSRIPHPD/DFDVLLVVQCVLAADPQQFGFQPQDPQRKGFLQRLLLQLVLCVLGVNVVNNVSSVQCQCVAFAVNALLVAPGQGMWGDDDPPDTHRPGNKHFQLSLLSQLQSLCQCCVPVVNVVSNVRSVSNVVVQCVQAWDQQPPQGIEGARISDDADDPFKGKHALLRQQLLSLLQCCVVPPPSVSNSVSSLVQLQVQQQVLAHFRMWMAGHPPGTDQDWDDRQKRALRNLNNLLSLLQADPPQPCSVVNLVSNVVQLVVCQVVVFRFHIAGRNPRRTHHGRDLLSLLSCLSRRPDPVSNVSSVVSCVVCPDDSNCVSSSSSNCSRVCVVVCSWGADSSSHIPHPD/DFDVLLVVQCVQAADPQQFGFQVQDPQRKGFLQLLLLNLVLCVLGVNVVSNVSSVQCQCVAFAVNALLVAPGQGMWGDPDVVDTHRPGNKHFQLSLLSQLQSLCQCCVVVVNVVSNVRSVSNVVVQCVQAWDQDVPQGTEGARTSDDADDPWKGKHALLRQQLLSLLLCCVVPPPSVVHSVSSLVQLLVQQVPQAHFRMWMQGPPPGTDQPWDPRRKRALRRLNNLLSLLQADPPQPCSVVNLVSNVVQLVVCQVVVFRARIAGRNPRRGDHGNDLLSLLSCLSNHPDPVSNVSSVVSCVVCPDDSNCVSSSSSNCSRVCVVVCSWGADSSSHIPHPD/DADVLLVVQCVQAADPQQFGFQVQDPQRKGFLQLLLLNLVLCVQGVNVVSNVSSVQCQCVAFAVNALLRAPGQGMWGDDDNHDTHRPGNKHFQLSLLSQLQSLCQCCVVVVNVVSNVRSVSNVVVQCVQAWDQAPPQGTEGARISDDADDDFKGKHALLRQQLLSLLLCCVVPPPSVSHSVSSLVQLQVQQQPQAAFRMWMQGPPPGTDQPWDPRRKRALRNLLNLLSLLQADPPQPSSVVNLVSNVVQLVVCQVVLFRFHIATRNPRRGDHGRDLLSLLSCLSNRPDPVSNVSSVVSCVVCPDDSNCSSSSSSNCSRVCVVVCSWGADSSSHIPHPD

InterPro domains:
  IPR002037 Glycoside hydrolase, family 8 [PF01270] (4-345)
  IPR002037 Glycoside hydrolase, family 8 [PR00735] (51-64)
  IPR002037 Glycoside hydrolase, family 8 [PR00735] (113-131)
  IPR002037 Glycoside hydrolase, family 8 [PR00735] (178-195)
  IPR002037 Glycoside hydrolase, family 8 [PR00735] (214-225)
  IPR002037 Glycoside hydrolase, family 8 [PR00735] (239-248)
  IPR002037 Glycoside hydrolase, family 8 [PR00735] (330-344)
  IPR008928 Six-hairpin glycosidase superfamily [SSF48208] (7-349)
  IPR012341 Six-hairpin glycosidase-like superfamily [G3DSA:1.50.10.10] (21-359)
  IPR019834 Glycoside hydrolase, family 8, conserved site [PS00812] (113-131)